Protein AF-0000000083545719 (afdb_homodimer)

Sequence (804 aa):
MKNEINNELREILNIFEEAYIQRDVSKVDSFMDALFDKDEKVIVLGTSCGELCLGHAEVKDIFLSDWEYWGDLRIKADEATIIPLGNTTLIHTTGTIKYSFYSNEDTYTRYLGYIKEYFDGVSSDSKKPDKVKLTEINWKLCHLLNKWDGEERHYLWDLRISFVLIKKENRWIIRQMQFSLPVVGYMPDARIDNISGDIESFNAEGDKMKEYSINNTLVYKDEILKLLKDFNNEYLEAHNEIGTIASKYFTDNPLIINTDKTVYSNQEEIKSFIENHRACYDEMKLDYEDCLINSNEDVVWIVTHGTMKKTISENRAFDNTVDIIKNIFTSDLEDKDKLFNIRRRIAGTLKENARGEEYVWPFRLEAVLIREKQNWVFKYLQFSLPFSWFLEGKTEAASIVEMKNEINNELREILNIFEEAYIQRDVSKVDSFMDALFDKDEKVIVLGTSCGELCLGHAEVKDIFLSDWEYWGDLRIKADEATIIPLGNTTLIHTTGTIKYSFYSNEDTYTRYLGYIKEYFDGVSSDSKKPDKVKLTEINWKLCHLLNKWDGEERHYLWDLRISFVLIKKENRWIIRQMQFSLPVVGYMPDARIDNISGDIESFNAEGDKMKEYSINNTLVYKDEILKLLKDFNNEYLEAHNEIGTIASKYFTDNPLIINTDKTVYSNQEEIKSFIENHRACYDEMKLDYEDCLINSNEDVVWIVTHGTMKKTISENRAFDNTVDIIKNIFTSDLEDKDKLFNIRRRIAGTLKENARGEEYVWPFRLEAVLIREKQNWVFKYLQFSLPFSWFLEGKTEAASIVE

InterPro domains:
  IPR032710 NTF2-like domain superfamily [SSF54427] (5-105)

Nearest PDB structures (foldseek):
  3cnx-assembly2_C-2  TM=7.399E-01  e=4.390E-05  Streptomyces avermitilis
  3cnx-assembly1_B  TM=7.359E-01  e=3.136E-05  Streptomyces avermitilis
  3cnx-assembly1_A  TM=7.655E-01  e=7.688E-05  Streptomyces avermitilis
  3jun-assembly1_A  TM=5.728E-01  e=9.619E-05  Burkholderia lata
  3kkg-assembly1_A-2  TM=6.486E-01  e=1.875E-03  Jannaschia sp. CCS1

Organism: NCBI:txid360422

Solvent-accessible surface area (backbone atoms only — not comparable to full-atom values): 41841 Å² total; per-residue (Å²): 105,71,62,57,52,49,51,54,52,48,49,51,46,48,53,52,43,51,47,49,64,64,35,53,71,90,45,48,64,60,51,45,59,65,42,38,53,86,88,44,77,29,38,35,33,46,36,34,79,64,35,72,24,64,31,60,67,46,40,52,48,54,51,48,46,40,46,71,69,51,56,53,46,47,66,38,66,90,71,42,46,75,46,81,57,83,61,29,34,40,37,41,33,43,34,33,33,37,45,78,46,66,69,48,70,68,50,31,46,50,51,51,53,57,57,47,37,44,71,61,75,73,44,71,55,28,70,35,57,57,60,40,46,46,28,46,49,45,36,56,44,56,42,64,41,40,60,59,84,73,52,60,48,42,35,36,29,50,32,37,40,38,37,34,31,38,56,55,91,92,41,70,30,51,38,32,36,36,44,38,45,48,52,31,93,49,77,72,70,49,45,50,51,96,65,49,71,43,42,57,38,52,48,51,47,46,52,52,23,36,54,48,36,74,74,48,87,54,94,57,45,69,62,51,36,50,50,43,45,49,45,48,67,44,69,68,38,81,86,52,56,55,67,57,53,42,61,62,43,34,46,70,68,21,49,33,36,44,42,35,87,54,74,30,50,34,61,71,45,41,40,50,50,49,52,50,49,46,71,66,34,77,43,63,47,60,41,42,86,36,30,43,71,48,70,59,89,73,34,35,40,39,42,38,40,33,37,38,28,36,79,46,52,66,68,55,52,38,51,53,48,50,54,52,44,58,51,50,71,71,46,92,64,54,50,62,56,40,52,50,51,46,43,48,52,47,29,47,51,50,31,52,50,54,70,45,41,67,44,30,31,54,35,37,37,40,37,33,32,34,67,54,98,89,35,73,23,32,45,29,40,34,43,36,44,38,50,65,82,88,54,60,75,67,34,69,42,42,42,78,60,132,106,73,64,55,50,49,51,55,52,49,48,51,48,48,54,54,42,51,48,51,65,64,36,54,71,88,46,49,64,62,51,45,62,67,42,37,54,85,88,46,76,29,38,36,34,46,34,32,78,60,35,72,23,63,31,60,68,44,40,52,48,54,51,48,47,40,48,72,68,52,58,54,47,45,66,38,68,91,70,41,48,74,46,80,56,83,61,30,34,41,37,41,33,43,32,34,32,37,46,78,46,66,68,50,70,68,51,32,46,51,51,51,53,56,56,48,39,44,70,63,76,72,44,72,54,27,71,35,57,56,59,41,46,46,28,45,50,44,36,55,45,58,43,63,39,39,63,56,88,67,52,64,49,41,33,37,29,50,33,36,38,39,37,35,30,37,56,56,92,92,40,69,29,50,39,33,36,37,42,37,46,48,54,33,94,50,76,74,70,49,45,51,52,98,65,49,70,45,40,56,37,52,49,51,48,47,52,51,23,35,55,48,37,73,73,48,87,55,94,56,44,70,62,50,37,49,50,42,46,48,45,46,66,44,68,66,37,81,87,53,55,55,68,56,53,42,62,60,44,34,46,69,69,22,50,34,36,45,42,35,88,54,73,32,51,36,59,70,46,42,40,52,51,48,50,49,49,47,71,66,35,78,42,64,46,60,43,41,88,38,30,42,71,49,69,59,88,75,34,36,38,38,42,38,40,31,37,37,27,34,79,46,52,66,68,55,52,39,51,51,49,52,53,52,44,58,51,49,72,72,46,92,65,55,51,61,55,40,52,49,51,47,44,49,53,46,29,47,51,51,30,51,50,54,71,48,41,67,44,30,32,55,34,37,37,40,38,31,32,34,68,54,98,90,34,74,21,33,44,28,38,33,43,38,43,38,50,64,83,88,55,61,72,64,34,71,43,43,43,76,58,131

Foldseek 3Di:
DVVVVLVQVLVLVVLVQVCLQVLDLVCLVVSCVAAADQPAWAWEAEQFQQLTAIHSVSVSVVSNVCSVDFFRKHWDSVPWDWDDDDQKIKIKTKIKGKDKDFDDDVVVVVLVVVLVLCCVVPDLNVPAPPLLSVLVNLLQVLQHPADDDDGMWMKIFMKMKMFMWGDDDHHIHTRYMYIFGAFAPADFPDFDDPRDCSVVSQVVVLVVLQVLPVVDDDPCLVQQLVLVVCCQVALLDPVDDLLCSLVQAADQFAWEAESHGDTDGGSVSSSVVSVVLNVVFDHKDWPSPRWDWDDDVQKIKIKTKIKTKDFADLVRLVVVLVVVLVVLVVDPDDPSVSVSSNSSSVSRSSNVPSRPRMTIFMWMKIFMWGDDPNHTHTRYIYIHGRDDDDTRPNHPSMDIDD/DVVVVLVQVLVLVVLVQVCLQVLDLVCLVVSCVQAADQPAWAWEAEQFQQLTAIHSVSVSVVSNVCSVDFFRKHWDSVPWDWDDDDQKIKIKTKIKGKDKDFQDDVVVVVLVVVLVLCCVVPDLNVPADPLLSVLVNLLQVLQHPADDDDGMWMKIFMKMKMFMWGDDPHHIHTRYMYIFGAFAPADFPDFDDPRDCSVVSQVVVLVVLQVLVVVDDDPCLVQQLVLVVCCQVALLDPVDDLLCSLPQAADQFAWEAESHGDTDGGSVSSSVVSVVLNVVFDHKDWPSPRWDWDDDVQKIKIKTKIKTKDFADLVRLVVVLVVVLVVLVVDPDDPSVSVSSNSSSVSRSSNVPSRPRMTIFMWMKIFMWGDDPNHTHTRYIYIHGRDDDDTRPNHPSMDIDD

Radius of gyration: 34.75 Å; Cα contacts (8 Å, |Δi|>4): 1453; chains: 2; bounding box: 46×111×74 Å

Secondary structure (DSSP, 8-state):
-HHHHHHHHHHHHHHHHHHHHH--GGGHHHHHHHH--TTS--EEE-SSTT-EEEHHHHHHHHHHHHHHHS-EEEE-GGG-EEEEETTEEEEEEEEEEEEEEE-SHHHHHHHHHHHHHTTSSSSGGGGS-HHHHHHHHHHHHHHHS---SSSEEEEEEEEEEEEEEEEETTEEEEEEEEEE----SS--S---SSSSTHHHHHHHHHHHHHHHHHH---TTHHHHHHHHHHHHHHTT-TTS-HHHHHHHHEEEEEEEE-SSS-EE-SHHHHHHHHHHHHHH-SEEEE--SS-EEEEETTEEEEEEEEEEEEE--HHHHHHHHHHHHHHHHTSSS-HHHHHHHHHHHHHHHHHHHTT-SEEEEEEEEEEEEEEETTEEEEEEEEEE-------TT-STTEEE--/-HHHHHHHHHHHHHHHHHHHHH--GGGHHHHHHHH--TTS--EEE-SSTT-EEEHHHHHHHHHHHHHHHS-EEEE-GGG-EEEEETTEEEEEEEEEEEEEEE-SHHHHHHHHHHHHHTTSSSSGGGGS-HHHHHHHHHHHHHHHS---SSSEEEEEEEEEEEEEEEEETTEEEEEEEEEE----SS--S---SSSSTHHHHHHHHHHHHHHHHHH---TTHHHHHHHHHHHHHHTT-TTS-HHHHHHHHEEEEEEEE-SSS-EE-SHHHHHHHHHHHHHH-SEEEE--TT-EEEEETTEEEEEEEEEEEEE--HHHHHHHHHHHHHHHHTSSS-HHHHHHHHHHHHHHHHHHHTT-SEEEEEEEEEEEEEEETTEEEEEEEEEE-------TT-STTEEEE-

pLDDT: mean 93.53, std 5.83, range [54.25, 98.62]

Structure (mmCIF, N/CA/C/O backbone):
data_AF-0000000083545719-model_v1
#
loop_
_entity.id
_entity.type
_entity.pdbx_description
1 polymer 'SnoaL-like domain-containing protein'
#
loop_
_atom_site.group_PDB
_atom_site.id
_atom_site.type_symbol
_atom_site.label_atom_id
_atom_site.label_alt_id
_atom_site.label_comp_id
_atom_site.label_asym_id
_atom_site.label_entity_id
_atom_site.label_seq_id
_atom_site.pdbx_PDB_ins_code
_atom_site.Cartn_x
_atom_site.Cartn_y
_atom_site.Cartn_z
_atom_site.occupancy
_atom_site.B_iso_or_equiv
_atom_site.auth_seq_id
_atom_site.auth_comp_id
_atom_site.auth_asym_id
_atom_site.auth_atom_id
_atom_site.pdbx_PDB_model_num
ATOM 1 N N . MET A 1 1 ? 15.336 -44.594 -36.5 1 56.75 1 MET A N 1
ATOM 2 C CA . MET A 1 1 ? 14.102 -44.75 -35.75 1 56.75 1 MET A CA 1
ATOM 3 C C . MET A 1 1 ? 13.945 -43.656 -34.688 1 56.75 1 MET A C 1
ATOM 5 O O . MET A 1 1 ? 12.898 -43 -34.625 1 56.75 1 MET A O 1
ATOM 9 N N . LYS A 1 2 ? 14.969 -43.406 -34 1 63.62 2 LYS A N 1
ATOM 10 C CA . LYS A 1 2 ? 14.977 -42.312 -33.031 1 63.62 2 LYS A CA 1
ATOM 11 C C . LYS A 1 2 ? 14.789 -40.969 -33.719 1 63.62 2 LYS A C 1
ATOM 13 O O . LYS A 1 2 ? 14.055 -40.094 -33.188 1 63.62 2 LYS A O 1
ATOM 18 N N . ASN A 1 3 ? 15.344 -40.938 -34.75 1 74 3 ASN A N 1
ATOM 19 C CA . ASN A 1 3 ? 15.305 -39.688 -35.469 1 74 3 ASN A CA 1
ATOM 20 C C . ASN A 1 3 ? 13.93 -39.438 -36.094 1 74 3 ASN A C 1
ATOM 22 O O . ASN A 1 3 ? 13.445 -38.312 -36.094 1 74 3 ASN A O 1
ATOM 26 N N . GLU A 1 4 ? 13.414 -40.438 -36.562 1 75.31 4 GLU A N 1
ATOM 27 C CA . GLU A 1 4 ? 12.086 -40.312 -37.156 1 75.31 4 GLU A CA 1
ATOM 28 C C . GLU A 1 4 ? 11.039 -39.969 -36.094 1 75.31 4 GLU A C 1
ATOM 30 O O . GLU A 1 4 ? 10.195 -39.094 -36.344 1 75.31 4 GLU A O 1
ATOM 35 N N . ILE A 1 5 ? 11.133 -40.531 -35 1 80.94 5 ILE A N 1
ATOM 36 C CA . ILE A 1 5 ? 10.211 -40.25 -33.906 1 80.94 5 ILE A CA 1
ATOM 37 C C . ILE A 1 5 ? 10.375 -38.781 -33.438 1 80.94 5 ILE A C 1
ATOM 39 O O . ILE A 1 5 ? 9.383 -38.094 -33.25 1 80.94 5 ILE A O 1
ATOM 43 N N . ASN A 1 6 ? 11.586 -38.438 -33.438 1 86.56 6 ASN A N 1
ATOM 44 C CA . ASN A 1 6 ? 11.867 -37.062 -33.031 1 86.56 6 ASN A CA 1
ATOM 45 C C . ASN A 1 6 ? 11.258 -36.062 -34.031 1 86.56 6 ASN A C 1
ATOM 47 O O . ASN A 1 6 ? 10.734 -35.031 -33.625 1 86.56 6 ASN A O 1
ATOM 51 N N . ASN A 1 7 ? 11.375 -36.469 -35.188 1 86.69 7 ASN A N 1
ATOM 52 C CA . ASN A 1 7 ? 10.805 -35.562 -36.219 1 86.69 7 ASN A CA 1
ATOM 53 C C . ASN A 1 7 ? 9.281 -35.5 -36.094 1 86.69 7 ASN A C 1
ATOM 55 O O . ASN A 1 7 ? 8.695 -34.438 -36.25 1 86.69 7 ASN A O 1
ATOM 59 N N . GLU A 1 8 ? 8.688 -36.594 -35.875 1 90.88 8 GLU A N 1
ATOM 60 C CA . GLU A 1 8 ? 7.234 -36.656 -35.719 1 90.88 8 GLU A CA 1
ATOM 61 C C . GLU A 1 8 ? 6.789 -35.844 -34.531 1 90.88 8 GLU A C 1
ATOM 63 O O . GLU A 1 8 ? 5.793 -35.094 -34.594 1 90.88 8 GLU A O 1
ATOM 68 N N . LEU A 1 9 ? 7.52 -35.969 -33.5 1 93.31 9 LEU A N 1
ATOM 69 C CA . LEU A 1 9 ? 7.172 -35.25 -32.281 1 93.31 9 LEU A CA 1
ATOM 70 C C . LEU A 1 9 ? 7.398 -33.75 -32.438 1 93.31 9 LEU A C 1
ATOM 72 O O . LEU A 1 9 ? 6.621 -32.938 -31.922 1 93.31 9 LEU A O 1
ATOM 76 N N . ARG A 1 10 ? 8.344 -33.375 -33.125 1 91.69 10 ARG A N 1
ATOM 77 C CA . ARG A 1 10 ? 8.594 -31.984 -33.406 1 91.69 10 ARG A CA 1
ATOM 78 C C . ARG A 1 10 ? 7.48 -31.391 -34.281 1 91.69 10 ARG A C 1
ATOM 80 O O . ARG A 1 10 ? 7.133 -30.219 -34.125 1 91.69 10 ARG A O 1
ATOM 87 N N . GLU A 1 11 ? 7.047 -32.188 -35.156 1 92.5 11 GLU A N 1
ATOM 88 C CA . GLU A 1 11 ? 5.93 -31.75 -35.969 1 92.5 11 GLU A CA 1
ATOM 89 C C . GLU A 1 11 ? 4.699 -31.438 -35.125 1 92.5 11 GLU A C 1
ATOM 91 O O . GLU A 1 11 ? 3.979 -30.484 -35.406 1 92.5 11 GLU A O 1
ATOM 96 N N . ILE A 1 12 ? 4.488 -32.188 -34.156 1 95.5 12 ILE A N 1
ATOM 97 C CA . ILE A 1 12 ? 3.383 -31.969 -33.25 1 95.5 12 ILE A CA 1
ATOM 98 C C . ILE A 1 12 ? 3.564 -30.625 -32.531 1 95.5 12 ILE A C 1
ATOM 100 O O . ILE A 1 12 ? 2.625 -29.828 -32.438 1 95.5 12 ILE A O 1
ATOM 104 N N . LEU A 1 13 ? 4.75 -30.312 -32.062 1 96.38 13 LEU A N 1
ATOM 105 C CA . LEU A 1 13 ? 5.047 -29.047 -31.406 1 96.38 13 LEU A CA 1
ATOM 106 C C . LEU A 1 13 ? 4.875 -27.875 -32.344 1 96.38 13 LEU A C 1
ATOM 108 O O . LEU A 1 13 ? 4.402 -26.812 -31.969 1 96.38 13 LEU A O 1
ATOM 112 N N . ASN A 1 14 ? 5.223 -28.141 -33.562 1 94.81 14 ASN A N 1
ATOM 113 C CA . ASN A 1 14 ? 5.07 -27.094 -34.594 1 94.81 14 ASN A CA 1
ATOM 114 C C . ASN A 1 14 ? 3.598 -26.781 -34.844 1 94.81 14 ASN A C 1
ATOM 116 O O . ASN A 1 14 ? 3.225 -25.609 -34.938 1 94.81 14 ASN A O 1
ATOM 120 N N . ILE A 1 15 ? 2.811 -27.828 -34.969 1 96.25 15 ILE A N 1
ATOM 121 C CA . ILE A 1 15 ? 1.378 -27.625 -35.156 1 96.25 15 ILE A CA 1
ATOM 122 C C . ILE A 1 15 ? 0.799 -26.859 -33.969 1 96.25 15 ILE A C 1
ATOM 124 O O . ILE A 1 15 ? 0.036 -25.906 -34.156 1 96.25 15 ILE A O 1
ATOM 128 N N . PHE A 1 16 ? 1.175 -27.266 -32.844 1 97.44 16 PHE A N 1
ATOM 129 C CA . PHE A 1 16 ? 0.712 -26.609 -31.625 1 97.44 16 PHE A CA 1
ATOM 130 C C . PHE A 1 16 ? 1.109 -25.141 -31.609 1 97.44 16 PHE A C 1
ATOM 132 O O . PHE A 1 16 ? 0.266 -24.266 -31.391 1 97.44 16 PHE A O 1
ATOM 139 N N . GLU A 1 17 ? 2.352 -24.859 -31.812 1 95.75 17 GLU A N 1
ATOM 140 C CA . GLU A 1 17 ? 2.877 -23.5 -31.781 1 95.75 17 GLU A CA 1
ATOM 141 C C . GLU A 1 17 ? 2.199 -22.625 -32.844 1 95.75 17 GLU A C 1
ATOM 143 O O . GLU A 1 17 ? 1.792 -21.484 -32.531 1 95.75 17 GLU A O 1
ATOM 148 N N . GLU A 1 18 ? 2.125 -23.141 -34 1 95.75 18 GLU A N 1
ATOM 149 C CA . GLU A 1 18 ? 1.527 -22.375 -35.094 1 95.75 18 GLU A CA 1
ATOM 150 C C . GLU A 1 18 ? 0.078 -22.016 -34.781 1 95.75 18 GLU A C 1
ATOM 152 O O . GLU A 1 18 ? -0.387 -20.938 -35.156 1 95.75 18 GLU A O 1
ATOM 157 N N . ALA A 1 19 ? -0.623 -22.938 -34.188 1 96.94 19 ALA A N 1
ATOM 158 C CA . ALA A 1 19 ? -2.012 -22.672 -33.812 1 96.94 19 ALA A CA 1
ATOM 159 C C . ALA A 1 19 ? -2.109 -21.5 -32.844 1 96.94 19 ALA A C 1
ATOM 161 O O . ALA A 1 19 ? -3.004 -20.656 -32.938 1 96.94 19 ALA A O 1
ATOM 162 N N . TYR A 1 20 ? -1.2 -21.391 -31.891 1 95.94 20 TYR A N 1
ATOM 163 C CA . TYR A 1 20 ? -1.21 -20.328 -30.906 1 95.94 20 TYR A CA 1
ATOM 164 C C . TYR A 1 20 ? -0.717 -19.016 -31.516 1 95.94 20 TYR A C 1
ATOM 166 O O . TYR A 1 20 ? -1.06 -17.938 -31.031 1 95.94 20 TYR A O 1
ATOM 174 N N . ILE A 1 21 ? 0.098 -19.125 -32.531 1 95.12 21 ILE A N 1
ATOM 175 C CA . ILE A 1 21 ? 0.539 -17.922 -33.25 1 95.12 21 ILE A CA 1
ATOM 176 C C . ILE A 1 21 ? -0.623 -17.344 -34.062 1 95.12 21 ILE A C 1
ATOM 178 O O . ILE A 1 21 ? -0.876 -16.141 -34 1 95.12 21 ILE A O 1
ATOM 182 N N . GLN A 1 22 ? -1.307 -18.234 -34.688 1 95.81 22 GLN A N 1
ATOM 183 C CA . GLN A 1 22 ? -2.387 -17.797 -35.562 1 95.81 22 GLN A CA 1
ATOM 184 C C . GLN A 1 22 ? -3.617 -17.375 -34.75 1 95.81 22 GLN A C 1
ATOM 186 O O . GLN A 1 22 ? -4.297 -16.422 -35.125 1 95.81 22 GLN A O 1
ATOM 191 N N . ARG A 1 23 ? -3.969 -18.188 -33.719 1 94.94 23 ARG A N 1
ATOM 192 C CA . ARG A 1 23 ? -5.113 -17.953 -32.844 1 94.94 23 ARG A CA 1
ATOM 193 C C . ARG A 1 23 ? -6.402 -17.828 -33.656 1 94.94 23 ARG A C 1
ATOM 195 O O . ARG A 1 23 ? -7.203 -16.922 -33.438 1 94.94 23 ARG A O 1
ATOM 202 N N . ASP A 1 24 ? -6.547 -18.656 -34.688 1 96.69 24 ASP A N 1
ATOM 203 C CA . ASP A 1 24 ? -7.734 -18.688 -35.531 1 96.69 24 ASP A CA 1
ATOM 204 C C . ASP A 1 24 ? -8.781 -19.641 -34.969 1 96.69 24 ASP A C 1
ATOM 206 O O . ASP A 1 24 ? -8.703 -20.859 -35.156 1 96.69 24 ASP A O 1
ATOM 210 N N . VAL A 1 25 ? -9.797 -19.109 -34.312 1 96.75 25 VAL A N 1
ATOM 211 C CA . VAL A 1 25 ? -10.789 -19.891 -33.594 1 96.75 25 VAL A CA 1
ATOM 212 C C . VAL A 1 25 ? -11.562 -20.781 -34.594 1 96.75 25 VAL A C 1
ATOM 214 O O . VAL A 1 25 ? -12.094 -21.828 -34.219 1 96.75 25 VAL A O 1
ATOM 217 N N . SER A 1 26 ? -11.609 -20.438 -35.812 1 97.56 26 SER A N 1
ATOM 218 C CA . SER A 1 26 ? -12.32 -21.219 -36.844 1 97.56 26 SER A CA 1
ATOM 219 C C . SER A 1 26 ? -11.586 -22.516 -37.125 1 97.56 26 SER A C 1
ATOM 221 O O . SER A 1 26 ? -12.156 -23.438 -37.719 1 97.56 26 SER A O 1
ATOM 223 N N . LYS A 1 27 ? -10.375 -22.656 -36.75 1 97.81 27 LYS A N 1
ATOM 224 C CA . LYS A 1 27 ? -9.555 -23.812 -37.062 1 97.81 27 LYS A CA 1
ATOM 225 C C . LYS A 1 27 ? -9.406 -24.734 -35.844 1 97.81 27 LYS A C 1
ATOM 227 O O . LYS A 1 27 ? -8.586 -25.656 -35.875 1 97.81 27 LYS A O 1
ATOM 232 N N . VAL A 1 28 ? -10.188 -24.484 -34.812 1 97.69 28 VAL A N 1
ATOM 233 C CA . VAL A 1 28 ? -10 -25.219 -33.562 1 97.69 28 VAL A CA 1
ATOM 234 C C . VAL A 1 28 ? -10.312 -26.703 -33.781 1 97.69 28 VAL A C 1
ATOM 236 O O . VAL A 1 28 ? -9.664 -27.578 -33.219 1 97.69 28 VAL A O 1
ATOM 239 N N . ASP A 1 29 ? -11.281 -27.016 -34.625 1 97.5 29 ASP A N 1
ATOM 240 C CA . ASP A 1 29 ? -11.633 -28.406 -34.875 1 97.5 29 ASP A CA 1
ATOM 241 C C . ASP A 1 29 ? -10.5 -29.141 -35.594 1 97.5 29 ASP A C 1
ATOM 243 O O . ASP A 1 29 ? -10.18 -30.281 -35.281 1 97.5 29 ASP A O 1
ATOM 247 N N . SER A 1 30 ? -9.953 -28.484 -36.594 1 97.62 30 SER A N 1
ATOM 248 C CA . SER A 1 30 ? -8.828 -29.078 -37.312 1 97.62 30 SER A CA 1
ATOM 249 C C . SER A 1 30 ? -7.637 -29.297 -36.406 1 97.62 30 SER A C 1
ATOM 251 O O . SER A 1 30 ? -6.93 -30.297 -36.5 1 97.62 30 SER A O 1
ATOM 253 N N . PHE A 1 31 ? -7.371 -28.375 -35.594 1 97.81 31 PHE A N 1
ATOM 254 C CA . PHE A 1 31 ? -6.32 -28.453 -34.562 1 97.81 31 PHE A CA 1
ATOM 255 C C . PHE A 1 31 ? -6.547 -29.641 -33.656 1 97.81 31 PHE A C 1
ATOM 257 O O . PHE A 1 31 ? -5.633 -30.438 -33.406 1 97.81 31 PHE A O 1
ATOM 264 N N . MET A 1 32 ? -7.766 -29.734 -33.156 1 97.88 32 MET A N 1
ATOM 265 C CA . MET A 1 32 ? -8.125 -30.844 -32.25 1 97.88 32 MET A CA 1
ATOM 266 C C . MET A 1 32 ? -7.941 -32.188 -32.969 1 97.88 32 MET A C 1
ATOM 268 O O . MET A 1 32 ? -7.398 -33.125 -32.375 1 97.88 32 MET A O 1
ATOM 272 N N . ASP A 1 33 ? -8.32 -32.25 -34.219 1 96.69 33 ASP A N 1
ATOM 273 C CA . ASP A 1 33 ? -8.211 -33.469 -34.969 1 96.69 33 ASP A CA 1
ATOM 274 C C . ASP A 1 33 ? -6.754 -33.875 -35.219 1 96.69 33 ASP A C 1
ATOM 276 O O . ASP A 1 33 ? -6.422 -35.062 -35.25 1 96.69 33 ASP A O 1
ATOM 280 N N . ALA A 1 34 ? -5.988 -32.875 -35.344 1 96.69 34 ALA A N 1
ATOM 281 C CA . ALA A 1 34 ? -4.586 -33.125 -35.656 1 96.69 34 ALA A CA 1
ATOM 282 C C . ALA A 1 34 ? -3.826 -33.656 -34.469 1 96.69 34 ALA A C 1
ATOM 284 O O . ALA A 1 34 ? -2.914 -34.469 -34.594 1 96.69 34 ALA A O 1
ATOM 285 N N . LEU A 1 35 ? -4.184 -33.188 -33.281 1 97.88 35 LEU A N 1
ATOM 286 C CA . LEU A 1 35 ? -3.309 -33.438 -32.125 1 97.88 35 LEU A CA 1
ATOM 287 C C . LEU A 1 35 ? -3.969 -34.406 -31.141 1 97.88 35 LEU A C 1
ATOM 289 O O . LEU A 1 35 ? -3.295 -34.969 -30.281 1 97.88 35 LEU A O 1
ATOM 293 N N . PHE A 1 36 ? -5.242 -34.5 -31.188 1 97.62 36 PHE A N 1
ATOM 294 C CA . PHE A 1 36 ? -5.984 -35.281 -30.203 1 97.62 36 PHE A CA 1
ATOM 295 C C . PHE A 1 36 ? -6.855 -36.312 -30.891 1 97.62 36 PHE A C 1
ATOM 297 O O . PHE A 1 36 ? -7.102 -36.25 -32.094 1 97.62 36 PHE A O 1
ATOM 304 N N . ASP A 1 37 ? -7.23 -37.344 -30.141 1 95.69 37 ASP A N 1
ATOM 305 C CA . ASP A 1 37 ? -8.156 -38.375 -30.562 1 95.69 37 ASP A CA 1
ATOM 306 C C . ASP A 1 37 ? -9.469 -38.312 -29.781 1 95.69 37 ASP A C 1
ATOM 308 O O . ASP A 1 37 ? -9.469 -38.344 -28.547 1 95.69 37 ASP A O 1
ATOM 312 N N . LYS A 1 38 ? -10.555 -38.25 -30.406 1 93.38 38 LYS A N 1
ATOM 313 C CA . LYS A 1 38 ? -11.867 -38.031 -29.812 1 93.38 38 LYS A CA 1
ATOM 314 C C . LYS A 1 38 ? -12.266 -39.219 -28.922 1 93.38 38 LYS A C 1
ATOM 316 O O . LYS A 1 38 ? -13.086 -39.062 -28.016 1 93.38 38 LYS A O 1
ATOM 321 N N . ASP A 1 39 ? -11.68 -40.312 -29.219 1 90.69 39 ASP A N 1
ATOM 322 C CA . ASP A 1 39 ? -12.047 -41.531 -28.5 1 90.69 39 ASP A CA 1
ATOM 323 C C . ASP A 1 39 ? -11.164 -41.75 -27.266 1 90.69 39 ASP A C 1
ATOM 325 O O . ASP A 1 39 ? -11.367 -42.688 -26.5 1 90.69 39 ASP A O 1
ATOM 329 N N . GLU A 1 40 ? -10.195 -40.875 -27.125 1 90.12 40 GLU A N 1
ATOM 330 C CA . GLU A 1 40 ? -9.281 -41 -26 1 90.12 40 GLU A CA 1
ATOM 331 C C . GLU A 1 40 ? -9.602 -39.969 -24.906 1 90.12 40 GLU A C 1
ATOM 333 O O . GLU A 1 40 ? -10.117 -38.906 -25.188 1 90.12 40 GLU A O 1
ATOM 338 N N . LYS A 1 41 ? -9.297 -40.406 -23.719 1 90.06 41 LYS A N 1
ATOM 339 C CA . LYS A 1 41 ? -9.438 -39.5 -22.578 1 90.06 41 LYS A CA 1
ATOM 340 C C . LYS A 1 41 ? -8.266 -38.5 -22.516 1 90.06 41 LYS A C 1
ATOM 342 O O . LYS A 1 41 ? -7.133 -38.906 -22.266 1 90.06 41 LYS A O 1
ATOM 347 N N . VAL A 1 42 ? -8.57 -37.312 -22.812 1 95.75 42 VAL A N 1
ATOM 348 C CA . VAL A 1 42 ? -7.523 -36.281 -22.797 1 95.75 42 VAL A CA 1
ATOM 349 C C . VAL A 1 42 ? -7.676 -35.406 -21.578 1 95.75 42 VAL A C 1
ATOM 351 O O . VAL A 1 42 ? -8.797 -35.094 -21.156 1 95.75 42 VAL A O 1
ATOM 354 N N . ILE A 1 43 ? -6.57 -35.031 -20.969 1 97.06 43 ILE A N 1
ATOM 355 C CA . ILE A 1 43 ? -6.508 -34.188 -19.797 1 97.06 43 ILE A CA 1
ATOM 356 C C . ILE A 1 43 ? -5.641 -32.969 -20.094 1 97.06 43 ILE A C 1
ATOM 358 O O . ILE A 1 43 ? -4.5 -33.094 -20.547 1 97.06 43 ILE A O 1
ATOM 362 N N . VAL A 1 44 ? -6.223 -31.766 -19.875 1 97.88 44 VAL A N 1
ATOM 363 C CA . VAL A 1 44 ? -5.426 -30.547 -19.969 1 97.88 44 VAL A CA 1
ATOM 364 C C . VAL A 1 44 ? -5.57 -29.719 -18.688 1 97.88 44 VAL A C 1
ATOM 366 O O . VAL A 1 44 ? -6.684 -29.469 -18.234 1 97.88 44 VAL A O 1
ATOM 369 N N . LEU A 1 45 ? -4.469 -29.375 -18.125 1 97.19 45 LEU A N 1
ATOM 370 C CA . LEU A 1 45 ? -4.426 -28.484 -16.969 1 97.19 45 LEU A CA 1
ATOM 371 C C . LEU A 1 45 ? -4.008 -27.078 -17.391 1 97.19 45 LEU A C 1
ATOM 373 O O . LEU A 1 45 ? -2.91 -26.891 -17.906 1 97.19 45 LEU A O 1
ATOM 377 N N . GLY A 1 46 ? -4.891 -26.078 -17.141 1 95.94 46 GLY A N 1
ATOM 378 C CA . GLY A 1 46 ? -4.535 -24.688 -17.359 1 95.94 46 GLY A CA 1
ATOM 379 C C . GLY A 1 46 ? -3.742 -24.094 -16.203 1 95.94 46 GLY A C 1
ATOM 380 O O . GLY A 1 46 ? -3.23 -24.828 -15.359 1 95.94 46 GLY A O 1
ATOM 381 N N . THR A 1 47 ? -3.578 -22.781 -16.219 1 94.56 47 THR A N 1
ATOM 382 C CA . THR A 1 47 ? -2.699 -22.141 -15.258 1 94.56 47 THR A CA 1
ATOM 383 C C . THR A 1 47 ? -3.469 -21.766 -13.992 1 94.56 47 THR A C 1
ATOM 385 O O . THR A 1 47 ? -2.891 -21.688 -12.906 1 94.56 47 THR A O 1
ATOM 388 N N . SER A 1 48 ? -4.738 -21.547 -14.086 1 91.94 48 SER A N 1
ATOM 389 C CA . SER A 1 48 ? -5.492 -21 -12.961 1 91.94 48 SER A CA 1
ATOM 390 C C . SER A 1 48 ? -6.227 -22.094 -12.195 1 91.94 48 SER A C 1
ATOM 392 O O . SER A 1 48 ? -6.328 -23.234 -12.664 1 91.94 48 SER A O 1
ATOM 394 N N . CYS A 1 49 ? -6.711 -21.656 -11.102 1 87.62 49 CYS A N 1
ATOM 395 C CA . CYS A 1 49 ? -7.531 -22.578 -10.312 1 87.62 49 CYS A CA 1
ATOM 396 C C . CYS A 1 49 ? -8.789 -22.969 -11.078 1 87.62 49 CYS A C 1
ATOM 398 O O . CYS A 1 49 ? -9.422 -22.125 -11.719 1 87.62 49 CYS A O 1
ATOM 400 N N . GLY A 1 50 ? -9.055 -24.203 -11.133 1 87.12 50 GLY A N 1
ATOM 401 C CA . GLY A 1 50 ? -10.297 -24.672 -11.75 1 87.12 50 GLY A CA 1
ATOM 402 C C . GLY A 1 50 ? -10.133 -25.031 -13.211 1 87.12 50 GLY A C 1
ATOM 403 O O . GLY A 1 50 ? -11.094 -25.438 -13.867 1 87.12 50 GLY A O 1
ATOM 404 N N . GLU A 1 51 ? -8.961 -24.859 -13.688 1 93.19 51 GLU A N 1
ATOM 405 C CA . GLU A 1 51 ? -8.758 -25.156 -15.109 1 93.19 51 GLU A CA 1
ATOM 406 C C . GLU A 1 51 ? -8.289 -26.594 -15.312 1 93.19 51 GLU A C 1
ATOM 408 O O . GLU A 1 51 ? -7.305 -26.828 -16.016 1 93.19 51 GLU A O 1
ATOM 413 N N . LEU A 1 52 ? -8.961 -27.438 -14.695 1 96.25 52 LEU A N 1
ATOM 414 C CA . LEU A 1 52 ? -8.844 -28.859 -14.984 1 96.25 52 LEU A CA 1
ATOM 415 C C . LEU A 1 52 ? -9.852 -29.281 -16.047 1 96.25 52 LEU A C 1
ATOM 417 O O . LEU A 1 52 ? -11.047 -29.391 -15.758 1 96.25 52 LEU A O 1
ATOM 421 N N . CYS A 1 53 ? -9.344 -29.547 -17.234 1 97 53 CYS A N 1
ATOM 422 C CA . CYS A 1 53 ? -10.203 -29.875 -18.375 1 97 53 CYS A CA 1
ATOM 423 C C . CYS A 1 53 ? -10.117 -31.359 -18.703 1 97 53 CYS A C 1
ATOM 425 O O . CYS A 1 53 ? -9.039 -31.875 -19 1 97 53 CYS A O 1
ATOM 427 N N . LEU A 1 54 ? -11.258 -31.984 -18.719 1 96.06 54 LEU A N 1
ATOM 428 C CA . LEU A 1 54 ? -11.344 -33.438 -18.969 1 96.06 54 LEU A CA 1
ATOM 429 C C . LEU A 1 54 ? -12.18 -33.719 -20.219 1 96.06 54 LEU A C 1
ATOM 431 O O . LEU A 1 54 ? -13.312 -33.219 -20.328 1 96.06 54 LEU A O 1
ATOM 435 N N . GLY A 1 55 ? -11.609 -34.438 -21.109 1 94.88 55 GLY A N 1
ATOM 436 C CA . GLY A 1 55 ? -12.336 -34.844 -22.297 1 94.88 55 GLY A CA 1
ATOM 437 C C . GLY A 1 55 ? -12.195 -33.844 -23.438 1 94.88 55 GLY A C 1
ATOM 438 O O . GLY A 1 55 ? -11.75 -32.719 -23.25 1 94.88 55 GLY A O 1
ATOM 439 N N . HIS A 1 56 ? -12.602 -34.344 -24.547 1 96.12 56 HIS A N 1
ATOM 440 C CA . HIS A 1 56 ? -12.398 -33.625 -25.812 1 96.12 56 HIS A CA 1
ATOM 441 C C . HIS A 1 56 ? -13.094 -32.281 -25.797 1 96.12 56 HIS A C 1
ATOM 443 O O . HIS A 1 56 ? -12.523 -31.281 -26.219 1 96.12 56 HIS A O 1
ATOM 449 N N . ALA A 1 57 ? -14.289 -32.188 -25.281 1 95.88 57 ALA A N 1
ATOM 450 C CA . ALA A 1 57 ? -15.094 -30.969 -25.328 1 95.88 57 ALA A CA 1
ATOM 451 C C . ALA A 1 57 ? -14.492 -29.891 -24.438 1 95.88 57 ALA A C 1
ATOM 453 O O . ALA A 1 57 ? -14.289 -28.75 -24.891 1 95.88 57 ALA A O 1
ATOM 454 N N . GLU A 1 58 ? -14.188 -30.203 -23.156 1 96.5 58 GLU A N 1
ATOM 455 C CA . GLU A 1 58 ? -13.602 -29.234 -22.234 1 96.5 58 GLU A CA 1
ATOM 456 C C . GLU A 1 58 ? -12.227 -28.781 -22.719 1 96.5 58 GLU A C 1
ATOM 458 O O . GLU A 1 58 ? -11.859 -27.609 -22.562 1 96.5 58 GLU A O 1
ATOM 463 N N . VAL A 1 59 ? -11.516 -29.672 -23.312 1 97.81 59 VAL A N 1
ATOM 464 C CA . VAL A 1 59 ? -10.18 -29.359 -23.812 1 97.81 59 VAL A CA 1
ATOM 465 C C . VAL A 1 59 ? -10.281 -28.406 -25 1 97.81 59 VAL A C 1
ATOM 467 O O . VAL A 1 59 ? -9.516 -27.438 -25.109 1 97.81 59 VAL A O 1
ATOM 470 N N . LYS A 1 60 ? -11.188 -28.703 -25.859 1 97.5 60 LYS A N 1
ATOM 471 C CA . LYS A 1 60 ? -11.422 -27.797 -26.984 1 97.5 60 LYS A CA 1
ATOM 472 C C . LYS A 1 60 ? -11.773 -26.391 -26.484 1 97.5 60 LYS A C 1
ATOM 474 O O . LYS A 1 60 ? -11.289 -25.391 -27.016 1 97.5 60 LYS A O 1
ATOM 479 N N . ASP A 1 61 ? -12.531 -26.312 -25.469 1 97 61 ASP A N 1
ATOM 480 C CA . ASP A 1 61 ? -13.016 -25.047 -24.938 1 97 61 ASP A CA 1
ATOM 481 C C . ASP A 1 61 ? -11.867 -24.203 -24.391 1 97 61 ASP A C 1
ATOM 483 O O . ASP A 1 61 ? -11.867 -22.984 -24.531 1 97 61 ASP A O 1
ATOM 487 N N . ILE A 1 62 ? -10.914 -24.781 -23.703 1 96.44 62 ILE A N 1
ATOM 488 C CA . ILE A 1 62 ? -9.82 -24 -23.125 1 96.44 62 ILE A CA 1
ATOM 489 C C . ILE A 1 62 ? -8.961 -23.422 -24.234 1 96.44 62 ILE A C 1
ATOM 491 O O . ILE A 1 62 ? -8.453 -22.297 -24.125 1 96.44 62 ILE A O 1
ATOM 495 N N . PHE A 1 63 ? -8.75 -24.125 -25.375 1 97.44 63 PHE A N 1
ATOM 496 C CA . PHE A 1 63 ? -8 -23.578 -26.5 1 97.44 63 PHE A CA 1
ATOM 497 C C . PHE A 1 63 ? -8.742 -22.422 -27.141 1 97.44 63 PHE A C 1
ATOM 499 O O . PHE A 1 63 ? -8.141 -21.406 -27.469 1 97.44 63 PHE A O 1
ATOM 506 N N . LEU A 1 64 ? -10.047 -22.625 -27.266 1 97 64 LEU A N 1
ATOM 507 C CA . LEU A 1 64 ? -10.859 -21.547 -27.797 1 97 64 LEU A CA 1
ATOM 508 C C . LEU A 1 64 ? -10.727 -20.281 -26.953 1 97 64 LEU A C 1
ATOM 510 O O . LEU A 1 64 ? -10.516 -19.188 -27.484 1 97 64 LEU A O 1
ATOM 514 N N . SER A 1 65 ? -10.828 -20.469 -25.75 1 95.06 65 SER A N 1
ATOM 515 C CA . SER A 1 65 ? -10.719 -19.359 -24.812 1 95.06 65 SER A CA 1
ATOM 516 C C . SER A 1 65 ? -9.336 -18.719 -24.875 1 95.06 65 SER A C 1
ATOM 518 O O . SER A 1 65 ? -9.227 -17.484 -24.906 1 95.06 65 SER A O 1
ATOM 520 N N . ASP A 1 66 ? -8.297 -19.5 -24.875 1 94.69 66 ASP A N 1
ATOM 521 C CA . ASP A 1 66 ? -6.926 -18.984 -24.938 1 94.69 66 ASP A CA 1
ATOM 522 C C . ASP A 1 66 ? -6.711 -18.156 -26.203 1 94.69 66 ASP A C 1
ATOM 524 O O . ASP A 1 66 ? -6.113 -17.078 -26.156 1 94.69 66 ASP A O 1
ATOM 528 N N . TRP A 1 67 ? -7.211 -18.688 -27.312 1 95.38 67 TRP A N 1
ATOM 529 C CA . TRP A 1 67 ? -6.992 -18.031 -28.594 1 95.38 67 TRP A CA 1
ATOM 530 C C . TRP A 1 67 ? -7.75 -16.703 -28.672 1 95.38 67 TRP A C 1
ATOM 532 O O . TRP A 1 67 ? -7.316 -15.773 -29.344 1 95.38 67 TRP A O 1
ATOM 542 N N . GLU A 1 68 ? -8.766 -16.672 -27.938 1 92.62 68 GLU A N 1
ATOM 543 C CA . GLU A 1 68 ? -9.586 -15.469 -27.969 1 92.62 68 GLU A CA 1
ATOM 544 C C . GLU A 1 68 ? -9.07 -14.422 -26.984 1 92.62 68 GLU A C 1
ATOM 546 O O . GLU A 1 68 ? -9.055 -13.227 -27.297 1 92.62 68 GLU A O 1
ATOM 551 N N . TYR A 1 69 ? -8.602 -14.867 -25.812 1 86.81 69 TYR A N 1
ATOM 552 C CA . TYR A 1 69 ? -8.492 -13.883 -24.75 1 86.81 69 TYR A CA 1
ATOM 553 C C . TYR A 1 69 ? -7.086 -13.883 -24.156 1 86.81 69 TYR A C 1
ATOM 555 O O . TYR A 1 69 ? -6.699 -12.938 -23.469 1 86.81 69 TYR A O 1
ATOM 563 N N . TRP A 1 70 ? -6.363 -14.891 -24.406 1 88.69 70 TRP A N 1
ATOM 564 C CA . TRP A 1 70 ? -5.098 -14.977 -23.688 1 88.69 70 TRP A CA 1
ATOM 565 C C . TRP A 1 70 ? -3.998 -14.219 -24.422 1 88.69 70 TRP A C 1
ATOM 567 O O . TRP A 1 70 ? -4.254 -13.578 -25.453 1 88.69 70 TRP A O 1
ATOM 577 N N . GLY A 1 71 ? -2.777 -14.148 -24.078 1 85.44 71 GLY A N 1
ATOM 578 C CA . GLY A 1 71 ? -1.667 -13.398 -24.641 1 85.44 71 GLY A CA 1
ATOM 579 C C . GLY A 1 71 ? -0.993 -14.109 -25.797 1 85.44 71 GLY A C 1
ATOM 580 O O . GLY A 1 71 ? -1.476 -15.141 -26.266 1 85.44 71 GLY A O 1
ATOM 581 N N . ASP A 1 72 ? 0.015 -13.469 -26.266 1 91.75 72 ASP A N 1
ATOM 582 C CA . ASP A 1 72 ? 0.808 -14.031 -27.359 1 91.75 72 ASP A CA 1
ATOM 583 C C . ASP A 1 72 ? 1.767 -15.102 -26.844 1 91.75 72 ASP A C 1
ATOM 585 O O . ASP A 1 72 ? 2.834 -14.789 -26.312 1 91.75 72 ASP A O 1
ATOM 589 N N . LEU A 1 73 ? 1.405 -16.375 -27.109 1 95.38 73 LEU A N 1
ATOM 590 C CA . LEU A 1 73 ? 2.18 -17.5 -26.625 1 95.38 73 LEU A CA 1
ATOM 591 C C . LEU A 1 73 ? 3.191 -17.969 -27.656 1 95.38 73 LEU A C 1
ATOM 593 O O . LEU A 1 73 ? 2.854 -18.125 -28.828 1 95.38 73 LEU A O 1
ATOM 597 N N . ARG A 1 74 ? 4.418 -18.141 -27.25 1 95.38 74 ARG A N 1
ATOM 598 C CA . ARG A 1 74 ? 5.492 -18.719 -28.047 1 95.38 74 ARG A CA 1
ATOM 599 C C . ARG A 1 74 ? 6.207 -19.828 -27.281 1 95.38 74 ARG A C 1
ATOM 601 O O . ARG A 1 74 ? 6.586 -19.641 -26.125 1 95.38 74 ARG A O 1
ATOM 608 N N . ILE A 1 75 ? 6.387 -20.953 -27.922 1 96.12 75 ILE A N 1
ATOM 609 C CA . ILE A 1 75 ? 7.098 -22.031 -27.234 1 96.12 75 ILE A CA 1
ATOM 610 C C . ILE A 1 75 ? 8.492 -22.188 -27.828 1 96.12 75 ILE A C 1
ATOM 612 O O . ILE A 1 75 ? 8.742 -21.781 -28.969 1 96.12 75 ILE A O 1
ATOM 616 N N . LYS A 1 76 ? 9.367 -22.703 -27.062 1 94.25 76 LYS A N 1
ATOM 617 C CA . LYS A 1 76 ? 10.695 -23.078 -27.531 1 94.25 76 LYS A CA 1
ATOM 618 C C . LYS A 1 76 ? 10.734 -24.547 -27.953 1 94.25 76 LYS A C 1
ATOM 620 O O . LYS A 1 76 ? 11.375 -25.359 -27.297 1 94.25 76 LYS A O 1
ATOM 625 N N . ALA A 1 77 ? 10.25 -24.797 -29.094 1 92.69 77 ALA A N 1
ATOM 626 C CA . ALA A 1 77 ? 10.102 -26.156 -29.594 1 92.69 77 ALA A CA 1
ATOM 627 C C . ALA A 1 77 ? 11.461 -26.812 -29.797 1 92.69 77 ALA A C 1
ATOM 629 O O . ALA A 1 77 ? 11.641 -28 -29.516 1 92.69 77 ALA A O 1
ATOM 630 N N . ASP A 1 78 ? 12.391 -26.047 -30.219 1 90.75 78 ASP A N 1
ATOM 631 C CA . ASP A 1 78 ? 13.711 -26.562 -30.547 1 90.75 78 ASP A CA 1
ATOM 632 C C . ASP A 1 78 ? 14.469 -26.969 -29.281 1 90.75 78 ASP A C 1
ATOM 634 O O . ASP A 1 78 ? 15.406 -27.766 -29.344 1 90.75 78 ASP A O 1
ATOM 638 N N . GLU A 1 79 ? 14.016 -26.438 -28.203 1 93.44 79 GLU A N 1
ATOM 639 C CA . GLU A 1 79 ? 14.703 -26.703 -26.953 1 93.44 79 GLU A CA 1
ATOM 640 C C . GLU A 1 79 ? 13.922 -27.703 -26.094 1 93.44 79 GLU A C 1
ATOM 642 O O . GLU A 1 79 ? 14.242 -27.906 -24.922 1 93.44 79 GLU A O 1
ATOM 647 N N . ALA A 1 80 ? 12.992 -28.297 -26.703 1 95.94 80 ALA A N 1
ATOM 648 C CA . ALA A 1 80 ? 12.125 -29.203 -25.938 1 95.94 80 ALA A CA 1
ATOM 649 C C . ALA A 1 80 ? 12.891 -30.438 -25.484 1 95.94 80 ALA A C 1
ATOM 651 O O . ALA A 1 80 ? 13.719 -30.984 -26.234 1 95.94 80 ALA A O 1
ATOM 652 N N . THR A 1 81 ? 12.664 -30.797 -24.266 1 96.06 81 THR A N 1
ATOM 653 C CA . THR A 1 81 ? 13.125 -32.094 -23.766 1 96.06 81 THR A CA 1
ATOM 654 C C . THR A 1 81 ? 12.141 -33.188 -24.125 1 96.06 81 THR A C 1
ATOM 656 O O . THR A 1 81 ? 10.961 -33.125 -23.75 1 96.06 81 THR A O 1
ATOM 659 N N . ILE A 1 82 ? 12.633 -34.188 -24.844 1 96.06 82 ILE A N 1
ATOM 660 C CA . ILE A 1 82 ? 11.812 -35.312 -25.266 1 96.06 82 ILE A CA 1
ATOM 661 C C . ILE A 1 82 ? 12.297 -36.594 -24.594 1 96.06 82 ILE A C 1
ATOM 663 O O . ILE A 1 82 ? 13.469 -36.938 -24.703 1 96.06 82 ILE A O 1
ATOM 667 N N . ILE A 1 83 ? 11.398 -37.25 -23.891 1 95.88 83 ILE A N 1
ATOM 668 C CA . ILE A 1 83 ? 11.711 -38.5 -23.203 1 95.88 83 ILE A CA 1
ATOM 669 C C . ILE A 1 83 ? 10.867 -39.625 -23.781 1 95.88 83 ILE A C 1
ATOM 671 O O . ILE A 1 83 ? 9.711 -39.812 -23.406 1 95.88 83 ILE A O 1
ATOM 675 N N . PRO A 1 84 ? 11.469 -40.406 -24.625 1 95.12 84 PRO A N 1
ATOM 676 C CA . PRO A 1 84 ? 10.742 -41.562 -25.188 1 95.12 84 PRO A CA 1
ATOM 677 C C . PRO A 1 84 ? 10.578 -42.688 -24.188 1 95.12 84 PRO A C 1
ATOM 679 O O . PRO A 1 84 ? 11.539 -43.062 -23.5 1 95.12 84 PRO A O 1
ATOM 682 N N . LEU A 1 85 ? 9.422 -43.219 -24.094 1 95.31 85 LEU A N 1
ATOM 683 C CA . LEU A 1 85 ? 9.078 -44.312 -23.203 1 95.31 85 LEU A CA 1
ATOM 684 C C . LEU A 1 85 ? 8.281 -45.375 -23.938 1 95.31 85 LEU A C 1
ATOM 686 O O . LEU A 1 85 ? 7.16 -45.719 -23.547 1 95.31 85 LEU A O 1
ATOM 690 N N . GLY A 1 86 ? 8.859 -45.938 -25.016 1 93.12 86 GLY A N 1
ATOM 691 C CA . GLY A 1 86 ? 8.148 -46.875 -25.859 1 93.12 86 GLY A CA 1
ATOM 692 C C . GLY A 1 86 ? 7.105 -46.25 -26.75 1 93.12 86 GLY A C 1
ATOM 693 O O . GLY A 1 86 ? 7.43 -45.344 -27.547 1 93.12 86 GLY A O 1
ATOM 694 N N . ASN A 1 87 ? 5.902 -46.688 -26.578 1 95.56 87 ASN A N 1
ATOM 695 C CA . ASN A 1 87 ? 4.801 -46.094 -27.328 1 95.56 87 ASN A CA 1
ATOM 696 C C . ASN A 1 87 ? 4.172 -44.938 -26.609 1 95.56 87 ASN A C 1
ATOM 698 O O . ASN A 1 87 ? 3.049 -44.531 -26.906 1 95.56 87 ASN A O 1
ATOM 702 N N . THR A 1 88 ? 4.863 -44.469 -25.594 1 97 88 THR A N 1
ATOM 703 C CA . THR A 1 88 ? 4.551 -43.25 -24.859 1 97 88 THR A CA 1
ATOM 704 C C . THR A 1 88 ? 5.734 -42.281 -24.891 1 97 88 THR A C 1
ATOM 706 O O . THR A 1 88 ? 6.891 -42.719 -24.938 1 97 88 THR A O 1
ATOM 709 N N . THR A 1 89 ? 5.441 -41 -24.922 1 97.5 89 THR A N 1
ATOM 710 C CA . THR A 1 89 ? 6.516 -40 -24.859 1 97.5 89 THR A CA 1
ATOM 711 C C . THR A 1 89 ? 6.113 -38.844 -23.984 1 97.5 89 THR A C 1
ATOM 713 O O . THR A 1 89 ? 4.957 -38.406 -24 1 97.5 89 THR A O 1
ATOM 716 N N . LEU A 1 90 ? 7.066 -38.375 -23.234 1 97.81 90 LEU A N 1
ATOM 717 C CA . LEU A 1 90 ? 6.938 -37.125 -22.484 1 97.81 90 LEU A CA 1
ATOM 718 C C . LEU A 1 90 ? 7.711 -36 -23.156 1 97.81 90 LEU A C 1
ATOM 720 O O . LEU A 1 90 ? 8.867 -36.188 -23.547 1 97.81 90 LEU A O 1
ATOM 724 N N . ILE A 1 91 ? 7.043 -34.844 -23.375 1 98 91 ILE A N 1
ATOM 725 C CA . ILE A 1 91 ? 7.715 -33.656 -23.859 1 98 91 ILE A CA 1
ATOM 726 C C . ILE A 1 91 ? 7.562 -32.531 -22.844 1 98 91 ILE A C 1
ATOM 728 O O . ILE A 1 91 ? 6.473 -32.312 -22.312 1 98 91 ILE A O 1
ATOM 732 N N . HIS A 1 92 ? 8.617 -31.891 -22.469 1 97.81 92 HIS A N 1
ATOM 733 C CA . HIS A 1 92 ? 8.609 -30.656 -21.672 1 97.81 92 HIS A CA 1
ATOM 734 C C . HIS A 1 92 ? 9.305 -29.516 -22.422 1 97.81 92 HIS A C 1
ATOM 736 O O . HIS A 1 92 ? 10.391 -29.703 -22.969 1 97.81 92 HIS A O 1
ATOM 742 N N . THR A 1 93 ? 8.633 -28.406 -22.484 1 97.31 93 THR A N 1
ATOM 743 C CA . THR A 1 93 ? 9.25 -27.25 -23.125 1 97.31 93 THR A CA 1
ATOM 744 C C . THR A 1 93 ? 8.875 -25.969 -22.391 1 97.31 93 THR A C 1
ATOM 746 O O . THR A 1 93 ? 7.992 -25.969 -21.531 1 97.31 93 THR A O 1
ATOM 749 N N . THR A 1 94 ? 9.625 -24.969 -22.641 1 97.19 94 THR A N 1
ATOM 750 C CA . THR A 1 94 ? 9.352 -23.641 -22.094 1 97.19 94 THR A CA 1
ATOM 751 C C . THR A 1 94 ? 8.914 -22.672 -23.188 1 97.19 94 THR A C 1
ATOM 753 O O . THR A 1 94 ? 8.938 -23.016 -24.375 1 97.19 94 THR A O 1
ATOM 756 N N . GLY A 1 95 ? 8.422 -21.594 -22.797 1 96.44 95 GLY A N 1
ATOM 757 C CA . GLY A 1 95 ? 8 -20.531 -23.688 1 96.44 95 GLY A CA 1
ATOM 758 C C . GLY A 1 95 ? 7.703 -19.234 -22.969 1 96.44 95 GLY A C 1
ATOM 759 O O . GLY A 1 95 ? 8.219 -18.984 -21.875 1 96.44 95 GLY A O 1
ATOM 760 N N . THR A 1 96 ? 7.023 -18.344 -23.672 1 95.75 96 THR A N 1
ATOM 761 C CA . THR A 1 96 ? 6.645 -17.062 -23.109 1 95.75 96 THR A CA 1
ATOM 762 C C . THR A 1 96 ? 5.215 -16.688 -23.516 1 95.75 96 THR A C 1
ATOM 764 O O . THR A 1 96 ? 4.699 -17.188 -24.516 1 95.75 96 THR A O 1
ATOM 767 N N . ILE A 1 97 ? 4.641 -15.945 -22.703 1 94.88 97 ILE A N 1
ATOM 768 C CA . ILE A 1 97 ? 3.379 -15.273 -23 1 94.88 97 ILE A CA 1
ATOM 769 C C . ILE A 1 97 ? 3.57 -13.758 -22.938 1 94.88 97 ILE A C 1
ATOM 771 O O . ILE A 1 97 ? 4.027 -13.234 -21.922 1 94.88 97 ILE A O 1
ATOM 775 N N . LYS A 1 98 ? 3.244 -13.133 -23.984 1 94.06 98 LYS A N 1
ATOM 776 C CA . LYS A 1 98 ? 3.316 -11.68 -24 1 94.06 98 LYS A CA 1
ATOM 777 C C . LYS A 1 98 ? 1.972 -11.055 -23.625 1 94.06 98 LYS A C 1
ATOM 779 O O . LYS A 1 98 ? 0.948 -11.375 -24.234 1 94.06 98 LYS A O 1
ATOM 784 N N . TYR A 1 99 ? 1.96 -10.242 -22.641 1 91.56 99 TYR A N 1
ATOM 785 C CA . TYR A 1 99 ? 0.784 -9.492 -22.219 1 91.56 99 TYR A CA 1
ATOM 786 C C . TYR A 1 99 ? 1.057 -7.988 -22.25 1 91.56 99 TYR A C 1
ATOM 788 O O . TYR A 1 99 ? 2.152 -7.543 -21.906 1 91.56 99 TYR A O 1
ATOM 796 N N . SER A 1 100 ? 0.016 -7.289 -22.656 1 90.25 100 SER A N 1
ATOM 797 C CA . SER A 1 100 ? 0.126 -5.836 -22.734 1 90.25 100 SER A CA 1
ATOM 798 C C . SER A 1 100 ? -0.729 -5.16 -21.672 1 90.25 100 SER A C 1
ATOM 800 O O . SER A 1 100 ? -1.859 -5.578 -21.406 1 90.25 100 SER A O 1
ATOM 802 N N . PHE A 1 101 ? -0.182 -4.168 -21.094 1 90.25 101 PHE A N 1
ATOM 803 C CA . PHE A 1 101 ? -0.874 -3.357 -20.094 1 90.25 101 PHE A CA 1
ATOM 804 C C . PHE A 1 101 ? -1 -1.914 -20.562 1 90.25 101 PHE A C 1
ATOM 806 O O . PHE A 1 101 ? -0.105 -1.393 -21.234 1 90.25 101 PHE A O 1
ATOM 813 N N . TYR A 1 102 ? -2.115 -1.327 -20.203 1 87.88 102 TYR A N 1
ATOM 814 C CA . TYR A 1 102 ? -2.43 0.006 -20.703 1 87.88 102 TYR A CA 1
ATOM 815 C C . TYR A 1 102 ? -2.736 0.961 -19.547 1 87.88 102 TYR A C 1
ATOM 817 O O . TYR A 1 102 ? -3.35 0.568 -18.562 1 87.88 102 TYR A O 1
ATOM 825 N N . SER A 1 103 ? -2.303 2.199 -19.719 1 86.31 103 SER A N 1
ATOM 826 C CA . SER A 1 103 ? -2.666 3.297 -18.828 1 86.31 103 SER A CA 1
ATOM 827 C C . SER A 1 103 ? -3.58 4.297 -19.531 1 86.31 103 SER A C 1
ATOM 829 O O . SER A 1 103 ? -3.115 5.32 -20.031 1 86.31 103 SER A O 1
ATOM 831 N N . ASN A 1 104 ? -4.809 4.02 -19.562 1 88.06 104 ASN A N 1
ATOM 832 C CA . ASN A 1 104 ? -5.805 4.871 -20.203 1 88.06 104 ASN A CA 1
ATOM 833 C C . ASN A 1 104 ? -7.125 4.852 -19.438 1 88.06 104 ASN A C 1
ATOM 835 O O . ASN A 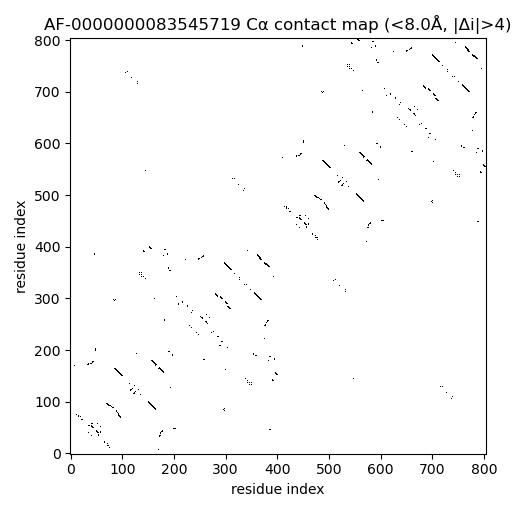1 104 ? -7.273 4.117 -18.469 1 88.06 104 ASN A O 1
ATOM 839 N N . GLU A 1 105 ? -8.086 5.582 -19.875 1 89 105 GLU A N 1
ATOM 840 C CA . GLU A 1 105 ? -9.344 5.793 -19.156 1 89 105 GLU A CA 1
ATOM 841 C C . GLU A 1 105 ? -10.141 4.496 -19.062 1 89 105 GLU A C 1
ATOM 843 O O . GLU A 1 105 ? -10.734 4.207 -18.016 1 89 105 GLU A O 1
ATOM 848 N N . ASP A 1 106 ? -10.148 3.729 -20.078 1 92.75 106 ASP A N 1
ATOM 849 C CA . ASP A 1 106 ? -10.891 2.469 -20.062 1 92.75 106 ASP A CA 1
ATOM 850 C C . ASP A 1 106 ? -10.352 1.521 -19 1 92.75 106 ASP A C 1
ATOM 852 O O . ASP A 1 106 ? -11.125 0.863 -18.297 1 92.75 106 ASP A O 1
ATOM 856 N N . THR A 1 107 ? -9.062 1.469 -18.969 1 92.25 107 THR A N 1
ATOM 857 C CA . THR A 1 107 ? -8.422 0.622 -17.969 1 92.25 107 THR A CA 1
ATOM 858 C C . THR A 1 107 ? -8.789 1.075 -16.562 1 92.25 107 THR A C 1
ATOM 860 O O . THR A 1 107 ? -9.156 0.255 -15.711 1 92.25 107 THR A O 1
ATOM 863 N N . TYR A 1 108 ? -8.734 2.385 -16.297 1 92.38 108 TYR A N 1
ATOM 864 C CA . TYR A 1 108 ? -9.039 2.908 -14.969 1 92.38 108 TYR A CA 1
ATOM 865 C C . TYR A 1 108 ? -10.492 2.658 -14.602 1 92.38 108 TYR A C 1
ATOM 867 O O . TYR A 1 108 ? -10.805 2.283 -13.469 1 92.38 108 TYR A O 1
ATOM 875 N N . THR A 1 109 ? -11.383 2.807 -15.562 1 95.12 109 THR A N 1
ATOM 876 C CA . THR A 1 109 ? -12.797 2.543 -15.344 1 95.12 109 THR A CA 1
ATOM 877 C C . THR A 1 109 ? -13.023 1.079 -14.977 1 95.12 109 THR A C 1
ATOM 879 O O . THR A 1 109 ? -13.781 0.773 -14.055 1 95.12 109 THR A O 1
ATOM 882 N N . ARG A 1 110 ? -12.391 0.214 -15.672 1 94.62 110 ARG A N 1
ATOM 883 C CA . ARG A 1 110 ? -12.523 -1.216 -15.406 1 94.62 110 ARG A CA 1
ATOM 884 C C . ARG A 1 110 ? -12.039 -1.562 -14.008 1 94.62 110 ARG A C 1
ATOM 886 O O . ARG A 1 110 ? -12.719 -2.275 -13.266 1 94.62 110 ARG A O 1
ATOM 893 N N . TYR A 1 111 ? -10.906 -1.071 -13.641 1 94.12 111 TYR A N 1
ATOM 894 C CA . TYR A 1 111 ? -10.359 -1.374 -12.32 1 94.12 111 TYR A CA 1
ATOM 895 C C . TYR A 1 111 ? -11.227 -0.779 -11.219 1 94.12 111 TYR A C 1
ATOM 897 O O . TYR A 1 111 ? -11.391 -1.384 -10.156 1 94.12 111 TYR A O 1
ATOM 905 N N . LEU A 1 112 ? -11.695 0.41 -11.469 1 95.56 112 LEU A N 1
ATOM 906 C CA . LEU A 1 112 ? -12.617 0.984 -10.492 1 95.56 112 LEU A CA 1
ATOM 907 C C . LEU A 1 112 ? -13.836 0.094 -10.312 1 95.56 112 LEU A C 1
ATOM 909 O O . LEU A 1 112 ? -14.32 -0.089 -9.195 1 95.56 112 LEU A O 1
ATOM 913 N N . GLY A 1 113 ? -14.32 -0.444 -11.438 1 94.56 113 GLY A N 1
ATOM 914 C CA . GLY A 1 113 ? -15.406 -1.404 -11.375 1 94.56 113 GLY A CA 1
ATOM 915 C C . GLY A 1 113 ? -15.086 -2.619 -10.523 1 94.56 113 GLY A C 1
ATOM 916 O O . GLY A 1 113 ? -15.898 -3.045 -9.703 1 94.56 113 GLY A O 1
ATOM 917 N N . TYR A 1 114 ? -13.883 -3.137 -10.656 1 93.88 114 TYR A N 1
ATOM 918 C CA . TYR A 1 114 ? -13.445 -4.277 -9.859 1 93.88 114 TYR A CA 1
ATOM 919 C C . TYR A 1 114 ? -13.42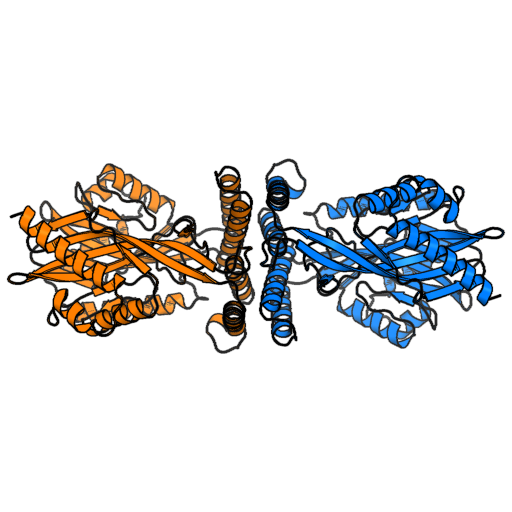2 -3.924 -8.375 1 93.88 114 TYR A C 1
ATOM 921 O O . TYR A 1 114 ? -13.82 -4.73 -7.535 1 93.88 114 TYR A O 1
ATOM 929 N N . ILE A 1 115 ? -12.938 -2.762 -8.07 1 95.69 115 ILE A N 1
ATOM 930 C CA . ILE A 1 115 ? -12.836 -2.342 -6.676 1 95.69 115 ILE A CA 1
ATOM 931 C C . ILE A 1 115 ? -14.234 -2.18 -6.078 1 95.69 115 ILE A C 1
ATOM 933 O O . ILE A 1 115 ? -14.461 -2.537 -4.922 1 95.69 115 ILE A O 1
ATOM 937 N N . LYS A 1 116 ? -15.148 -1.711 -6.855 1 95.06 116 LYS A N 1
ATOM 938 C CA . LYS A 1 116 ? -16.516 -1.548 -6.387 1 95.06 116 LYS A CA 1
ATOM 939 C C . LYS A 1 116 ? -17.125 -2.885 -5.953 1 95.06 116 LYS A C 1
ATOM 941 O O . LYS A 1 116 ? -17.953 -2.934 -5.047 1 95.06 116 LYS A O 1
ATOM 946 N N . GLU A 1 117 ? -16.672 -3.916 -6.551 1 94.62 117 GLU A N 1
ATOM 947 C CA . GLU A 1 117 ? -17.188 -5.246 -6.246 1 94.62 117 GLU A CA 1
ATOM 948 C C . GLU A 1 117 ? -16.859 -5.656 -4.816 1 94.62 117 GLU A C 1
ATOM 950 O O . GLU A 1 117 ? -17.609 -6.414 -4.191 1 94.62 117 GLU A O 1
ATOM 955 N N . TYR A 1 118 ? -15.797 -5.152 -4.309 1 95.44 118 TYR A N 1
ATOM 956 C CA . TYR A 1 118 ? -15.422 -5.461 -2.934 1 95.44 118 TYR A CA 1
ATOM 957 C C . TYR A 1 118 ? -16.438 -4.902 -1.948 1 95.44 118 TYR A C 1
ATOM 959 O O . TYR A 1 118 ? -16.453 -5.277 -0.773 1 95.44 118 TYR A O 1
ATOM 967 N N . PHE A 1 119 ? -17.297 -4.012 -2.412 1 95.19 119 PHE A N 1
ATOM 968 C CA . PHE A 1 119 ? -18.156 -3.299 -1.475 1 95.19 119 PHE A CA 1
ATOM 969 C C . PHE A 1 119 ? -19.609 -3.383 -1.909 1 95.19 119 PHE A C 1
ATOM 971 O O . PHE A 1 119 ? -20.453 -2.631 -1.417 1 95.19 119 PHE A O 1
ATOM 978 N N . ASP A 1 120 ? -19.984 -4.23 -2.824 1 92.25 120 ASP A N 1
ATOM 979 C CA . ASP A 1 120 ? -21.328 -4.254 -3.41 1 92.25 120 ASP A CA 1
ATOM 980 C C . ASP A 1 120 ? -22.281 -5.117 -2.582 1 92.25 120 ASP A C 1
ATOM 982 O O . ASP A 1 120 ? -23.484 -5.113 -2.811 1 92.25 120 ASP A O 1
ATOM 986 N N . GLY A 1 121 ? -21.844 -5.883 -1.689 1 90.44 121 GLY A N 1
ATOM 987 C CA . GLY A 1 121 ? -22.672 -6.695 -0.809 1 90.44 121 GLY A CA 1
ATOM 988 C C . GLY A 1 121 ? -23.094 -8.008 -1.437 1 90.44 121 GLY A C 1
ATOM 989 O O . GLY A 1 121 ? -23.719 -8.836 -0.779 1 90.44 121 GLY A O 1
ATOM 990 N N . VAL A 1 122 ? -22.656 -8.297 -2.746 1 90.56 122 VAL A N 1
ATOM 991 C CA . VAL A 1 122 ? -23.156 -9.469 -3.463 1 90.56 122 VAL A CA 1
ATOM 992 C C . VAL A 1 122 ? -21.969 -10.367 -3.846 1 90.56 122 VAL A C 1
ATOM 994 O O . VAL A 1 122 ? -22.047 -11.586 -3.701 1 90.56 122 VAL A O 1
ATOM 997 N N . SER A 1 123 ? -20.938 -9.781 -4.234 1 88.44 123 SER A N 1
ATOM 998 C CA . SER A 1 123 ? -19.781 -10.539 -4.691 1 88.44 123 SER A CA 1
ATOM 999 C C . SER A 1 123 ? -19.078 -11.25 -3.529 1 88.44 123 SER A C 1
ATOM 1001 O O . SER A 1 123 ? -19.172 -10.805 -2.383 1 88.44 123 SER A O 1
ATOM 1003 N N . SER A 1 124 ? -18.375 -12.281 -3.844 1 86.75 124 SER A N 1
ATOM 1004 C CA . SER A 1 124 ? -17.625 -13.023 -2.83 1 86.75 124 SER A CA 1
ATOM 1005 C C . SER A 1 124 ? -16.578 -12.148 -2.15 1 86.75 124 SER A C 1
ATOM 1007 O O . SER A 1 124 ? -16.359 -12.266 -0.944 1 86.75 124 SER A O 1
ATOM 1009 N N . ASP A 1 125 ? -16.062 -11.266 -2.861 1 90.38 125 ASP A N 1
ATOM 1010 C CA . ASP A 1 125 ? -15.031 -10.367 -2.324 1 90.38 125 ASP A CA 1
ATOM 1011 C C . ASP A 1 125 ? -15.625 -9.43 -1.273 1 90.38 125 ASP A C 1
ATOM 1013 O O . ASP A 1 125 ? -14.93 -9.016 -0.348 1 90.38 125 ASP A O 1
ATOM 1017 N N . SER A 1 126 ? -16.938 -9.086 -1.407 1 92.69 126 SER A N 1
ATOM 1018 C CA . SER A 1 126 ? -17.578 -8.133 -0.501 1 92.69 126 SER A CA 1
ATOM 1019 C C . SER A 1 126 ? -17.812 -8.75 0.871 1 92.69 126 SER A C 1
ATOM 1021 O O . SER A 1 126 ? -18.094 -8.039 1.838 1 92.69 126 SER A O 1
ATOM 1023 N N . LYS A 1 127 ? -17.672 -10.062 0.951 1 91.25 127 LYS A N 1
ATOM 1024 C CA . LYS A 1 127 ? -17.906 -10.773 2.207 1 91.25 127 LYS A CA 1
ATOM 1025 C C . LYS A 1 127 ? -16.609 -10.875 3.027 1 91.25 127 LYS A C 1
ATOM 1027 O O . LYS A 1 127 ? -16.656 -11.273 4.191 1 91.25 127 LYS A O 1
ATOM 1032 N N . LYS A 1 128 ? -15.531 -10.555 2.471 1 94.06 128 LYS A N 1
ATOM 1033 C CA . LYS A 1 128 ? -14.25 -10.602 3.172 1 94.06 128 LYS A CA 1
ATOM 1034 C C . LYS A 1 128 ? -14.188 -9.531 4.258 1 94.06 128 LYS A C 1
ATOM 1036 O O . LYS A 1 128 ? -14.867 -8.508 4.172 1 94.06 128 LYS A O 1
ATOM 1041 N N . PRO A 1 129 ? -13.367 -9.789 5.324 1 94.56 129 PRO A N 1
ATOM 1042 C CA . PRO A 1 129 ? -13.125 -8.719 6.293 1 94.56 129 PRO A CA 1
ATOM 1043 C C . PRO A 1 129 ? -12.508 -7.473 5.656 1 94.56 129 PRO A C 1
ATOM 1045 O O . PRO A 1 129 ? -11.75 -7.578 4.691 1 94.56 129 PRO A O 1
ATOM 1048 N N . ASP A 1 130 ? -12.789 -6.32 6.176 1 96.44 130 ASP A N 1
ATOM 1049 C CA . ASP A 1 130 ? -12.375 -5.055 5.582 1 96.44 130 ASP A CA 1
ATOM 1050 C C . ASP A 1 130 ? -10.852 -4.98 5.441 1 96.44 130 ASP A C 1
ATOM 1052 O O . ASP A 1 130 ? -10.344 -4.477 4.441 1 96.44 130 ASP A O 1
ATOM 1056 N N . LYS A 1 131 ? -10.141 -5.465 6.449 1 96.31 131 LYS A N 1
ATOM 1057 C CA . LYS A 1 131 ? -8.688 -5.473 6.375 1 96.31 131 LYS A CA 1
ATOM 1058 C C . LYS A 1 131 ? -8.203 -6.242 5.148 1 96.31 131 LYS A C 1
ATOM 1060 O O . LYS A 1 131 ? -7.281 -5.805 4.457 1 96.31 131 LYS A O 1
ATOM 1065 N N . VAL A 1 132 ? -8.82 -7.348 4.824 1 96.44 132 VAL A N 1
ATOM 1066 C CA . VAL A 1 132 ? -8.453 -8.18 3.686 1 96.44 132 VAL A CA 1
ATOM 1067 C C . VAL A 1 132 ? -8.812 -7.457 2.385 1 96.44 132 VAL A C 1
ATOM 1069 O O . VAL A 1 132 ? -7.988 -7.379 1.469 1 96.44 132 VAL A O 1
ATOM 1072 N N . LYS A 1 133 ? -10.031 -6.902 2.328 1 97 133 LYS A N 1
ATOM 1073 C CA . LYS A 1 133 ? -10.445 -6.152 1.146 1 97 133 LYS A CA 1
ATOM 1074 C C . LYS A 1 133 ? -9.445 -5.055 0.808 1 97 133 LYS A C 1
ATOM 1076 O O . LYS A 1 133 ? -8.961 -4.977 -0.323 1 97 133 LYS A O 1
ATOM 1081 N N . LEU A 1 134 ? -9.094 -4.301 1.816 1 98.06 134 LEU A N 1
ATOM 1082 C CA . LEU A 1 134 ? -8.305 -3.092 1.604 1 98.06 134 LEU A CA 1
ATOM 1083 C C . LEU A 1 134 ? -6.867 -3.443 1.236 1 98.06 134 LEU A C 1
ATOM 1085 O O . LEU A 1 134 ? -6.262 -2.783 0.39 1 98.06 134 LEU A O 1
ATOM 1089 N N . THR A 1 135 ? -6.293 -4.434 1.846 1 97.75 135 THR A N 1
ATOM 1090 C CA . THR A 1 135 ? -4.926 -4.82 1.525 1 97.75 135 THR A CA 1
ATOM 1091 C C . THR A 1 135 ? -4.852 -5.449 0.138 1 97.75 135 THR A C 1
ATOM 1093 O O . THR A 1 135 ? -3.857 -5.285 -0.572 1 97.75 135 THR A O 1
ATOM 1096 N N . GLU A 1 136 ? -5.898 -6.152 -0.321 1 96.25 136 GLU A N 1
ATOM 1097 C CA . GLU A 1 136 ? -5.945 -6.676 -1.682 1 96.25 136 GLU A CA 1
ATOM 1098 C C . GLU A 1 136 ? -6.023 -5.551 -2.707 1 96.25 136 GLU A C 1
ATOM 1100 O O . GLU A 1 136 ? -5.332 -5.582 -3.729 1 96.25 136 GLU A O 1
ATOM 1105 N N . ILE A 1 137 ? -6.879 -4.602 -2.4 1 97.38 137 ILE A N 1
ATOM 1106 C CA . ILE A 1 137 ? -7.008 -3.451 -3.285 1 97.38 137 ILE A CA 1
ATOM 1107 C C . ILE A 1 137 ? -5.672 -2.721 -3.385 1 97.38 137 ILE A C 1
ATOM 1109 O O . ILE A 1 137 ? -5.23 -2.365 -4.48 1 97.38 137 ILE A O 1
ATOM 1113 N N . ASN A 1 138 ? -5.031 -2.49 -2.207 1 97.25 138 ASN A N 1
ATOM 1114 C CA . ASN A 1 138 ? -3.717 -1.86 -2.176 1 97.25 138 ASN A CA 1
ATOM 1115 C C . ASN A 1 138 ? -2.719 -2.602 -3.062 1 97.25 138 ASN A C 1
ATOM 1117 O O . ASN A 1 138 ? -1.972 -1.978 -3.818 1 97.25 138 ASN A O 1
ATOM 1121 N N . TRP A 1 139 ? -2.711 -3.865 -3.014 1 95.94 139 TRP A N 1
ATOM 1122 C CA . TRP A 1 139 ? -1.811 -4.699 -3.803 1 95.94 139 TRP A CA 1
ATOM 1123 C C . TRP A 1 139 ? -2.127 -4.586 -5.289 1 95.94 139 TRP A C 1
ATOM 1125 O O . TRP A 1 139 ? -1.225 -4.402 -6.109 1 95.94 139 TRP A O 1
ATOM 1135 N N . LYS A 1 140 ? -3.367 -4.645 -5.68 1 94.62 140 LYS A N 1
ATOM 1136 C CA . LYS A 1 140 ? -3.762 -4.535 -7.082 1 94.62 140 LYS A CA 1
ATOM 1137 C C . LYS A 1 140 ? -3.357 -3.186 -7.664 1 94.62 140 LYS A C 1
ATOM 1139 O O . LYS A 1 140 ? -2.809 -3.117 -8.766 1 94.62 140 LYS A O 1
ATOM 1144 N N . LEU A 1 141 ? -3.555 -2.186 -6.906 1 94.06 141 LEU A N 1
ATOM 1145 C CA . LEU A 1 141 ? -3.355 -0.832 -7.414 1 94.06 141 LEU A CA 1
ATOM 1146 C C . LEU A 1 141 ? -1.869 -0.505 -7.52 1 94.06 141 LEU A C 1
ATOM 1148 O O . LEU A 1 141 ? -1.479 0.391 -8.273 1 94.06 141 LEU A O 1
ATOM 1152 N N . CYS A 1 142 ? -1.015 -1.199 -6.746 1 92.88 142 CYS A N 1
ATOM 1153 C CA . CYS A 1 142 ? 0.417 -0.949 -6.867 1 92.88 142 CYS A CA 1
ATOM 1154 C C . CYS A 1 142 ? 0.924 -1.333 -8.25 1 92.88 142 CYS A C 1
ATOM 1156 O O . CYS A 1 142 ? 1.918 -0.783 -8.727 1 92.88 142 CYS A O 1
A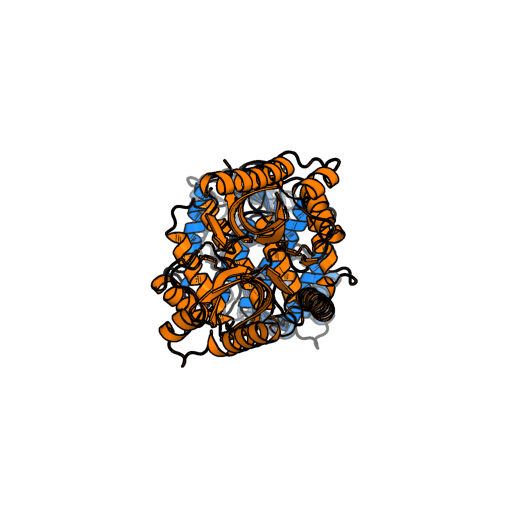TOM 1158 N N . HIS A 1 143 ? 0.196 -2.238 -8.93 1 91.19 143 HIS A N 1
ATOM 1159 C CA . HIS A 1 143 ? 0.595 -2.701 -10.25 1 91.19 143 HIS A CA 1
ATOM 1160 C C . HIS A 1 143 ? -0.003 -1.823 -11.344 1 91.19 143 HIS A C 1
ATOM 1162 O O . HIS A 1 143 ? 0.5 -1.798 -12.469 1 91.19 143 HIS A O 1
ATOM 1168 N N . LEU A 1 144 ? -1.063 -1.145 -11.055 1 87.31 144 LEU A N 1
ATOM 1169 C CA . LEU A 1 144 ? -1.769 -0.328 -12.039 1 87.31 144 LEU A CA 1
ATOM 1170 C C . LEU A 1 144 ? -1.219 1.094 -12.062 1 87.31 144 LEU A C 1
ATOM 1172 O O . LEU A 1 144 ? -0.93 1.639 -13.125 1 87.31 144 LEU A O 1
ATOM 1176 N N . LEU A 1 145 ? -1.169 1.703 -10.891 1 79.5 145 LEU A N 1
ATOM 1177 C CA . LEU A 1 145 ? -0.815 3.115 -10.789 1 79.5 145 LEU A CA 1
ATOM 1178 C C . LEU A 1 145 ? 0.693 3.289 -10.648 1 79.5 145 LEU A C 1
ATOM 1180 O O . LEU A 1 145 ? 1.155 4.074 -9.82 1 79.5 145 LEU A O 1
ATOM 1184 N N . ASN A 1 146 ? 1.377 2.553 -11.359 1 79 146 ASN A N 1
ATOM 1185 C CA . ASN A 1 146 ? 2.826 2.723 -11.375 1 79 146 ASN A CA 1
ATOM 1186 C C . ASN A 1 146 ? 3.275 3.561 -12.57 1 79 146 ASN A C 1
ATOM 1188 O O . ASN A 1 146 ? 2.666 3.502 -13.641 1 79 146 ASN A O 1
ATOM 1192 N N . LYS A 1 147 ? 4.25 4.367 -12.359 1 69.75 147 LYS A N 1
ATOM 1193 C CA . LYS A 1 147 ? 4.758 5.277 -13.383 1 69.75 147 LYS A CA 1
ATOM 1194 C C . LYS A 1 147 ? 5.5 4.512 -14.477 1 69.75 147 LYS A C 1
ATOM 1196 O O . LYS A 1 147 ? 6.375 3.695 -14.188 1 69.75 147 LYS A O 1
ATOM 1201 N N . TRP A 1 148 ? 4.91 4.633 -15.727 1 71.44 148 TRP A N 1
ATOM 1202 C CA . TRP A 1 148 ? 5.68 4.125 -16.859 1 71.44 148 TRP A CA 1
ATOM 1203 C C . TRP A 1 148 ? 5.699 5.133 -18 1 71.44 148 TRP A C 1
ATOM 1205 O O . TRP A 1 148 ? 4.852 6.023 -18.062 1 71.44 148 TRP A O 1
ATOM 1215 N N . ASP A 1 149 ? 6.844 4.945 -18.688 1 67.25 149 ASP A N 1
ATOM 1216 C CA . ASP A 1 149 ? 6.922 5.793 -19.875 1 67.25 149 ASP A CA 1
ATOM 1217 C C . ASP A 1 149 ? 5.93 5.336 -20.953 1 67.25 149 ASP A C 1
ATOM 1219 O O . ASP A 1 149 ? 5.902 4.16 -21.312 1 67.25 149 ASP A O 1
ATOM 1223 N N . GLY A 1 150 ? 5.066 6.184 -21.328 1 73.25 150 GLY A N 1
ATOM 1224 C CA . GLY A 1 150 ? 4.137 5.879 -22.406 1 73.25 150 GLY A CA 1
ATOM 1225 C C . GLY A 1 150 ? 2.809 5.34 -21.906 1 73.25 150 GLY A C 1
ATOM 1226 O O . GLY A 1 150 ? 2.539 5.34 -20.703 1 73.25 150 GLY A O 1
ATOM 1227 N N . GLU A 1 151 ? 1.971 4.957 -22.844 1 77.56 151 GLU A N 1
ATOM 1228 C CA . GLU A 1 151 ? 0.618 4.531 -22.516 1 77.56 151 GLU A CA 1
ATOM 1229 C C . GLU A 1 151 ? 0.511 3.008 -22.484 1 77.56 151 GLU A C 1
ATOM 1231 O O . GLU A 1 151 ? -0.491 2.457 -22.031 1 77.56 151 GLU A O 1
ATOM 1236 N N . GLU A 1 152 ? 1.544 2.367 -23.047 1 86.06 152 GLU A N 1
ATOM 1237 C CA . GLU A 1 152 ? 1.482 0.912 -23.125 1 86.06 152 GLU A CA 1
ATOM 1238 C C . GLU A 1 152 ? 2.807 0.281 -22.703 1 86.06 152 GLU A C 1
ATOM 1240 O O . GLU A 1 152 ? 3.875 0.847 -22.938 1 86.06 152 GLU A O 1
ATOM 1245 N N . ARG A 1 153 ? 2.705 -0.871 -21.984 1 87.25 153 ARG A N 1
ATOM 1246 C CA . ARG A 1 153 ? 3.867 -1.674 -21.625 1 87.25 153 ARG A CA 1
ATOM 1247 C C . ARG A 1 153 ? 3.625 -3.152 -21.906 1 87.25 153 ARG A C 1
ATOM 1249 O O . ARG A 1 153 ? 2.525 -3.662 -21.672 1 87.25 153 ARG A O 1
ATOM 1256 N N . HIS A 1 154 ? 4.66 -3.758 -22.422 1 90.62 154 HIS A N 1
ATOM 1257 C CA . HIS A 1 154 ? 4.582 -5.176 -22.75 1 90.62 154 HIS A CA 1
ATOM 1258 C C . HIS A 1 154 ? 5.465 -6.004 -21.812 1 90.62 154 HIS A C 1
ATOM 1260 O O . HIS A 1 154 ? 6.617 -5.645 -21.562 1 90.62 154 HIS A O 1
ATOM 1266 N N . TYR A 1 155 ? 4.84 -7.031 -21.328 1 91.38 155 TYR A N 1
ATOM 1267 C CA . TYR A 1 155 ? 5.578 -7.969 -20.484 1 91.38 155 TYR A CA 1
ATOM 1268 C C . TYR A 1 155 ? 5.598 -9.359 -21.109 1 91.38 155 TYR A C 1
ATOM 1270 O O . TYR A 1 155 ? 4.617 -9.789 -21.719 1 91.38 155 TYR A O 1
ATOM 1278 N N . LEU A 1 156 ? 6.73 -10.016 -20.938 1 94.19 156 LEU A N 1
ATOM 1279 C CA . LEU A 1 156 ? 6.863 -11.43 -21.25 1 94.19 156 LEU A CA 1
ATOM 1280 C C . LEU A 1 156 ? 6.875 -12.273 -19.984 1 94.19 156 LEU A C 1
ATOM 1282 O O . LEU A 1 156 ? 7.691 -12.047 -19.078 1 94.19 156 LEU A O 1
ATOM 1286 N N . TRP A 1 157 ? 6 -13.195 -19.938 1 94.12 157 TRP A N 1
ATOM 1287 C CA . TRP A 1 157 ? 5.957 -14.133 -18.828 1 94.12 157 TRP A CA 1
ATOM 1288 C C . TRP A 1 157 ? 6.543 -15.484 -19.234 1 94.12 157 TRP A C 1
ATOM 1290 O O . TRP A 1 157 ? 6.223 -16.016 -20.297 1 94.12 157 TRP A O 1
ATOM 1300 N N . ASP A 1 158 ? 7.344 -15.969 -18.391 1 95.44 158 ASP A N 1
ATOM 1301 C CA . ASP A 1 158 ? 7.832 -17.328 -18.594 1 95.44 158 ASP A CA 1
ATOM 1302 C C . ASP A 1 158 ? 6.688 -18.344 -18.562 1 95.44 158 ASP A C 1
ATOM 1304 O O . ASP A 1 158 ? 5.777 -18.219 -17.734 1 95.44 158 ASP A O 1
ATOM 1308 N N . LEU A 1 159 ? 6.766 -19.266 -19.453 1 96.44 159 LEU A N 1
ATOM 1309 C CA . LEU A 1 159 ? 5.762 -20.312 -19.562 1 96.44 159 LEU A CA 1
ATOM 1310 C C . LEU A 1 159 ? 6.426 -21.688 -19.625 1 96.44 159 LEU A C 1
ATOM 1312 O O . LEU A 1 159 ? 7.527 -21.828 -20.156 1 96.44 159 LEU A O 1
ATOM 1316 N N . ARG A 1 160 ? 5.781 -22.672 -19.047 1 97.31 160 ARG A N 1
ATOM 1317 C CA . ARG A 1 160 ? 6.148 -24.078 -19.156 1 97.31 160 ARG A CA 1
ATOM 1318 C C . ARG A 1 160 ? 4.984 -24.906 -19.688 1 97.31 160 ARG A C 1
ATOM 1320 O O . ARG A 1 160 ? 3.83 -24.672 -19.328 1 97.31 160 ARG A O 1
ATOM 1327 N N . ILE A 1 161 ? 5.328 -25.875 -20.516 1 97.94 161 ILE A N 1
ATOM 1328 C CA . ILE A 1 161 ? 4.305 -26.781 -21.016 1 97.94 161 ILE A CA 1
ATOM 1329 C C . ILE A 1 161 ? 4.836 -28.203 -21.016 1 97.94 161 ILE A C 1
ATOM 1331 O O . ILE A 1 161 ? 5.984 -28.453 -21.391 1 97.94 161 ILE A O 1
ATOM 1335 N N . SER A 1 162 ? 4.016 -29.094 -20.578 1 98.38 162 SER A N 1
ATOM 1336 C CA . SER A 1 162 ? 4.309 -30.531 -20.672 1 98.38 162 SER A CA 1
ATOM 1337 C C . SER A 1 162 ? 3.258 -31.25 -21.516 1 98.38 162 SER A C 1
ATOM 1339 O O . SER A 1 162 ? 2.088 -30.859 -21.516 1 98.38 162 SER A O 1
ATOM 1341 N N . PHE A 1 163 ? 3.725 -32.344 -22.234 1 98.44 163 PHE A N 1
ATOM 1342 C CA . PHE A 1 163 ? 2.871 -33.188 -23.047 1 98.44 163 PHE A CA 1
ATOM 1343 C C . PHE A 1 163 ? 3.152 -34.656 -22.75 1 98.44 163 PHE A C 1
ATOM 1345 O O . PHE A 1 163 ? 4.312 -35.062 -22.625 1 98.44 163 PHE A O 1
ATOM 1352 N N . VAL A 1 164 ? 2.129 -35.406 -22.562 1 98.5 164 VAL A N 1
ATOM 1353 C CA . VAL A 1 164 ? 2.215 -36.844 -22.656 1 98.5 164 VAL A CA 1
ATOM 1354 C C . VAL A 1 164 ? 1.508 -37.344 -23.922 1 98.5 164 VAL A C 1
ATOM 1356 O O . VAL A 1 164 ? 0.325 -37.031 -24.125 1 98.5 164 VAL A O 1
ATOM 1359 N N . LEU A 1 165 ? 2.246 -38 -24.766 1 98.25 165 LEU A N 1
ATOM 1360 C CA . LEU A 1 165 ? 1.708 -38.5 -26.016 1 98.25 165 LEU A CA 1
ATOM 1361 C C . LEU A 1 165 ? 1.766 -40.031 -26.047 1 98.25 165 LEU A C 1
ATOM 1363 O O . LEU A 1 165 ? 2.648 -40.625 -25.438 1 98.25 165 LEU A O 1
ATOM 1367 N N . ILE A 1 166 ? 0.851 -40.625 -26.781 1 97.25 166 ILE A N 1
ATOM 1368 C CA . ILE A 1 166 ? 0.909 -42.062 -27.062 1 97.25 166 ILE A CA 1
ATOM 1369 C C . ILE A 1 166 ? 0.858 -42.281 -28.578 1 97.25 166 ILE A C 1
ATOM 1371 O O . ILE A 1 166 ? 0.305 -41.469 -29.312 1 97.25 166 ILE A O 1
ATOM 1375 N N . LYS A 1 167 ? 1.468 -43.375 -28.922 1 95.19 167 LYS A N 1
ATOM 1376 C CA . LYS A 1 167 ? 1.396 -43.781 -30.328 1 95.19 167 LYS A CA 1
ATOM 1377 C C . LYS A 1 167 ? 0.144 -44.625 -30.578 1 95.19 167 LYS A C 1
ATOM 1379 O O . LYS A 1 167 ? -0.04 -45.688 -29.984 1 95.19 167 LYS A O 1
ATOM 1384 N N . LYS A 1 168 ? -0.688 -44.156 -31.25 1 92.12 168 LYS A N 1
ATOM 1385 C CA . LYS A 1 168 ? -1.891 -44.875 -31.672 1 92.12 168 LYS A CA 1
ATOM 1386 C C . LYS A 1 168 ? -1.868 -45.125 -33.188 1 92.12 168 LYS A C 1
ATOM 1388 O O . LYS A 1 168 ? -1.947 -44.188 -33.969 1 92.12 168 LYS A O 1
ATOM 1393 N N . GLU A 1 169 ? -1.745 -46.5 -33.469 1 88.31 169 GLU A N 1
ATOM 1394 C CA . GLU A 1 169 ? -1.542 -46.906 -34.844 1 88.31 169 GLU A CA 1
ATOM 1395 C C . GLU A 1 169 ? -0.31 -46.219 -35.438 1 88.31 169 GLU A C 1
ATOM 1397 O O . GLU A 1 169 ? 0.798 -46.375 -34.938 1 88.31 169 GLU A O 1
ATOM 1402 N N . ASN A 1 170 ? -0.504 -45.25 -36.375 1 85.94 170 ASN A N 1
ATOM 1403 C CA . ASN A 1 170 ? 0.682 -44.688 -37 1 85.94 170 ASN A CA 1
ATOM 1404 C C . ASN A 1 170 ? 0.807 -43.188 -36.75 1 85.94 170 ASN A C 1
ATOM 1406 O O . ASN A 1 170 ? 1.458 -42.469 -37.5 1 85.94 170 ASN A O 1
ATOM 1410 N N . ARG A 1 171 ? 0.217 -42.875 -35.594 1 92.19 171 ARG A N 1
ATOM 1411 C CA . ARG A 1 171 ? 0.369 -41.438 -35.312 1 92.19 171 ARG A CA 1
ATOM 1412 C C . ARG A 1 171 ? 0.489 -41.188 -33.812 1 92.19 171 ARG A C 1
ATOM 1414 O O . ARG A 1 171 ? -0.053 -41.938 -33 1 92.19 171 ARG A O 1
ATOM 1421 N N . TRP A 1 172 ? 1.143 -40.156 -33.469 1 96.38 172 TRP A N 1
ATOM 1422 C CA . TRP A 1 172 ? 1.242 -39.688 -32.094 1 96.38 172 TRP A CA 1
ATOM 1423 C C . TRP A 1 172 ? 0.089 -38.75 -31.75 1 96.38 172 TRP A C 1
ATOM 1425 O O . TRP A 1 172 ? -0.243 -37.844 -32.531 1 96.38 172 TRP A O 1
ATOM 1435 N N . ILE A 1 173 ? -0.554 -38.969 -30.594 1 97 173 ILE A N 1
ATOM 1436 C CA . ILE A 1 173 ? -1.627 -38.094 -30.141 1 97 173 ILE A CA 1
ATOM 1437 C C . ILE A 1 173 ? -1.344 -37.625 -28.703 1 97 173 ILE A C 1
ATOM 1439 O O . ILE A 1 173 ? -0.727 -38.375 -27.922 1 97 173 ILE A O 1
ATOM 1443 N N . ILE A 1 174 ? -1.828 -36.5 -28.359 1 98.19 174 ILE A N 1
ATOM 1444 C CA . ILE A 1 174 ? -1.663 -35.938 -27.016 1 98.19 174 ILE A CA 1
ATOM 1445 C C . ILE A 1 174 ? -2.734 -36.531 -26.094 1 98.19 174 ILE A C 1
ATOM 1447 O O . ILE A 1 174 ? -3.922 -36.5 -26.406 1 98.19 174 ILE A O 1
ATOM 1451 N N . ARG A 1 175 ? -2.316 -37 -24.922 1 97.94 175 ARG A N 1
ATOM 1452 C CA . ARG A 1 175 ? -3.236 -37.562 -23.938 1 97.94 175 ARG A CA 1
ATOM 1453 C C . ARG A 1 175 ? -3.328 -36.688 -22.703 1 97.94 175 ARG A C 1
ATOM 1455 O O . ARG A 1 175 ? -4.316 -36.719 -21.969 1 97.94 175 ARG A O 1
ATOM 1462 N N . GLN A 1 176 ? -2.301 -35.906 -22.516 1 98.06 176 GLN A N 1
ATOM 1463 C CA . GLN A 1 176 ? -2.244 -35.031 -21.344 1 98.06 176 GLN A CA 1
ATOM 1464 C C . GLN A 1 176 ? -1.341 -33.812 -21.594 1 98.06 176 GLN A C 1
ATOM 1466 O O . GLN A 1 176 ? -0.292 -33.938 -22.234 1 98.06 176 GLN A O 1
ATOM 1471 N N . MET A 1 177 ? -1.761 -32.688 -21.109 1 98.19 177 MET A N 1
ATOM 1472 C CA . MET A 1 177 ? -0.972 -31.453 -21.203 1 98.19 177 MET A CA 1
ATOM 1473 C C . MET A 1 177 ? -1.151 -30.594 -19.953 1 98.19 177 MET A C 1
ATOM 1475 O O . MET A 1 177 ? -2.211 -30.625 -19.312 1 98.19 177 MET A O 1
ATOM 1479 N N . GLN A 1 178 ? -0.135 -29.828 -19.656 1 98.12 178 GLN A N 1
ATOM 1480 C CA . GLN A 1 178 ? -0.247 -28.828 -18.609 1 98.12 178 GLN A CA 1
ATOM 1481 C C . GLN A 1 178 ? 0.453 -27.531 -19 1 98.12 178 GLN A C 1
ATOM 1483 O O . GLN A 1 178 ? 1.596 -27.562 -19.453 1 98.12 178 GLN A O 1
ATOM 1488 N N . PHE A 1 179 ? -0.316 -26.422 -18.844 1 97.69 179 PHE A N 1
ATOM 1489 C CA . PHE A 1 179 ? 0.291 -25.094 -18.812 1 97.69 179 PHE A CA 1
ATOM 1490 C C . PHE A 1 179 ? 0.635 -24.688 -17.391 1 97.69 179 PHE A C 1
ATOM 1492 O O . PHE A 1 179 ? -0.168 -24.875 -16.469 1 97.69 179 PHE A O 1
ATOM 1499 N N . SER A 1 180 ? 1.789 -24.125 -17.188 1 96.88 180 SER A N 1
ATOM 1500 C CA . SER A 1 180 ? 2.123 -23.578 -15.867 1 96.88 180 SER A CA 1
ATOM 1501 C C . SER A 1 180 ? 3.049 -22.375 -15.984 1 96.88 180 SER A C 1
ATOM 1503 O O . SER A 1 180 ? 3.809 -22.266 -16.953 1 96.88 180 SER A O 1
ATOM 1505 N N . LEU A 1 181 ? 2.91 -21.484 -15.125 1 96.12 181 LEU A N 1
ATOM 1506 C CA . LEU A 1 181 ? 3.824 -20.344 -14.961 1 96.12 181 LEU A CA 1
ATOM 1507 C C . LEU A 1 181 ? 4.664 -20.5 -13.703 1 96.12 181 LEU A C 1
ATOM 1509 O O . LEU A 1 181 ? 4.129 -20.781 -12.625 1 96.12 181 LEU A O 1
ATOM 1513 N N . PRO A 1 182 ? 5.977 -20.375 -13.875 1 95.5 182 PRO A N 1
ATOM 1514 C CA . PRO A 1 182 ? 6.781 -20.406 -12.656 1 95.5 182 PRO A CA 1
ATOM 1515 C C . PRO A 1 182 ? 6.492 -19.25 -11.719 1 95.5 182 PRO A C 1
ATOM 1517 O O . PRO A 1 182 ? 6.254 -18.125 -12.18 1 95.5 182 PRO A O 1
ATOM 1520 N N . VAL A 1 183 ? 6.441 -19.531 -10.484 1 92.44 183 VAL A N 1
ATOM 1521 C CA . VAL A 1 183 ? 6.254 -18.5 -9.469 1 92.44 183 VAL A CA 1
ATOM 1522 C C . VAL A 1 183 ? 7.59 -18.156 -8.82 1 92.44 183 VAL A C 1
ATOM 1524 O O . VAL A 1 183 ? 8.117 -18.938 -8.023 1 92.44 183 VAL A O 1
ATOM 1527 N N . VAL A 1 184 ? 8.094 -16.984 -9.156 1 90.62 184 VAL A N 1
ATOM 1528 C CA . VAL A 1 184 ? 9.414 -16.562 -8.695 1 90.62 184 VAL A CA 1
ATOM 1529 C C . VAL A 1 184 ? 9.297 -15.25 -7.93 1 90.62 184 VAL A C 1
ATOM 1531 O O . VAL A 1 184 ? 8.734 -14.281 -8.438 1 90.62 184 VAL A O 1
ATOM 1534 N N . GLY A 1 185 ? 9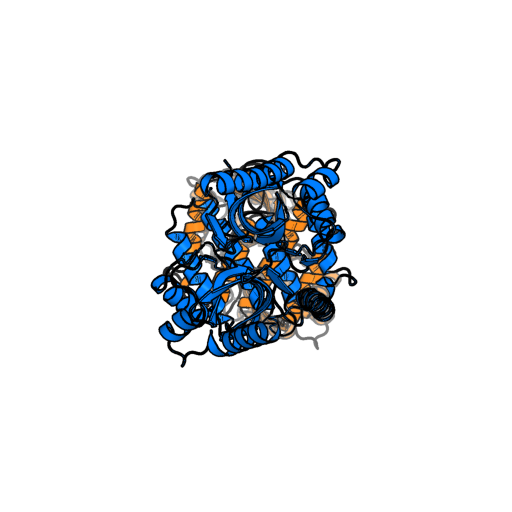.781 -15.25 -6.703 1 86.12 185 GLY A N 1
ATOM 1535 C CA . GLY A 1 185 ? 9.836 -14.016 -5.938 1 86.12 185 GLY A CA 1
ATOM 1536 C C . GLY A 1 185 ? 8.469 -13.516 -5.512 1 86.12 185 GLY A C 1
ATOM 1537 O O . GLY A 1 185 ? 8.273 -12.32 -5.301 1 86.12 185 GLY A O 1
ATOM 1538 N N . TYR A 1 186 ? 7.566 -14.32 -5.438 1 87.81 186 TYR A N 1
ATOM 1539 C CA . TYR A 1 186 ? 6.184 -13.961 -5.156 1 87.81 186 TYR A CA 1
ATOM 1540 C C . TYR A 1 186 ? 5.457 -15.086 -4.43 1 87.81 186 TYR A C 1
ATOM 1542 O O . TYR A 1 186 ? 5.836 -16.25 -4.551 1 87.81 186 TYR A O 1
ATOM 1550 N N . MET A 1 187 ? 4.531 -14.672 -3.703 1 90.62 187 MET A N 1
ATOM 1551 C CA . MET A 1 187 ? 3.697 -15.672 -3.055 1 90.62 187 MET A CA 1
ATOM 1552 C C . MET A 1 187 ? 2.65 -16.219 -4.02 1 90.62 187 MET A C 1
ATOM 1554 O O . MET A 1 187 ? 2.199 -15.508 -4.918 1 90.62 187 MET A O 1
ATOM 1558 N N . PRO A 1 188 ? 2.311 -17.422 -3.76 1 92.62 188 PRO A N 1
ATOM 1559 C CA . PRO A 1 188 ? 1.282 -18.016 -4.625 1 92.62 188 PRO A CA 1
ATOM 1560 C C . PRO A 1 188 ? -0.015 -17.203 -4.625 1 92.62 188 PRO A C 1
ATOM 1562 O O . PRO A 1 188 ? -0.391 -16.641 -3.598 1 92.62 188 PRO A O 1
ATOM 1565 N N . ASP A 1 189 ? -0.708 -17.219 -5.684 1 91.12 189 ASP A N 1
ATOM 1566 C CA . ASP A 1 189 ? -1.942 -16.453 -5.852 1 91.12 189 ASP A CA 1
ATOM 1567 C C . ASP A 1 189 ? -3.053 -17.016 -4.957 1 91.12 189 ASP A C 1
ATOM 1569 O O . ASP A 1 189 ? -3.777 -16.25 -4.316 1 91.12 189 ASP A O 1
ATOM 1573 N N . ALA A 1 190 ? -3.121 -18.344 -5.035 1 93.25 190 ALA A N 1
ATOM 1574 C CA . ALA A 1 190 ? -4.215 -19 -4.328 1 93.25 190 ALA A CA 1
ATOM 1575 C C . ALA A 1 190 ? -3.803 -19.391 -2.91 1 93.25 190 ALA A C 1
ATOM 1577 O O . ALA A 1 190 ? -2.664 -19.797 -2.678 1 93.25 190 ALA A O 1
ATOM 1578 N N . ARG A 1 191 ? -4.691 -19.25 -2.027 1 94.19 191 ARG A N 1
ATOM 1579 C CA . ARG A 1 191 ? -4.531 -19.609 -0.625 1 94.19 191 ARG A CA 1
ATOM 1580 C C . ARG A 1 191 ? -5.824 -20.188 -0.055 1 94.19 191 ARG A C 1
ATOM 1582 O O . ARG A 1 191 ? -6.895 -19.594 -0.217 1 94.19 191 ARG A O 1
ATOM 1589 N N . ILE A 1 192 ? -5.672 -21.328 0.526 1 94.69 192 ILE A N 1
ATOM 1590 C CA . ILE A 1 192 ? -6.824 -22 1.11 1 94.69 192 ILE A CA 1
ATOM 1591 C C . ILE A 1 192 ? -7.066 -21.484 2.523 1 94.69 192 ILE A C 1
ATOM 1593 O O . ILE A 1 192 ? -6.27 -21.734 3.43 1 94.69 192 ILE A O 1
ATOM 1597 N N . ASP A 1 193 ? -8.148 -20.812 2.676 1 91.56 193 ASP A N 1
ATOM 1598 C CA . ASP A 1 193 ? -8.586 -20.281 3.963 1 91.56 193 ASP A CA 1
ATOM 1599 C C . ASP A 1 193 ? -10.102 -20.094 3.994 1 91.56 193 ASP A C 1
ATOM 1601 O O . ASP A 1 193 ? -10.805 -20.578 3.109 1 91.56 193 ASP A O 1
ATOM 1605 N N . ASN A 1 194 ? -10.609 -19.609 5.051 1 85.69 194 ASN A N 1
ATOM 1606 C CA . ASN A 1 194 ? -12.047 -19.422 5.199 1 85.69 194 ASN A CA 1
ATOM 1607 C C . ASN A 1 194 ? -12.508 -18.078 4.645 1 85.69 194 ASN A C 1
ATOM 1609 O O . ASN A 1 194 ? -13.68 -17.719 4.758 1 85.69 194 ASN A O 1
ATOM 1613 N N . ILE A 1 195 ? -11.664 -17.328 4.051 1 82.56 195 ILE A N 1
ATOM 1614 C CA . ILE A 1 195 ? -11.93 -15.961 3.621 1 82.56 195 ILE A CA 1
ATOM 1615 C C . ILE A 1 195 ? -12.094 -15.922 2.104 1 82.56 195 ILE A C 1
ATOM 1617 O O . ILE A 1 195 ? -12.992 -15.258 1.585 1 82.56 195 ILE A O 1
ATOM 1621 N N . SER A 1 196 ? -11.203 -16.719 1.429 1 75.5 196 SER A N 1
ATOM 1622 C CA . SER A 1 196 ? -11.125 -16.656 -0.027 1 75.5 196 SER A CA 1
ATOM 1623 C C . SER A 1 196 ? -12 -17.719 -0.678 1 75.5 196 SER A C 1
ATOM 1625 O O . SER A 1 196 ? -12.406 -18.688 -0.024 1 75.5 196 SER A O 1
ATOM 1627 N N . GLY A 1 197 ? -12.367 -17.453 -1.926 1 79.5 197 GLY A N 1
ATOM 1628 C CA . GLY A 1 197 ? -13.125 -18.422 -2.707 1 79.5 197 GLY A CA 1
ATOM 1629 C C . GLY A 1 197 ? -12.258 -19.516 -3.309 1 79.5 197 GLY A C 1
ATOM 1630 O O . GLY A 1 197 ? -12.766 -20.406 -3.992 1 79.5 197 GLY A O 1
ATOM 1631 N N . ASP A 1 198 ? -10.969 -19.578 -2.98 1 85.62 198 ASP A N 1
ATOM 1632 C CA . ASP A 1 198 ? -10.047 -20.531 -3.578 1 85.62 198 ASP A CA 1
ATOM 1633 C C . ASP A 1 198 ? -10.383 -21.953 -3.139 1 85.62 198 ASP A C 1
ATOM 1635 O O . ASP A 1 198 ? -10.195 -22.906 -3.898 1 85.62 198 ASP A O 1
ATOM 1639 N N . ILE A 1 199 ? -10.93 -22.062 -1.989 1 89.75 199 ILE A N 1
ATOM 1640 C CA . ILE A 1 199 ? -11.266 -23.375 -1.451 1 89.75 199 ILE A CA 1
ATOM 1641 C C . ILE A 1 199 ? -12.375 -24.016 -2.289 1 89.75 199 ILE A C 1
ATOM 1643 O O . ILE A 1 199 ? -12.406 -25.234 -2.475 1 89.75 199 ILE A O 1
ATOM 1647 N N . GLU A 1 200 ? -13.234 -23.203 -2.744 1 89.19 200 GLU A N 1
ATOM 1648 C CA . GLU A 1 200 ? -14.32 -23.719 -3.562 1 89.19 200 GLU A CA 1
ATOM 1649 C C . GLU A 1 200 ? -13.797 -24.297 -4.875 1 89.19 200 GLU A C 1
ATOM 1651 O O . GLU A 1 200 ? -14.195 -25.391 -5.273 1 89.19 200 GLU A O 1
ATOM 1656 N N . SER A 1 201 ? -12.938 -23.578 -5.496 1 89.31 201 SER A N 1
ATOM 1657 C CA . SER A 1 201 ? -12.344 -24.062 -6.738 1 89.31 201 SER A CA 1
ATOM 1658 C C . SER A 1 201 ? -11.508 -25.312 -6.5 1 89.31 201 SER A C 1
ATOM 1660 O O . SER A 1 201 ? -11.531 -26.25 -7.305 1 89.31 201 SER A O 1
ATOM 1662 N N . PHE A 1 202 ? -10.82 -25.297 -5.457 1 92.62 202 PHE A N 1
ATOM 1663 C CA . PHE A 1 202 ? -9.984 -26.422 -5.09 1 92.62 202 PHE A CA 1
ATOM 1664 C C . PHE A 1 202 ? -10.828 -27.672 -4.867 1 92.62 202 PHE A C 1
ATOM 1666 O O . PHE A 1 202 ? -10.516 -28.75 -5.387 1 92.62 202 PHE A O 1
ATOM 1673 N N . ASN A 1 203 ? -11.914 -27.469 -4.172 1 93.12 203 ASN A N 1
ATOM 1674 C CA . ASN A 1 203 ? -12.812 -28.594 -3.906 1 93.12 203 ASN A CA 1
ATOM 1675 C C . ASN A 1 203 ? -13.5 -29.062 -5.18 1 93.12 203 ASN A C 1
ATOM 1677 O O . ASN A 1 203 ? -13.703 -30.266 -5.367 1 93.12 203 ASN A O 1
ATOM 1681 N N . ALA A 1 204 ? -13.844 -28.156 -5.938 1 93.75 204 ALA A N 1
ATOM 1682 C CA . ALA A 1 204 ? -14.5 -28.516 -7.195 1 93.75 204 ALA A CA 1
ATOM 1683 C C . ALA A 1 204 ? -13.586 -29.375 -8.062 1 93.75 204 ALA A C 1
ATOM 1685 O O . ALA A 1 204 ? -14.039 -30.312 -8.711 1 93.75 204 ALA A O 1
ATOM 1686 N N . GLU A 1 205 ? -12.352 -29.047 -8.141 1 94.12 205 GLU A N 1
ATOM 1687 C CA . GLU A 1 205 ? -11.383 -29.859 -8.867 1 94.12 205 GLU A CA 1
ATOM 1688 C C . GLU A 1 205 ? -11.273 -31.25 -8.266 1 94.12 205 GLU A C 1
ATOM 1690 O O . GLU A 1 205 ? -11.195 -32.25 -8.984 1 94.12 205 GLU A O 1
ATOM 1695 N N . GLY A 1 206 ? -11.266 -31.266 -6.965 1 94.38 206 GLY A N 1
ATOM 1696 C CA . GLY A 1 206 ? -11.258 -32.562 -6.289 1 94.38 206 GLY A CA 1
ATOM 1697 C C . GLY A 1 206 ? -12.43 -33.438 -6.664 1 94.38 206 GLY A C 1
ATOM 1698 O O . GLY A 1 206 ? -12.266 -34.625 -6.906 1 94.38 206 GLY A O 1
ATOM 1699 N N . ASP A 1 207 ? -13.562 -32.844 -6.723 1 95.19 207 ASP A N 1
ATOM 1700 C CA . ASP A 1 207 ? -14.773 -33.594 -7.098 1 95.19 207 ASP A CA 1
ATOM 1701 C C . ASP A 1 207 ? -14.672 -34.125 -8.523 1 95.19 207 ASP A C 1
ATOM 1703 O O . ASP A 1 207 ? -15.078 -35.25 -8.797 1 95.19 207 ASP A O 1
ATOM 1707 N N . LYS A 1 208 ? -14.172 -33.312 -9.336 1 94.75 208 LYS A N 1
ATOM 1708 C CA . LYS A 1 208 ? -13.992 -33.75 -10.727 1 94.75 208 LYS A CA 1
ATOM 1709 C C . LYS A 1 208 ? -13.047 -34.938 -10.812 1 94.75 208 LYS A C 1
ATOM 1711 O O . LYS A 1 208 ? -13.289 -35.875 -11.578 1 94.75 208 LYS A O 1
ATOM 1716 N N . MET A 1 209 ? -12.008 -34.906 -10.102 1 94.38 209 MET A N 1
ATOM 1717 C CA . MET A 1 209 ? -11.023 -36 -10.102 1 94.38 209 MET A CA 1
ATOM 1718 C C . MET A 1 209 ? -11.633 -37.25 -9.539 1 94.38 209 MET A C 1
ATOM 1720 O O . MET A 1 209 ? -11.391 -38.344 -10.062 1 94.38 209 MET A O 1
ATOM 1724 N N . LYS A 1 210 ? -12.383 -37.062 -8.539 1 93.75 210 LYS A N 1
ATOM 1725 C CA . LYS A 1 210 ? -13.07 -38.219 -7.941 1 93.75 210 LYS A CA 1
ATOM 1726 C C . LYS A 1 210 ? -13.992 -38.875 -8.953 1 93.75 210 LYS A C 1
ATOM 1728 O O . LYS A 1 210 ? -13.984 -40.094 -9.094 1 93.75 210 LYS A O 1
ATOM 1733 N N . GLU A 1 211 ? -14.75 -38.094 -9.57 1 93.75 211 GLU A N 1
ATOM 1734 C CA . GLU A 1 211 ? -15.664 -38.625 -10.586 1 93.75 211 GLU A CA 1
ATOM 1735 C C . GLU A 1 211 ? -14.898 -39.375 -11.688 1 93.75 211 GLU A C 1
ATOM 1737 O O . GLU A 1 211 ? -15.312 -40.438 -12.133 1 93.75 211 GLU A O 1
ATOM 1742 N N . TYR A 1 212 ? -13.852 -38.75 -12.125 1 90.88 212 TYR A N 1
ATOM 1743 C CA . TYR A 1 212 ? -13.008 -39.375 -13.141 1 90.88 212 TYR A CA 1
ATOM 1744 C C . TYR A 1 212 ? -12.469 -40.688 -12.656 1 90.88 212 TYR A C 1
ATOM 1746 O O . TYR A 1 212 ? -12.477 -41.688 -13.398 1 90.88 212 TYR A O 1
ATOM 1754 N N . SER A 1 213 ? -11.953 -40.719 -11.492 1 87.69 213 SER A N 1
ATOM 1755 C CA . SER A 1 213 ? -11.352 -41.906 -10.914 1 87.69 213 SER A CA 1
ATOM 1756 C C . SER A 1 213 ? -12.359 -43.062 -10.828 1 87.69 213 SER A C 1
ATOM 1758 O O . SER A 1 213 ? -12.016 -44.219 -11.07 1 87.69 213 SER A O 1
ATOM 1760 N N . ILE A 1 214 ? -13.555 -42.781 -10.523 1 87.44 214 ILE A N 1
ATOM 1761 C CA . ILE A 1 214 ? -14.609 -43.781 -10.398 1 87.44 214 ILE A CA 1
ATOM 1762 C C . ILE A 1 214 ? -14.922 -44.344 -11.773 1 87.44 214 ILE A C 1
ATOM 1764 O O . ILE A 1 214 ? -15.125 -45.562 -11.898 1 87.44 214 ILE A O 1
ATOM 1768 N N . ASN A 1 215 ? -14.82 -43.531 -12.703 1 86.06 215 ASN A N 1
ATOM 1769 C CA . ASN A 1 215 ? -15.289 -43.938 -14.023 1 86.06 215 ASN A CA 1
ATOM 1770 C C . ASN A 1 215 ? -14.164 -44.531 -14.875 1 86.06 215 ASN A C 1
ATOM 1772 O O . ASN A 1 215 ? -14.398 -45 -15.984 1 86.06 215 ASN A O 1
ATOM 1776 N N . ASN A 1 216 ? -12.992 -44.312 -14.367 1 82.69 216 ASN A N 1
ATOM 1777 C CA . ASN A 1 216 ? -11.852 -44.812 -15.133 1 82.69 216 ASN A CA 1
ATOM 1778 C C . ASN A 1 216 ? -11.078 -45.875 -14.383 1 82.69 216 ASN A C 1
ATOM 1780 O O . ASN A 1 216 ? -10.617 -45.656 -13.266 1 82.69 216 ASN A O 1
ATOM 1784 N N . THR A 1 217 ? -11.156 -47.094 -14.898 1 74.19 217 THR A N 1
ATOM 1785 C CA . THR A 1 217 ? -10.531 -48.25 -14.266 1 74.19 217 THR A CA 1
ATOM 1786 C C . THR A 1 217 ? -9.156 -48.531 -14.867 1 74.19 217 THR A C 1
ATOM 1788 O O . THR A 1 217 ? -9.031 -48.719 -16.078 1 74.19 217 THR A O 1
ATOM 1791 N N . LEU A 1 218 ? -8.164 -48.344 -14.062 1 80.56 218 LEU A N 1
ATOM 1792 C CA . LEU A 1 218 ? -6.82 -48.688 -14.516 1 80.56 218 LEU A CA 1
ATOM 1793 C C . LEU A 1 218 ? -6.285 -49.906 -13.781 1 80.56 218 LEU A C 1
ATOM 1795 O O . LEU A 1 218 ? -6.566 -50.094 -12.594 1 80.56 218 LEU A O 1
ATOM 1799 N N . VAL A 1 219 ? -5.504 -50.688 -14.5 1 83.06 219 VAL A N 1
ATOM 1800 C CA . VAL A 1 219 ? -4.957 -51.938 -14.016 1 83.06 219 VAL A CA 1
ATOM 1801 C C . VAL A 1 219 ? -4.004 -51.688 -12.852 1 83.06 219 VAL A C 1
ATOM 1803 O O . VAL A 1 219 ? -3.969 -52.438 -11.891 1 83.06 219 VAL A O 1
ATOM 1806 N N . TYR A 1 220 ? -3.295 -50.594 -12.883 1 89.94 220 TYR A N 1
ATOM 1807 C CA . TYR A 1 220 ? -2.258 -50.344 -11.883 1 89.94 220 TYR A CA 1
ATOM 1808 C C . TYR A 1 220 ? -2.758 -49.375 -10.805 1 89.94 220 TYR A C 1
ATOM 1810 O O . TYR A 1 220 ? -1.967 -48.875 -10.016 1 89.94 220 TYR A O 1
ATOM 1818 N N . LYS A 1 221 ? -3.955 -49.219 -10.719 1 91.5 221 LYS A N 1
ATOM 1819 C CA . LYS A 1 221 ? -4.523 -48.188 -9.875 1 91.5 221 LYS A CA 1
ATOM 1820 C C . LYS A 1 221 ? -4.109 -48.375 -8.414 1 91.5 221 LYS A C 1
ATOM 1822 O O . LYS A 1 221 ? -3.605 -47.438 -7.781 1 91.5 221 LYS A O 1
ATOM 1827 N N . ASP A 1 222 ? -4.297 -49.562 -7.906 1 92.38 222 ASP A N 1
ATOM 1828 C CA . ASP A 1 222 ? -4.016 -49.812 -6.5 1 92.38 222 ASP A CA 1
ATOM 1829 C C . ASP A 1 222 ? -2.537 -49.594 -6.188 1 92.38 222 ASP A C 1
ATOM 1831 O O . ASP A 1 222 ? -2.191 -49.031 -5.137 1 92.38 222 ASP A O 1
ATOM 1835 N N . GLU A 1 223 ? -1.664 -50.031 -7.035 1 94.88 223 GLU A N 1
ATOM 1836 C CA . GLU A 1 223 ? -0.226 -49.875 -6.848 1 94.88 223 GLU A CA 1
ATOM 1837 C C . GLU A 1 223 ? 0.167 -48.406 -6.848 1 94.88 223 GLU A C 1
ATOM 1839 O O . GLU A 1 223 ? 0.979 -47.969 -6.023 1 94.88 223 GLU A O 1
ATOM 1844 N N . ILE A 1 224 ? -0.422 -47.688 -7.746 1 95.81 224 ILE A N 1
ATOM 1845 C CA . ILE A 1 224 ? -0.079 -46.281 -7.895 1 95.81 224 ILE A CA 1
ATOM 1846 C C . ILE A 1 224 ? -0.613 -45.5 -6.703 1 95.81 224 ILE A C 1
ATOM 1848 O O . ILE A 1 224 ? 0.079 -44.625 -6.164 1 95.81 224 ILE A O 1
ATOM 1852 N N . LEU A 1 225 ? -1.817 -45.781 -6.266 1 95.31 225 LEU A N 1
ATOM 1853 C CA . LEU A 1 225 ? -2.393 -45.125 -5.109 1 95.31 225 LEU A CA 1
ATOM 1854 C C . LEU A 1 225 ? -1.554 -45.375 -3.861 1 95.31 225 LEU A C 1
ATOM 1856 O O . LEU A 1 225 ? -1.351 -44.469 -3.051 1 95.31 225 LEU A O 1
ATOM 1860 N N . LYS A 1 226 ? -1.115 -46.562 -3.732 1 96.5 226 LYS A N 1
ATOM 1861 C CA . LYS A 1 226 ? -0.249 -46.906 -2.602 1 96.5 226 LYS A CA 1
ATOM 1862 C C . LYS A 1 226 ? 1.055 -46.094 -2.666 1 96.5 226 LYS A C 1
ATOM 1864 O O . LYS A 1 226 ? 1.518 -45.562 -1.652 1 96.5 226 LYS A O 1
ATOM 1869 N N . LEU A 1 227 ? 1.645 -46.031 -3.811 1 97.44 227 LEU A N 1
ATOM 1870 C CA . LEU A 1 227 ? 2.867 -45.25 -4.004 1 97.44 227 LEU A CA 1
ATOM 1871 C C . LEU A 1 227 ? 2.66 -43.812 -3.602 1 97.44 227 LEU A C 1
ATOM 1873 O O . LEU A 1 227 ? 3.488 -43.219 -2.893 1 97.44 227 LEU A O 1
ATOM 1877 N N . LEU A 1 228 ? 1.566 -43.188 -4.059 1 97.56 228 LEU A N 1
ATOM 1878 C CA . LEU A 1 228 ? 1.282 -41.781 -3.787 1 97.56 228 LEU A CA 1
ATOM 1879 C C . LEU A 1 228 ? 1.015 -41.562 -2.303 1 97.56 228 LEU A C 1
ATOM 1881 O O . LEU A 1 228 ? 1.424 -40.531 -1.739 1 97.56 228 LEU A O 1
ATOM 1885 N N . LYS A 1 229 ? 0.313 -42.469 -1.721 1 97.88 229 LYS A N 1
ATOM 1886 C CA . LYS A 1 229 ? 0.079 -42.406 -0.281 1 97.88 229 LYS A CA 1
ATOM 1887 C C . LYS A 1 229 ? 1.395 -42.438 0.492 1 97.88 229 LYS A C 1
ATOM 1889 O O . LYS A 1 229 ? 1.604 -41.625 1.398 1 97.88 229 LYS A O 1
ATOM 1894 N N . ASP A 1 230 ? 2.223 -43.375 0.151 1 97.88 230 ASP A N 1
ATOM 1895 C CA . ASP A 1 230 ? 3.525 -43.469 0.8 1 97.88 230 ASP A CA 1
ATOM 1896 C C . ASP A 1 230 ? 4.355 -42.219 0.567 1 97.88 230 ASP A C 1
ATOM 1898 O O . ASP A 1 230 ? 4.988 -41.719 1.492 1 97.88 230 ASP A O 1
ATOM 1902 N N . PHE A 1 231 ? 4.367 -41.75 -0.618 1 98.06 231 PHE A N 1
ATOM 1903 C CA . PHE A 1 231 ? 5.086 -40.531 -0.953 1 98.06 231 PHE A CA 1
ATOM 1904 C C . PHE A 1 231 ? 4.586 -39.344 -0.112 1 98.06 231 PHE A C 1
ATOM 1906 O O . PHE A 1 231 ? 5.387 -38.594 0.454 1 98.06 231 PHE A O 1
ATOM 1913 N N . ASN A 1 232 ? 3.293 -39.219 -0.053 1 98 232 ASN A N 1
ATOM 1914 C CA . ASN A 1 232 ? 2.672 -38.188 0.763 1 98 232 ASN A CA 1
ATOM 1915 C C . ASN A 1 232 ? 3.143 -38.25 2.213 1 98 232 ASN A C 1
ATOM 1917 O O . ASN A 1 232 ? 3.41 -37.219 2.834 1 98 232 ASN A O 1
ATOM 1921 N N . ASN A 1 233 ? 3.215 -39.406 2.707 1 97.38 233 ASN A N 1
ATOM 1922 C CA . ASN A 1 233 ? 3.504 -39.625 4.121 1 97.38 233 ASN A CA 1
ATOM 1923 C C . ASN A 1 233 ? 4.992 -39.469 4.418 1 97.38 233 ASN A C 1
ATOM 1925 O O . ASN A 1 233 ? 5.379 -39.125 5.535 1 97.38 233 ASN A O 1
ATOM 1929 N N . GLU A 1 234 ? 5.828 -39.688 3.387 1 97.56 234 GLU A N 1
ATOM 1930 C CA . GLU A 1 234 ? 7.258 -39.844 3.664 1 97.56 234 GLU A CA 1
ATOM 1931 C C . GLU A 1 234 ? 8.039 -38.625 3.166 1 97.56 234 GLU A C 1
ATOM 1933 O O . GLU A 1 234 ? 9.102 -38.312 3.697 1 97.56 234 GLU A O 1
ATOM 1938 N N . TYR A 1 235 ? 7.609 -37.938 2.238 1 97.19 235 TYR A N 1
ATOM 1939 C CA . TYR A 1 235 ? 8.352 -36.969 1.441 1 97.19 235 TYR A CA 1
ATOM 1940 C C . TYR A 1 235 ? 8.859 -35.844 2.309 1 97.19 235 TYR A C 1
ATOM 1942 O O . TYR A 1 235 ? 10.047 -35.5 2.273 1 97.19 235 TYR A O 1
ATOM 1950 N N . LEU A 1 236 ? 7.977 -35.25 3.164 1 96.31 236 LEU A N 1
ATOM 1951 C CA . LEU A 1 236 ? 8.375 -34.125 3.969 1 96.31 236 LEU A CA 1
ATOM 1952 C C . LEU A 1 236 ? 8.82 -34.562 5.359 1 96.31 236 LEU A C 1
ATOM 1954 O O . LEU A 1 236 ? 9.258 -33.719 6.164 1 96.31 236 LEU A O 1
ATOM 1958 N N . GLU A 1 237 ? 8.797 -35.875 5.668 1 94.88 237 GLU A N 1
ATOM 1959 C CA . GLU A 1 237 ? 9.125 -36.344 7.008 1 94.88 237 GLU A CA 1
ATOM 1960 C C . GLU A 1 237 ? 10.625 -36.25 7.273 1 94.88 237 GLU A C 1
ATOM 1962 O O . GLU A 1 237 ? 11.414 -36.969 6.648 1 94.88 237 GLU A O 1
ATOM 1967 N N . ALA A 1 238 ? 10.984 -35.531 8.273 1 91 238 ALA A N 1
ATOM 1968 C CA . ALA A 1 238 ? 12.375 -35.188 8.555 1 91 238 ALA A CA 1
ATOM 1969 C C . ALA A 1 238 ? 13.172 -36.406 8.961 1 91 238 ALA A C 1
ATOM 1971 O O . ALA A 1 238 ? 14.383 -36.5 8.734 1 91 238 ALA A O 1
ATOM 1972 N N . HIS A 1 239 ? 12.555 -37.344 9.531 1 93.38 239 HIS A N 1
ATOM 1973 C CA . HIS A 1 239 ? 13.289 -38.5 10.047 1 93.38 239 HIS A CA 1
ATOM 1974 C C . HIS A 1 239 ? 13.656 -39.438 8.922 1 93.38 239 HIS A C 1
ATOM 1976 O O . HIS A 1 239 ? 14.484 -40.344 9.117 1 93.38 239 HIS A O 1
ATOM 1982 N N . ASN A 1 240 ? 13 -39.375 7.793 1 95.56 240 ASN A N 1
ATOM 1983 C CA . ASN A 1 240 ? 13.367 -40.188 6.641 1 95.56 240 ASN A CA 1
ATOM 1984 C C . ASN A 1 240 ? 14.594 -39.625 5.93 1 95.56 240 ASN A C 1
ATOM 1986 O O . ASN A 1 240 ? 14.617 -38.469 5.543 1 95.56 240 ASN A O 1
ATOM 1990 N N . GLU A 1 241 ? 15.516 -40.438 5.777 1 96.88 241 GLU A N 1
ATOM 1991 C CA . GLU A 1 241 ? 16.734 -40 5.105 1 96.88 241 GLU A CA 1
ATOM 1992 C C . GLU A 1 241 ? 16.453 -39.562 3.67 1 96.88 241 GLU A C 1
ATOM 1994 O O . GLU A 1 241 ? 15.836 -40.312 2.9 1 96.88 241 GLU A O 1
ATOM 1999 N N . ILE A 1 242 ? 16.984 -38.469 3.299 1 97.81 242 ILE A N 1
ATOM 2000 C CA . ILE A 1 242 ? 16.688 -37.844 2.008 1 97.81 242 ILE A CA 1
ATOM 2001 C C . ILE A 1 242 ? 17.172 -38.75 0.881 1 97.81 242 ILE A C 1
ATOM 2003 O O . ILE A 1 242 ? 16.484 -38.906 -0.131 1 97.81 242 ILE A O 1
ATOM 2007 N N . GLY A 1 243 ? 18.328 -39.344 1.026 1 97.06 243 GLY A N 1
ATOM 2008 C CA . GLY A 1 243 ? 18.844 -40.25 0.016 1 97.06 243 GLY A CA 1
ATOM 2009 C C . GLY A 1 243 ? 17.938 -41.438 -0.235 1 97.06 243 GLY A C 1
ATOM 2010 O O . GLY A 1 243 ? 17.766 -41.844 -1.379 1 97.06 243 GLY A O 1
ATOM 2011 N N . THR A 1 244 ? 17.375 -41.938 0.805 1 97.12 244 THR A N 1
ATOM 2012 C CA . THR A 1 244 ? 16.453 -43.062 0.707 1 97.12 244 THR A CA 1
ATOM 2013 C C . THR A 1 244 ? 15.188 -42.656 -0.046 1 97.12 244 THR A C 1
ATOM 2015 O O . THR A 1 244 ? 14.703 -43.406 -0.898 1 97.12 244 THR A O 1
ATOM 2018 N N . ILE A 1 245 ? 14.695 -41.469 0.295 1 97.75 245 ILE A N 1
ATOM 2019 C CA . ILE A 1 245 ? 13.5 -40.969 -0.377 1 97.75 245 ILE A CA 1
ATOM 2020 C C . ILE A 1 245 ? 13.789 -40.781 -1.86 1 97.75 245 ILE A C 1
ATOM 2022 O O . ILE A 1 245 ? 13 -41.156 -2.719 1 97.75 245 ILE A O 1
ATOM 2026 N N . ALA A 1 246 ? 14.922 -40.188 -2.17 1 97.88 246 ALA A N 1
ATOM 2027 C CA . ALA A 1 246 ? 15.305 -39.938 -3.555 1 97.88 246 ALA A CA 1
ATOM 2028 C C . ALA A 1 246 ? 15.398 -41.219 -4.355 1 97.88 246 ALA A C 1
ATOM 2030 O O . ALA A 1 246 ? 14.859 -41.312 -5.461 1 97.88 246 ALA A O 1
ATOM 2031 N N . SER A 1 247 ? 15.984 -42.25 -3.803 1 96.06 247 SER A N 1
ATOM 2032 C CA . SER A 1 247 ? 16.203 -43.5 -4.5 1 96.06 247 SER A CA 1
ATOM 2033 C C . SER A 1 247 ? 14.898 -44.312 -4.59 1 96.06 247 SER A C 1
ATOM 2035 O O . SER A 1 247 ? 14.68 -45.031 -5.559 1 96.06 247 SER A O 1
ATOM 2037 N N . LYS A 1 248 ? 14.109 -44.188 -3.621 1 96.81 248 LYS A N 1
ATOM 2038 C CA . LYS A 1 248 ? 12.875 -44.969 -3.539 1 96.81 248 LYS A CA 1
ATOM 2039 C C . LYS A 1 248 ? 11.852 -44.469 -4.57 1 96.81 248 LYS A C 1
ATOM 2041 O O . LYS A 1 248 ? 11.164 -45.281 -5.191 1 96.81 248 LYS A O 1
ATOM 2046 N N . TYR A 1 249 ? 11.805 -43.188 -4.762 1 98.12 249 TYR A N 1
ATOM 2047 C CA . TYR A 1 249 ? 10.656 -42.656 -5.492 1 98.12 249 TYR A CA 1
ATOM 2048 C C . TYR A 1 249 ? 11.07 -42.156 -6.867 1 98.12 249 TYR A C 1
ATOM 2050 O O . TYR A 1 249 ? 10.227 -41.938 -7.742 1 98.12 249 TYR A O 1
ATOM 2058 N N . PHE A 1 250 ? 12.336 -41.875 -7.117 1 98.25 250 PHE A N 1
ATOM 2059 C CA . PHE A 1 250 ? 12.75 -41.281 -8.375 1 98.25 250 PHE A CA 1
ATOM 2060 C C . PHE A 1 250 ? 13.742 -42.156 -9.109 1 98.25 250 PHE A C 1
ATOM 2062 O O . PHE A 1 250 ? 14.562 -42.844 -8.484 1 98.25 250 PHE A O 1
ATOM 2069 N N . THR A 1 251 ? 13.711 -42.125 -10.492 1 97.25 251 THR A N 1
ATOM 2070 C CA . THR A 1 251 ? 14.727 -42.75 -11.32 1 97.25 251 THR A CA 1
ATOM 2071 C C . THR A 1 251 ? 16.062 -42.062 -11.172 1 97.25 251 THR A C 1
ATOM 2073 O O . THR A 1 251 ? 16.156 -41 -10.555 1 97.25 251 THR A O 1
ATOM 2076 N N . ASP A 1 252 ? 17.078 -42.625 -11.727 1 94.75 252 ASP A N 1
ATOM 2077 C CA . ASP A 1 252 ? 18.422 -42.062 -11.641 1 94.75 252 ASP A CA 1
ATOM 2078 C C . ASP A 1 252 ? 18.516 -40.75 -12.414 1 94.75 252 ASP A C 1
ATOM 2080 O O . ASP A 1 252 ? 19.312 -39.875 -12.07 1 94.75 252 ASP A O 1
ATOM 2084 N N . ASN A 1 253 ? 17.797 -40.656 -13.531 1 95.38 253 ASN A N 1
ATOM 2085 C CA . ASN A 1 253 ? 17.797 -39.469 -14.359 1 95.38 253 ASN A CA 1
ATOM 2086 C C . ASN A 1 253 ? 16.391 -38.969 -14.641 1 95.38 253 ASN A C 1
ATOM 2088 O O . ASN A 1 253 ? 15.953 -38.906 -15.789 1 95.38 253 ASN A O 1
ATOM 2092 N N . PRO A 1 254 ? 15.711 -38.469 -13.578 1 97.5 254 PRO A N 1
ATOM 2093 C CA . PRO A 1 254 ? 14.352 -37.969 -13.781 1 97.5 254 PRO A CA 1
ATOM 2094 C C . PRO A 1 254 ? 14.336 -36.531 -14.328 1 97.5 254 PRO A C 1
ATOM 2096 O O . PRO A 1 254 ? 15.383 -35.906 -14.469 1 97.5 254 PRO A O 1
ATOM 2099 N N . LEU A 1 255 ? 13.211 -36.062 -14.742 1 98.31 255 LEU A N 1
ATOM 2100 C CA . LEU A 1 255 ? 12.93 -34.656 -15.008 1 98.31 255 LEU A CA 1
ATOM 2101 C C . LEU A 1 255 ? 11.961 -34.094 -13.984 1 98.31 255 LEU A C 1
ATOM 2103 O O . LEU A 1 255 ? 10.758 -34.375 -14.047 1 98.31 255 LEU A O 1
ATOM 2107 N N . ILE A 1 256 ? 12.484 -33.344 -13.031 1 98.44 256 ILE A N 1
ATOM 2108 C CA . ILE A 1 256 ? 11.672 -32.781 -11.961 1 98.44 256 ILE A CA 1
ATOM 2109 C C . ILE A 1 256 ? 11.602 -31.266 -12.109 1 98.44 256 ILE A C 1
ATOM 2111 O O . ILE A 1 256 ? 12.633 -30.594 -12.164 1 98.44 256 ILE A O 1
ATOM 2115 N N . ILE A 1 257 ? 10.391 -30.75 -12.188 1 97.94 257 ILE A N 1
ATOM 2116 C CA . ILE A 1 257 ? 10.156 -29.312 -12.359 1 97.94 257 ILE A CA 1
ATOM 2117 C C . ILE A 1 257 ? 9.547 -28.734 -11.086 1 97.94 257 ILE A C 1
ATOM 2119 O O . ILE A 1 257 ? 8.469 -29.156 -10.664 1 97.94 257 ILE A O 1
ATOM 2123 N N . ASN A 1 258 ? 10.195 -27.766 -10.5 1 97.19 258 ASN A N 1
ATOM 2124 C CA . ASN A 1 258 ? 9.727 -27.141 -9.273 1 97.19 258 ASN A CA 1
ATOM 2125 C C . ASN A 1 258 ? 8.727 -26.016 -9.57 1 97.19 258 ASN A C 1
ATOM 2127 O O . ASN A 1 258 ? 8.414 -25.75 -10.734 1 97.19 258 ASN A O 1
ATOM 2131 N N . THR A 1 259 ? 8.18 -25.422 -8.508 1 96.56 259 THR A N 1
ATOM 2132 C CA . THR A 1 259 ? 7.188 -24.375 -8.656 1 96.56 259 THR A CA 1
ATOM 2133 C C . THR A 1 259 ? 7.824 -23.109 -9.242 1 96.56 259 THR A C 1
ATOM 2135 O O . THR A 1 259 ? 7.145 -22.312 -9.883 1 96.56 259 THR A O 1
ATOM 2138 N N . ASP A 1 260 ? 9.109 -23.016 -8.969 1 94.19 260 ASP A N 1
ATOM 2139 C CA . ASP A 1 260 ? 9.836 -21.906 -9.578 1 94.19 260 ASP A CA 1
ATOM 2140 C C . ASP A 1 260 ? 10.438 -22.312 -10.922 1 94.19 260 ASP A C 1
ATOM 2142 O O . ASP A 1 260 ? 9.836 -23.094 -11.664 1 94.19 260 ASP A O 1
ATOM 2146 N N . LYS A 1 261 ? 11.625 -21.875 -11.297 1 93.44 261 LYS A N 1
ATOM 2147 C CA . LYS A 1 261 ? 12.203 -22.172 -12.602 1 93.44 261 LYS A CA 1
ATOM 2148 C C . LYS A 1 261 ? 13.188 -23.344 -12.5 1 93.44 261 LYS A C 1
ATOM 2150 O O . LYS A 1 261 ? 13.75 -23.781 -13.508 1 93.44 261 LYS A O 1
ATOM 2155 N N . THR A 1 262 ? 13.344 -23.859 -11.367 1 95.56 262 THR A N 1
ATOM 2156 C CA . THR A 1 262 ? 14.406 -24.828 -11.156 1 95.56 262 THR A CA 1
ATOM 2157 C C . THR A 1 262 ? 14 -26.203 -11.711 1 95.56 262 THR A C 1
ATOM 2159 O O . THR A 1 262 ? 12.859 -26.625 -11.539 1 95.56 262 THR A O 1
ATOM 2162 N N . VAL A 1 263 ? 14.961 -26.859 -12.352 1 97.12 263 VAL A N 1
ATOM 2163 C CA . VAL A 1 263 ? 14.812 -28.203 -12.898 1 97.12 263 VAL A CA 1
ATOM 2164 C C . VAL A 1 263 ? 15.852 -29.141 -12.281 1 97.12 263 VAL A C 1
ATOM 2166 O O . VAL A 1 263 ? 17.016 -28.75 -12.109 1 97.12 263 VAL A O 1
ATOM 2169 N N . TYR A 1 264 ? 15.461 -30.297 -11.891 1 97.81 264 TYR A N 1
ATOM 2170 C CA . TYR A 1 264 ? 16.344 -31.312 -11.312 1 97.81 264 TYR A CA 1
ATOM 2171 C C . TYR A 1 264 ? 16.391 -32.562 -12.188 1 97.81 264 TYR A C 1
ATOM 2173 O O . TYR A 1 264 ? 15.352 -33.031 -12.648 1 97.81 264 TYR A O 1
ATOM 2181 N N . SER A 1 265 ? 17.625 -33.156 -12.406 1 97.38 265 SER A N 1
ATOM 2182 C CA . SER A 1 265 ? 17.719 -34.219 -13.422 1 97.38 265 SER A CA 1
ATOM 2183 C C . SER A 1 265 ? 18.594 -35.375 -12.953 1 97.38 265 SER A C 1
ATOM 2185 O O . SER A 1 265 ? 18.875 -36.281 -13.711 1 97.38 265 SER A O 1
ATOM 2187 N N . ASN A 1 266 ? 19.125 -35.25 -11.711 1 97.25 266 ASN A N 1
ATOM 2188 C CA . ASN A 1 266 ? 19.906 -36.344 -11.172 1 97.25 266 ASN A CA 1
ATOM 2189 C C . ASN A 1 266 ? 19.703 -36.5 -9.672 1 97.25 266 ASN A C 1
ATOM 2191 O O . ASN A 1 266 ? 19.047 -35.688 -9.047 1 97.25 266 ASN A O 1
ATOM 2195 N N . GLN A 1 267 ? 20.312 -37.5 -9.133 1 96.5 267 GLN A N 1
ATOM 2196 C CA . GLN A 1 267 ? 20.047 -37.906 -7.754 1 96.5 267 GLN A CA 1
ATOM 2197 C C . GLN A 1 267 ? 20.5 -36.812 -6.785 1 96.5 267 GLN A C 1
ATOM 2199 O O . GLN A 1 267 ? 19.812 -36.531 -5.801 1 96.5 267 GLN A O 1
ATOM 2204 N N . GLU A 1 268 ? 21.594 -36.188 -7.02 1 97.69 268 GLU A N 1
ATOM 2205 C CA . GLU A 1 268 ? 22.094 -35.125 -6.141 1 97.69 268 GLU A CA 1
ATOM 2206 C C . GLU A 1 268 ? 21.172 -33.906 -6.164 1 97.69 268 GLU A C 1
ATOM 2208 O O . GLU A 1 268 ? 20.906 -33.312 -5.121 1 97.69 268 GLU A O 1
ATOM 2213 N N . GLU A 1 269 ? 20.703 -33.594 -7.293 1 98.12 269 GLU A N 1
ATOM 2214 C CA . GLU A 1 269 ? 19.797 -32.469 -7.441 1 98.12 269 GLU A CA 1
ATOM 2215 C C . GLU A 1 269 ? 18.453 -32.75 -6.781 1 98.12 269 GLU A C 1
ATOM 2217 O O . GLU A 1 269 ? 17.844 -31.844 -6.207 1 98.12 269 GLU A O 1
ATOM 2222 N N . ILE A 1 270 ? 18.047 -33.938 -6.84 1 97.81 270 ILE A N 1
ATOM 2223 C CA . ILE A 1 270 ? 16.797 -34.344 -6.211 1 97.81 270 ILE A CA 1
ATOM 2224 C C . ILE A 1 270 ? 16.906 -34.188 -4.695 1 97.81 270 ILE A C 1
ATOM 2226 O O . ILE A 1 270 ? 15.953 -33.75 -4.035 1 97.81 270 ILE A O 1
ATOM 2230 N N . LYS A 1 271 ? 18.047 -34.625 -4.215 1 98 271 LYS A N 1
ATOM 2231 C CA . LYS A 1 271 ? 18.266 -34.469 -2.779 1 98 271 LYS A CA 1
ATOM 2232 C C . LYS A 1 271 ? 18.141 -33 -2.373 1 98 271 LYS A C 1
ATOM 2234 O O . LYS A 1 271 ? 17.5 -32.688 -1.37 1 98 271 LYS A O 1
ATOM 2239 N N . SER A 1 272 ? 18.672 -32.125 -3.168 1 97.75 272 SER A N 1
ATOM 2240 C CA . SER A 1 272 ? 18.562 -30.703 -2.922 1 97.75 272 SER A CA 1
ATOM 2241 C C . SER A 1 272 ? 17.125 -30.219 -3.012 1 97.75 272 SER A C 1
ATOM 2243 O O . SER A 1 272 ? 16.703 -29.359 -2.236 1 97.75 272 SER A O 1
ATOM 2245 N N . PHE A 1 273 ? 16.438 -30.75 -3.957 1 97.56 273 PHE A N 1
ATOM 2246 C CA . PHE A 1 273 ? 15.023 -30.453 -4.156 1 97.56 273 PHE A CA 1
ATOM 2247 C C . PHE A 1 273 ? 14.219 -30.797 -2.908 1 97.56 273 PHE A C 1
ATOM 2249 O O . PHE A 1 273 ? 13.453 -29.969 -2.41 1 97.56 273 PHE A O 1
ATOM 2256 N N . ILE A 1 274 ? 14.43 -31.922 -2.354 1 97.88 274 ILE A N 1
ATOM 2257 C CA . ILE A 1 274 ? 13.719 -32.406 -1.171 1 97.88 274 ILE A CA 1
ATOM 2258 C C . ILE A 1 274 ? 14.102 -31.547 0.035 1 97.88 274 ILE A C 1
ATOM 2260 O O . ILE A 1 274 ? 13.234 -31.141 0.812 1 97.88 274 ILE A O 1
ATOM 2264 N N . GLU A 1 275 ? 15.344 -31.266 0.119 1 97.38 275 GLU A N 1
ATOM 2265 C CA . GLU A 1 275 ? 15.82 -30.422 1.212 1 97.38 275 GLU A CA 1
ATOM 2266 C C . GLU A 1 275 ? 15.148 -29.062 1.189 1 97.38 275 GLU A C 1
ATOM 2268 O O . GLU A 1 275 ? 14.734 -28.547 2.232 1 97.38 275 GLU A O 1
ATOM 2273 N N . ASN A 1 276 ? 15.086 -28.531 0.086 1 96.31 276 ASN A N 1
ATOM 2274 C CA . ASN A 1 276 ? 14.461 -27.219 -0.073 1 96.31 276 ASN A CA 1
ATOM 2275 C C . ASN A 1 276 ? 12.992 -27.25 0.327 1 96.31 276 ASN A C 1
ATOM 2277 O O . ASN A 1 276 ? 12.523 -26.359 1.042 1 96.31 276 ASN A O 1
ATOM 2281 N N . HIS A 1 277 ? 12.25 -28.219 -0.148 1 97.31 277 HIS A N 1
ATOM 2282 C CA . HIS A 1 277 ? 10.828 -28.312 0.177 1 97.31 277 HIS A CA 1
ATOM 2283 C C . HIS A 1 277 ? 10.617 -28.516 1.674 1 97.31 277 HIS A C 1
ATOM 2285 O O . HIS A 1 277 ? 9.695 -27.953 2.26 1 97.31 277 HIS A O 1
ATOM 2291 N N . ARG A 1 278 ? 11.484 -29.328 2.268 1 97.12 278 ARG A N 1
ATOM 2292 C CA . ARG A 1 278 ? 11.367 -29.578 3.699 1 97.12 278 ARG A CA 1
ATOM 2293 C C . ARG A 1 278 ? 11.672 -28.328 4.512 1 97.12 278 ARG A C 1
ATOM 2295 O O . ARG A 1 278 ? 11.172 -28.172 5.625 1 97.12 278 ARG A O 1
ATOM 2302 N N . ALA A 1 279 ? 12.469 -27.469 3.936 1 94.88 279 ALA A N 1
ATOM 2303 C CA . ALA A 1 279 ? 12.75 -26.188 4.574 1 94.88 279 ALA A CA 1
ATOM 2304 C C . ALA A 1 279 ? 11.586 -25.219 4.395 1 94.88 279 ALA A C 1
ATOM 2306 O O . ALA A 1 279 ? 11.305 -24.406 5.285 1 94.88 279 ALA A O 1
ATOM 2307 N N . CYS A 1 280 ? 10.867 -25.266 3.355 1 94.62 280 CYS A N 1
ATOM 2308 C CA . CYS A 1 280 ? 9.883 -24.281 2.961 1 94.62 280 CYS A CA 1
ATOM 2309 C C . CYS A 1 280 ? 8.508 -24.625 3.512 1 94.62 280 CYS A C 1
ATOM 2311 O O . CYS A 1 280 ? 7.691 -23.734 3.771 1 94.62 280 CYS A O 1
ATOM 2313 N N . TYR A 1 281 ? 8.25 -25.938 3.648 1 96.81 281 TYR A N 1
ATOM 2314 C CA . TYR A 1 281 ? 6.887 -26.344 3.971 1 96.81 281 TYR A CA 1
ATOM 2315 C C . TYR A 1 281 ? 6.852 -27.188 5.242 1 96.81 281 TYR A C 1
ATOM 2317 O O . TYR A 1 281 ? 7.723 -28.031 5.457 1 96.81 281 TYR A O 1
ATOM 2325 N N . ASP A 1 282 ? 5.82 -26.969 6.016 1 96.69 282 ASP A N 1
ATOM 2326 C CA . ASP A 1 282 ? 5.625 -27.734 7.246 1 96.69 282 ASP A CA 1
ATOM 2327 C C . ASP A 1 282 ? 4.844 -29.016 6.98 1 96.69 282 ASP A C 1
ATOM 2329 O O . ASP A 1 282 ? 5.023 -30.016 7.68 1 96.69 282 ASP A O 1
ATOM 2333 N N . GLU A 1 283 ? 3.977 -28.922 6.043 1 97.25 283 GLU A N 1
ATOM 2334 C CA . GLU A 1 283 ? 3.09 -30.047 5.738 1 97.25 283 GLU A CA 1
ATOM 2335 C C . GLU A 1 283 ? 2.74 -30.078 4.254 1 97.25 283 GLU A C 1
ATOM 2337 O O . GLU A 1 283 ? 2.611 -29.031 3.613 1 97.25 283 GLU A O 1
ATOM 2342 N N . MET A 1 284 ? 2.666 -31.281 3.777 1 97.56 284 MET A N 1
ATOM 2343 C CA . MET A 1 284 ? 2.1 -31.516 2.453 1 97.56 284 MET A CA 1
ATOM 2344 C C . MET A 1 284 ? 0.94 -32.5 2.531 1 97.56 284 MET A C 1
ATOM 2346 O O . MET A 1 284 ? 1.023 -33.5 3.238 1 97.56 284 MET A O 1
ATOM 2350 N N . LYS A 1 285 ? -0.102 -32.188 1.886 1 97.56 285 LYS A N 1
ATOM 2351 C CA . LYS A 1 285 ? -1.229 -33.125 1.741 1 97.56 285 LYS A CA 1
ATOM 2352 C C . LYS A 1 285 ? -1.574 -33.344 0.271 1 97.56 285 LYS A C 1
ATOM 2354 O O . LYS A 1 285 ? -2.15 -32.438 -0.374 1 97.56 285 LYS A O 1
ATOM 2359 N N . LEU A 1 286 ? -1.243 -34.438 -0.162 1 96.94 286 LEU A N 1
ATOM 2360 C CA . LEU A 1 286 ? -1.57 -34.875 -1.523 1 96.94 286 LEU A CA 1
ATOM 2361 C C . LEU A 1 286 ? -2.953 -35.5 -1.581 1 96.94 286 LEU A C 1
ATOM 2363 O O . LEU A 1 286 ? -3.312 -36.281 -0.706 1 96.94 286 LEU A O 1
ATOM 2367 N N . ASP A 1 287 ? -3.721 -35.125 -2.559 1 94.69 287 ASP A N 1
ATOM 2368 C CA . ASP A 1 287 ? -4.961 -35.844 -2.83 1 94.69 287 ASP A CA 1
ATOM 2369 C C . ASP A 1 287 ? -4.691 -37.125 -3.6 1 94.69 287 ASP A C 1
ATOM 2371 O O . ASP A 1 287 ? -5.016 -37.25 -4.785 1 94.69 287 ASP A O 1
ATOM 2375 N N . TYR A 1 288 ? -4.238 -38.125 -2.891 1 93.31 288 TYR A N 1
ATOM 2376 C CA . TYR A 1 288 ? -3.77 -39.344 -3.549 1 93.31 288 TYR A CA 1
ATOM 2377 C C . TYR A 1 288 ? -4.926 -40.281 -3.799 1 93.31 288 TYR A C 1
ATOM 2379 O O . TYR A 1 288 ? -4.793 -41.25 -4.574 1 93.31 288 TYR A O 1
ATOM 2387 N N . GLU A 1 289 ? -6.09 -40.094 -3.197 1 89 289 GLU A N 1
ATOM 2388 C CA . GLU A 1 289 ? -7.215 -41 -3.381 1 89 289 GLU A CA 1
ATOM 2389 C C . GLU A 1 289 ? -7.988 -40.688 -4.656 1 89 289 GLU A C 1
ATOM 2391 O O . GLU A 1 289 ? -8.562 -41.562 -5.289 1 89 289 GLU A O 1
ATOM 2396 N N . ASP A 1 290 ? -8.047 -39.438 -4.969 1 83.94 290 ASP A N 1
ATOM 2397 C CA . ASP A 1 290 ? -8.82 -38.969 -6.121 1 83.94 290 ASP A CA 1
ATOM 2398 C C . ASP A 1 290 ? -7.906 -38.406 -7.203 1 83.94 290 ASP A C 1
ATOM 2400 O O . ASP A 1 290 ? -8.062 -37.25 -7.605 1 83.94 290 ASP A O 1
ATOM 2404 N N . CYS A 1 291 ? -7.027 -39.25 -7.781 1 91.38 291 CYS A N 1
ATOM 2405 C CA . CYS A 1 291 ? -6.078 -38.844 -8.812 1 91.38 291 CYS A CA 1
ATOM 2406 C C . CYS A 1 291 ? -6.559 -39.25 -10.195 1 91.38 291 CYS A C 1
ATOM 2408 O O . CYS A 1 291 ? -7.348 -40.188 -10.32 1 91.38 291 CYS A O 1
ATOM 2410 N N . LEU A 1 292 ? -6.164 -38.469 -11.141 1 95 292 LEU A N 1
ATOM 2411 C CA . LEU A 1 292 ? -6.324 -38.906 -12.523 1 95 292 LEU A CA 1
ATOM 2412 C C . LEU A 1 292 ? -5.172 -39.812 -12.945 1 95 292 LEU A C 1
ATOM 2414 O O . LEU A 1 292 ? -4.043 -39.344 -13.117 1 95 292 LEU A O 1
ATOM 2418 N N . ILE A 1 293 ? -5.469 -41.094 -13.086 1 95.25 293 ILE A N 1
ATOM 2419 C CA . ILE A 1 293 ? -4.438 -42.062 -13.438 1 95.25 293 ILE A CA 1
ATOM 2420 C C . ILE A 1 293 ? -4.73 -42.656 -14.812 1 95.25 293 ILE A C 1
ATOM 2422 O O . ILE A 1 293 ? -5.844 -43.094 -15.078 1 95.25 293 ILE A O 1
ATOM 2426 N N . ASN A 1 294 ? -3.809 -42.594 -15.656 1 95.19 294 ASN A N 1
ATOM 2427 C CA . ASN A 1 294 ? -3.848 -43.219 -16.984 1 95.19 294 ASN A CA 1
ATOM 2428 C C . ASN A 1 294 ? -2.578 -44 -17.266 1 95.19 294 ASN A C 1
ATOM 2430 O O . ASN A 1 294 ? -1.583 -43.875 -16.562 1 95.19 294 ASN A O 1
ATOM 2434 N N . SER A 1 295 ? -2.67 -44.906 -18.25 1 94.94 295 SER A N 1
ATOM 2435 C CA . SER A 1 295 ? -1.497 -45.719 -18.562 1 94.94 295 SER A CA 1
ATOM 2436 C C . SER A 1 295 ? -1.486 -46.125 -20.031 1 94.94 295 SER A C 1
ATOM 2438 O O . SER A 1 295 ? -2.521 -46.094 -20.703 1 94.94 295 SER A O 1
ATOM 2440 N N . ASN A 1 296 ? -0.391 -46.344 -20.516 1 94.69 296 ASN A N 1
ATOM 2441 C CA . ASN A 1 296 ? -0.097 -47 -21.781 1 94.69 296 ASN A CA 1
ATOM 2442 C C . ASN A 1 296 ? 1.067 -47.969 -21.641 1 94.69 296 ASN A C 1
ATOM 2444 O O . ASN A 1 296 ? 2.215 -47.562 -21.469 1 94.69 296 ASN A O 1
ATOM 2448 N N . GLU A 1 297 ? 0.745 -49.25 -21.656 1 92 297 GLU A N 1
ATOM 2449 C CA . GLU A 1 297 ? 1.738 -50.312 -21.406 1 92 297 GLU A CA 1
ATOM 2450 C C . GLU A 1 297 ? 2.365 -50.125 -20.031 1 92 297 GLU A C 1
ATOM 2452 O O . GLU A 1 297 ? 1.656 -50.094 -19.016 1 92 297 GLU A O 1
ATOM 2457 N N . ASP A 1 298 ? 3.623 -49.938 -19.953 1 91.69 298 ASP A N 1
ATOM 2458 C CA . ASP A 1 298 ? 4.297 -49.906 -18.656 1 91.69 298 ASP A CA 1
ATOM 2459 C C . ASP A 1 298 ? 4.629 -48.469 -18.266 1 91.69 298 ASP A C 1
ATOM 2461 O O . ASP A 1 298 ? 5.621 -48.219 -17.578 1 91.69 298 ASP A O 1
ATOM 2465 N N . VAL A 1 299 ? 3.896 -47.562 -18.812 1 96.88 299 VAL A N 1
ATOM 2466 C CA . VAL A 1 299 ? 4.043 -46.156 -18.453 1 96.88 299 VAL A CA 1
ATOM 2467 C C . VAL A 1 299 ? 2.74 -45.625 -17.844 1 96.88 299 VAL A C 1
ATOM 2469 O O . VAL A 1 299 ? 1.658 -45.844 -18.391 1 96.88 299 VAL A O 1
ATOM 2472 N N . VAL A 1 300 ? 2.834 -45.031 -16.719 1 97.12 300 VAL A N 1
ATOM 2473 C CA . VAL A 1 300 ? 1.681 -44.438 -16.047 1 97.12 300 VAL A CA 1
ATOM 2474 C C . VAL A 1 300 ? 1.866 -42.906 -15.93 1 97.12 300 VAL A C 1
ATOM 2476 O O . VAL A 1 300 ? 2.967 -42.438 -15.641 1 97.12 300 VAL A O 1
ATOM 2479 N N . TRP A 1 301 ? 0.873 -42.156 -16.188 1 97.12 301 TRP A N 1
ATOM 2480 C CA . TRP A 1 301 ? 0.92 -40.719 -15.891 1 97.12 301 TRP A CA 1
ATOM 2481 C C . TRP A 1 301 ? -0.267 -40.281 -15.031 1 97.12 301 TRP A C 1
ATOM 2483 O O . TRP A 1 301 ? -1.351 -40.875 -15.133 1 97.12 301 TRP A O 1
ATOM 2493 N N . ILE A 1 302 ? -0.038 -39.312 -14.148 1 96.5 302 ILE A N 1
ATOM 2494 C CA . ILE A 1 302 ? -1.035 -38.938 -13.156 1 96.5 302 ILE A CA 1
ATOM 2495 C C . ILE A 1 302 ? -1.144 -37.406 -13.094 1 96.5 302 ILE A C 1
ATOM 2497 O O . ILE A 1 302 ? -0.176 -36.688 -13.375 1 96.5 302 ILE A O 1
ATOM 2501 N N . VAL A 1 303 ? -2.301 -36.938 -12.766 1 96.69 303 VAL A N 1
ATOM 2502 C CA . VAL A 1 303 ? -2.576 -35.562 -12.367 1 96.69 303 VAL A CA 1
ATOM 2503 C C . VAL A 1 303 ? -3.338 -35.562 -11.039 1 96.69 303 VAL A C 1
ATOM 2505 O O . VAL A 1 303 ? -4.324 -36.281 -10.883 1 96.69 303 VAL A O 1
ATOM 2508 N N . THR A 1 304 ? -2.885 -34.875 -10.164 1 96.5 304 THR A N 1
ATOM 2509 C CA . THR A 1 304 ? -3.604 -34.656 -8.914 1 96.5 304 THR A CA 1
ATOM 2510 C C . THR A 1 304 ? -3.26 -33.281 -8.336 1 96.5 304 THR A C 1
ATOM 2512 O O . THR A 1 304 ? -2.682 -32.438 -9.023 1 96.5 304 THR A O 1
ATOM 2515 N N . HIS A 1 305 ? -3.797 -33 -7.219 1 96.94 305 HIS A N 1
ATOM 2516 C CA . HIS A 1 305 ? -3.482 -31.75 -6.531 1 96.94 305 HIS A CA 1
ATOM 2517 C C . HIS A 1 305 ? -3.322 -31.969 -5.031 1 96.94 305 HIS A C 1
ATOM 2519 O O . HIS A 1 305 ? -3.35 -33.094 -4.562 1 96.94 305 HIS A O 1
ATOM 2525 N N . GLY A 1 306 ? -2.943 -30.984 -4.371 1 96.94 306 GLY A N 1
ATOM 2526 C CA . GLY A 1 306 ? -2.752 -31 -2.928 1 96.94 306 GLY A CA 1
ATOM 2527 C C . GLY A 1 306 ? -2.521 -29.625 -2.33 1 96.94 306 GLY A C 1
ATOM 2528 O O . GLY A 1 306 ? -2.826 -28.609 -2.961 1 96.94 306 GLY A O 1
ATOM 2529 N N . THR A 1 307 ? -2.119 -29.625 -1.076 1 97.38 307 THR A N 1
ATOM 2530 C CA . THR A 1 307 ? -1.811 -28.359 -0.399 1 97.38 307 THR A CA 1
ATOM 2531 C C . THR A 1 307 ? -0.454 -28.438 0.294 1 97.38 307 THR A C 1
ATOM 2533 O O . THR A 1 307 ? -0.029 -29.516 0.719 1 97.38 307 THR A O 1
ATOM 2536 N N . MET A 1 308 ? 0.208 -27.391 0.276 1 97.56 308 MET A N 1
ATOM 2537 C CA . MET A 1 308 ? 1.375 -27.156 1.124 1 97.56 308 MET A CA 1
ATOM 2538 C C . MET A 1 308 ? 1.069 -26.125 2.205 1 97.56 308 MET A C 1
ATOM 2540 O O . MET A 1 308 ? 0.382 -25.141 1.95 1 97.56 308 MET A O 1
ATOM 2544 N N . LYS A 1 309 ? 1.558 -26.391 3.359 1 97.69 309 LYS A N 1
ATOM 2545 C CA . LYS A 1 309 ? 1.269 -25.5 4.484 1 97.69 309 LYS A CA 1
ATOM 2546 C C . LYS A 1 309 ? 2.555 -24.953 5.098 1 97.69 309 LYS A C 1
ATOM 2548 O O . LYS A 1 309 ? 3.568 -25.656 5.148 1 97.69 309 LYS A O 1
ATOM 2553 N N . LYS A 1 310 ? 2.553 -23.766 5.492 1 97.12 310 LYS A N 1
ATOM 2554 C CA . LYS A 1 310 ? 3.605 -23.109 6.258 1 97.12 310 LYS A CA 1
ATOM 2555 C C . LYS A 1 310 ? 3.02 -22.094 7.246 1 97.12 310 LYS A C 1
ATOM 2557 O O . LYS A 1 310 ? 2.086 -21.359 6.914 1 97.12 310 LYS A O 1
ATOM 2562 N N . THR A 1 311 ? 3.447 -22.094 8.445 1 97.44 311 THR A N 1
ATOM 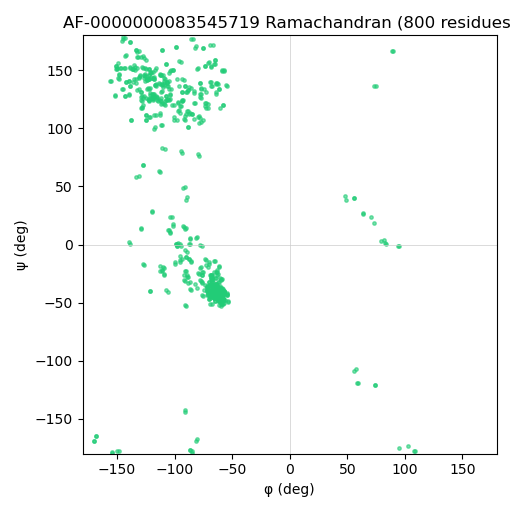2563 C CA . THR A 1 311 ? 3.055 -21.078 9.406 1 97.44 311 THR A CA 1
ATOM 2564 C C . THR A 1 311 ? 4.109 -19.969 9.492 1 97.44 311 THR A C 1
ATOM 2566 O O . THR A 1 311 ? 5.281 -20.25 9.758 1 97.44 311 THR A O 1
ATOM 2569 N N . ILE A 1 312 ? 3.76 -18.797 9.242 1 96.62 312 ILE A N 1
ATOM 2570 C CA . ILE A 1 312 ? 4.633 -17.641 9.305 1 96.62 312 ILE A CA 1
ATOM 2571 C C . ILE A 1 312 ? 3.99 -16.562 10.172 1 96.62 312 ILE A C 1
ATOM 2573 O O . ILE A 1 312 ? 2.924 -16.031 9.844 1 96.62 312 ILE A O 1
ATOM 2577 N N . SER A 1 313 ? 4.652 -16.219 11.273 1 97.31 313 SER A N 1
ATOM 2578 C CA . SER A 1 313 ? 4.129 -15.133 12.102 1 97.31 313 SER A CA 1
ATOM 2579 C C . SER A 1 313 ? 4.16 -13.797 11.367 1 97.31 313 SER A C 1
ATOM 2581 O O . SER A 1 313 ? 4.934 -13.625 10.422 1 97.31 313 SER A O 1
ATOM 2583 N N . GLU A 1 314 ? 3.355 -12.875 11.82 1 96.56 314 GLU A N 1
ATOM 2584 C CA . GLU A 1 314 ? 3.328 -11.547 11.211 1 96.56 314 GLU A CA 1
ATOM 2585 C C . GLU A 1 314 ? 4.703 -10.891 11.258 1 96.56 314 GLU A C 1
ATOM 2587 O O . GLU A 1 314 ? 5.188 -10.375 10.25 1 96.56 314 GLU A O 1
ATOM 2592 N N . ASN A 1 315 ? 5.352 -10.922 12.406 1 96.5 315 ASN A N 1
ATOM 2593 C CA . ASN A 1 315 ? 6.668 -10.312 12.57 1 96.5 315 ASN A CA 1
ATOM 2594 C C . ASN A 1 315 ? 7.703 -10.945 11.648 1 96.5 315 ASN A C 1
ATOM 2596 O O . ASN A 1 315 ? 8.516 -10.242 11.047 1 96.5 315 ASN A O 1
ATOM 2600 N N . ARG A 1 316 ? 7.621 -12.219 11.555 1 96.62 316 ARG A N 1
ATOM 2601 C CA . ARG A 1 316 ? 8.562 -12.914 10.688 1 96.62 316 ARG A CA 1
ATOM 2602 C C . ARG A 1 316 ? 8.336 -12.547 9.227 1 96.62 316 ARG A C 1
ATOM 2604 O O . ARG A 1 316 ? 9.297 -12.43 8.453 1 96.62 316 ARG A O 1
ATOM 2611 N N . ALA A 1 317 ? 7.105 -12.422 8.859 1 97.31 317 ALA A N 1
ATOM 2612 C CA . ALA A 1 317 ? 6.789 -12.031 7.492 1 97.31 317 ALA A CA 1
ATOM 2613 C C . ALA A 1 317 ? 7.379 -10.664 7.16 1 97.31 317 ALA A C 1
ATOM 2615 O O . ALA A 1 317 ? 7.961 -10.477 6.09 1 97.31 317 ALA A O 1
ATOM 2616 N N . PHE A 1 318 ? 7.27 -9.711 8.086 1 97.56 318 PHE A N 1
ATOM 2617 C CA . PHE A 1 318 ? 7.824 -8.383 7.867 1 97.56 318 PHE A CA 1
ATOM 2618 C C . PHE A 1 318 ? 9.352 -8.43 7.852 1 97.56 318 PHE A C 1
ATOM 2620 O O . PHE A 1 318 ? 9.984 -7.766 7.031 1 97.56 318 PHE A O 1
ATOM 2627 N N . ASP A 1 319 ? 9.938 -9.219 8.719 1 96.69 319 ASP A N 1
ATOM 2628 C CA . ASP A 1 319 ? 11.391 -9.391 8.734 1 96.69 319 ASP A CA 1
ATOM 2629 C C . ASP A 1 319 ? 11.891 -9.922 7.395 1 96.69 319 ASP A C 1
ATOM 2631 O O . ASP A 1 319 ? 12.891 -9.43 6.867 1 96.69 319 ASP A O 1
ATOM 2635 N N . ASN A 1 320 ? 11.211 -10.922 6.902 1 96.5 320 ASN A N 1
ATOM 2636 C CA . ASN A 1 320 ? 11.562 -11.484 5.605 1 96.5 320 ASN A CA 1
ATOM 2637 C C . ASN A 1 320 ? 11.492 -10.43 4.5 1 96.5 320 ASN A C 1
ATOM 2639 O O . ASN A 1 320 ? 12.344 -10.398 3.611 1 96.5 320 ASN A O 1
ATOM 2643 N N . THR A 1 321 ? 10.484 -9.625 4.566 1 97.5 321 THR A N 1
ATOM 2644 C CA . THR A 1 321 ? 10.32 -8.578 3.566 1 97.5 321 THR A CA 1
ATOM 2645 C C . THR A 1 321 ? 11.453 -7.562 3.65 1 97.5 321 THR A C 1
ATOM 2647 O O . THR A 1 321 ? 11.961 -7.098 2.625 1 97.5 321 THR A O 1
ATOM 2650 N N . VAL A 1 322 ? 11.867 -7.215 4.852 1 97.25 322 VAL A N 1
ATOM 2651 C CA . VAL A 1 322 ? 13 -6.312 5.047 1 97.25 322 VAL A CA 1
ATOM 2652 C C . VAL A 1 322 ? 14.25 -6.902 4.395 1 97.25 322 VAL A C 1
ATOM 2654 O O . VAL A 1 322 ? 14.984 -6.199 3.703 1 97.25 322 VAL A O 1
ATOM 2657 N N . ASP A 1 323 ? 14.445 -8.18 4.57 1 96.31 323 ASP A N 1
ATOM 2658 C CA . ASP A 1 323 ? 15.586 -8.844 3.959 1 96.31 323 ASP A CA 1
ATOM 2659 C C . ASP A 1 323 ? 15.516 -8.766 2.436 1 96.31 323 ASP A C 1
ATOM 2661 O O . ASP A 1 323 ? 16.531 -8.523 1.772 1 96.31 323 ASP A O 1
ATOM 2665 N N . ILE A 1 324 ? 14.383 -8.992 1.907 1 96.31 324 ILE A N 1
ATOM 2666 C CA . ILE A 1 324 ? 14.188 -8.922 0.463 1 96.31 324 ILE A CA 1
ATOM 2667 C C . ILE A 1 324 ? 14.508 -7.508 -0.027 1 96.31 324 ILE A C 1
ATOM 2669 O O . ILE A 1 324 ? 15.172 -7.336 -1.053 1 96.31 324 ILE A O 1
ATOM 2673 N N . ILE A 1 325 ? 14.047 -6.48 0.676 1 96.5 325 ILE A N 1
ATOM 2674 C CA . ILE A 1 325 ? 14.266 -5.086 0.302 1 96.5 325 ILE A CA 1
ATOM 2675 C C . ILE A 1 325 ? 15.766 -4.777 0.313 1 96.5 325 ILE A C 1
ATOM 2677 O O . ILE A 1 325 ? 16.281 -4.129 -0.6 1 96.5 325 ILE A O 1
ATOM 2681 N N . LYS A 1 326 ? 16.438 -5.25 1.318 1 95.69 326 LYS A N 1
ATOM 2682 C CA . LYS A 1 326 ? 17.891 -5.059 1.387 1 95.69 326 LYS A CA 1
ATOM 2683 C C . LYS A 1 326 ? 18.578 -5.645 0.161 1 95.69 326 LYS A C 1
ATOM 2685 O O . LYS A 1 326 ? 19.516 -5.047 -0.375 1 95.69 326 LYS A O 1
ATOM 2690 N N . ASN A 1 327 ? 18.078 -6.762 -0.288 1 95.31 327 ASN A N 1
ATOM 2691 C CA . ASN A 1 327 ? 18.625 -7.379 -1.491 1 95.31 327 ASN A CA 1
ATOM 2692 C C . ASN A 1 327 ? 18.312 -6.551 -2.734 1 95.31 327 ASN A C 1
ATOM 2694 O O . ASN A 1 327 ? 19.125 -6.508 -3.672 1 95.31 327 ASN A O 1
ATOM 2698 N N . ILE A 1 328 ? 17.203 -5.941 -2.789 1 95 328 ILE A N 1
ATOM 2699 C CA . ILE A 1 328 ? 16.828 -5.094 -3.918 1 95 328 ILE A CA 1
ATOM 2700 C C . ILE A 1 328 ? 17.812 -3.934 -4.043 1 95 328 ILE A C 1
ATOM 2702 O O . ILE A 1 328 ? 18.188 -3.549 -5.152 1 95 328 ILE A O 1
ATOM 2706 N N . PHE A 1 329 ? 18.312 -3.379 -2.889 1 94.12 329 PHE A N 1
ATOM 2707 C CA . PHE A 1 329 ? 19.25 -2.262 -2.9 1 94.12 329 PHE A CA 1
ATOM 2708 C C . PHE A 1 329 ? 20.516 -2.627 -3.66 1 94.12 329 PHE A C 1
ATOM 2710 O O . PHE A 1 329 ? 21.125 -1.771 -4.305 1 94.12 329 PHE A O 1
ATOM 2717 N N . THR A 1 330 ? 20.859 -3.869 -3.645 1 93.94 330 THR A N 1
ATOM 2718 C CA . THR A 1 330 ? 22.141 -4.293 -4.203 1 93.94 330 THR A CA 1
ATOM 2719 C C . THR A 1 330 ? 21.953 -4.832 -5.617 1 93.94 330 THR A C 1
ATOM 2721 O O . THR A 1 330 ? 22.922 -5.258 -6.25 1 93.94 330 THR A O 1
ATOM 2724 N N . SER A 1 331 ? 20.781 -4.852 -6.133 1 93.12 331 SER A N 1
ATOM 2725 C CA . SER A 1 331 ? 20.531 -5.352 -7.48 1 93.12 331 SER A CA 1
ATOM 2726 C C . SER A 1 331 ? 20.984 -4.348 -8.531 1 93.12 331 SER A C 1
ATOM 2728 O O . SER A 1 331 ? 21.266 -3.189 -8.219 1 93.12 331 SER A O 1
ATOM 2730 N N . ASP A 1 332 ? 21.031 -4.77 -9.828 1 92.94 332 ASP A N 1
ATOM 2731 C CA . ASP A 1 332 ? 21.453 -3.92 -10.93 1 92.94 332 ASP A CA 1
ATOM 2732 C C . ASP A 1 332 ? 20.266 -3.207 -11.57 1 92.94 332 ASP A C 1
ATOM 2734 O O . ASP A 1 332 ? 20.406 -2.613 -12.648 1 92.94 332 ASP A O 1
ATOM 2738 N N . LEU A 1 333 ? 19.188 -3.197 -10.938 1 91.06 333 LEU A N 1
ATOM 2739 C CA . LEU A 1 333 ? 18 -2.539 -11.461 1 91.06 333 LEU A CA 1
ATOM 2740 C C . LEU A 1 333 ? 18.141 -1.021 -11.375 1 91.06 333 LEU A C 1
ATOM 2742 O O . LEU A 1 333 ? 18.875 -0.504 -10.523 1 91.06 333 LEU A O 1
ATOM 2746 N N . GLU A 1 334 ? 17.453 -0.305 -12.25 1 91 334 GLU A N 1
ATOM 2747 C CA . GLU A 1 334 ? 17.328 1.146 -12.133 1 91 334 GLU A CA 1
ATOM 2748 C C . GLU A 1 334 ? 16.562 1.54 -10.875 1 91 334 GLU A C 1
ATOM 2750 O O . GLU A 1 334 ? 15.734 0.773 -10.383 1 91 334 GLU A O 1
ATOM 2755 N N . ASP A 1 335 ? 16.781 2.711 -10.383 1 92.69 335 ASP A N 1
ATOM 2756 C CA . ASP A 1 335 ? 16.219 3.152 -9.109 1 92.69 335 ASP A CA 1
ATOM 2757 C C . ASP A 1 335 ? 14.695 3.154 -9.148 1 92.69 335 ASP A C 1
ATOM 2759 O O . ASP A 1 335 ? 14.047 2.766 -8.18 1 92.69 335 ASP A O 1
ATOM 2763 N N . LYS A 1 336 ? 14.164 3.602 -10.25 1 90.62 336 LYS A N 1
ATOM 2764 C CA . LYS A 1 336 ? 12.711 3.57 -10.398 1 90.62 336 LYS A CA 1
ATOM 2765 C C . LYS A 1 336 ? 12.172 2.15 -10.242 1 90.62 336 LYS A C 1
ATOM 2767 O O . LYS A 1 336 ? 11.156 1.934 -9.578 1 90.62 336 LYS A O 1
ATOM 2772 N N . ASP A 1 337 ? 12.828 1.144 -10.789 1 90.44 337 ASP A N 1
ATOM 2773 C CA . ASP A 1 337 ? 12.414 -0.253 -10.727 1 90.44 337 ASP A CA 1
ATOM 2774 C C . ASP A 1 337 ? 12.617 -0.824 -9.32 1 90.44 337 ASP A C 1
ATOM 2776 O O . ASP A 1 337 ? 11.812 -1.636 -8.859 1 90.44 337 ASP A O 1
ATOM 2780 N N . LYS A 1 338 ? 13.703 -0.363 -8.711 1 93.5 338 LYS A N 1
ATOM 2781 C CA . LYS A 1 338 ? 13.898 -0.764 -7.316 1 93.5 338 LYS A CA 1
ATOM 2782 C C . LYS A 1 338 ? 12.742 -0.293 -6.441 1 93.5 338 LYS A C 1
ATOM 2784 O O . LYS A 1 338 ? 12.203 -1.066 -5.645 1 93.5 338 LYS A O 1
ATOM 2789 N N . LEU A 1 339 ? 12.328 0.966 -6.617 1 94.06 339 LEU A N 1
ATOM 2790 C CA . LEU A 1 339 ? 11.227 1.528 -5.84 1 94.06 339 LEU A CA 1
ATOM 2791 C C . LEU A 1 339 ? 9.93 0.772 -6.109 1 94.06 339 LEU A C 1
ATOM 2793 O O . LEU A 1 339 ? 9.18 0.472 -5.18 1 94.06 339 LEU A O 1
ATOM 2797 N N . PHE A 1 340 ? 9.68 0.435 -7.328 1 92.31 340 PHE A N 1
ATOM 2798 C CA . PHE A 1 340 ? 8.492 -0.339 -7.684 1 92.31 340 PHE A CA 1
ATOM 2799 C C . PHE A 1 340 ? 8.523 -1.708 -7.012 1 92.31 340 PHE A C 1
ATOM 2801 O O . PHE A 1 340 ? 7.523 -2.143 -6.434 1 92.31 340 PHE A O 1
ATOM 2808 N N . ASN A 1 341 ? 9.648 -2.355 -7.059 1 93.75 341 ASN A N 1
ATOM 2809 C CA . ASN A 1 341 ? 9.789 -3.68 -6.461 1 93.75 341 ASN A CA 1
ATOM 2810 C C . ASN A 1 341 ? 9.586 -3.637 -4.949 1 93.75 341 ASN A C 1
ATOM 2812 O O . ASN A 1 341 ? 8.945 -4.52 -4.379 1 93.75 341 ASN A O 1
ATOM 2816 N N . ILE A 1 342 ? 10.148 -2.629 -4.332 1 95.94 342 ILE A N 1
ATOM 2817 C CA . ILE A 1 342 ? 9.977 -2.457 -2.895 1 95.94 342 ILE A CA 1
ATOM 2818 C C . ILE A 1 342 ? 8.492 -2.307 -2.566 1 95.94 342 ILE A C 1
ATOM 2820 O O . ILE A 1 342 ? 7.973 -2.998 -1.688 1 95.94 342 ILE A O 1
ATOM 2824 N N . ARG A 1 343 ? 7.801 -1.467 -3.283 1 95.25 343 ARG A N 1
ATOM 2825 C CA . ARG A 1 343 ? 6.387 -1.213 -3.047 1 95.25 343 ARG A CA 1
ATOM 2826 C C . ARG A 1 343 ? 5.562 -2.486 -3.225 1 95.25 343 ARG A C 1
ATOM 2828 O O . ARG A 1 343 ? 4.715 -2.803 -2.391 1 95.25 343 ARG A O 1
ATOM 2835 N N . ARG A 1 344 ? 5.801 -3.184 -4.27 1 94.44 344 ARG A N 1
ATOM 2836 C CA . ARG A 1 344 ? 5.012 -4.379 -4.539 1 94.44 344 ARG A CA 1
ATOM 2837 C C . ARG A 1 344 ? 5.254 -5.445 -3.475 1 94.44 344 ARG A C 1
ATOM 2839 O O . ARG A 1 344 ? 4.328 -6.168 -3.092 1 94.44 344 ARG A O 1
ATOM 2846 N N . ARG A 1 345 ? 6.527 -5.559 -2.982 1 96.56 345 ARG A N 1
ATOM 2847 C CA . ARG A 1 345 ? 6.848 -6.527 -1.939 1 96.56 345 ARG A CA 1
ATOM 2848 C C . ARG A 1 345 ? 6.117 -6.199 -0.642 1 96.56 345 ARG A C 1
ATOM 2850 O O . ARG A 1 345 ? 5.551 -7.086 0 1 96.56 345 ARG A O 1
ATOM 2857 N N . ILE A 1 346 ? 6.109 -4.938 -0.334 1 97.88 346 ILE A N 1
ATOM 2858 C CA . ILE A 1 346 ? 5.422 -4.504 0.877 1 97.88 346 ILE A CA 1
ATOM 2859 C C . ILE A 1 346 ? 3.924 -4.777 0.747 1 97.88 346 ILE A C 1
ATOM 2861 O O . ILE A 1 346 ? 3.311 -5.348 1.649 1 97.88 346 ILE A O 1
ATOM 2865 N N . ALA A 1 347 ? 3.346 -4.375 -0.374 1 97.31 347 ALA A N 1
ATOM 2866 C CA . ALA A 1 347 ? 1.917 -4.574 -0.605 1 97.31 347 ALA A CA 1
ATOM 2867 C C . ALA A 1 347 ? 1.55 -6.051 -0.531 1 97.31 347 ALA A C 1
ATOM 2869 O O . ALA A 1 347 ? 0.516 -6.414 0.037 1 97.31 347 ALA A O 1
ATOM 2870 N N . GLY A 1 348 ? 2.406 -6.883 -1.102 1 96.56 348 GLY A N 1
ATOM 2871 C CA . GLY A 1 348 ? 2.17 -8.312 -1.038 1 96.56 348 GLY A CA 1
ATOM 2872 C C . GLY A 1 348 ? 2.18 -8.859 0.378 1 96.56 348 GLY A C 1
ATOM 2873 O O . GLY A 1 348 ? 1.327 -9.672 0.743 1 96.56 348 GLY A O 1
ATOM 2874 N N . THR A 1 349 ? 3.129 -8.453 1.159 1 97.81 349 THR A N 1
ATOM 2875 C CA . THR A 1 349 ? 3.229 -8.906 2.543 1 97.81 349 THR A CA 1
ATOM 2876 C C . THR A 1 349 ? 2.004 -8.469 3.342 1 97.81 349 THR A C 1
ATOM 2878 O O . THR A 1 349 ? 1.443 -9.25 4.109 1 97.81 349 THR A O 1
ATOM 2881 N N . LEU A 1 350 ? 1.588 -7.191 3.123 1 98.06 350 LEU A N 1
ATOM 2882 C CA . LEU A 1 350 ? 0.415 -6.684 3.824 1 98.06 350 LEU A CA 1
ATOM 2883 C C . LEU A 1 350 ? -0.83 -7.484 3.455 1 98.06 350 LEU A C 1
ATOM 2885 O O . LEU A 1 350 ? -1.636 -7.824 4.324 1 98.06 350 LEU A O 1
ATOM 2889 N N . LYS A 1 351 ? -0.985 -7.816 2.238 1 97.12 351 LYS A N 1
ATOM 2890 C CA . LYS A 1 351 ? -2.107 -8.609 1.748 1 97.12 351 LYS A CA 1
ATOM 2891 C C . LYS A 1 351 ? -2.133 -9.992 2.398 1 97.12 351 LYS A C 1
ATOM 2893 O O . LYS A 1 351 ? -3.17 -10.422 2.906 1 97.12 351 LYS A O 1
ATOM 2898 N N . GLU A 1 352 ? -1.021 -10.656 2.43 1 96.5 352 GLU A N 1
ATOM 2899 C CA . GLU A 1 352 ? -0.954 -12.016 2.959 1 96.5 352 GLU A CA 1
ATOM 2900 C C . GLU A 1 352 ? -1.134 -12.023 4.473 1 96.5 352 GLU A C 1
ATOM 2902 O O . GLU A 1 352 ? -1.81 -12.898 5.016 1 96.5 352 GLU A O 1
ATOM 2907 N N . ASN A 1 353 ? -0.574 -11.047 5.164 1 96.62 353 ASN A N 1
ATOM 2908 C CA . ASN A 1 353 ? -0.688 -10.977 6.613 1 96.62 353 ASN A CA 1
ATOM 2909 C C . ASN A 1 353 ? -2.127 -10.711 7.051 1 96.62 353 ASN A C 1
ATOM 2911 O O . ASN A 1 353 ? -2.549 -11.164 8.117 1 96.62 353 ASN A O 1
ATOM 2915 N N . ALA A 1 354 ? -2.832 -9.984 6.238 1 96.44 354 ALA A N 1
ATOM 2916 C CA . ALA A 1 354 ? -4.223 -9.688 6.562 1 96.44 354 ALA A CA 1
ATOM 2917 C C . ALA A 1 354 ? -5.059 -10.961 6.641 1 96.44 354 ALA A C 1
ATOM 2919 O O . ALA A 1 354 ? -6.137 -10.969 7.234 1 96.44 354 ALA A O 1
ATOM 2920 N N . ARG A 1 355 ? -4.547 -12.07 6.047 1 95 355 ARG A N 1
ATOM 2921 C CA . ARG A 1 355 ? -5.301 -13.312 5.969 1 95 355 ARG A CA 1
ATOM 2922 C C . ARG A 1 355 ? -4.883 -14.281 7.074 1 95 355 ARG A C 1
ATOM 2924 O O . ARG A 1 355 ? -5.387 -15.398 7.148 1 95 355 ARG A O 1
ATOM 2931 N N . GLY A 1 356 ? -3.922 -13.914 7.906 1 94.5 356 GLY A N 1
ATOM 2932 C CA . GLY A 1 356 ? -3.516 -14.734 9.039 1 94.5 356 GLY A CA 1
ATOM 2933 C C . GLY A 1 356 ? -2.156 -15.375 8.852 1 94.5 356 GLY A C 1
ATOM 2934 O O . GLY A 1 356 ? -1.509 -15.188 7.82 1 94.5 356 GLY A O 1
ATOM 2935 N N . GLU A 1 357 ? -1.786 -16.141 9.812 1 96.56 357 GLU A N 1
ATOM 2936 C CA . GLU A 1 357 ? -0.414 -16.641 9.883 1 96.56 357 GLU A CA 1
ATOM 2937 C C . GLU A 1 357 ? -0.293 -18.031 9.258 1 96.56 357 GLU A C 1
ATOM 2939 O O . GLU A 1 357 ? 0.815 -18.5 9 1 96.56 357 GLU A O 1
ATOM 2944 N N . GLU A 1 358 ? -1.41 -18.703 9.031 1 96.19 358 GLU A N 1
ATOM 2945 C CA . GLU A 1 358 ? -1.391 -20.016 8.406 1 96.19 358 GLU A CA 1
ATOM 2946 C C . GLU A 1 358 ? -1.487 -19.906 6.887 1 96.19 358 GLU A C 1
ATOM 2948 O O . GLU A 1 358 ? -2.508 -19.469 6.352 1 96.19 358 GLU A O 1
ATOM 2953 N N . TYR A 1 359 ? -0.433 -20.266 6.258 1 96.44 359 TYR A N 1
ATOM 2954 C CA . TYR A 1 359 ? -0.392 -20.281 4.801 1 96.44 359 TYR A CA 1
ATOM 2955 C C . TYR A 1 359 ? -0.658 -21.688 4.262 1 96.44 359 TYR A C 1
ATOM 2957 O O . TYR A 1 359 ? 0.112 -22.609 4.516 1 96.44 359 TYR A O 1
ATOM 2965 N N . VAL A 1 360 ? -1.723 -21.844 3.58 1 97.31 360 VAL A N 1
ATOM 2966 C CA . VAL A 1 360 ? -2.047 -23.094 2.914 1 97.31 360 VAL A CA 1
ATOM 2967 C C . VAL A 1 360 ? -2.211 -22.859 1.414 1 97.31 360 VAL A C 1
ATOM 2969 O O . VAL A 1 360 ? -3.189 -22.25 0.979 1 97.31 360 VAL A O 1
ATOM 2972 N N . TRP A 1 361 ? -1.276 -23.359 0.646 1 96.56 361 TRP A N 1
ATOM 2973 C CA . TRP A 1 361 ? -1.27 -23.125 -0.794 1 96.56 361 TRP A CA 1
ATOM 2974 C C . TRP A 1 361 ? -1.649 -24.391 -1.552 1 96.56 361 TRP A C 1
ATOM 2976 O O . TRP A 1 361 ? -1.041 -25.438 -1.356 1 96.56 361 TRP A O 1
ATOM 2986 N N . PRO A 1 362 ? -2.672 -24.297 -2.359 1 96.75 362 PRO A N 1
ATOM 2987 C CA . PRO A 1 362 ? -2.92 -25.422 -3.264 1 96.75 362 PRO A CA 1
ATOM 2988 C C . PRO A 1 362 ? -1.845 -25.562 -4.34 1 96.75 362 PRO A C 1
ATOM 2990 O O . PRO A 1 362 ? -1.319 -24.562 -4.828 1 96.75 362 PRO A O 1
ATOM 2993 N N . PHE A 1 363 ? -1.488 -26.75 -4.621 1 96.62 363 PHE A N 1
ATOM 2994 C CA . PHE A 1 363 ? -0.591 -27.016 -5.738 1 96.62 363 PHE A CA 1
ATOM 2995 C C . PHE A 1 363 ? -1.172 -28.094 -6.652 1 96.62 363 PHE A C 1
ATOM 2997 O O . PHE A 1 363 ? -2.127 -28.766 -6.281 1 96.62 363 PHE A O 1
ATOM 3004 N N . ARG A 1 364 ? -0.672 -28.156 -7.84 1 96.44 364 ARG A N 1
ATOM 3005 C CA . ARG A 1 364 ? -0.947 -29.219 -8.805 1 96.44 364 ARG A CA 1
ATOM 3006 C C . ARG A 1 364 ? 0.265 -30.125 -8.977 1 96.44 364 ARG A C 1
ATOM 3008 O O . ARG A 1 364 ? 1.407 -29.672 -8.922 1 96.44 364 ARG A O 1
ATOM 3015 N N . LEU A 1 365 ? -0.016 -31.328 -9.125 1 97.38 365 LEU A N 1
ATOM 3016 C CA . LEU A 1 365 ? 1.047 -32.312 -9.305 1 97.38 365 LEU A CA 1
ATOM 3017 C C . LEU A 1 365 ? 0.804 -33.156 -10.555 1 97.38 365 LEU A C 1
ATOM 3019 O O . LEU A 1 365 ? -0.238 -33.812 -10.672 1 97.38 365 LEU A O 1
ATOM 3023 N N . GLU A 1 366 ? 1.731 -33.094 -11.469 1 98 366 GLU A N 1
ATOM 3024 C CA . GLU A 1 366 ? 1.785 -33.938 -12.641 1 98 366 GLU A CA 1
ATOM 3025 C C . GLU A 1 366 ? 2.992 -34.875 -12.578 1 98 366 GLU A C 1
ATOM 3027 O O . GLU A 1 366 ? 4.086 -34.469 -12.188 1 98 366 GLU A O 1
ATOM 3032 N N . ALA A 1 367 ? 2.764 -36.156 -12.969 1 98.25 367 ALA A N 1
ATOM 3033 C CA . ALA A 1 367 ? 3.893 -37.062 -12.914 1 98.25 367 ALA A CA 1
ATOM 3034 C C . ALA A 1 367 ? 3.77 -38.156 -13.984 1 98.25 367 ALA A C 1
ATOM 3036 O O . ALA A 1 367 ? 2.666 -38.438 -14.453 1 98.25 367 ALA A O 1
ATOM 3037 N N . VAL A 1 368 ? 4.852 -38.656 -14.438 1 98.62 368 VAL A N 1
ATOM 3038 C CA . VAL A 1 368 ? 4.98 -39.875 -15.266 1 98.62 368 VAL A CA 1
ATOM 3039 C C . VAL A 1 368 ? 5.828 -40.906 -14.531 1 98.62 368 VAL A C 1
ATOM 3041 O O . VAL A 1 368 ? 6.918 -40.594 -14.047 1 98.62 368 VAL A O 1
ATOM 3044 N N . LEU A 1 369 ? 5.312 -42.031 -14.398 1 98.19 369 LEU A N 1
ATOM 3045 C CA . LEU A 1 369 ? 5.965 -43.125 -13.68 1 98.19 369 LEU A CA 1
ATOM 3046 C C . LEU A 1 369 ? 6.352 -44.25 -14.625 1 98.19 369 LEU A C 1
ATOM 3048 O O . LEU A 1 369 ? 5.629 -44.531 -15.578 1 98.19 369 LEU A O 1
ATOM 3052 N N . ILE A 1 370 ? 7.43 -44.906 -14.352 1 97.94 370 ILE A N 1
ATOM 3053 C CA . ILE A 1 370 ? 7.887 -46.094 -15.047 1 97.94 370 ILE A CA 1
ATOM 3054 C C . ILE A 1 370 ? 8.305 -47.156 -14.023 1 97.94 370 ILE A C 1
ATOM 3056 O O . ILE A 1 370 ? 8.398 -46.875 -12.828 1 97.94 370 ILE A O 1
ATOM 3060 N N . ARG A 1 371 ? 8.484 -48.312 -14.508 1 95.12 371 ARG A N 1
ATOM 3061 C CA . ARG A 1 371 ? 8.938 -49.375 -13.625 1 95.12 371 ARG A CA 1
ATOM 3062 C C . ARG A 1 371 ? 10.453 -49.5 -13.648 1 95.12 371 ARG A C 1
ATOM 3064 O O . ARG A 1 371 ? 11.062 -49.531 -14.719 1 95.12 371 ARG A O 1
ATOM 3071 N N . GLU A 1 372 ? 11.023 -49.406 -12.562 1 92.69 372 GLU A N 1
ATOM 3072 C CA . GLU A 1 372 ? 12.43 -49.75 -12.359 1 92.69 372 GLU A CA 1
ATOM 3073 C C . GLU A 1 372 ? 12.586 -50.812 -11.289 1 92.69 372 GLU A C 1
ATOM 3075 O O . GLU A 1 372 ? 12.172 -50.625 -10.141 1 92.69 372 GLU A O 1
ATOM 3080 N N . LYS A 1 373 ? 13.242 -51.938 -11.594 1 88.44 373 LYS A N 1
ATOM 3081 C CA . LYS A 1 373 ? 13.43 -53.062 -10.68 1 88.44 373 LYS A CA 1
ATOM 3082 C C . LYS A 1 373 ? 12.109 -53.469 -10.016 1 88.44 373 LYS A C 1
ATOM 3084 O O . LYS A 1 373 ? 12.039 -53.594 -8.789 1 88.44 373 LYS A O 1
ATOM 3089 N N . GLN A 1 374 ? 10.969 -53.469 -10.68 1 88 374 GLN A N 1
ATOM 3090 C CA . GLN A 1 374 ? 9.633 -53.938 -10.32 1 88 374 GLN A CA 1
ATOM 3091 C C . GLN A 1 374 ? 8.891 -52.906 -9.477 1 88 374 GLN A C 1
ATOM 3093 O O . GLN A 1 374 ? 7.777 -53.156 -9.016 1 88 374 GLN A O 1
ATOM 3098 N N . ASN A 1 375 ? 9.5 -51.812 -9.289 1 94.06 375 ASN A N 1
ATOM 3099 C CA . ASN A 1 375 ? 8.836 -50.75 -8.539 1 94.06 375 ASN A CA 1
ATOM 3100 C C . ASN A 1 375 ? 8.492 -49.562 -9.43 1 94.06 375 ASN A C 1
ATOM 3102 O O . ASN A 1 375 ? 9.234 -49.25 -10.359 1 94.06 375 ASN A O 1
ATOM 3106 N N . TRP A 1 376 ? 7.371 -48.938 -9.109 1 97.25 376 TRP A N 1
ATOM 3107 C CA . TRP A 1 376 ? 7.016 -47.688 -9.781 1 97.25 376 TRP A CA 1
ATOM 3108 C C . TRP A 1 376 ? 7.82 -46.531 -9.227 1 97.25 376 TRP A C 1
ATOM 3110 O O . TRP A 1 376 ? 7.926 -46.344 -8.008 1 97.25 376 TRP A O 1
ATOM 3120 N N . VAL A 1 377 ? 8.438 -45.75 -10.086 1 98 377 VAL A N 1
ATOM 3121 C CA . VAL A 1 377 ? 9.227 -44.562 -9.703 1 98 377 VAL A CA 1
ATOM 3122 C C . VAL A 1 377 ? 8.891 -43.406 -10.617 1 98 377 VAL A C 1
ATOM 3124 O O . VAL A 1 377 ? 8.461 -43.594 -11.758 1 98 377 VAL A O 1
ATOM 3127 N N . PHE A 1 378 ? 9.07 -42.219 -10.133 1 98.56 378 PHE A N 1
ATOM 3128 C CA . PHE A 1 378 ? 8.828 -41.031 -10.922 1 98.56 378 PHE A CA 1
ATOM 3129 C C . PHE A 1 378 ? 9.93 -40.844 -11.953 1 98.56 378 PHE A C 1
ATOM 3131 O O . PHE A 1 378 ? 11.094 -40.625 -11.594 1 98.56 378 PHE A O 1
ATOM 3138 N N . LYS A 1 379 ? 9.602 -40.844 -13.203 1 98.5 379 LYS A N 1
ATOM 3139 C CA . LYS A 1 379 ? 10.477 -40.438 -14.289 1 98.5 379 LYS A CA 1
ATOM 3140 C C . LYS A 1 379 ? 10.344 -38.938 -14.562 1 98.5 379 LYS A C 1
ATOM 3142 O O . LYS A 1 379 ? 11.305 -38.281 -14.977 1 98.5 379 LYS A O 1
ATOM 3147 N N . TYR A 1 380 ? 9.172 -38.438 -14.258 1 98.56 380 TYR A N 1
ATOM 3148 C CA . TYR A 1 380 ? 8.82 -37 -14.367 1 98.56 380 TYR A CA 1
ATOM 3149 C C . TYR A 1 380 ? 7.918 -36.594 -13.211 1 98.56 380 TYR A C 1
ATOM 3151 O O . TYR A 1 380 ? 7.02 -37.344 -12.812 1 98.56 380 TYR A O 1
ATOM 3159 N N . LEU A 1 381 ? 8.148 -35.438 -12.688 1 98.62 381 LEU A N 1
ATOM 3160 C CA . LEU A 1 381 ? 7.312 -34.875 -11.648 1 98.62 381 LEU A CA 1
ATOM 3161 C C . LEU A 1 381 ? 7.355 -33.344 -11.703 1 98.62 381 LEU A C 1
ATOM 3163 O O . LEU A 1 381 ? 8.43 -32.75 -11.75 1 98.62 381 LEU A O 1
ATOM 3167 N N . GLN A 1 382 ? 6.199 -32.719 -11.742 1 98.25 382 GLN A N 1
ATOM 3168 C CA . GLN A 1 382 ? 6.125 -31.281 -11.727 1 98.25 382 GLN A CA 1
ATOM 3169 C C . GLN A 1 382 ? 5.168 -30.781 -10.648 1 98.25 382 GLN A C 1
ATOM 3171 O O . GLN A 1 382 ? 4 -31.188 -10.617 1 98.25 382 GLN A O 1
ATOM 3176 N N . PHE A 1 383 ? 5.684 -29.938 -9.773 1 97.75 383 PHE A N 1
ATOM 3177 C CA . PHE A 1 383 ? 4.84 -29.094 -8.922 1 97.75 383 PHE A CA 1
ATOM 3178 C C . PHE A 1 383 ? 4.527 -27.781 -9.602 1 97.75 383 PHE A C 1
ATOM 3180 O O . PHE A 1 383 ? 5.422 -27.109 -10.141 1 97.75 383 PHE A O 1
ATOM 3187 N N . SER A 1 384 ? 3.305 -27.422 -9.609 1 97.25 384 SER A N 1
ATOM 3188 C CA . SER A 1 384 ? 2.932 -26.109 -10.109 1 97.25 384 SER A CA 1
ATOM 3189 C C . SER A 1 384 ? 1.896 -25.438 -9.211 1 97.25 384 SER A C 1
ATOM 3191 O O . SER A 1 384 ? 1.15 -26.125 -8.508 1 97.25 384 SER A O 1
ATOM 3193 N N . LEU A 1 385 ? 1.932 -24.141 -9.195 1 96.44 385 LEU A N 1
ATOM 3194 C CA . LEU A 1 385 ? 0.974 -23.344 -8.438 1 96.44 385 LEU A CA 1
ATOM 3195 C C . LEU A 1 385 ? -0.034 -22.672 -9.359 1 96.44 385 LEU A C 1
ATOM 3197 O O . LEU A 1 385 ? 0.325 -22.219 -10.453 1 96.44 385 LEU A O 1
ATOM 3201 N N . PRO A 1 386 ? -1.271 -22.672 -8.883 1 94.88 386 PRO A N 1
ATOM 3202 C CA . PRO A 1 386 ? -2.221 -21.891 -9.688 1 94.88 386 PRO A CA 1
ATOM 3203 C C . PRO A 1 386 ? -1.785 -20.453 -9.891 1 94.88 386 PRO A C 1
ATOM 3205 O O . PRO A 1 386 ? -1.243 -19.828 -8.977 1 94.88 386 PRO A O 1
ATOM 3208 N N . PHE A 1 387 ? -1.921 -19.969 -11.016 1 93.56 387 PHE A N 1
ATOM 3209 C CA . PHE A 1 387 ? -1.575 -18.594 -11.383 1 93.56 387 PHE A CA 1
ATOM 3210 C C . PHE A 1 387 ? -2.771 -17.875 -12 1 93.56 387 PHE A C 1
ATOM 3212 O O . PHE A 1 387 ? -3.209 -18.234 -13.102 1 93.56 387 PHE A O 1
ATOM 3219 N N . SER A 1 388 ? -3.176 -16.891 -11.117 1 86.69 388 SER A N 1
ATOM 3220 C CA . SER A 1 388 ? -4.359 -16.172 -11.578 1 86.69 388 SER A CA 1
ATOM 3221 C C . SER A 1 388 ? -4.02 -14.742 -11.984 1 86.69 388 SER A C 1
ATOM 3223 O O . SER A 1 388 ? -3.168 -14.102 -11.359 1 86.69 388 SER A O 1
ATOM 3225 N N . TRP A 1 389 ? -4.402 -14.195 -12.953 1 83.25 389 TRP A N 1
ATOM 3226 C CA . TRP A 1 389 ? -4.41 -12.789 -13.359 1 83.25 389 TRP A CA 1
ATOM 3227 C C . TRP A 1 389 ? -3.01 -12.336 -13.758 1 83.25 389 TRP A C 1
ATOM 3229 O O . TRP A 1 389 ? -2.027 -12.68 -13.094 1 83.25 389 TRP A O 1
ATOM 3239 N N . PHE A 1 390 ? -2.854 -11.703 -14.68 1 90.12 390 PHE A N 1
ATOM 3240 C CA . PHE A 1 390 ? -1.645 -10.984 -15.07 1 90.12 390 PHE A CA 1
ATOM 3241 C C . PHE A 1 390 ? -1.695 -9.539 -14.594 1 90.12 390 PHE A C 1
ATOM 3243 O O . PHE A 1 390 ? -2.658 -8.82 -14.875 1 90.12 390 PHE A O 1
ATOM 3250 N N . LEU A 1 391 ? -0.768 -9.18 -13.789 1 91.44 391 LEU A N 1
ATOM 3251 C CA . LEU A 1 391 ? -0.559 -7.793 -13.391 1 91.44 391 LEU A CA 1
ATOM 3252 C C . LEU A 1 391 ? 0.854 -7.336 -13.734 1 91.44 391 LEU A C 1
ATOM 3254 O O . LEU A 1 391 ? 1.78 -8.148 -13.781 1 91.44 391 LEU A O 1
ATOM 3258 N N . GLU A 1 392 ? 0.942 -6.133 -13.961 1 89 392 GLU A N 1
ATOM 3259 C CA . GLU A 1 392 ? 2.254 -5.602 -14.32 1 89 392 GLU A CA 1
ATOM 3260 C C . GLU A 1 392 ? 3.281 -5.883 -13.227 1 89 392 GLU A C 1
ATOM 3262 O O . GLU A 1 392 ? 3.096 -5.48 -12.078 1 89 392 GLU A O 1
ATOM 3267 N N . GLY A 1 393 ? 4.336 -6.617 -13.633 1 88.62 393 GLY A N 1
ATOM 3268 C CA . GLY A 1 393 ? 5.449 -6.867 -12.727 1 88.62 393 GLY A CA 1
ATOM 3269 C C . GLY A 1 393 ? 5.055 -7.684 -11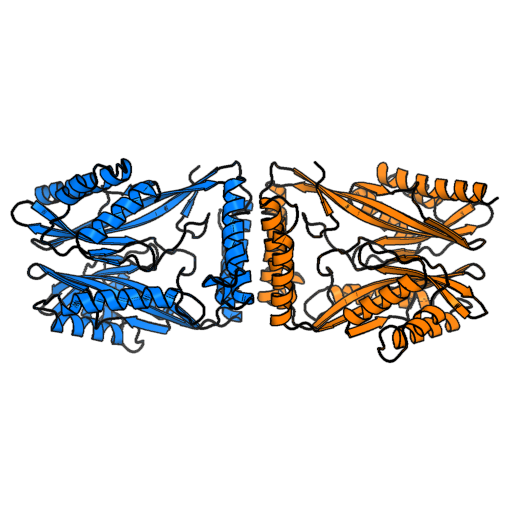.508 1 88.62 393 GLY A C 1
ATOM 3270 O O . GLY A 1 393 ? 5.688 -7.578 -10.453 1 88.62 393 GLY A O 1
ATOM 3271 N N . LYS A 1 394 ? 4.113 -8.453 -11.586 1 91.94 394 LYS A N 1
ATOM 3272 C CA . LYS A 1 394 ? 3.576 -9.211 -10.461 1 91.94 394 LYS A CA 1
ATOM 3273 C C . LYS A 1 394 ? 4.621 -10.164 -9.883 1 91.94 394 LYS A C 1
ATOM 3275 O O . LYS A 1 394 ? 4.699 -10.344 -8.672 1 91.94 394 LYS A O 1
ATOM 3280 N N . THR A 1 395 ? 5.395 -10.812 -10.75 1 91 395 THR A N 1
ATOM 3281 C CA . THR A 1 395 ? 6.441 -11.742 -10.328 1 91 395 THR A CA 1
ATOM 3282 C C . THR A 1 395 ? 7.754 -11.43 -11.039 1 91 395 THR A C 1
ATOM 3284 O O . THR A 1 395 ? 7.777 -10.68 -12.016 1 91 395 THR A O 1
ATOM 3287 N N . GLU A 1 396 ? 8.812 -12.031 -10.523 1 89.5 396 GLU A N 1
ATOM 3288 C CA . GLU A 1 396 ? 10.125 -11.891 -11.156 1 89.5 396 GLU A CA 1
ATOM 3289 C C . GLU A 1 396 ? 10.234 -12.789 -12.391 1 89.5 396 GLU A C 1
ATOM 3291 O O . GLU A 1 396 ? 11.242 -12.758 -13.094 1 89.5 396 GLU A O 1
ATOM 3296 N N . ALA A 1 397 ? 9.219 -13.5 -12.664 1 89.12 397 ALA A N 1
ATOM 3297 C CA . ALA A 1 397 ? 9.203 -14.328 -13.875 1 89.12 397 ALA A CA 1
ATOM 3298 C C . ALA A 1 397 ? 8.695 -13.531 -15.07 1 89.12 397 ALA A C 1
ATOM 3300 O O . ALA A 1 397 ? 8.594 -14.062 -16.188 1 89.12 397 ALA A O 1
ATOM 3301 N N . ALA A 1 398 ? 8.383 -12.312 -14.875 1 89.5 398 ALA A N 1
ATOM 3302 C CA . ALA A 1 398 ? 7.969 -11.406 -15.945 1 89.5 398 ALA A CA 1
ATOM 3303 C C . ALA A 1 398 ? 9.078 -10.414 -16.281 1 89.5 398 ALA A C 1
ATOM 3305 O O . ALA A 1 398 ? 9.781 -9.938 -15.391 1 89.5 398 ALA A O 1
ATOM 3306 N N . SER A 1 399 ? 9.289 -10.211 -17.562 1 88.06 399 SER A N 1
ATOM 3307 C CA . SER A 1 399 ? 10.273 -9.234 -17.984 1 88.06 399 SER A CA 1
ATOM 3308 C C . SER A 1 399 ? 9.664 -8.219 -18.953 1 88.06 399 SER A C 1
ATOM 3310 O O . SER A 1 399 ? 8.797 -8.57 -19.75 1 88.06 399 SER A O 1
ATOM 3312 N N . ILE A 1 400 ? 10.109 -7.043 -18.859 1 83.31 400 ILE A N 1
ATOM 3313 C CA . ILE A 1 400 ? 9.625 -5.996 -19.75 1 83.31 400 ILE A CA 1
ATOM 3314 C C . ILE A 1 400 ? 10.273 -6.152 -21.125 1 83.31 400 ILE A C 1
ATOM 3316 O O . ILE A 1 400 ? 11.469 -6.434 -21.234 1 83.31 400 ILE A O 1
ATOM 3320 N N . VAL A 1 401 ? 9.328 -6.02 -22.109 1 81.94 401 VAL A N 1
ATOM 3321 C CA . VAL A 1 401 ? 9.82 -6.016 -23.484 1 81.94 401 VAL A CA 1
ATOM 3322 C C . VAL A 1 401 ? 10.164 -4.59 -23.906 1 81.94 401 VAL A C 1
ATOM 3324 O O . VAL A 1 401 ? 9.352 -3.674 -23.734 1 81.94 401 VAL A O 1
ATOM 3327 N N . GLU A 1 402 ? 11.398 -4.168 -24.203 1 68.25 402 GLU A N 1
ATOM 3328 C CA . GLU A 1 402 ? 11.812 -2.85 -24.672 1 68.25 402 GLU A CA 1
ATOM 3329 C C . GLU A 1 402 ? 11.328 -2.607 -26.109 1 68.25 402 GLU A C 1
ATOM 3331 O O . GLU A 1 402 ? 11.227 -3.545 -26.891 1 68.25 402 GLU A O 1
ATOM 3336 N N . MET B 1 1 ? -9.672 57.75 10.023 1 54.25 1 MET B N 1
ATOM 3337 C CA . MET B 1 1 ? -8.797 57.062 10.961 1 54.25 1 MET B CA 1
ATOM 3338 C C . MET B 1 1 ? -8.82 55.562 10.727 1 54.25 1 MET B C 1
ATOM 3340 O O . MET B 1 1 ? -7.773 54.906 10.602 1 54.25 1 MET B O 1
ATOM 3344 N N . LYS B 1 2 ? -10.07 54.906 10.68 1 63.5 2 LYS B N 1
ATOM 3345 C CA . LYS B 1 2 ? -10.211 53.469 10.391 1 63.5 2 LYS B CA 1
ATOM 3346 C C . LYS B 1 2 ? -9.641 53.156 9.016 1 63.5 2 LYS B C 1
ATOM 3348 O O . LYS B 1 2 ? -8.93 52.156 8.859 1 63.5 2 LYS B O 1
ATOM 3353 N N . ASN B 1 3 ? -9.875 54 8.078 1 74.25 3 ASN B N 1
ATOM 3354 C CA . ASN B 1 3 ? -9.406 53.812 6.715 1 74.25 3 ASN B CA 1
ATOM 3355 C C . ASN B 1 3 ? -7.887 53.938 6.617 1 74.25 3 ASN B C 1
ATOM 3357 O O . ASN B 1 3 ? -7.246 53.156 5.887 1 74.25 3 ASN B O 1
ATOM 3361 N N . GLU B 1 4 ? -7.402 54.906 7.363 1 75.12 4 GLU B N 1
ATOM 3362 C CA . GLU B 1 4 ? -5.953 55.094 7.355 1 75.12 4 GLU B CA 1
ATOM 3363 C C . GLU B 1 4 ? -5.238 53.875 7.965 1 75.12 4 GLU B C 1
ATOM 3365 O O . GLU B 1 4 ? -4.238 53.406 7.418 1 75.12 4 GLU B O 1
ATOM 3370 N N . ILE B 1 5 ? -5.77 53.344 8.977 1 80.88 5 ILE B N 1
ATOM 3371 C CA . ILE B 1 5 ? -5.199 52.188 9.641 1 80.88 5 ILE B CA 1
ATOM 3372 C C . ILE B 1 5 ? -5.25 50.969 8.711 1 80.88 5 ILE B C 1
ATOM 3374 O O . ILE B 1 5 ? -4.27 50.25 8.57 1 80.88 5 ILE B O 1
ATOM 3378 N N . ASN B 1 6 ? -6.316 50.969 8.047 1 86.62 6 ASN B N 1
ATOM 3379 C CA . ASN B 1 6 ? -6.477 49.844 7.109 1 86.62 6 ASN B CA 1
ATOM 3380 C C . ASN B 1 6 ? -5.449 49.938 5.984 1 86.62 6 ASN B C 1
ATOM 3382 O O . ASN B 1 6 ? -4.922 48.906 5.555 1 86.62 6 ASN B O 1
ATOM 3386 N N . ASN B 1 7 ? -5.25 51.094 5.605 1 86.62 7 ASN B N 1
ATOM 3387 C CA . ASN B 1 7 ? -4.262 51.281 4.543 1 86.62 7 ASN B CA 1
ATOM 3388 C C . ASN B 1 7 ? -2.857 50.938 5.023 1 86.62 7 ASN B C 1
ATOM 3390 O O . ASN B 1 7 ? -2.084 50.312 4.289 1 86.62 7 ASN B O 1
ATOM 3394 N N . GLU B 1 8 ? -2.529 51.344 6.195 1 91 8 GLU B N 1
ATOM 3395 C CA . GLU B 1 8 ? -1.226 51 6.766 1 91 8 GLU B CA 1
ATOM 3396 C C . GLU B 1 8 ? -1.045 49.5 6.918 1 91 8 GLU B C 1
ATOM 3398 O O . GLU B 1 8 ? 0.027 48.969 6.625 1 91 8 GLU B O 1
ATOM 3403 N N . LEU B 1 9 ? -2.062 48.906 7.34 1 93.44 9 LEU B N 1
ATOM 3404 C CA . LEU B 1 9 ? -2.004 47.469 7.559 1 93.44 9 LEU B CA 1
ATOM 3405 C C . LEU B 1 9 ? -1.931 46.719 6.234 1 93.44 9 LEU B C 1
ATOM 3407 O O . LEU B 1 9 ? -1.238 45.688 6.129 1 93.44 9 LEU B O 1
ATOM 3411 N N . ARG B 1 10 ? -2.555 47.188 5.285 1 91.81 10 ARG B N 1
ATOM 3412 C CA . ARG B 1 10 ? -2.479 46.594 3.953 1 91.81 10 ARG B CA 1
ATOM 3413 C C . ARG B 1 10 ? -1.075 46.75 3.373 1 91.81 10 ARG B C 1
ATOM 3415 O O . ARG B 1 10 ? -0.61 45.844 2.645 1 91.81 10 ARG B O 1
ATOM 3422 N N . GLU B 1 11 ? -0.525 47.844 3.656 1 92.75 11 GLU B N 1
ATOM 3423 C CA . GLU B 1 11 ? 0.849 48.031 3.205 1 92.75 11 GLU B CA 1
ATOM 3424 C C . GLU B 1 11 ? 1.786 47 3.807 1 92.75 11 GLU B C 1
ATOM 3426 O O . GLU B 1 11 ? 2.703 46.531 3.137 1 92.75 11 GLU B O 1
ATOM 3431 N N . ILE B 1 12 ? 1.582 46.656 4.977 1 95.69 12 ILE B N 1
ATOM 3432 C CA . ILE B 1 12 ? 2.367 45.625 5.648 1 95.69 12 ILE B CA 1
ATOM 3433 C C . ILE B 1 12 ? 2.188 44.281 4.93 1 95.69 12 ILE B C 1
ATOM 3435 O O . ILE B 1 12 ? 3.166 43.594 4.652 1 95.69 12 ILE B O 1
ATOM 3439 N N . LEU B 1 13 ? 0.981 43.938 4.578 1 96.56 13 LEU B N 1
ATOM 3440 C CA . LEU B 1 13 ? 0.696 42.688 3.859 1 96.56 13 LEU B CA 1
ATOM 3441 C C . LEU B 1 13 ? 1.336 42.719 2.477 1 96.56 13 LEU B C 1
ATOM 3443 O O . LEU B 1 13 ? 1.821 41.688 2 1 96.56 13 LEU B O 1
ATOM 3447 N N . ASN B 1 14 ? 1.339 43.875 1.922 1 94.94 14 ASN B N 1
ATOM 3448 C CA . ASN B 1 14 ? 1.958 44 0.607 1 94.94 14 ASN B CA 1
ATOM 3449 C C . ASN B 1 14 ? 3.467 43.781 0.672 1 94.94 14 ASN B C 1
ATOM 3451 O O . ASN B 1 14 ? 4.035 43.094 -0.188 1 94.94 14 ASN B O 1
ATOM 3455 N N . ILE B 1 15 ? 4.102 44.375 1.654 1 96.31 15 ILE B N 1
ATOM 3456 C CA . ILE B 1 15 ? 5.535 44.188 1.844 1 96.31 15 ILE B CA 1
ATOM 3457 C C . ILE B 1 15 ? 5.832 42.719 2.064 1 96.31 15 ILE B C 1
ATOM 3459 O O . ILE B 1 15 ? 6.754 42.156 1.458 1 96.31 15 ILE B O 1
ATOM 3463 N N . PHE B 1 16 ? 5.051 42.125 2.861 1 97.5 16 PHE B N 1
ATOM 3464 C CA . PHE B 1 16 ? 5.211 40.719 3.162 1 97.5 16 PHE B CA 1
ATOM 3465 C C . PHE B 1 16 ? 5.062 39.875 1.9 1 97.5 16 PHE B C 1
ATOM 3467 O O . PHE B 1 16 ? 5.922 39.031 1.595 1 97.5 16 PHE B O 1
ATOM 3474 N N . GLU B 1 17 ? 4.004 40.062 1.179 1 95.88 17 GLU B N 1
ATOM 3475 C CA . GLU B 1 17 ? 3.715 39.281 -0.031 1 95.88 17 GLU B CA 1
ATOM 3476 C C . GLU B 1 17 ? 4.812 39.469 -1.076 1 95.88 17 GLU B C 1
ATOM 3478 O O . GLU B 1 17 ? 5.273 38.5 -1.675 1 95.88 17 GLU B O 1
ATOM 3483 N N . GLU B 1 18 ? 5.16 40.688 -1.284 1 95.81 18 GLU B N 1
ATOM 3484 C CA . GLU B 1 18 ? 6.18 41 -2.287 1 95.81 18 GLU B CA 1
ATOM 3485 C C . GLU B 1 18 ? 7.5 40.312 -1.956 1 95.81 18 GLU B C 1
ATOM 3487 O O . GLU B 1 18 ? 8.219 39.875 -2.855 1 95.81 18 GLU B O 1
ATOM 3492 N N . ALA B 1 19 ? 7.836 40.2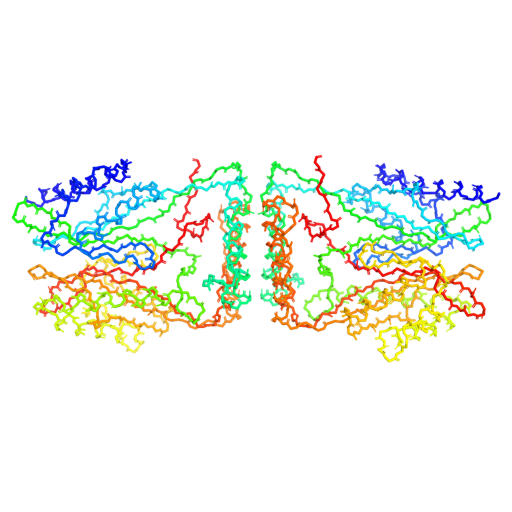81 -0.695 1 96.94 19 ALA B N 1
ATOM 3493 C CA . ALA B 1 19 ? 9.07 39.625 -0.278 1 96.94 19 ALA B CA 1
ATOM 3494 C C . ALA B 1 19 ? 9.039 38.125 -0.62 1 96.94 19 ALA B C 1
ATOM 3496 O O . ALA B 1 19 ? 10.039 37.562 -1.068 1 96.94 19 ALA B O 1
ATOM 3497 N N . TYR B 1 20 ? 7.91 37.469 -0.47 1 96.12 20 TYR B N 1
ATOM 3498 C CA . TYR B 1 20 ? 7.781 36.062 -0.764 1 96.12 20 TYR B CA 1
ATOM 3499 C C . TYR B 1 20 ? 7.707 35.812 -2.268 1 96.12 20 TYR B C 1
ATOM 3501 O O . TYR B 1 20 ? 8.047 34.719 -2.746 1 96.12 20 TYR B O 1
ATOM 3509 N N . ILE B 1 21 ? 7.242 36.812 -2.99 1 95.25 21 ILE B N 1
ATOM 3510 C CA . ILE B 1 21 ? 7.234 36.688 -4.445 1 95.25 21 ILE B CA 1
ATOM 3511 C C . ILE B 1 21 ? 8.664 36.781 -4.977 1 95.25 21 ILE B C 1
ATOM 3513 O O . ILE B 1 21 ? 9.07 35.969 -5.812 1 95.25 21 ILE B O 1
ATOM 3517 N N . GLN B 1 22 ? 9.383 37.719 -4.43 1 95.88 22 GLN B N 1
ATOM 3518 C CA . GLN B 1 22 ? 10.734 37.969 -4.914 1 95.88 22 GLN B CA 1
ATOM 3519 C C . GLN B 1 22 ? 11.703 36.875 -4.418 1 95.88 22 GLN B C 1
ATOM 3521 O O . GLN B 1 22 ? 12.602 36.469 -5.148 1 95.88 22 GLN B O 1
ATOM 3526 N N . ARG B 1 23 ? 11.57 36.531 -3.123 1 95.38 23 ARG B N 1
ATOM 3527 C CA . ARG B 1 23 ? 12.406 35.531 -2.475 1 95.38 23 ARG B CA 1
ATOM 3528 C C . ARG B 1 23 ? 13.883 35.875 -2.609 1 95.38 23 ARG B C 1
ATOM 3530 O O . ARG B 1 23 ? 14.703 35.031 -2.953 1 95.38 23 ARG B O 1
ATOM 3537 N N . ASP B 1 24 ? 14.219 37.156 -2.477 1 96.69 24 ASP B N 1
ATOM 3538 C CA . ASP B 1 24 ? 15.594 37.656 -2.547 1 96.69 24 ASP B CA 1
ATOM 3539 C C . ASP B 1 24 ? 16.25 37.625 -1.17 1 96.69 24 ASP B C 1
ATOM 3541 O O . ASP B 1 24 ? 16.078 38.562 -0.376 1 96.69 24 ASP B O 1
ATOM 3545 N N . VAL B 1 25 ? 17.078 36.625 -0.921 1 96.81 25 VAL B N 1
ATOM 3546 C CA . VAL B 1 25 ? 17.672 36.406 0.392 1 96.81 25 VAL B CA 1
ATOM 3547 C C . VAL B 1 25 ? 18.547 37.594 0.78 1 96.81 25 VAL B C 1
ATOM 3549 O O . VAL B 1 25 ? 18.766 37.844 1.966 1 96.81 25 VAL B O 1
ATOM 3552 N N . SER B 1 26 ? 19.047 38.312 -0.149 1 97.5 26 SER B N 1
ATOM 3553 C CA . SER B 1 26 ? 19.906 39.469 0.137 1 97.5 26 SER B CA 1
ATOM 3554 C C . SER B 1 26 ? 19.109 40.625 0.755 1 97.5 26 SER B C 1
ATOM 3556 O O . SER B 1 26 ? 19.688 41.531 1.317 1 97.5 26 SER B O 1
ATOM 3558 N N . LYS B 1 27 ? 17.828 40.594 0.688 1 97.81 27 LYS B N 1
ATOM 3559 C CA . LYS B 1 27 ? 16.984 41.656 1.168 1 97.81 27 LYS B CA 1
ATOM 3560 C C . LYS B 1 27 ? 16.328 41.312 2.498 1 97.81 27 LYS B C 1
ATOM 3562 O O . LYS B 1 27 ? 15.414 42 2.955 1 97.81 27 LYS B O 1
ATOM 3567 N N . VAL B 1 28 ? 16.766 40.219 3.123 1 97.69 28 VAL B N 1
ATOM 3568 C CA . VAL B 1 28 ? 16.094 39.719 4.316 1 97.69 28 VAL B CA 1
ATOM 3569 C C . VAL B 1 28 ? 16.219 40.75 5.445 1 97.69 28 VAL B C 1
ATOM 3571 O O . VAL B 1 28 ? 15.289 40.938 6.234 1 97.69 28 VAL B O 1
ATOM 3574 N N . ASP B 1 29 ? 17.344 41.469 5.535 1 97.56 29 ASP B N 1
ATOM 3575 C CA . ASP B 1 29 ? 17.516 42.438 6.594 1 97.56 29 ASP B CA 1
ATOM 3576 C C . ASP B 1 29 ? 16.578 43.625 6.41 1 97.56 29 ASP B C 1
ATOM 3578 O O . ASP B 1 29 ? 15.992 44.125 7.383 1 97.56 29 ASP B O 1
ATOM 3582 N N . SER B 1 30 ? 16.484 44.094 5.184 1 97.62 30 SER B N 1
ATOM 3583 C CA . SER B 1 30 ? 15.547 45.188 4.898 1 97.62 30 SER B CA 1
ATOM 3584 C C . SER B 1 30 ? 14.109 44.781 5.203 1 97.62 30 SER B C 1
ATOM 3586 O O . SER B 1 30 ? 13.32 45.594 5.695 1 97.62 30 SER B O 1
ATOM 3588 N N . PHE B 1 31 ? 13.766 43.625 4.855 1 97.81 31 PHE B N 1
ATOM 3589 C CA . PHE B 1 31 ? 12.453 43.031 5.145 1 97.81 31 PHE B CA 1
ATOM 3590 C C . PHE B 1 31 ? 12.195 43 6.648 1 97.81 31 PHE B C 1
ATOM 3592 O O . PHE B 1 31 ? 11.148 43.469 7.109 1 97.81 31 PHE B O 1
ATOM 3599 N N . MET B 1 32 ? 13.156 42.469 7.371 1 97.88 32 MET B N 1
ATOM 3600 C CA . MET B 1 32 ? 13.047 42.406 8.828 1 97.88 32 MET B CA 1
ATOM 3601 C C . MET B 1 32 ? 12.883 43.812 9.43 1 97.88 32 MET B C 1
ATOM 3603 O O . MET B 1 32 ? 12.047 44 10.312 1 97.88 32 MET B O 1
ATOM 3607 N N . ASP B 1 33 ? 13.609 44.75 8.922 1 96.69 33 ASP B N 1
ATOM 3608 C CA . ASP B 1 33 ? 13.562 46.125 9.43 1 96.69 33 ASP B CA 1
ATOM 3609 C C . ASP B 1 33 ? 12.203 46.75 9.156 1 96.69 33 ASP B C 1
ATOM 3611 O O . ASP B 1 33 ? 11.719 47.562 9.945 1 96.69 33 ASP B O 1
ATOM 3615 N N . ALA B 1 34 ? 11.68 46.406 8.078 1 96.75 34 ALA B N 1
ATOM 3616 C CA . ALA B 1 34 ? 10.422 47 7.652 1 96.75 34 ALA B CA 1
ATOM 3617 C C . ALA B 1 34 ? 9.258 46.5 8.5 1 96.75 34 ALA B C 1
ATOM 3619 O O . ALA B 1 34 ? 8.312 47.25 8.781 1 96.75 34 ALA B O 1
ATOM 3620 N N . LEU B 1 35 ? 9.305 45.219 8.898 1 97.94 35 LEU B N 1
ATOM 3621 C CA . LEU B 1 35 ? 8.094 44.625 9.453 1 97.94 35 LEU B CA 1
ATOM 3622 C C . LEU B 1 35 ? 8.266 44.312 10.938 1 97.94 35 LEU B C 1
ATOM 3624 O O . LEU B 1 35 ? 7.277 44.094 11.648 1 97.94 35 LEU B O 1
ATOM 3628 N N . PHE B 1 36 ? 9.453 44.25 11.383 1 97.62 36 PHE B N 1
ATOM 3629 C CA . PHE B 1 36 ? 9.727 43.844 12.75 1 97.62 36 PHE B CA 1
ATOM 3630 C C . PHE B 1 36 ? 10.586 44.875 13.469 1 97.62 36 PHE B C 1
ATOM 3632 O O . PHE B 1 36 ? 11.188 45.719 12.828 1 97.62 36 PHE B O 1
ATOM 3639 N N . ASP B 1 37 ? 10.562 44.812 14.797 1 95.62 37 ASP B N 1
ATOM 3640 C CA . ASP B 1 37 ? 11.406 45.656 15.664 1 95.62 37 ASP B CA 1
ATOM 3641 C C . ASP B 1 37 ? 12.398 44.781 16.438 1 95.62 37 ASP B C 1
ATOM 3643 O O . ASP B 1 37 ? 12.008 43.875 17.141 1 95.62 37 ASP B O 1
ATOM 3647 N N . LYS B 1 38 ? 13.625 45.062 16.375 1 93.25 38 LYS B N 1
ATOM 3648 C CA . LYS B 1 38 ? 14.703 44.281 16.953 1 93.25 38 LYS B CA 1
ATOM 3649 C C . LYS B 1 38 ? 14.609 44.219 18.469 1 93.25 38 LYS B C 1
ATOM 3651 O O . LYS B 1 38 ? 15.117 43.312 19.109 1 93.25 38 LYS B O 1
ATOM 3656 N N . ASP B 1 39 ? 13.984 45.25 19 1 90.56 39 ASP B N 1
ATOM 3657 C CA . ASP B 1 39 ? 13.914 45.375 20.453 1 90.56 39 ASP B CA 1
ATOM 3658 C C . ASP B 1 39 ? 12.672 44.656 21 1 90.56 39 ASP B C 1
ATOM 3660 O O . ASP B 1 39 ? 12.484 44.594 22.219 1 90.56 39 ASP B O 1
ATOM 3664 N N . GLU B 1 40 ? 11.852 44.188 20.109 1 90.06 40 GLU B N 1
ATOM 3665 C CA . GLU B 1 40 ? 10.625 43.531 20.547 1 90.06 40 GLU B CA 1
ATOM 3666 C C . GLU B 1 40 ? 10.75 42 20.438 1 90.06 40 GLU B C 1
ATOM 3668 O O . GLU B 1 40 ? 11.484 41.5 19.594 1 90.06 40 GLU B O 1
ATOM 3673 N N . LYS B 1 41 ? 10.039 41.375 21.312 1 89.88 41 LYS B N 1
ATOM 3674 C CA . LYS B 1 41 ? 9.969 39.906 21.25 1 89.88 41 LYS B CA 1
ATOM 3675 C C . LYS B 1 41 ? 9 39.438 20.172 1 89.88 41 LYS B C 1
ATOM 3677 O O . LYS B 1 41 ? 7.793 39.688 20.266 1 89.88 41 LYS B O 1
ATOM 3682 N N . VAL B 1 42 ? 9.547 38.875 19.156 1 95.62 42 VAL B N 1
ATOM 3683 C CA . VAL B 1 42 ? 8.719 38.406 18.062 1 95.62 42 VAL B CA 1
ATOM 3684 C C . VAL B 1 42 ? 8.625 36.906 18.078 1 95.62 42 VAL B C 1
ATOM 3686 O O . VAL B 1 42 ? 9.594 36.219 18.422 1 95.62 42 VAL B O 1
ATOM 3689 N N . ILE B 1 43 ? 7.449 36.375 17.797 1 96.94 43 ILE B N 1
ATOM 3690 C CA . ILE B 1 43 ? 7.168 34.938 17.734 1 96.94 43 ILE B CA 1
ATOM 3691 C C . ILE B 1 43 ? 6.633 34.562 16.359 1 96.94 43 ILE B C 1
ATOM 3693 O O . ILE B 1 43 ? 5.676 35.188 15.867 1 96.94 43 ILE B O 1
ATOM 3697 N N . VAL B 1 44 ? 7.297 33.562 15.727 1 97.88 44 VAL B N 1
ATOM 3698 C CA . VAL B 1 44 ? 6.77 33.031 14.469 1 97.88 44 VAL B CA 1
ATOM 3699 C C . VAL B 1 44 ? 6.645 31.516 14.57 1 97.88 44 VAL B C 1
ATOM 3701 O O . VAL B 1 44 ? 7.594 30.844 14.961 1 97.88 44 VAL B O 1
ATOM 3704 N N . LEU B 1 45 ? 5.48 31.031 14.289 1 97.25 45 LEU B N 1
ATOM 3705 C CA . LEU B 1 45 ? 5.234 29.594 14.195 1 97.25 45 LEU B CA 1
ATOM 3706 C C . LEU B 1 45 ? 5.199 29.141 12.734 1 97.25 45 LEU B C 1
ATOM 3708 O O . LEU B 1 45 ? 4.359 29.609 11.961 1 97.25 45 LEU B O 1
ATOM 3712 N N . GLY B 1 46 ? 6.117 28.219 12.367 1 96.19 46 GLY B N 1
ATOM 3713 C CA . GLY B 1 46 ? 6.074 27.594 11.047 1 96.19 46 GLY B CA 1
ATOM 3714 C C . GLY B 1 46 ? 5.066 26.469 10.961 1 96.19 46 GLY B C 1
ATOM 3715 O O . GLY B 1 46 ? 4.18 26.344 11.805 1 96.19 46 GLY B O 1
ATOM 3716 N N . THR B 1 47 ? 5.133 25.672 9.898 1 94.81 47 THR B N 1
ATOM 3717 C CA . THR B 1 47 ? 4.113 24.672 9.648 1 94.81 47 THR B CA 1
ATOM 3718 C C . THR B 1 47 ? 4.5 23.328 10.281 1 94.81 47 THR B C 1
ATOM 3720 O O . THR B 1 47 ? 3.631 22.531 10.641 1 94.81 47 THR B O 1
ATOM 3723 N N . SER B 1 48 ? 5.758 23.078 10.453 1 92.19 48 SER B N 1
ATOM 3724 C CA . SER B 1 48 ? 6.203 21.75 10.867 1 92.19 48 SER B CA 1
ATOM 3725 C C . SER B 1 48 ? 6.469 21.703 12.367 1 92.19 48 SER B C 1
ATOM 3727 O O . SER B 1 48 ? 6.547 22.734 13.023 1 92.19 48 SER B O 1
ATOM 3729 N N . CYS B 1 49 ? 6.66 20.5 12.766 1 87.69 49 CYS B N 1
ATOM 3730 C CA . CYS B 1 49 ? 7.02 20.312 14.164 1 87.69 49 CYS B CA 1
ATOM 3731 C C . CYS B 1 49 ? 8.367 20.953 14.469 1 87.69 49 CYS B C 1
ATOM 3733 O O . CYS B 1 49 ? 9.305 20.859 13.672 1 87.69 49 CYS B O 1
ATOM 3735 N N . GLY B 1 50 ? 8.422 21.719 15.469 1 87.25 50 GLY B N 1
ATOM 3736 C CA . GLY B 1 50 ? 9.695 22.297 15.898 1 87.25 50 GLY B CA 1
ATOM 3737 C C . GLY B 1 50 ? 9.945 23.688 15.328 1 87.25 50 GLY B C 1
ATOM 3738 O O . GLY B 1 50 ? 10.969 24.297 15.617 1 87.25 50 GLY B O 1
ATOM 3739 N N . GLU B 1 51 ? 9.039 24.125 14.547 1 93.38 51 GLU B N 1
ATOM 3740 C CA . GLU B 1 51 ? 9.25 25.438 13.945 1 93.38 51 GLU B CA 1
ATOM 3741 C C . GLU B 1 51 ? 8.648 26.547 14.797 1 93.38 51 GLU B C 1
ATOM 3743 O O . GLU B 1 51 ? 7.895 27.375 14.297 1 93.38 51 GLU B O 1
ATOM 3748 N N . LEU B 1 52 ? 8.969 26.484 16.016 1 96.38 52 LEU B N 1
ATOM 3749 C CA . LEU B 1 52 ? 8.727 27.609 16.922 1 96.38 52 LEU B CA 1
ATOM 3750 C C . LEU B 1 52 ? 9.93 28.531 16.984 1 96.38 52 LEU B C 1
ATOM 3752 O O . LEU B 1 52 ? 10.953 28.188 17.594 1 96.38 52 LEU B O 1
ATOM 3756 N N . CYS B 1 53 ? 9.789 29.703 16.375 1 97.06 53 CYS B N 1
ATOM 3757 C CA . CYS B 1 53 ? 10.883 30.656 16.281 1 97.06 53 CYS B CA 1
ATOM 3758 C C . CYS B 1 53 ? 10.672 31.828 17.234 1 97.06 53 CYS B C 1
ATOM 3760 O O . CYS B 1 53 ? 9.672 32.531 17.141 1 97.06 53 CYS B O 1
ATOM 3762 N N . LEU B 1 54 ? 11.648 32.062 18.062 1 95.88 54 LEU B N 1
ATOM 3763 C CA . LEU B 1 54 ? 11.586 33.094 19.078 1 95.88 54 LEU B CA 1
ATOM 3764 C C . LEU B 1 54 ? 12.711 34.125 18.875 1 95.88 54 LEU B C 1
ATOM 3766 O O . LEU B 1 54 ? 13.883 33.75 18.797 1 95.88 54 LEU B O 1
ATOM 3770 N N . GLY B 1 55 ? 12.328 35.344 18.812 1 94.75 55 GLY B N 1
ATOM 3771 C CA . GLY B 1 55 ? 13.312 36.406 18.703 1 94.75 55 GLY B CA 1
ATOM 3772 C C . GLY B 1 55 ? 13.68 36.719 17.266 1 94.75 55 GLY B C 1
ATOM 3773 O O . GLY B 1 55 ? 13.375 35.969 16.344 1 94.75 55 GLY B O 1
ATOM 3774 N N . HIS B 1 56 ? 14.328 37.844 17.172 1 96.12 56 HIS B N 1
ATOM 3775 C CA . HIS B 1 56 ? 14.633 38.406 15.867 1 96.12 56 HIS B CA 1
ATOM 3776 C C . HIS B 1 56 ? 15.5 37.469 15.031 1 96.12 56 HIS B C 1
ATOM 3778 O O . HIS B 1 56 ? 15.242 37.281 13.844 1 96.12 56 HIS B O 1
ATOM 3784 N N . ALA B 1 57 ? 16.469 36.844 15.609 1 95.88 57 ALA B N 1
ATOM 3785 C CA . ALA B 1 57 ? 17.438 36 14.883 1 95.88 57 ALA B CA 1
ATOM 3786 C C . ALA B 1 57 ? 16.766 34.75 14.328 1 95.88 57 ALA B C 1
ATOM 3788 O O . ALA B 1 57 ? 16.891 34.438 13.141 1 95.88 57 ALA B O 1
ATOM 3789 N N . GLU B 1 58 ? 16.031 34 15.18 1 96.56 58 GLU B N 1
ATOM 3790 C CA . GLU B 1 58 ? 15.352 32.781 14.734 1 96.56 58 GLU B CA 1
ATOM 3791 C C . GLU B 1 58 ? 14.273 33.094 13.703 1 96.56 58 GLU B C 1
ATOM 3793 O O . GLU B 1 58 ? 14.07 32.312 12.758 1 96.56 58 GLU B O 1
ATOM 3798 N N . VAL B 1 59 ? 13.648 34.188 13.844 1 97.81 59 VAL B N 1
ATOM 3799 C CA . VAL B 1 59 ? 12.602 34.594 12.922 1 97.81 59 VAL B CA 1
ATOM 3800 C C . VAL B 1 59 ? 13.211 34.938 11.562 1 97.81 59 VAL B C 1
ATOM 3802 O O . VAL B 1 59 ? 12.672 34.531 10.523 1 97.81 59 VAL B O 1
ATOM 3805 N N . LYS B 1 60 ? 14.281 35.656 11.609 1 97.56 60 LYS B N 1
ATOM 3806 C CA . LYS B 1 60 ? 14.992 35.938 10.359 1 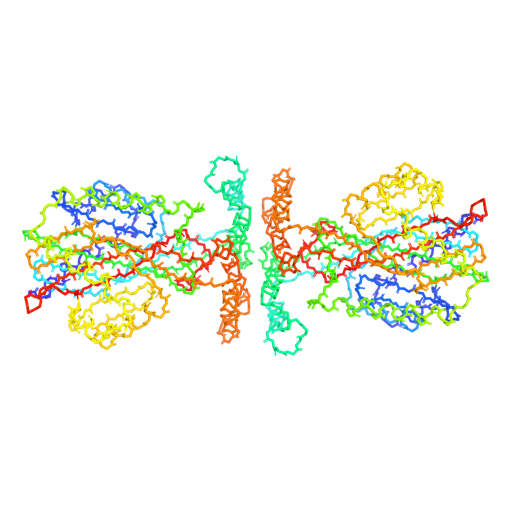97.56 60 LYS B CA 1
ATOM 3807 C C . LYS B 1 60 ? 15.383 34.625 9.648 1 97.56 60 LYS B C 1
ATOM 3809 O O . LYS B 1 60 ? 15.258 34.531 8.43 1 97.56 60 LYS B O 1
ATOM 3814 N N . ASP B 1 61 ? 15.789 33.688 10.375 1 97.12 61 ASP B N 1
ATOM 3815 C CA . ASP B 1 61 ? 16.281 32.438 9.836 1 97.12 61 ASP B CA 1
ATOM 3816 C C . ASP B 1 61 ? 15.156 31.672 9.117 1 97.12 61 ASP B C 1
ATOM 3818 O O . ASP B 1 61 ? 15.391 31.031 8.094 1 97.12 61 ASP B O 1
ATOM 3822 N N . ILE B 1 62 ? 13.969 31.609 9.641 1 96.56 62 ILE B N 1
ATOM 3823 C CA . ILE B 1 62 ? 12.883 30.859 9.008 1 96.56 62 ILE B CA 1
ATOM 3824 C C . ILE B 1 62 ? 12.516 31.516 7.676 1 96.56 62 ILE B C 1
ATOM 3826 O O . ILE B 1 62 ? 12.172 30.828 6.715 1 96.56 62 ILE B O 1
ATOM 3830 N N . PHE B 1 63 ? 12.57 32.844 7.543 1 97.5 63 PHE B N 1
ATOM 3831 C CA . PHE B 1 63 ? 12.297 33.531 6.281 1 97.5 63 PHE B CA 1
ATOM 3832 C C . PHE B 1 63 ? 13.375 33.219 5.254 1 97.5 63 PHE B C 1
ATOM 3834 O O . PHE B 1 63 ? 13.078 32.938 4.09 1 97.5 63 PHE B O 1
ATOM 3841 N N . LEU B 1 64 ? 14.602 33.219 5.758 1 97.06 64 LEU B N 1
ATOM 3842 C CA . LEU B 1 64 ? 15.703 32.875 4.875 1 97.06 64 LEU B CA 1
ATOM 3843 C C . LEU B 1 64 ? 15.516 31.453 4.312 1 97.06 64 LEU B C 1
ATOM 3845 O O . LEU B 1 64 ? 15.648 31.234 3.107 1 97.06 64 LEU B O 1
ATOM 3849 N N . SER B 1 65 ? 15.188 30.609 5.148 1 95.25 65 SER B N 1
ATOM 3850 C CA . SER B 1 65 ? 14.977 29.219 4.758 1 95.25 65 SER B CA 1
ATOM 3851 C C . SER B 1 65 ? 13.805 29.094 3.789 1 95.25 65 SER B C 1
ATOM 3853 O O . SER B 1 65 ? 13.898 28.391 2.781 1 95.25 65 SER B O 1
ATOM 3855 N N . ASP B 1 66 ? 12.695 29.734 4.066 1 94.88 66 ASP B N 1
ATOM 3856 C CA . ASP B 1 66 ? 11.516 29.703 3.207 1 94.88 66 ASP B CA 1
ATOM 3857 C C . ASP B 1 66 ? 11.836 30.203 1.806 1 94.88 66 ASP B C 1
ATOM 3859 O O . ASP B 1 66 ? 11.43 29.609 0.81 1 94.88 66 ASP B O 1
ATOM 3863 N N . TRP B 1 67 ? 12.578 31.312 1.776 1 95.5 67 TRP B N 1
ATOM 3864 C CA . TRP B 1 67 ? 12.875 31.938 0.497 1 95.5 67 TRP B CA 1
ATOM 3865 C C . TRP B 1 67 ? 13.82 31.078 -0.335 1 95.5 67 TRP B C 1
ATOM 3867 O O . TRP B 1 67 ? 13.773 31.109 -1.566 1 95.5 67 TRP B O 1
ATOM 3877 N N . GLU B 1 68 ? 14.547 30.344 0.349 1 93 68 GLU B N 1
ATOM 3878 C CA . GLU B 1 68 ? 15.523 29.5 -0.344 1 93 68 GLU B CA 1
ATOM 3879 C C . GLU B 1 68 ? 14.898 28.188 -0.786 1 93 68 GLU B C 1
ATOM 3881 O O . GLU B 1 68 ? 15.18 27.688 -1.881 1 93 68 GLU B O 1
ATOM 3886 N N . TYR B 1 69 ? 14.039 27.609 0.045 1 87.19 69 TYR B N 1
ATOM 3887 C CA . TYR B 1 69 ? 13.758 26.188 -0.166 1 87.19 69 TYR B CA 1
ATOM 3888 C C . TYR B 1 69 ? 12.266 25.938 -0.285 1 87.19 69 TYR B C 1
ATOM 3890 O O . TYR B 1 69 ? 11.836 24.891 -0.774 1 87.19 69 TYR B O 1
ATOM 3898 N N . TRP B 1 70 ? 11.477 26.844 0.132 1 88.88 70 TRP B N 1
ATOM 3899 C CA . TRP B 1 70 ? 10.055 26.531 0.201 1 88.88 70 TRP B CA 1
ATOM 3900 C C . TRP B 1 70 ? 9.367 26.812 -1.133 1 88.88 70 TRP B C 1
ATOM 3902 O O . TRP B 1 70 ? 10.031 27.172 -2.109 1 88.88 70 TRP B O 1
ATOM 3912 N N . GLY B 1 71 ? 8.109 26.688 -1.361 1 86.19 71 GLY B N 1
ATOM 3913 C CA . GLY B 1 71 ? 7.355 26.844 -2.596 1 86.19 71 GLY B CA 1
ATOM 3914 C C . GLY B 1 71 ? 6.973 28.281 -2.881 1 86.19 71 GLY B C 1
ATOM 3915 O O . GLY B 1 71 ? 7.395 29.203 -2.17 1 86.19 71 GLY B O 1
ATOM 3916 N N . ASP B 1 72 ? 6.285 28.422 -3.969 1 91.81 72 ASP B N 1
ATOM 3917 C CA . ASP B 1 72 ? 5.793 29.75 -4.363 1 91.81 72 ASP B CA 1
ATOM 3918 C C . ASP B 1 72 ? 4.566 30.141 -3.543 1 91.81 72 ASP B C 1
ATOM 3920 O O . ASP B 1 72 ? 3.451 29.703 -3.832 1 91.81 72 ASP B O 1
ATOM 3924 N N . LEU B 1 73 ? 4.789 31.062 -2.588 1 95.56 73 LEU B N 1
ATOM 3925 C CA . LEU B 1 73 ? 3.73 31.484 -1.676 1 95.56 73 LEU B CA 1
ATOM 3926 C C . LEU B 1 73 ? 3.021 32.719 -2.201 1 95.56 73 LEU B C 1
ATOM 3928 O O . LEU B 1 73 ? 3.672 33.688 -2.627 1 95.56 73 LEU B O 1
ATOM 3932 N N . ARG B 1 74 ? 1.729 32.719 -2.223 1 95.44 74 ARG B N 1
ATOM 3933 C CA . ARG B 1 74 ? 0.871 33.844 -2.535 1 95.44 74 ARG B CA 1
ATOM 3934 C C . ARG B 1 74 ? -0.205 34.031 -1.47 1 95.44 74 ARG B C 1
ATOM 3936 O O . ARG B 1 74 ? -0.877 33.062 -1.087 1 95.44 74 ARG B O 1
ATOM 3943 N N . ILE B 1 75 ? -0.368 35.219 -0.999 1 96.19 75 ILE B N 1
ATOM 3944 C CA . ILE B 1 75 ? -1.41 35.469 -0.004 1 96.19 75 ILE B CA 1
ATOM 3945 C C . ILE B 1 75 ? -2.564 36.25 -0.634 1 96.19 75 ILE B C 1
ATOM 3947 O O . ILE B 1 75 ? -2.385 36.906 -1.649 1 96.19 75 ILE B O 1
ATOM 3951 N N . LYS B 1 76 ? -3.68 36.094 -0.056 1 94.38 76 LYS B N 1
ATOM 3952 C CA . LYS B 1 76 ? -4.844 36.906 -0.425 1 94.38 76 LYS B CA 1
ATOM 3953 C C . LYS B 1 76 ? -4.969 38.125 0.475 1 94.38 76 LYS B C 1
ATOM 3955 O O . LYS B 1 76 ? -5.906 38.219 1.272 1 94.38 76 LYS B O 1
ATOM 3960 N N . ALA B 1 77 ? -4.215 39.125 0.191 1 92.69 77 ALA B N 1
ATOM 3961 C CA . ALA B 1 77 ? -4.133 40.312 1.026 1 92.69 77 ALA B CA 1
ATOM 3962 C C . ALA B 1 77 ? -5.449 41.094 1.001 1 92.69 77 ALA B C 1
ATOM 3964 O O . ALA B 1 77 ? -5.883 41.625 2.025 1 92.69 77 ALA B O 1
ATOM 3965 N N . ASP B 1 78 ? -6.074 41.094 -0.129 1 90.81 78 ASP B N 1
ATOM 3966 C CA . ASP B 1 78 ? -7.297 41.875 -0.31 1 90.81 78 ASP B CA 1
ATOM 3967 C C . ASP B 1 78 ? -8.461 41.219 0.446 1 90.81 78 ASP B C 1
ATOM 3969 O O . ASP B 1 78 ? -9.445 41.906 0.75 1 90.81 78 ASP B O 1
ATOM 3973 N N . GLU B 1 79 ? -8.289 40 0.783 1 93.38 79 GLU B N 1
ATOM 3974 C CA . GLU B 1 79 ? -9.367 39.281 1.463 1 93.38 79 GLU B CA 1
ATOM 3975 C C . GLU B 1 79 ? -9.047 39.094 2.943 1 93.38 79 GLU B C 1
ATOM 3977 O O . GLU B 1 79 ? -9.742 38.344 3.637 1 93.38 79 GLU B O 1
ATOM 3982 N N . ALA B 1 80 ? -8.078 39.781 3.367 1 96 80 ALA B N 1
ATOM 3983 C CA . ALA B 1 80 ? -7.645 39.594 4.75 1 96 80 ALA B CA 1
ATOM 3984 C C . ALA B 1 80 ? -8.695 40.094 5.73 1 96 80 ALA B C 1
ATOM 3986 O O . ALA B 1 80 ? -9.336 41.125 5.488 1 96 80 ALA B O 1
ATOM 3987 N N . THR B 1 81 ? -8.914 39.312 6.73 1 96 81 THR B N 1
ATOM 3988 C CA . THR B 1 81 ? -9.703 39.781 7.871 1 96 81 THR B CA 1
ATOM 3989 C C . THR B 1 81 ? -8.836 40.594 8.836 1 96 81 THR B C 1
ATOM 3991 O O . THR B 1 81 ? -7.84 40.062 9.359 1 96 81 THR B O 1
ATOM 3994 N N . ILE B 1 82 ? -9.234 41.844 9.07 1 96.12 82 ILE B N 1
ATOM 3995 C CA . ILE B 1 82 ? -8.508 42.719 9.977 1 96.12 82 ILE B CA 1
ATOM 3996 C C . ILE B 1 82 ? -9.375 43.062 11.188 1 96.12 82 ILE B C 1
ATOM 3998 O O . ILE B 1 82 ? -10.492 43.531 11.047 1 96.12 82 ILE B O 1
ATOM 4002 N N . ILE B 1 83 ? -8.859 42.781 12.375 1 95.94 83 ILE B N 1
ATOM 4003 C CA . ILE B 1 83 ? -9.562 43.031 13.625 1 95.94 83 ILE B CA 1
ATOM 4004 C C . ILE B 1 83 ? -8.766 44.031 14.453 1 95.94 83 ILE B C 1
ATOM 4006 O O . ILE B 1 83 ? -7.836 43.688 15.172 1 95.94 83 ILE B O 1
ATOM 4010 N N . PRO B 1 84 ? -9.18 45.281 14.406 1 95.25 84 PRO B N 1
ATOM 4011 C CA . PRO B 1 84 ? -8.508 46.312 15.219 1 95.25 84 PRO B CA 1
ATOM 4012 C C . PRO B 1 84 ? -8.844 46.188 16.703 1 95.25 84 PRO B C 1
ATOM 4014 O O . PRO B 1 84 ? -10.016 46.031 17.062 1 95.25 84 PRO B O 1
ATOM 4017 N N . LEU B 1 85 ? -7.863 46.219 17.516 1 95.38 85 LEU B N 1
ATOM 4018 C CA . LEU B 1 85 ? -7.992 46.156 18.969 1 95.38 85 LEU B CA 1
ATOM 4019 C C . LEU B 1 85 ? -7.184 47.25 19.641 1 95.38 85 LEU B C 1
ATOM 4021 O O . LEU B 1 85 ? -6.312 46.969 20.469 1 95.38 85 LEU B O 1
ATOM 4025 N N . GLY B 1 86 ? -7.484 48.531 19.312 1 93.25 86 GLY B N 1
ATOM 4026 C CA . GLY B 1 86 ? -6.699 49.656 19.812 1 93.25 86 GLY B CA 1
ATOM 4027 C C . GLY B 1 86 ? -5.348 49.781 19.141 1 93.25 86 GLY B C 1
ATOM 4028 O O . GLY B 1 86 ? -5.27 49.938 17.922 1 93.25 86 GLY B O 1
ATOM 4029 N N . ASN B 1 87 ? -4.336 49.719 19.969 1 95.62 87 ASN B N 1
ATOM 4030 C CA . ASN B 1 87 ? -2.979 49.812 19.438 1 95.62 87 ASN B CA 1
ATOM 4031 C C . ASN B 1 87 ? -2.428 48.406 19.109 1 95.62 87 ASN B C 1
ATOM 4033 O O . ASN B 1 87 ? -1.216 48.25 18.969 1 95.62 87 ASN B O 1
ATOM 4037 N N . THR B 1 88 ? -3.314 47.438 19.094 1 97 88 THR B N 1
ATOM 4038 C CA . THR B 1 88 ? -3.051 46.094 18.641 1 97 88 THR B CA 1
ATOM 4039 C C . THR B 1 88 ? -4.004 45.719 17.5 1 97 88 THR B C 1
ATOM 4041 O O . THR B 1 88 ? -5.148 46.156 17.469 1 97 88 THR B O 1
ATOM 4044 N N . THR B 1 89 ? -3.533 44.938 16.578 1 97.56 89 THR B N 1
ATOM 4045 C CA . THR B 1 89 ? -4.406 44.438 15.508 1 97.56 89 THR B CA 1
ATOM 4046 C C . THR B 1 89 ? -4.113 42.969 15.188 1 97.56 89 THR B C 1
ATOM 4048 O O . THR B 1 89 ? -2.955 42.562 15.203 1 97.56 89 THR B O 1
ATOM 4051 N N . LEU B 1 90 ? -5.176 42.281 14.953 1 97.88 90 LEU B N 1
ATOM 4052 C CA . LEU B 1 90 ? -5.094 40.906 14.438 1 97.88 90 LEU B CA 1
ATOM 4053 C C . LEU B 1 90 ? -5.434 40.875 12.945 1 97.88 90 LEU B C 1
ATOM 4055 O O . LEU B 1 90 ? -6.426 41.469 12.516 1 97.88 90 LEU B O 1
ATOM 4059 N N . ILE B 1 91 ? -4.555 40.25 12.133 1 98.06 91 ILE B N 1
ATOM 4060 C CA . ILE B 1 91 ? -4.848 40 10.727 1 98.06 91 ILE B CA 1
ATOM 4061 C C . ILE B 1 91 ? -4.84 38.5 10.445 1 98.06 91 ILE B C 1
ATOM 4063 O O . ILE B 1 91 ? -3.945 37.781 10.898 1 98.06 91 ILE B O 1
ATOM 4067 N N . HIS B 1 92 ? -5.836 37.969 9.828 1 97.88 92 HIS B N 1
ATOM 4068 C CA . HIS B 1 92 ? -5.883 36.625 9.305 1 97.88 92 HIS B CA 1
ATOM 4069 C C . HIS B 1 92 ? -6.137 36.594 7.805 1 97.88 92 HIS B C 1
ATOM 4071 O O . HIS B 1 92 ? -7.023 37.312 7.316 1 97.88 92 HIS B O 1
ATOM 4077 N N . THR B 1 93 ? -5.312 35.875 7.105 1 97.31 93 THR B N 1
ATOM 4078 C CA . THR B 1 93 ? -5.516 35.75 5.664 1 97.31 93 THR B CA 1
ATOM 4079 C C . THR B 1 93 ? -5.184 34.344 5.18 1 97.31 93 THR B C 1
ATOM 4081 O O . THR B 1 93 ? -4.629 33.562 5.934 1 97.31 93 THR B O 1
ATOM 4084 N N . THR B 1 94 ? -5.645 34.062 4.02 1 97 94 THR B N 1
ATOM 4085 C CA . THR B 1 94 ? -5.352 32.781 3.369 1 97 94 THR B CA 1
ATOM 4086 C C . THR B 1 94 ? -4.441 33 2.16 1 97 94 THR B C 1
ATOM 4088 O O . THR B 1 94 ? -4.156 34.125 1.783 1 97 94 THR B O 1
ATOM 4091 N N . GLY B 1 95 ? -3.934 31.953 1.681 1 96.25 95 GLY B N 1
ATOM 4092 C CA . GLY B 1 95 ? -3.09 31.938 0.497 1 96.25 95 GLY B CA 1
ATOM 4093 C C . GLY B 1 95 ? -2.832 30.547 -0.038 1 96.25 95 GLY B C 1
ATOM 4094 O O . GLY B 1 95 ? -3.623 29.625 0.199 1 96.25 95 GLY B O 1
ATOM 4095 N N . THR B 1 96 ? -1.841 30.453 -0.9 1 95.44 96 THR B N 1
ATOM 4096 C CA . THR B 1 96 ? -1.457 29.172 -1.485 1 95.44 96 THR B CA 1
ATOM 4097 C C . THR B 1 96 ? 0.061 29.047 -1.547 1 95.44 96 THR B C 1
ATOM 4099 O O . THR B 1 96 ? 0.778 30.047 -1.553 1 95.44 96 THR B O 1
ATOM 4102 N N . ILE B 1 97 ? 0.474 27.859 -1.494 1 94.75 97 ILE B N 1
ATOM 4103 C CA . ILE B 1 97 ? 1.853 27.5 -1.801 1 94.75 97 ILE B CA 1
ATOM 4104 C C . ILE B 1 97 ? 1.882 26.547 -3.002 1 94.75 97 ILE B C 1
ATOM 4106 O O . ILE B 1 97 ? 1.213 25.516 -3 1 94.75 97 ILE B O 1
ATOM 4110 N N . LYS B 1 98 ? 2.615 26.938 -3.955 1 93.88 98 LYS B N 1
ATOM 4111 C CA . LYS B 1 98 ? 2.77 26.078 -5.129 1 93.88 98 LYS B CA 1
ATOM 4112 C C . LYS B 1 98 ? 4.008 25.188 -5.008 1 93.88 98 LYS B C 1
ATOM 4114 O O . LYS B 1 98 ? 5.113 25.703 -4.789 1 93.88 98 LYS B O 1
ATOM 4119 N N . TYR B 1 99 ? 3.84 23.922 -5.109 1 90.81 99 TYR B N 1
ATOM 4120 C CA . TYR B 1 99 ? 4.93 22.938 -5.121 1 90.81 99 TYR B CA 1
ATOM 4121 C C . TYR B 1 99 ? 4.91 22.125 -6.406 1 90.81 99 TYR B C 1
ATOM 4123 O O . TYR B 1 99 ? 3.842 21.766 -6.906 1 90.81 99 TYR B O 1
ATOM 4131 N N . SER B 1 100 ? 6.113 21.844 -6.848 1 89.38 100 SER B N 1
ATOM 4132 C CA . SER B 1 100 ? 6.258 21.047 -8.055 1 89.38 100 SER B CA 1
ATOM 4133 C C . SER B 1 100 ? 6.832 19.672 -7.746 1 89.38 100 SER B C 1
ATOM 4135 O O . SER B 1 100 ? 7.746 19.547 -6.93 1 89.38 100 SER B O 1
ATOM 4137 N N . PHE B 1 101 ? 6.281 18.703 -8.367 1 89.5 101 PHE B N 1
ATOM 4138 C CA . PHE B 1 101 ? 6.746 17.328 -8.234 1 89.5 101 PHE B CA 1
ATOM 4139 C C . PHE B 1 101 ? 7.219 16.781 -9.578 1 89.5 101 PHE B C 1
ATOM 4141 O O . PHE B 1 101 ? 6.641 17.094 -10.625 1 89.5 101 PHE B O 1
ATOM 4148 N N . TYR B 1 102 ? 8.273 15.977 -9.492 1 87.19 102 TYR B N 1
ATOM 4149 C CA . TYR B 1 102 ? 8.922 15.516 -10.711 1 87.19 102 TYR B CA 1
ATOM 4150 C C . TYR B 1 102 ? 9.016 13.992 -10.734 1 87.19 102 TYR B C 1
ATOM 4152 O O . TYR B 1 102 ? 9.266 13.367 -9.703 1 87.19 102 TYR B O 1
ATOM 4160 N N . SER B 1 103 ? 8.797 13.422 -11.914 1 85.81 103 SER B N 1
ATOM 4161 C CA . SER B 1 103 ? 9.039 12 -12.164 1 85.81 103 SER B CA 1
ATOM 4162 C C . SER B 1 103 ? 10.266 11.797 -13.047 1 85.81 103 SER B C 1
ATOM 4164 O O . SER B 1 103 ? 10.141 11.617 -14.266 1 85.81 103 SER B O 1
ATOM 4166 N N . ASN B 1 104 ? 11.406 11.828 -12.477 1 88.12 104 ASN B N 1
ATOM 4167 C CA . ASN B 1 104 ? 12.664 11.648 -13.188 1 88.12 104 ASN B CA 1
ATOM 4168 C C . ASN B 1 104 ? 13.672 10.859 -12.359 1 88.12 104 ASN B C 1
ATOM 4170 O O . ASN B 1 104 ? 13.406 10.523 -11.203 1 88.12 104 ASN B O 1
ATOM 4174 N N . GLU B 1 105 ? 14.812 10.594 -12.883 1 88.69 105 GLU B N 1
ATOM 4175 C CA . GLU B 1 105 ? 15.82 9.727 -12.273 1 88.69 105 GLU B CA 1
ATOM 4176 C C . GLU B 1 105 ? 16.344 10.305 -10.961 1 88.69 105 GLU B C 1
ATOM 4178 O O . GLU B 1 105 ? 16.531 9.578 -9.984 1 88.69 105 GLU B O 1
ATOM 4183 N N . ASP B 1 106 ? 16.531 11.562 -10.914 1 92.25 106 ASP B N 1
ATOM 4184 C CA . ASP B 1 106 ? 17.031 12.203 -9.703 1 92.25 106 ASP B CA 1
ATOM 4185 C C . ASP B 1 106 ? 16.062 12.031 -8.539 1 92.25 106 ASP B C 1
ATOM 4187 O O . ASP B 1 106 ? 16.484 11.766 -7.41 1 92.25 106 ASP B O 1
ATOM 4191 N N . THR B 1 107 ? 14.828 12.234 -8.867 1 91.75 107 THR B N 1
ATOM 4192 C CA . THR B 1 107 ? 13.789 12.062 -7.848 1 91.75 107 THR B CA 1
ATOM 4193 C C . THR B 1 107 ? 13.789 10.633 -7.316 1 91.75 107 THR B C 1
ATOM 4195 O O . THR B 1 107 ? 13.758 10.414 -6.102 1 91.75 107 THR B O 1
ATOM 4198 N N . TYR B 1 108 ? 13.859 9.633 -8.211 1 92.25 108 TYR B N 1
ATOM 4199 C CA . TYR B 1 108 ? 13.836 8.234 -7.793 1 92.25 108 TYR B CA 1
ATOM 4200 C C . TYR B 1 108 ? 15.055 7.887 -6.957 1 92.25 108 TYR B C 1
ATOM 4202 O O . TYR B 1 108 ? 14.953 7.18 -5.953 1 92.25 108 TYR B O 1
ATOM 4210 N N . THR B 1 109 ? 16.203 8.406 -7.336 1 94.69 109 THR B N 1
ATOM 4211 C CA . THR B 1 109 ? 17.438 8.188 -6.582 1 94.69 109 THR B CA 1
ATOM 4212 C C . THR B 1 109 ? 17.312 8.758 -5.172 1 94.69 109 THR B C 1
ATOM 4214 O O . THR B 1 109 ? 17.703 8.109 -4.199 1 94.69 109 THR B O 1
ATOM 4217 N N . ARG B 1 110 ? 16.797 9.914 -5.07 1 94.06 110 ARG B N 1
ATOM 4218 C CA . ARG B 1 110 ? 16.625 10.555 -3.773 1 94.06 110 ARG B CA 1
ATOM 4219 C C . ARG B 1 110 ? 15.688 9.742 -2.879 1 94.06 110 ARG B C 1
ATOM 4221 O O . ARG B 1 110 ? 15.992 9.5 -1.711 1 94.06 110 ARG B O 1
ATOM 4228 N N . TYR B 1 111 ? 14.586 9.328 -3.4 1 93.5 111 TYR B N 1
ATOM 4229 C CA . TYR B 1 111 ? 13.625 8.57 -2.605 1 93.5 111 TYR B CA 1
ATOM 4230 C C . TYR B 1 111 ? 14.203 7.219 -2.203 1 93.5 111 TYR B C 1
ATOM 4232 O O . TYR B 1 111 ? 13.953 6.738 -1.095 1 93.5 111 TYR B O 1
ATOM 4240 N N . LEU B 1 112 ? 14.883 6.621 -3.123 1 95.12 112 LEU B N 1
ATOM 4241 C CA . LEU B 1 112 ? 15.547 5.375 -2.756 1 95.12 112 LEU B CA 1
ATOM 4242 C C . LEU B 1 112 ? 16.516 5.594 -1.59 1 95.12 112 LEU B C 1
ATOM 4244 O O . LEU B 1 112 ? 16.594 4.758 -0.686 1 95.12 112 LEU B O 1
ATOM 4248 N N . GLY B 1 113 ? 17.219 6.715 -1.644 1 94.19 113 GLY B N 1
ATOM 4249 C CA . GLY B 1 113 ? 18.078 7.086 -0.531 1 94.19 113 GLY B CA 1
ATOM 4250 C C . GLY B 1 113 ? 17.344 7.215 0.783 1 94.19 113 GLY B C 1
ATOM 4251 O O . GLY B 1 113 ? 17.797 6.715 1.813 1 94.19 113 GLY B O 1
ATOM 4252 N N . TYR B 1 114 ? 16.172 7.816 0.75 1 93.5 114 TYR B N 1
ATOM 4253 C CA . TYR B 1 114 ? 15.344 7.953 1.943 1 93.5 114 TYR B CA 1
ATOM 4254 C C . TYR B 1 114 ? 14.922 6.59 2.479 1 93.5 114 TYR B C 1
ATOM 4256 O O . TYR B 1 114 ? 14.922 6.367 3.691 1 93.5 114 TYR B O 1
ATOM 4264 N N . ILE B 1 115 ? 14.547 5.719 1.59 1 95.38 115 ILE B N 1
ATOM 4265 C CA . ILE B 1 115 ? 14.094 4.395 2 1 95.38 115 ILE B CA 1
ATOM 4266 C C . ILE B 1 115 ? 15.25 3.619 2.625 1 95.38 115 ILE B C 1
ATOM 4268 O O . ILE B 1 115 ? 15.062 2.896 3.605 1 95.38 115 ILE B O 1
ATOM 4272 N N . LYS B 1 116 ? 16.422 3.793 2.117 1 94.81 116 LYS B N 1
ATOM 4273 C CA . LYS B 1 116 ? 17.594 3.121 2.662 1 94.81 116 LYS B CA 1
ATOM 4274 C C . LYS B 1 116 ? 17.812 3.5 4.125 1 94.81 116 LYS B C 1
ATOM 4276 O O . LYS B 1 116 ? 18.312 2.693 4.91 1 94.81 116 LYS B O 1
ATOM 4281 N N . GLU B 1 117 ? 17.438 4.66 4.461 1 94.5 117 GLU B N 1
ATOM 4282 C CA . GLU B 1 117 ? 17.625 5.152 5.824 1 94.5 117 GLU B CA 1
ATOM 4283 C C . GLU B 1 117 ? 16.812 4.332 6.824 1 94.5 117 GLU B C 1
ATOM 4285 O O . GLU B 1 117 ? 17.203 4.191 7.984 1 94.5 117 GLU B O 1
ATOM 4290 N N . TYR B 1 118 ? 15.734 3.793 6.387 1 95.38 118 TYR B N 1
ATOM 4291 C CA . TYR B 1 118 ? 14.914 2.967 7.262 1 95.38 118 TYR B CA 1
ATOM 4292 C C . TYR B 1 118 ? 15.656 1.703 7.68 1 95.38 118 TYR B C 1
ATOM 4294 O O . TYR B 1 118 ? 15.25 1.017 8.617 1 95.38 118 TYR B O 1
ATOM 4302 N N . PHE B 1 119 ? 16.75 1.398 6.984 1 95 119 PHE B N 1
ATOM 4303 C CA . PHE B 1 119 ? 17.375 0.101 7.207 1 95 119 PHE B CA 1
ATOM 4304 C C . PHE B 1 119 ? 18.875 0.26 7.477 1 95 119 PHE B C 1
ATOM 4306 O O . PHE B 1 119 ? 19.625 -0.716 7.43 1 95 119 PHE B O 1
ATOM 4313 N N . ASP B 1 120 ? 19.391 1.43 7.758 1 92.12 120 ASP B N 1
ATOM 4314 C CA . ASP B 1 120 ? 20.812 1.688 7.863 1 92.12 120 ASP B CA 1
ATOM 4315 C C . ASP B 1 120 ? 21.328 1.426 9.281 1 92.12 120 ASP B C 1
ATOM 4317 O O . ASP B 1 120 ? 22.531 1.411 9.523 1 92.12 120 ASP B O 1
ATOM 4321 N N . GLY B 1 121 ? 20.531 1.27 10.219 1 90.44 121 GLY B N 1
ATOM 4322 C CA . GLY B 1 121 ? 20.906 0.952 11.586 1 90.44 121 GLY B CA 1
ATOM 4323 C C . GLY B 1 121 ? 21.312 2.172 12.398 1 90.44 121 GLY B C 1
ATOM 4324 O O . GLY B 1 121 ? 21.562 2.07 13.594 1 90.44 121 GLY B O 1
ATOM 4325 N N . VAL B 1 122 ? 21.25 3.436 11.766 1 90.62 122 VAL B N 1
ATOM 4326 C CA . VAL B 1 122 ? 21.75 4.633 12.438 1 90.62 122 VAL B CA 1
ATOM 4327 C C . VAL B 1 122 ? 20.625 5.656 12.57 1 90.62 122 VAL B C 1
ATOM 4329 O O . VAL B 1 122 ? 20.469 6.281 13.617 1 90.62 122 VAL B O 1
ATOM 4332 N N . SER B 1 123 ? 19.844 5.773 11.578 1 88.44 123 SER B N 1
ATOM 4333 C CA . SER B 1 123 ? 18.781 6.766 11.562 1 88.44 123 SER B CA 1
ATOM 4334 C C . SER B 1 123 ? 17.672 6.402 12.547 1 88.44 123 SER B C 1
ATOM 4336 O O . SER B 1 123 ? 17.469 5.227 12.859 1 88.44 123 SER B O 1
ATOM 4338 N N . SER B 1 124 ? 16.938 7.383 12.961 1 86.81 124 SER B N 1
ATOM 4339 C CA . SER B 1 124 ? 15.828 7.164 13.875 1 86.81 124 SER B CA 1
ATOM 4340 C C . SER B 1 124 ? 14.766 6.258 13.25 1 86.81 124 SER B C 1
ATOM 4342 O O . SER B 1 124 ? 14.172 5.426 13.938 1 86.81 124 SER B O 1
ATOM 4344 N N . ASP B 1 125 ? 14.617 6.344 12.023 1 90.19 125 ASP B N 1
ATOM 4345 C CA . ASP B 1 125 ? 13.625 5.539 11.312 1 90.19 125 ASP B CA 1
ATOM 4346 C C . ASP B 1 125 ? 14 4.059 11.336 1 90.19 125 ASP B C 1
ATOM 4348 O O . ASP B 1 125 ? 13.125 3.189 11.312 1 90.19 125 ASP B O 1
ATOM 4352 N N . SER B 1 126 ? 15.328 3.754 11.391 1 92.62 126 SER B N 1
ATOM 4353 C CA . SER B 1 126 ? 15.789 2.371 11.336 1 92.62 126 SER B CA 1
ATOM 4354 C C . SER B 1 126 ? 15.508 1.644 12.648 1 92.62 126 SER B C 1
ATOM 4356 O O . SER B 1 126 ? 15.594 0.415 12.711 1 92.62 126 SER B O 1
ATOM 4358 N N . LYS B 1 127 ? 15.148 2.398 13.672 1 91.25 127 LYS B N 1
ATOM 4359 C CA . LYS B 1 127 ? 14.883 1.818 14.984 1 91.25 127 LYS B CA 1
ATOM 4360 C C . LYS B 1 127 ? 13.414 1.438 15.125 1 91.25 127 LYS B C 1
ATOM 4362 O O . LYS B 1 127 ? 13.031 0.76 16.078 1 91.25 127 LYS B O 1
ATOM 4367 N N . LYS B 1 128 ? 12.602 1.845 14.242 1 93.94 128 LYS B N 1
ATOM 4368 C CA . LYS B 1 128 ? 11.18 1.517 14.273 1 93.94 128 LYS B CA 1
ATOM 4369 C C . LYS B 1 128 ? 10.953 0.03 14.016 1 93.94 128 LYS B C 1
ATOM 4371 O O . LYS B 1 128 ? 11.773 -0.626 13.367 1 93.94 128 LYS B O 1
ATOM 4376 N N . PRO B 1 129 ? 9.812 -0.508 14.547 1 94.44 129 PRO B N 1
ATOM 4377 C CA . PRO B 1 129 ? 9.453 -1.877 14.172 1 94.44 129 PRO B CA 1
ATOM 4378 C C . PRO B 1 129 ? 9.266 -2.045 12.664 1 94.44 129 PRO B C 1
ATOM 4380 O O . PRO B 1 129 ? 8.828 -1.11 11.984 1 94.44 129 PRO B O 1
ATOM 4383 N N . ASP B 1 130 ? 9.539 -3.205 12.141 1 96.25 130 ASP B N 1
ATOM 4384 C CA . ASP B 1 130 ? 9.523 -3.449 10.703 1 96.25 130 ASP B CA 1
ATOM 4385 C C . ASP B 1 130 ? 8.148 -3.154 10.109 1 96.25 130 ASP B C 1
ATOM 4387 O O . ASP B 1 130 ? 8.047 -2.602 9.008 1 96.25 130 ASP B O 1
ATOM 4391 N N . LYS B 1 131 ? 7.102 -3.531 10.812 1 96.25 131 LYS B N 1
ATOM 4392 C CA . LYS B 1 131 ? 5.75 -3.246 10.336 1 96.25 131 LYS B CA 1
ATOM 4393 C C . LYS B 1 131 ? 5.547 -1.749 10.117 1 96.25 131 LYS B C 1
ATOM 4395 O O . LYS B 1 131 ? 4.957 -1.337 9.117 1 96.25 131 LYS B O 1
ATOM 4400 N N . VAL B 1 132 ? 6.051 -0.932 10.984 1 96.31 132 VAL B N 1
ATOM 4401 C CA . VAL B 1 132 ? 5.926 0.519 10.898 1 96.31 132 VAL B CA 1
ATOM 4402 C C . VAL B 1 132 ? 6.766 1.042 9.734 1 96.31 132 VAL B C 1
ATOM 4404 O O . VAL B 1 132 ? 6.285 1.834 8.922 1 96.31 132 VAL B O 1
ATOM 4407 N N . LYS B 1 133 ? 8.023 0.561 9.641 1 96.81 133 LYS B N 1
ATOM 4408 C CA . LYS B 1 133 ? 8.891 0.962 8.539 1 96.81 133 LYS B CA 1
ATOM 4409 C C . LYS B 1 133 ? 8.211 0.714 7.191 1 96.81 133 LYS B C 1
ATOM 4411 O O . LYS B 1 133 ? 8.117 1.623 6.363 1 96.81 133 LYS B O 1
ATOM 4416 N N . LEU B 1 134 ? 7.699 -0.467 7.043 1 97.94 134 LEU B N 1
ATOM 4417 C CA . LEU B 1 134 ? 7.203 -0.912 5.746 1 97.94 134 LEU B CA 1
ATOM 4418 C C . LEU B 1 134 ? 5.91 -0.188 5.383 1 97.94 134 LEU B C 1
ATOM 4420 O O . LEU B 1 134 ? 5.695 0.164 4.223 1 97.94 134 LEU B O 1
ATOM 4424 N N . THR B 1 135 ? 5.039 0.021 6.316 1 97.69 135 THR B N 1
ATOM 4425 C CA . THR B 1 135 ? 3.789 0.718 6.031 1 97.69 135 THR B CA 1
ATOM 4426 C C . THR B 1 135 ? 4.047 2.193 5.742 1 97.69 135 THR B C 1
ATOM 4428 O O . THR B 1 135 ? 3.355 2.801 4.922 1 97.69 135 THR B O 1
ATOM 4431 N N . GLU B 1 136 ? 5.062 2.82 6.352 1 96.06 136 GLU B N 1
ATOM 4432 C CA . GLU B 1 136 ? 5.441 4.195 6.035 1 96.06 136 GLU B CA 1
ATOM 4433 C C . GLU B 1 136 ? 6 4.301 4.617 1 96.06 136 GLU B C 1
ATOM 4435 O O . GLU B 1 136 ? 5.66 5.227 3.879 1 96.06 136 GLU B O 1
ATOM 4440 N N . ILE B 1 137 ? 6.852 3.352 4.305 1 97.06 137 ILE B N 1
ATOM 4441 C CA . ILE B 1 137 ? 7.418 3.322 2.961 1 97.06 137 ILE B CA 1
ATOM 4442 C C . ILE B 1 137 ? 6.301 3.164 1.931 1 97.06 137 ILE B C 1
ATOM 4444 O O . ILE B 1 137 ? 6.273 3.873 0.922 1 97.06 137 ILE B O 1
ATOM 4448 N N . ASN B 1 138 ? 5.367 2.209 2.188 1 97.06 138 ASN B N 1
ATOM 4449 C CA . ASN B 1 138 ? 4.219 2.008 1.313 1 97.06 138 ASN B CA 1
ATOM 4450 C C . ASN B 1 138 ? 3.434 3.301 1.111 1 97.06 138 ASN B C 1
ATOM 4452 O O . ASN B 1 138 ? 3.051 3.631 -0.012 1 97.06 138 ASN B O 1
ATOM 4456 N N . TRP B 1 139 ? 3.223 4.02 2.133 1 95.5 139 TRP B N 1
ATOM 4457 C CA . TRP B 1 139 ? 2.488 5.281 2.09 1 95.5 139 TRP B CA 1
ATOM 4458 C C . TRP B 1 139 ? 3.25 6.328 1.278 1 95.5 139 TRP B C 1
ATOM 4460 O O . TRP B 1 139 ? 2.672 6.996 0.42 1 95.5 139 TRP B O 1
ATOM 4470 N N . LYS B 1 140 ? 4.531 6.48 1.496 1 94.12 140 LYS B N 1
ATOM 4471 C CA . LYS B 1 140 ? 5.336 7.445 0.757 1 94.12 140 LYS B CA 1
ATOM 4472 C C . LYS B 1 140 ? 5.332 7.137 -0.737 1 94.12 140 LYS B C 1
ATOM 4474 O O . LYS B 1 140 ? 5.152 8.039 -1.562 1 94.12 140 LYS B O 1
ATOM 4479 N N . LEU B 1 141 ? 5.438 5.906 -1.051 1 93.69 141 LEU B N 1
ATOM 4480 C CA . LEU B 1 141 ? 5.605 5.512 -2.445 1 93.69 141 LEU B CA 1
ATOM 4481 C C . LEU B 1 141 ? 4.285 5.613 -3.201 1 93.69 141 LEU B C 1
ATOM 4483 O O . LEU B 1 141 ? 4.277 5.703 -4.43 1 93.69 141 LEU B O 1
ATOM 4487 N N . CYS B 1 142 ? 3.154 5.555 -2.502 1 92.56 142 CYS B N 1
ATOM 4488 C CA . CYS B 1 142 ? 1.879 5.703 -3.191 1 92.56 142 CYS B CA 1
ATOM 4489 C C . CYS B 1 142 ? 1.758 7.086 -3.822 1 92.56 142 CYS B C 1
ATOM 4491 O O . CYS B 1 142 ? 1.02 7.27 -4.793 1 92.56 142 CYS B O 1
ATOM 4493 N N . HIS B 1 143 ? 2.541 8.062 -3.295 1 90.31 143 HIS B N 1
ATOM 4494 C CA . HIS B 1 143 ? 2.496 9.438 -3.797 1 90.31 143 HIS B CA 1
ATOM 4495 C C . HIS B 1 143 ? 3.521 9.648 -4.906 1 90.31 143 HIS B C 1
ATOM 4497 O O . HIS B 1 143 ? 3.422 10.609 -5.672 1 90.31 143 HIS B O 1
ATOM 4503 N N . LEU B 1 144 ? 4.535 8.867 -4.984 1 85.56 144 LEU B N 1
ATOM 4504 C CA . LEU B 1 144 ? 5.621 9.031 -5.945 1 85.56 144 LEU B CA 1
ATOM 4505 C C . LEU B 1 144 ? 5.336 8.25 -7.223 1 85.56 144 LEU B C 1
ATOM 4507 O O . LEU B 1 144 ? 5.492 8.781 -8.328 1 85.56 144 LEU B O 1
ATOM 4511 N N . LEU B 1 145 ? 5.027 7.023 -7.121 1 75.31 145 LEU B N 1
ATOM 4512 C CA . LEU B 1 145 ? 4.902 6.137 -8.266 1 75.31 145 LEU B CA 1
ATOM 4513 C C . LEU B 1 145 ? 3.475 6.137 -8.805 1 75.31 145 LEU B C 1
ATOM 4515 O O . LEU B 1 145 ? 2.924 5.078 -9.117 1 75.31 145 LEU B O 1
ATOM 4519 N N . ASN B 1 146 ? 2.947 7.246 -8.781 1 77 146 ASN B N 1
ATOM 4520 C CA . ASN B 1 146 ? 1.62 7.359 -9.383 1 77 146 ASN B CA 1
ATOM 4521 C C . ASN B 1 146 ? 1.695 7.855 -10.82 1 77 146 ASN B C 1
ATOM 4523 O O . ASN B 1 146 ? 2.562 8.664 -11.164 1 77 146 ASN B O 1
ATOM 4527 N N . LYS B 1 147 ? 0.951 7.246 -11.648 1 65.75 147 LYS B N 1
ATOM 4528 C CA . LYS B 1 147 ? 0.945 7.566 -13.07 1 65.75 147 LYS B CA 1
ATOM 4529 C C . LYS B 1 147 ? 0.53 9.016 -13.312 1 65.75 147 LYS B C 1
ATOM 4531 O O . LYS B 1 147 ? -0.49 9.469 -12.789 1 65.75 147 LYS B O 1
ATOM 4536 N N . TRP B 1 148 ? 1.508 9.68 -13.883 1 66.94 148 TRP B N 1
ATOM 4537 C CA . TRP B 1 148 ? 1.259 11.055 -14.297 1 66.94 148 TRP B CA 1
ATOM 4538 C C . TRP B 1 148 ? 1.402 11.203 -15.812 1 66.94 148 TRP B C 1
ATOM 4540 O O . TRP B 1 148 ? 2.111 10.422 -16.453 1 66.94 148 TRP B O 1
ATOM 4550 N N . ASP B 1 149 ? 0.384 12.133 -16.188 1 64.69 149 ASP B N 1
ATOM 4551 C CA . ASP B 1 149 ? 0.696 12.539 -17.547 1 64.69 149 ASP B CA 1
ATOM 4552 C C . ASP B 1 149 ? 1.864 13.523 -17.578 1 64.69 149 ASP B C 1
ATOM 4554 O O . ASP B 1 149 ? 1.786 14.602 -17 1 64.69 149 ASP B O 1
ATOM 4558 N N . GLY B 1 150 ? 2.967 13.117 -18 1 71.31 150 GLY B N 1
ATOM 4559 C CA . GLY B 1 150 ? 4.117 13.992 -18.125 1 71.31 150 GLY B CA 1
ATOM 4560 C C . GLY B 1 150 ? 5.133 13.812 -17.016 1 71.31 150 GLY B C 1
ATOM 4561 O O . GLY B 1 150 ? 4.988 12.922 -16.172 1 71.31 150 GLY B O 1
ATOM 4562 N N . GLU B 1 151 ? 6.145 14.703 -17.031 1 75.94 151 GLU B N 1
ATOM 4563 C CA . GLU B 1 151 ? 7.258 14.539 -16.109 1 75.94 151 GLU B CA 1
ATOM 4564 C C . GLU B 1 151 ? 7.109 15.453 -14.898 1 75.94 151 GLU B C 1
ATOM 4566 O O . GLU B 1 151 ? 7.793 15.281 -13.883 1 75.94 151 GLU B O 1
ATOM 4571 N N . GLU B 1 152 ? 6.23 16.469 -15.047 1 84.69 152 GLU B N 1
ATOM 4572 C CA . GLU B 1 152 ? 6.094 17.438 -13.969 1 84.69 152 GLU B CA 1
ATOM 4573 C C . GLU B 1 152 ? 4.629 17.703 -13.648 1 84.69 152 GLU B C 1
ATOM 4575 O O . GLU B 1 152 ? 3.781 17.719 -14.539 1 84.69 152 GLU B O 1
ATOM 4580 N N . ARG B 1 153 ? 4.328 17.891 -12.289 1 86.06 153 ARG B N 1
ATOM 4581 C CA . ARG B 1 153 ? 3.002 18.281 -11.812 1 86.06 153 ARG B CA 1
ATOM 4582 C C . ARG B 1 153 ? 3.1 19.359 -10.75 1 86.06 153 ARG B C 1
ATOM 4584 O O . ARG B 1 153 ? 3.986 19.328 -9.891 1 86.06 153 ARG B O 1
ATOM 4591 N N . HIS B 1 154 ? 2.193 20.25 -10.891 1 89.31 154 HIS B N 1
ATOM 4592 C CA . HIS B 1 154 ? 2.152 21.359 -9.945 1 89.31 154 HIS B CA 1
ATOM 4593 C C . HIS B 1 154 ? 0.917 21.281 -9.055 1 89.31 154 HIS B C 1
ATOM 4595 O O . HIS B 1 154 ? -0.192 21.047 -9.539 1 89.31 154 HIS B O 1
ATOM 4601 N N . TYR B 1 155 ? 1.207 21.422 -7.785 1 90.44 155 TYR B N 1
ATOM 4602 C CA . TYR B 1 155 ? 0.119 21.438 -6.816 1 90.44 155 TYR B CA 1
ATOM 4603 C C . TYR B 1 155 ? 0.074 22.766 -6.074 1 90.44 155 TYR B C 1
ATOM 4605 O O . TYR B 1 155 ? 1.117 23.344 -5.77 1 90.44 155 TYR B O 1
ATOM 4613 N N . LEU B 1 156 ? -1.149 23.203 -5.82 1 93.56 156 LEU B N 1
ATOM 4614 C CA . LEU B 1 156 ? -1.394 24.312 -4.926 1 93.56 156 LEU B CA 1
ATOM 4615 C C . LEU B 1 156 ? -1.913 23.844 -3.574 1 93.56 156 LEU B C 1
ATOM 4617 O O . LEU B 1 156 ? -2.908 23.109 -3.512 1 93.56 156 LEU B O 1
ATOM 4621 N N . TRP B 1 157 ? -1.246 24.25 -2.564 1 93.5 157 TRP B N 1
ATOM 4622 C CA . TRP B 1 157 ? -1.683 23.938 -1.207 1 93.5 157 TRP B CA 1
ATOM 4623 C C . TRP B 1 157 ? -2.311 25.156 -0.542 1 93.5 157 TRP B C 1
ATOM 4625 O O . TRP B 1 157 ? -1.76 26.266 -0.606 1 93.5 157 TRP B O 1
ATOM 4635 N N . ASP B 1 158 ? -3.375 24.922 0.048 1 94.81 158 ASP B N 1
ATOM 4636 C CA . ASP B 1 158 ? -3.984 25.984 0.842 1 94.81 158 ASP B CA 1
ATOM 4637 C C . ASP B 1 158 ? -3.078 26.391 2.002 1 94.81 158 ASP B C 1
ATOM 4639 O O . ASP B 1 158 ? -2.461 25.531 2.643 1 94.81 158 ASP B O 1
ATOM 4643 N N . LEU B 1 159 ? -3.02 27.672 2.209 1 96.12 159 LEU B N 1
ATOM 4644 C CA . LEU B 1 159 ? -2.213 28.234 3.285 1 96.12 159 LEU B CA 1
ATOM 4645 C C . LEU B 1 159 ? -3.031 29.219 4.117 1 96.12 159 LEU B C 1
ATOM 4647 O O . LEU B 1 159 ? -3.918 29.891 3.592 1 96.12 159 LEU B O 1
ATOM 4651 N N . ARG B 1 160 ? -2.766 29.25 5.387 1 97.19 160 ARG B N 1
ATOM 4652 C CA . ARG B 1 160 ? -3.295 30.25 6.309 1 97.19 160 ARG B CA 1
ATOM 4653 C C . ARG B 1 160 ? -2.168 30.984 7.02 1 97.19 160 ARG B C 1
ATOM 4655 O O . ARG B 1 160 ? -1.159 30.375 7.391 1 97.19 160 ARG B O 1
ATOM 4662 N N . ILE B 1 161 ? -2.395 32.281 7.215 1 98 161 ILE B N 1
ATOM 4663 C CA . ILE B 1 161 ? -1.422 33.062 7.957 1 98 161 ILE B CA 1
ATOM 4664 C C . ILE B 1 161 ? -2.146 34.031 8.906 1 98 161 ILE B C 1
ATOM 4666 O O . ILE B 1 161 ? -3.154 34.625 8.539 1 98 161 ILE B O 1
ATOM 4670 N N . SER B 1 162 ? -1.646 34.094 10.086 1 98.38 162 SER B N 1
ATOM 4671 C CA . SER B 1 162 ? -2.119 35.094 11.055 1 98.38 162 SER B CA 1
ATOM 4672 C C . SER B 1 162 ? -0.991 36 11.5 1 98.38 162 SER B C 1
ATOM 4674 O O . SER B 1 162 ? 0.172 35.594 11.547 1 98.38 162 SER B O 1
ATOM 4676 N N . PHE B 1 163 ? -1.379 37.312 11.812 1 98.44 163 PHE B N 1
ATOM 4677 C CA . PHE B 1 163 ? -0.466 38.344 12.312 1 98.44 163 PHE B CA 1
ATOM 4678 C C . PHE B 1 163 ? -1.053 39.031 13.539 1 98.44 163 PHE B C 1
ATOM 4680 O O . PHE B 1 163 ? -2.24 39.375 13.555 1 98.44 163 PHE B O 1
ATOM 4687 N N . VAL B 1 164 ? -0.258 39.188 14.523 1 98.5 164 VAL B N 1
ATOM 4688 C CA . VAL B 1 164 ? -0.539 40.156 15.578 1 98.5 164 VAL B CA 1
ATOM 4689 C C . VAL B 1 164 ? 0.437 41.312 15.477 1 98.5 164 VAL B C 1
ATOM 4691 O O . VAL B 1 164 ? 1.654 41.125 15.508 1 98.5 164 VAL B O 1
ATOM 4694 N N . LEU B 1 165 ? -0.107 42.469 15.305 1 98.25 165 LEU B N 1
ATOM 4695 C CA . LEU B 1 165 ? 0.704 43.688 15.18 1 98.25 165 LEU B CA 1
ATOM 4696 C C . LEU B 1 165 ? 0.423 44.656 16.328 1 98.25 165 LEU B C 1
ATOM 4698 O O . LEU B 1 165 ? -0.688 44.688 16.859 1 98.25 165 LEU B O 1
ATOM 4702 N N . ILE B 1 166 ? 1.419 45.438 16.688 1 97.31 166 ILE B N 1
ATOM 4703 C CA . ILE B 1 166 ? 1.227 46.531 17.641 1 97.31 166 ILE B CA 1
ATOM 4704 C C . ILE B 1 166 ? 1.706 47.844 17.016 1 97.31 166 ILE B C 1
ATOM 4706 O O . ILE B 1 166 ? 2.586 47.844 16.156 1 97.31 166 ILE B O 1
ATOM 4710 N N . LYS B 1 167 ? 1.073 48.875 17.469 1 95.38 167 LYS B N 1
ATOM 4711 C CA . LYS B 1 167 ? 1.509 50.188 17.047 1 95.38 167 LYS B CA 1
ATOM 4712 C C . LYS B 1 167 ? 2.637 50.719 17.953 1 95.38 167 LYS B C 1
ATOM 4714 O O . LYS B 1 167 ? 2.463 50.844 19.156 1 95.38 167 LYS B O 1
ATOM 4719 N N . LYS B 1 168 ? 3.701 50.844 17.469 1 92.19 168 LYS B N 1
ATOM 4720 C CA . LYS B 1 168 ? 4.848 51.406 18.172 1 92.19 168 LYS B CA 1
ATOM 4721 C C . LYS B 1 168 ? 5.25 52.75 17.562 1 92.19 168 LYS B C 1
ATOM 4723 O O . LYS B 1 168 ? 5.719 52.781 16.422 1 92.19 168 LYS B O 1
ATOM 4728 N N . GLU B 1 169 ? 4.988 53.812 18.422 1 88.44 169 GLU B N 1
ATOM 4729 C CA . GLU B 1 169 ? 5.16 55.188 17.922 1 88.44 169 GLU B CA 1
ATOM 4730 C C . GLU B 1 169 ? 4.297 55.438 16.688 1 88.44 169 GLU B C 1
ATOM 4732 O O . GLU B 1 169 ? 3.074 55.281 16.75 1 88.44 169 GLU B O 1
ATOM 4737 N N . ASN B 1 170 ? 4.91 55.531 15.484 1 85.88 170 ASN B N 1
ATOM 4738 C CA . ASN B 1 170 ? 4.082 55.844 14.328 1 85.88 170 ASN B CA 1
ATOM 4739 C C . ASN B 1 170 ? 4.129 54.75 13.266 1 85.88 170 ASN B C 1
ATOM 4741 O O . ASN B 1 170 ? 3.877 55.031 12.094 1 85.88 170 ASN B O 1
ATOM 4745 N N . ARG B 1 171 ? 4.363 53.562 13.852 1 92.38 171 ARG B N 1
ATOM 4746 C CA . ARG B 1 171 ? 4.367 52.531 12.844 1 92.38 171 ARG B CA 1
ATOM 4747 C C . ARG B 1 171 ? 3.832 51.219 13.422 1 92.38 171 ARG B C 1
ATOM 4749 O O . ARG B 1 171 ? 3.977 50.938 14.617 1 92.38 171 ARG B O 1
ATOM 4756 N N . TRP B 1 172 ? 3.281 50.438 12.594 1 96.44 172 TRP B N 1
ATOM 4757 C CA . TRP B 1 172 ? 2.834 49.094 12.953 1 96.44 172 TRP B CA 1
ATOM 4758 C C . TRP B 1 172 ? 3.955 48.062 12.766 1 96.44 172 TRP B C 1
ATOM 4760 O O . TRP B 1 172 ? 4.648 48.094 11.742 1 96.44 172 TRP B O 1
ATOM 4770 N N . ILE B 1 173 ? 4.16 47.188 13.766 1 97.12 173 ILE B N 1
ATOM 4771 C CA . ILE B 1 173 ? 5.164 46.125 13.656 1 97.12 173 ILE B CA 1
ATOM 4772 C C . ILE B 1 173 ? 4.531 44.781 13.992 1 97.12 173 ILE B C 1
ATOM 4774 O O . ILE B 1 173 ? 3.596 44.719 14.789 1 97.12 173 ILE B O 1
ATOM 4778 N N . ILE B 1 174 ? 5.059 43.75 13.445 1 98.19 174 ILE B N 1
ATOM 4779 C CA . ILE B 1 174 ? 4.578 42.375 13.703 1 98.19 174 ILE B CA 1
ATOM 4780 C C . ILE B 1 174 ? 5.203 41.844 14.984 1 98.19 174 ILE B C 1
ATOM 4782 O O . ILE B 1 174 ? 6.422 41.906 15.156 1 98.19 174 ILE B O 1
ATOM 4786 N N . ARG B 1 175 ? 4.375 41.312 15.852 1 97.88 175 ARG B N 1
ATOM 4787 C CA . ARG B 1 175 ? 4.848 40.75 17.109 1 97.88 175 ARG B CA 1
ATOM 4788 C C . ARG B 1 175 ? 4.688 39.219 17.125 1 97.88 175 ARG B C 1
ATOM 4790 O O . ARG B 1 175 ? 5.379 38.531 17.859 1 97.88 175 ARG B O 1
ATOM 4797 N N . GLN B 1 176 ? 3.789 38.75 16.281 1 98.06 176 GLN B N 1
ATOM 4798 C CA . GLN B 1 176 ? 3.518 37.312 16.219 1 98.06 176 GLN B CA 1
ATOM 4799 C C . GLN B 1 176 ? 2.939 36.938 14.867 1 98.06 176 GLN B C 1
ATOM 4801 O O . GLN B 1 176 ? 2.137 37.688 14.297 1 98.06 176 GLN B O 1
ATOM 4806 N N . MET B 1 177 ? 3.363 35.812 14.367 1 98.19 177 MET B N 1
ATOM 4807 C CA . MET B 1 177 ? 2.844 35.25 13.125 1 98.19 177 MET B CA 1
ATOM 4808 C C . MET B 1 177 ? 2.76 33.719 13.195 1 98.19 177 MET B C 1
ATOM 4810 O O . MET B 1 177 ? 3.555 33.094 13.891 1 98.19 177 MET B O 1
ATOM 4814 N N . GLN B 1 178 ? 1.84 33.188 12.445 1 98.19 178 GLN B N 1
ATOM 4815 C CA . GLN B 1 178 ? 1.771 31.734 12.273 1 98.19 178 GLN B CA 1
ATOM 4816 C C . GLN B 1 178 ? 1.441 31.359 10.836 1 98.19 178 GLN B C 1
ATOM 4818 O O . GLN B 1 178 ? 0.518 31.922 10.242 1 98.19 178 GLN B O 1
ATOM 4823 N N . PHE B 1 179 ? 2.291 30.453 10.289 1 97.75 179 PHE B N 1
ATOM 4824 C CA . PHE B 1 179 ? 1.921 29.719 9.086 1 97.75 179 PHE B CA 1
ATOM 4825 C C . PHE B 1 179 ? 1.224 28.406 9.438 1 97.75 179 PHE B C 1
ATOM 4827 O O . PHE B 1 179 ? 1.664 27.688 10.328 1 97.75 179 PHE B O 1
ATOM 4834 N N . SER B 1 180 ? 0.16 28.094 8.75 1 96.88 180 SER B N 1
ATOM 4835 C CA . SER B 1 180 ? -0.472 26.797 8.953 1 96.88 180 SER B CA 1
ATOM 4836 C C . SER B 1 180 ? -1.117 26.281 7.664 1 96.88 180 SER B C 1
ATOM 4838 O O . SER B 1 180 ? -1.516 27.078 6.812 1 96.88 180 SER B O 1
ATOM 4840 N N . LEU B 1 181 ? -1.106 25.047 7.477 1 95.94 181 LEU B N 1
ATOM 4841 C CA . LEU B 1 181 ? -1.832 24.375 6.402 1 95.94 181 LEU B CA 1
ATOM 4842 C C . LEU B 1 181 ? -3.037 23.609 6.953 1 95.94 181 LEU B C 1
ATOM 4844 O O . LEU B 1 181 ? -2.914 22.875 7.93 1 95.94 181 LEU B O 1
ATOM 4848 N N . PRO B 1 182 ? -4.199 23.875 6.348 1 95.06 182 PRO B N 1
ATOM 4849 C CA . PRO B 1 182 ? -5.34 23.062 6.797 1 95.06 182 PRO B CA 1
ATOM 4850 C C . PRO B 1 182 ? -5.176 21.578 6.48 1 95.06 182 PRO B C 1
ATOM 4852 O O . PRO B 1 182 ? -4.641 21.219 5.43 1 95.06 182 PRO B O 1
ATOM 4855 N N . VAL B 1 183 ? -5.523 20.781 7.398 1 91.56 183 VAL B N 1
ATOM 4856 C CA . VAL B 1 183 ? -5.492 19.328 7.199 1 91.56 183 VAL B CA 1
ATOM 4857 C C . VAL B 1 183 ? -6.898 18.812 6.902 1 91.56 183 VAL B C 1
ATOM 4859 O O . VAL B 1 183 ? -7.75 18.781 7.793 1 91.56 183 VAL B O 1
ATOM 4862 N N . VAL B 1 184 ? -7.09 18.391 5.656 1 89.44 184 VAL B N 1
ATOM 4863 C CA . VAL B 1 184 ? -8.406 17.969 5.195 1 89.44 184 VAL B CA 1
ATOM 4864 C C . VAL B 1 184 ? -8.312 16.547 4.613 1 89.44 184 VAL B C 1
ATOM 4866 O O . VAL B 1 184 ? -7.473 16.281 3.75 1 89.44 184 VAL B O 1
ATOM 4869 N N . GLY B 1 185 ? -9.164 15.656 5.129 1 83.94 185 GLY B N 1
ATOM 4870 C CA . GLY B 1 185 ? -9.281 14.328 4.535 1 83.94 185 GLY B CA 1
ATOM 4871 C C . GLY B 1 185 ? -8.086 13.445 4.824 1 83.94 185 GLY B C 1
ATOM 4872 O O . GLY B 1 185 ? -7.828 12.484 4.094 1 83.94 185 GLY B O 1
ATOM 4873 N N . TYR B 1 186 ? -7.324 13.727 5.762 1 86.31 186 TYR B N 1
ATOM 4874 C CA . TYR B 1 186 ? -6.094 13.016 6.086 1 86.31 186 TYR B CA 1
ATOM 4875 C C . TYR B 1 186 ? -5.82 13.055 7.582 1 86.31 186 TYR B C 1
ATOM 4877 O O . TYR B 1 186 ? -6.348 13.914 8.297 1 86.31 186 TYR B O 1
ATOM 4885 N N . MET B 1 187 ? -5.074 12.086 7.945 1 89.56 187 MET B N 1
ATOM 4886 C CA . MET B 1 187 ? -4.637 12.109 9.344 1 89.56 187 MET B CA 1
ATOM 4887 C C . MET B 1 187 ? -3.467 13.062 9.531 1 89.56 187 MET B C 1
ATOM 4889 O O . MET B 1 187 ? -2.682 13.281 8.609 1 89.56 187 MET B O 1
ATOM 4893 N N . PRO B 1 188 ? -3.416 13.562 10.711 1 92.25 188 PRO B N 1
ATOM 4894 C CA . PRO B 1 188 ? -2.289 14.453 10.992 1 92.25 188 PRO B CA 1
ATOM 4895 C C . PRO B 1 188 ? -0.936 13.789 10.758 1 92.25 188 PRO B C 1
ATOM 4897 O O . PRO B 1 188 ? -0.789 12.586 10.977 1 92.25 188 PRO B O 1
ATOM 4900 N N . ASP B 1 189 ? 0.024 14.539 10.398 1 90.94 189 ASP B N 1
ATOM 4901 C CA . ASP B 1 189 ? 1.356 14.031 10.078 1 90.94 189 ASP B CA 1
ATOM 4902 C C . ASP B 1 189 ? 2.059 13.508 11.328 1 90.94 189 ASP B C 1
ATOM 4904 O O . ASP B 1 189 ? 2.703 12.461 11.289 1 90.94 189 ASP B O 1
ATOM 4908 N N . ALA B 1 190 ? 1.903 14.352 12.359 1 93.19 190 ALA B N 1
ATOM 4909 C CA . ALA B 1 190 ? 2.627 14.031 13.586 1 93.19 190 ALA B CA 1
ATOM 4910 C C . ALA B 1 190 ? 1.758 13.219 14.539 1 93.19 190 ALA B C 1
ATOM 4912 O O . ALA B 1 190 ? 0.55 13.445 14.641 1 93.19 190 ALA B O 1
ATOM 4913 N N . ARG B 1 191 ? 2.355 12.312 15.188 1 94.12 191 ARG B N 1
ATOM 4914 C CA . ARG B 1 191 ? 1.729 11.469 16.188 1 94.12 191 ARG B CA 1
ATOM 4915 C C . ARG B 1 191 ? 2.689 11.188 17.344 1 94.12 191 ARG B C 1
ATOM 4917 O O . ARG B 1 191 ? 3.84 10.805 17.125 1 94.12 191 ARG B O 1
ATOM 4924 N N . ILE B 1 192 ? 2.201 11.445 18.5 1 94.62 192 ILE B N 1
ATOM 4925 C CA . ILE B 1 192 ? 3.012 11.227 19.703 1 94.62 192 ILE B CA 1
ATOM 4926 C C . ILE B 1 192 ? 2.9 9.766 20.141 1 94.62 192 ILE B C 1
ATOM 4928 O O . ILE B 1 192 ? 1.834 9.32 20.562 1 94.62 192 ILE B O 1
ATOM 4932 N N . ASP B 1 193 ? 3.975 9.086 20.016 1 91.44 193 ASP B N 1
ATOM 4933 C CA . ASP B 1 193 ? 4.09 7.695 20.453 1 91.44 193 ASP B CA 1
ATOM 4934 C C . ASP B 1 193 ? 5.535 7.34 20.781 1 91.44 193 ASP B C 1
ATOM 4936 O O . ASP B 1 193 ? 6.395 8.227 20.859 1 91.44 193 ASP B O 1
ATOM 4940 N N . ASN B 1 194 ? 5.773 6.145 21.156 1 85.69 194 ASN B N 1
ATOM 4941 C CA . ASN B 1 194 ? 7.117 5.715 21.547 1 85.69 194 ASN B CA 1
ATOM 4942 C C . ASN B 1 194 ? 7.922 5.262 20.328 1 85.69 194 ASN B C 1
ATOM 4944 O O . ASN B 1 194 ? 9.055 4.785 20.469 1 85.69 194 ASN B O 1
ATOM 4948 N N . ILE B 1 195 ? 7.43 5.398 19.156 1 82.69 195 ILE B N 1
ATOM 4949 C CA . ILE B 1 195 ? 8.023 4.855 17.938 1 82.69 195 ILE B CA 1
ATOM 4950 C C . ILE B 1 195 ? 8.625 5.984 17.109 1 82.69 195 ILE B C 1
ATOM 4952 O O . ILE B 1 195 ? 9.719 5.848 16.562 1 82.69 195 ILE B O 1
ATOM 4956 N N . SER B 1 196 ? 7.875 7.137 17.109 1 76.06 196 SER B N 1
ATOM 4957 C CA . SER B 1 196 ? 8.242 8.234 16.234 1 76.06 196 SER B CA 1
ATOM 4958 C C . SER B 1 196 ? 9.094 9.273 16.953 1 76.06 196 SER B C 1
ATOM 4960 O O . SER B 1 196 ? 9.148 9.289 18.188 1 76.06 196 SER B O 1
ATOM 4962 N N . GLY B 1 197 ? 9.844 10.055 16.156 1 79.56 197 GLY B N 1
ATOM 4963 C CA . GLY B 1 197 ? 10.641 11.141 16.703 1 79.56 197 GLY B CA 1
ATOM 4964 C C . GLY B 1 197 ? 9.836 12.398 16.969 1 79.56 197 GLY B C 1
ATOM 4965 O O . GLY B 1 197 ? 10.375 13.398 17.453 1 79.56 197 GLY B O 1
ATOM 4966 N N . ASP B 1 198 ? 8.523 12.352 16.797 1 85.81 198 ASP B N 1
ATOM 4967 C CA . ASP B 1 198 ? 7.68 13.531 16.953 1 85.81 198 ASP B CA 1
ATOM 4968 C C . ASP B 1 198 ? 7.645 13.992 18.422 1 85.81 198 ASP B C 1
ATOM 4970 O O . ASP B 1 198 ? 7.543 15.188 18.688 1 85.81 198 ASP B O 1
ATOM 4974 N N . ILE B 1 199 ? 7.805 13.086 19.281 1 90.12 199 ILE B N 1
ATOM 4975 C CA . ILE B 1 199 ? 7.75 13.398 20.703 1 90.12 199 ILE B CA 1
ATOM 4976 C C . ILE B 1 199 ? 8.945 14.273 21.094 1 90.12 199 ILE B C 1
ATOM 4978 O O . ILE B 1 199 ? 8.844 15.141 21.953 1 90.12 199 ILE B O 1
ATOM 4982 N N . GLU B 1 200 ? 10.023 14.008 20.453 1 89.56 200 GLU B N 1
ATOM 4983 C CA . GLU B 1 200 ? 11.219 14.797 20.75 1 89.56 200 GLU B CA 1
ATOM 4984 C C . GLU B 1 200 ? 11.031 16.25 20.344 1 89.56 200 GLU B C 1
ATOM 4986 O O . GLU B 1 200 ? 11.352 17.172 21.109 1 89.56 200 GLU B O 1
ATOM 4991 N N . SER B 1 201 ? 10.516 16.422 19.188 1 89.81 201 SER B N 1
ATOM 4992 C CA . SER B 1 201 ? 10.266 17.781 18.703 1 89.81 201 SER B CA 1
ATOM 4993 C C . SER B 1 201 ? 9.211 18.484 19.562 1 89.81 201 SER B C 1
ATOM 4995 O O . SER B 1 201 ? 9.328 19.672 19.859 1 89.81 201 SER B O 1
ATOM 4997 N N . PHE B 1 202 ? 8.25 17.75 19.906 1 92.75 202 PHE B N 1
ATOM 4998 C CA . PHE B 1 202 ? 7.172 18.281 20.734 1 92.75 202 PHE B CA 1
ATOM 4999 C C . PHE B 1 202 ? 7.707 18.719 22.094 1 92.75 202 PHE B C 1
ATOM 5001 O O . PHE B 1 202 ? 7.398 19.828 22.547 1 92.75 202 PHE B O 1
ATOM 5008 N N . ASN B 1 203 ? 8.539 17.891 22.641 1 93.19 203 ASN B N 1
ATOM 5009 C CA . ASN B 1 203 ? 9.141 18.219 23.938 1 93.19 203 ASN B CA 1
ATOM 5010 C C . ASN B 1 203 ? 10.094 19.406 23.828 1 93.19 203 ASN B C 1
ATOM 5012 O O . ASN B 1 203 ? 10.156 20.234 24.734 1 93.19 203 ASN B O 1
ATOM 5016 N N . ALA B 1 204 ? 10.797 19.406 22.812 1 93.81 204 ALA B N 1
ATOM 5017 C CA . ALA B 1 204 ? 11.734 20.5 22.625 1 93.81 204 ALA B CA 1
ATOM 5018 C C . ALA B 1 204 ? 11 21.844 22.547 1 93.81 204 ALA B C 1
ATOM 5020 O O . ALA B 1 204 ? 11.484 22.859 23.062 1 93.81 204 ALA B O 1
ATOM 5021 N N . GLU B 1 205 ? 9.906 21.875 21.859 1 94.12 205 GLU B N 1
ATOM 5022 C CA . GLU B 1 205 ? 9.086 23.094 21.812 1 94.12 205 GLU B CA 1
ATOM 5023 C C . GLU B 1 205 ? 8.594 23.469 23.203 1 94.12 205 GLU B C 1
ATOM 5025 O O . GLU B 1 205 ? 8.586 24.656 23.562 1 94.12 205 GLU B O 1
ATOM 5030 N N . GLY B 1 206 ? 8.188 22.469 23.906 1 94.19 206 GLY B N 1
ATOM 5031 C CA . GLY B 1 206 ? 7.781 22.719 25.281 1 94.19 206 GLY B CA 1
ATOM 5032 C C . GLY B 1 206 ? 8.867 23.359 26.125 1 94.19 206 GLY B C 1
ATOM 5033 O O . GLY B 1 206 ? 8.602 24.297 26.891 1 94.19 206 GLY B O 1
ATOM 5034 N N . ASP B 1 207 ? 10.047 22.891 25.984 1 95.06 207 ASP B N 1
ATOM 5035 C CA . ASP B 1 207 ? 11.18 23.438 26.719 1 95.06 207 ASP B CA 1
ATOM 5036 C C . ASP B 1 207 ? 11.438 24.891 26.328 1 95.06 207 ASP B C 1
ATOM 5038 O O . ASP B 1 207 ? 11.727 25.719 27.188 1 95.06 207 ASP B O 1
ATOM 5042 N N . LYS B 1 208 ? 11.336 25.125 25.109 1 94.38 208 LYS B N 1
ATOM 5043 C CA . LYS B 1 208 ? 11.516 26.484 24.625 1 94.38 208 LYS B CA 1
ATOM 5044 C C . LYS B 1 208 ? 10.469 27.422 25.234 1 94.38 208 LYS B C 1
ATOM 5046 O O . LYS B 1 208 ? 10.789 28.547 25.609 1 94.38 208 LYS B O 1
ATOM 5051 N N . MET B 1 209 ? 9.281 26.984 25.266 1 94.12 209 MET B N 1
ATOM 5052 C CA . MET B 1 209 ? 8.195 27.797 25.828 1 94.12 209 MET B CA 1
ATOM 5053 C C . MET B 1 209 ? 8.406 28.031 27.312 1 94.12 209 MET B C 1
ATOM 5055 O O . MET B 1 209 ? 8.172 29.141 27.812 1 94.12 209 MET B O 1
ATOM 5059 N N . LYS B 1 210 ? 8.844 27.031 27.922 1 93.44 210 LYS B N 1
ATOM 5060 C CA . LYS B 1 210 ? 9.133 27.141 29.359 1 93.44 210 LYS B CA 1
ATOM 5061 C C . LYS B 1 210 ? 10.203 28.203 29.609 1 93.44 210 LYS B C 1
ATOM 5063 O O . LYS B 1 210 ? 10.047 29.047 30.484 1 93.44 210 LYS B O 1
ATOM 5068 N N . GLU B 1 211 ? 11.211 28.109 28.906 1 93.25 211 GLU B N 1
ATOM 5069 C CA . GLU B 1 211 ? 12.289 29.078 29.047 1 93.25 211 GLU B CA 1
ATOM 5070 C C . GLU B 1 211 ? 11.797 30.5 28.781 1 93.25 211 GLU B C 1
ATOM 5072 O O . GLU B 1 211 ? 12.156 31.422 29.5 1 93.25 211 GLU B O 1
ATOM 5077 N N . TYR B 1 212 ? 11.039 30.609 27.75 1 89.94 212 TYR B N 1
ATOM 5078 C CA . TYR B 1 212 ? 10.453 31.906 27.422 1 89.94 212 TYR B CA 1
ATOM 5079 C C . TYR B 1 212 ? 9.586 32.438 28.562 1 89.94 212 TYR B C 1
ATOM 5081 O O . TYR B 1 212 ? 9.656 33.594 28.922 1 89.94 212 TYR B O 1
ATOM 5089 N N . SER B 1 213 ? 8.758 31.609 29.047 1 87.06 213 SER B N 1
ATOM 5090 C CA . SER B 1 213 ? 7.832 31.969 30.109 1 87.06 213 SER B CA 1
ATOM 5091 C C . SER B 1 213 ? 8.57 32.438 31.359 1 87.06 213 SER B C 1
ATOM 5093 O O . SER B 1 213 ? 8.133 33.375 32.031 1 87.06 213 SER B O 1
ATOM 5095 N N . ILE B 1 214 ? 9.641 31.859 31.672 1 86.62 214 ILE B N 1
ATOM 5096 C CA . ILE B 1 214 ? 10.445 32.188 32.844 1 86.62 214 ILE B CA 1
ATOM 5097 C C . ILE B 1 214 ? 11.047 33.594 32.656 1 86.62 214 ILE B C 1
ATOM 5099 O O . ILE B 1 214 ? 11.086 34.375 33.594 1 86.62 214 ILE B O 1
ATOM 5103 N N . ASN B 1 215 ? 11.336 33.844 31.484 1 84.75 215 ASN B N 1
ATOM 5104 C CA . ASN B 1 215 ? 12.102 35.062 31.219 1 84.75 215 ASN B CA 1
ATOM 5105 C C . ASN B 1 215 ? 11.188 36.219 30.859 1 84.75 215 ASN B C 1
ATOM 5107 O O . ASN B 1 215 ? 11.656 37.375 30.688 1 84.75 215 ASN B O 1
ATOM 5111 N N . ASN B 1 216 ? 9.977 35.906 30.656 1 81.19 216 ASN B N 1
ATOM 5112 C CA . ASN B 1 216 ? 9.047 36.969 30.25 1 81.19 216 ASN B CA 1
ATOM 5113 C C . ASN B 1 216 ? 7.949 37.156 31.281 1 81.19 216 ASN B C 1
ATOM 5115 O O . ASN B 1 216 ? 7.207 36.219 31.609 1 81.19 216 ASN B O 1
ATOM 5119 N N . THR B 1 217 ? 8 38.281 31.938 1 72.31 217 THR B N 1
ATOM 5120 C CA . THR B 1 217 ? 7.062 38.594 33.031 1 72.31 217 THR B CA 1
ATOM 5121 C C . THR B 1 217 ? 5.91 39.469 32.5 1 72.31 217 THR B C 1
ATOM 5123 O O . THR B 1 217 ? 6.121 40.562 32.031 1 72.31 217 THR B O 1
ATOM 5126 N N . LEU B 1 218 ? 4.809 38.812 32.406 1 79.38 218 LEU B N 1
ATOM 5127 C CA . LEU B 1 218 ? 3.637 39.594 32 1 79.38 218 LEU B CA 1
ATOM 5128 C C . LEU B 1 218 ? 2.723 39.844 33.188 1 79.38 218 LEU B C 1
ATOM 5130 O O . LEU B 1 218 ? 2.584 39 34.062 1 79.38 218 LEU B O 1
ATOM 5134 N N . VAL B 1 219 ? 2.066 41.031 33.125 1 82.69 219 VAL B N 1
ATOM 5135 C CA . VAL B 1 219 ? 1.201 41.531 34.188 1 82.69 219 VAL B CA 1
ATOM 5136 C C . VAL B 1 219 ? -0.008 40.594 34.344 1 82.69 219 VAL B C 1
ATOM 5138 O O . VAL B 1 219 ? -0.47 40.375 35.469 1 82.69 219 VAL B O 1
ATOM 5141 N N . TYR B 1 220 ? -0.478 40.031 33.281 1 90 220 TYR B N 1
ATOM 5142 C CA . TYR B 1 220 ? -1.716 39.281 33.312 1 90 220 TYR B CA 1
ATOM 5143 C C . TYR B 1 220 ? -1.428 37.781 33.344 1 90 220 TYR B C 1
ATOM 5145 O O . TYR B 1 220 ? -2.33 36.969 33.125 1 90 220 TYR B O 1
ATOM 5153 N N . LYS B 1 221 ? -0.32 37.406 33.625 1 91.31 221 LYS B N 1
ATOM 5154 C CA . LYS B 1 221 ? 0.12 36.031 33.469 1 91.31 221 LYS B CA 1
ATOM 5155 C C . LYS B 1 221 ? -0.746 35.094 34.281 1 91.31 221 LYS B C 1
ATOM 5157 O O . LYS B 1 221 ? -1.271 34.094 33.75 1 91.31 221 LYS B O 1
ATOM 5162 N N . ASP B 1 222 ? -0.907 35.406 35.531 1 92.31 222 ASP B N 1
ATOM 5163 C CA . ASP B 1 222 ? -1.646 34.5 36.406 1 92.31 222 ASP B CA 1
ATOM 5164 C C . ASP B 1 222 ? -3.096 34.344 35.969 1 92.31 222 ASP B C 1
ATOM 5166 O O . ASP B 1 222 ? -3.654 33.25 36 1 92.31 222 ASP B O 1
ATOM 5170 N N . GLU B 1 223 ? -3.734 35.406 35.562 1 94.81 223 GLU B N 1
ATOM 5171 C CA . GLU B 1 223 ? -5.117 35.375 35.094 1 94.81 223 GLU B CA 1
ATOM 5172 C C . GLU B 1 223 ? -5.25 34.531 33.812 1 94.81 223 GLU B C 1
ATOM 5174 O O . GLU B 1 223 ? -6.195 33.75 33.688 1 94.81 223 GLU B O 1
ATOM 5179 N N . ILE B 1 224 ? -4.316 34.719 32.969 1 95.75 224 ILE B N 1
ATOM 5180 C CA . ILE B 1 224 ? -4.371 34.031 31.688 1 95.75 224 ILE B CA 1
ATOM 5181 C C . ILE B 1 224 ? -4.109 32.531 31.891 1 95.75 224 ILE B C 1
ATOM 5183 O O . ILE B 1 224 ? -4.777 31.688 31.297 1 95.75 224 ILE B O 1
ATOM 5187 N N . LEU B 1 225 ? -3.16 32.188 32.75 1 95.12 225 LEU B N 1
ATOM 5188 C CA . LEU B 1 225 ? -2.869 30.781 33.031 1 95.12 225 LEU B CA 1
ATOM 5189 C C . LEU B 1 225 ? -4.082 30.094 33.656 1 95.12 225 LEU B C 1
ATOM 5191 O O . LEU B 1 225 ? -4.379 28.953 33.312 1 95.12 225 LEU B O 1
ATOM 5195 N N . LYS B 1 226 ? -4.73 30.797 34.531 1 96.44 226 LYS B N 1
ATOM 5196 C CA . LYS B 1 226 ? -5.941 30.25 35.125 1 96.44 226 LYS B CA 1
ATOM 5197 C C . LYS B 1 226 ? -7.02 30.016 34.062 1 96.44 226 LYS B C 1
ATOM 5199 O O . LYS B 1 226 ? -7.684 28.984 34.062 1 96.44 226 LYS B O 1
ATOM 5204 N N . LEU B 1 227 ? -7.203 30.938 33.188 1 97.31 227 LEU B N 1
ATOM 5205 C CA . LEU B 1 227 ? -8.172 30.812 32.125 1 97.31 227 LEU B CA 1
ATOM 5206 C C . LEU B 1 227 ? -7.871 29.578 31.266 1 97.31 227 LEU B C 1
ATOM 5208 O O . LEU B 1 227 ? -8.773 28.812 30.938 1 97.31 227 LEU B O 1
ATOM 5212 N N . LEU B 1 228 ? -6.602 29.391 30.875 1 97.5 228 LEU B N 1
ATOM 5213 C CA . LEU B 1 228 ? -6.199 28.281 30.016 1 97.5 228 LEU B CA 1
ATOM 5214 C C . LEU B 1 228 ? -6.367 26.953 30.734 1 97.5 228 LEU B C 1
ATOM 5216 O O . LEU B 1 228 ? -6.758 25.953 30.125 1 97.5 228 LEU B O 1
ATOM 5220 N N . LYS B 1 229 ? -6.031 26.953 31.969 1 97.81 229 LYS B N 1
ATOM 5221 C CA . LYS B 1 229 ? -6.242 25.75 32.781 1 97.81 229 LYS B CA 1
ATOM 5222 C C . LYS B 1 229 ? -7.719 25.375 32.812 1 97.81 229 LYS B C 1
ATOM 5224 O O . LYS B 1 229 ? -8.07 24.203 32.625 1 97.81 229 LYS B O 1
ATOM 5229 N N . ASP B 1 230 ? -8.555 26.328 33.094 1 97.88 230 ASP B N 1
ATOM 5230 C CA . ASP B 1 230 ? -9.992 26.094 33.125 1 97.88 230 ASP B CA 1
ATOM 5231 C C . ASP B 1 230 ? -10.5 25.625 31.766 1 97.88 230 ASP B C 1
ATOM 5233 O O . ASP B 1 230 ? -11.297 24.688 31.688 1 97.88 230 ASP B O 1
ATOM 5237 N N . PHE B 1 231 ? -10.07 26.281 30.75 1 97.94 231 PHE B N 1
ATOM 5238 C CA . PHE B 1 231 ? -10.453 25.906 29.391 1 97.94 231 PHE B CA 1
ATOM 5239 C C . PHE B 1 231 ? -10.055 24.453 29.094 1 97.94 231 PHE B C 1
ATOM 5241 O O . PHE B 1 231 ? -10.859 23.688 28.578 1 97.94 231 PHE B O 1
ATOM 5248 N N . ASN B 1 232 ? -8.828 24.141 29.422 1 98 232 ASN B N 1
ATOM 5249 C CA . ASN B 1 232 ? -8.336 22.766 29.25 1 98 232 ASN B CA 1
ATOM 5250 C C . ASN B 1 232 ? -9.227 21.75 29.953 1 98 232 ASN B C 1
ATOM 5252 O O . ASN B 1 232 ? -9.508 20.688 29.422 1 98 232 ASN B O 1
ATOM 5256 N N . ASN B 1 233 ? -9.633 22.094 31.109 1 97.38 233 ASN B N 1
ATOM 5257 C CA . ASN B 1 233 ? -10.375 21.156 31.953 1 97.38 233 ASN B CA 1
ATOM 5258 C C . ASN B 1 233 ? -11.836 21.062 31.547 1 97.38 233 ASN B C 1
ATOM 5260 O O . ASN B 1 233 ? -12.484 20.047 31.766 1 97.38 233 ASN B O 1
ATOM 5264 N N . GLU B 1 234 ? -12.352 22.125 30.906 1 97.56 234 GLU B N 1
ATOM 5265 C CA . GLU B 1 234 ? -13.797 22.203 30.734 1 97.56 234 GLU B CA 1
ATOM 5266 C C . GLU B 1 234 ? -14.188 21.984 29.266 1 97.56 234 GLU B C 1
ATOM 5268 O O . GLU B 1 234 ? -15.305 21.531 28.984 1 97.56 234 GLU B O 1
ATOM 5273 N N . TYR B 1 235 ? -13.391 22.234 28.375 1 97.19 235 TYR B N 1
ATOM 5274 C CA . TYR B 1 235 ? -13.695 22.375 26.953 1 97.19 235 TYR B CA 1
ATOM 5275 C C . TYR B 1 235 ? -14.266 21.078 26.391 1 97.19 235 TYR B C 1
ATOM 5277 O O . TYR B 1 235 ? -15.312 21.078 25.734 1 97.19 235 TYR B O 1
ATOM 5285 N N . LEU B 1 236 ? -13.602 19.922 26.672 1 96.38 236 LEU B N 1
ATOM 5286 C CA . LEU B 1 236 ? -14.047 18.656 26.109 1 96.38 236 LEU B CA 1
ATOM 5287 C C . LEU B 1 236 ? -14.961 17.922 27.078 1 96.38 236 LEU B C 1
ATOM 5289 O O . LEU B 1 236 ? -15.5 16.859 26.75 1 96.38 236 LEU B O 1
ATOM 5293 N N . GLU B 1 237 ? -15.219 18.484 28.281 1 94.69 237 GLU B N 1
ATOM 5294 C CA . GLU B 1 237 ? -16.016 17.781 29.281 1 94.69 237 GLU B CA 1
ATOM 5295 C C . GLU B 1 237 ? -17.5 17.75 28.891 1 94.69 237 GLU B C 1
ATOM 5297 O O . GLU B 1 237 ? -18.156 18.781 28.859 1 94.69 237 GLU B O 1
ATOM 5302 N N . ALA B 1 238 ? -18.031 16.578 28.781 1 90.75 238 ALA B N 1
ATOM 5303 C CA . ALA B 1 238 ? -19.375 16.359 28.234 1 90.75 238 ALA B CA 1
ATOM 5304 C C . ALA B 1 238 ? -20.438 16.922 29.172 1 90.75 238 ALA B C 1
ATOM 5306 O O . ALA B 1 238 ? -21.516 17.328 28.734 1 90.75 238 ALA B O 1
ATOM 5307 N N . HIS B 1 239 ? -20.188 16.938 30.391 1 92.94 239 HIS B N 1
ATOM 5308 C CA . HIS B 1 239 ? -21.203 17.344 31.344 1 92.94 239 HIS B CA 1
ATOM 5309 C C . HIS B 1 239 ? -21.359 18.859 31.359 1 92.94 239 HIS B C 1
ATOM 5311 O O . HIS B 1 239 ? -22.344 19.391 31.906 1 92.94 239 HIS B O 1
ATOM 5317 N N . ASN B 1 240 ? -20.375 19.578 30.875 1 94.94 240 ASN B N 1
ATOM 5318 C CA . ASN B 1 240 ? -20.5 21.031 30.766 1 94.94 240 ASN B CA 1
ATOM 5319 C C . ASN B 1 240 ? -21.344 21.438 29.562 1 94.94 240 ASN B C 1
ATOM 5321 O O . ASN B 1 240 ? -21.078 21.016 28.438 1 94.94 240 ASN B O 1
ATOM 5325 N N . GLU B 1 241 ? -22.297 22.203 29.812 1 96.69 241 GLU B N 1
ATOM 5326 C CA . GLU B 1 241 ? -23.172 22.656 28.734 1 96.69 241 GLU B CA 1
ATOM 5327 C C . GLU B 1 241 ? -22.406 23.453 27.703 1 96.69 241 GLU B C 1
ATOM 5329 O O . GLU B 1 241 ? -21.703 24.406 28.047 1 96.69 241 GLU B O 1
ATOM 5334 N N . ILE B 1 242 ? -22.625 23.156 26.469 1 97.62 242 ILE B N 1
ATOM 5335 C CA . ILE B 1 242 ? -21.859 23.734 25.375 1 97.62 242 ILE B CA 1
ATOM 5336 C C . ILE B 1 242 ? -22.094 25.234 25.312 1 97.62 242 ILE B C 1
ATOM 5338 O O . ILE B 1 242 ? -21.156 26.016 25.094 1 97.62 242 ILE B O 1
ATOM 5342 N N . GLY B 1 243 ? -23.312 25.656 25.484 1 97 243 GLY B N 1
ATOM 5343 C CA . GLY B 1 243 ? -23.625 27.078 25.484 1 97 243 GLY B CA 1
ATOM 5344 C C . GLY B 1 243 ? -22.875 27.859 26.547 1 97 243 GLY B C 1
ATOM 5345 O O . GLY B 1 243 ? -22.438 28.984 26.297 1 97 243 GLY B O 1
ATOM 5346 N N . THR B 1 244 ? -22.75 27.25 27.672 1 97.12 244 THR B N 1
ATOM 5347 C CA . THR B 1 244 ? -22.031 27.875 28.781 1 97.12 244 THR B CA 1
ATOM 5348 C C . THR B 1 244 ? -20.547 28.016 28.453 1 97.12 244 THR B C 1
ATOM 5350 O O . THR B 1 244 ? -19.938 29.062 28.719 1 97.12 244 THR B O 1
ATOM 5353 N N . ILE B 1 245 ? -20 26.969 27.875 1 97.69 245 ILE B N 1
ATOM 5354 C CA . ILE B 1 245 ? -18.594 27 27.484 1 97.69 245 ILE B CA 1
ATOM 5355 C C . ILE B 1 245 ? -18.391 28.062 26.422 1 97.69 245 ILE B C 1
ATOM 5357 O O . ILE B 1 245 ? -17.438 28.844 26.5 1 97.69 245 ILE B O 1
ATOM 5361 N N . ALA B 1 246 ? -19.281 28.141 25.453 1 97.75 246 ALA B N 1
ATOM 5362 C CA . ALA B 1 246 ? -19.172 29.109 24.375 1 97.75 246 ALA B CA 1
ATOM 5363 C C . ALA B 1 246 ? -19.219 30.531 24.906 1 97.75 246 ALA B C 1
ATOM 5365 O O . ALA B 1 246 ? -18.375 31.375 24.547 1 97.75 246 ALA B O 1
ATOM 5366 N N . SER B 1 247 ? -20.094 30.828 25.828 1 96 247 SER B N 1
ATOM 5367 C CA . SER B 1 247 ? -20.266 32.156 26.359 1 96 247 SER B CA 1
ATOM 5368 C C . SER B 1 247 ? -19.156 32.531 27.328 1 96 247 SER B C 1
ATOM 5370 O O . SER B 1 247 ? -18.766 33.688 27.438 1 96 247 SER B O 1
ATOM 5372 N N . LYS B 1 248 ? -18.672 31.562 28.016 1 96.81 248 LYS B N 1
ATOM 5373 C CA . LYS B 1 248 ? -17.656 31.781 29.047 1 96.81 248 LYS B CA 1
ATOM 5374 C C . LYS B 1 248 ? -16.312 32.156 28.422 1 96.81 248 LYS B C 1
ATOM 5376 O O . LYS B 1 248 ? -15.602 33 28.922 1 96.81 248 LYS B O 1
ATOM 5381 N N . TYR B 1 249 ? -16.016 31.5 27.328 1 98.06 249 TYR B N 1
ATOM 5382 C CA . TYR B 1 249 ? -14.625 31.562 26.859 1 98.06 249 TYR B CA 1
ATOM 5383 C C . TYR B 1 249 ? -14.523 32.406 25.594 1 98.06 249 TYR B C 1
ATOM 5385 O O . TYR B 1 249 ? -13.43 32.844 25.203 1 98.06 249 TYR B O 1
ATOM 5393 N N . PHE B 1 250 ? -15.602 32.625 24.859 1 98.19 250 PHE B N 1
ATOM 5394 C CA . PHE B 1 250 ? -15.508 33.312 23.562 1 98.19 250 PHE B CA 1
ATOM 5395 C C . PHE B 1 250 ? -16.359 34.562 23.547 1 98.19 250 PHE B C 1
ATOM 5397 O O . PHE B 1 250 ? -17.422 34.625 24.156 1 98.19 250 PHE B O 1
ATOM 5404 N N . THR B 1 251 ? -15.891 35.625 22.75 1 97.25 251 THR B N 1
ATOM 5405 C CA . THR B 1 251 ? -16.688 36.812 22.5 1 97.25 251 THR B CA 1
ATOM 5406 C C . THR B 1 251 ? -17.891 36.469 21.609 1 97.25 251 THR B C 1
ATOM 5408 O O . THR B 1 251 ? -18 35.375 21.094 1 97.25 251 THR B O 1
ATOM 5411 N N . ASP B 1 252 ? -18.75 37.406 21.453 1 94.69 252 ASP B N 1
ATOM 5412 C CA . ASP B 1 252 ? -19.953 37.219 20.641 1 94.69 252 ASP B CA 1
ATOM 5413 C C . ASP B 1 252 ? -19.609 37.031 19.172 1 94.69 252 ASP B C 1
ATOM 5415 O O . ASP B 1 252 ? -20.328 36.375 18.422 1 94.69 252 ASP B O 1
ATOM 5419 N N . ASN B 1 253 ? -18.562 37.75 18.703 1 95.31 253 ASN B N 1
ATOM 5420 C CA . ASN B 1 253 ? -18.141 37.656 17.312 1 95.31 253 ASN B CA 1
ATOM 5421 C C . ASN B 1 253 ? -16.641 37.344 17.203 1 95.31 253 ASN B C 1
ATOM 5423 O O . ASN B 1 253 ? -15.875 38.156 16.688 1 95.31 253 ASN B O 1
ATOM 5427 N N . PRO B 1 254 ? -16.25 36.125 17.609 1 97.44 254 PRO B N 1
ATOM 5428 C CA . PRO B 1 254 ? -14.836 35.781 17.516 1 97.44 254 PRO B CA 1
ATOM 5429 C C . PRO B 1 254 ? -14.43 35.344 16.125 1 97.44 254 PRO B C 1
ATOM 5431 O O . PRO B 1 254 ? -15.273 35.219 15.234 1 97.44 254 PRO B O 1
ATOM 5434 N N . LEU B 1 255 ? -13.172 35.188 15.883 1 98.31 255 LEU B N 1
ATOM 5435 C CA . LEU B 1 255 ? -12.602 34.5 14.727 1 98.31 255 LEU B CA 1
ATOM 5436 C C . LEU B 1 255 ? -11.922 33.219 15.148 1 98.31 255 LEU B C 1
ATOM 5438 O O . LEU B 1 255 ? -10.805 33.219 15.68 1 98.31 255 LEU B O 1
ATOM 5442 N N . ILE B 1 256 ? -12.594 32.094 14.906 1 98.38 256 ILE B N 1
ATOM 5443 C CA . ILE B 1 256 ? -12.07 30.781 15.305 1 98.38 256 ILE B CA 1
ATOM 5444 C C . ILE B 1 256 ? -11.719 29.969 14.07 1 98.38 256 ILE B C 1
ATOM 5446 O O . ILE B 1 256 ? -12.562 29.75 13.195 1 98.38 256 ILE B O 1
ATOM 5450 N N . ILE B 1 257 ? -10.469 29.516 13.992 1 97.88 257 ILE B N 1
ATOM 5451 C CA . ILE B 1 257 ? -9.969 28.75 12.859 1 97.88 257 ILE B CA 1
ATOM 5452 C C . ILE B 1 257 ? -9.695 27.312 13.289 1 97.88 257 ILE B C 1
ATOM 5454 O O . ILE B 1 257 ? -8.875 27.062 14.18 1 97.88 257 ILE B O 1
ATOM 5458 N N . ASN B 1 258 ? -10.344 26.375 12.664 1 97 258 ASN B N 1
ATOM 5459 C CA . ASN B 1 258 ? -10.172 24.969 12.984 1 97 258 ASN B CA 1
ATOM 5460 C C . ASN B 1 258 ? -8.977 24.359 12.266 1 97 258 ASN B C 1
ATOM 5462 O O . ASN B 1 258 ? -8.273 25.062 11.531 1 97 258 ASN B O 1
ATOM 5466 N N . THR B 1 259 ? -8.703 23.094 12.547 1 96.31 259 THR B N 1
ATOM 5467 C CA . THR B 1 259 ? -7.562 22.406 11.945 1 96.31 259 THR B CA 1
ATOM 5468 C C . THR B 1 259 ? -7.785 22.203 10.445 1 96.31 259 THR B C 1
ATOM 5470 O O . THR B 1 259 ? -6.824 22.094 9.68 1 96.31 259 THR B O 1
ATOM 5473 N N . ASP B 1 260 ? -9.062 22.125 10.117 1 93.94 260 ASP B N 1
ATOM 5474 C CA . ASP B 1 260 ? -9.383 22.047 8.695 1 93.94 260 ASP B CA 1
ATOM 5475 C C . ASP B 1 260 ? -9.609 23.438 8.102 1 93.94 260 ASP B C 1
ATOM 5477 O O . ASP B 1 260 ? -8.961 24.406 8.508 1 93.94 260 ASP B O 1
ATOM 5481 N N . LYS B 1 261 ? -10.516 23.625 7.176 1 92.94 261 LYS B N 1
ATOM 5482 C CA . LYS B 1 261 ? -10.711 24.922 6.516 1 92.94 261 LYS B CA 1
ATOM 5483 C C . LYS B 1 261 ? -11.852 25.703 7.164 1 92.94 261 LYS B C 1
ATOM 5485 O O . LYS B 1 261 ? -12.141 26.828 6.77 1 92.94 261 LYS B O 1
ATOM 5490 N N . THR B 1 262 ? -12.414 25.156 8.148 1 95.31 262 THR B N 1
ATOM 5491 C CA . THR B 1 262 ? -13.625 25.75 8.703 1 95.31 262 THR B CA 1
ATOM 5492 C C . THR B 1 262 ? -13.289 26.953 9.586 1 95.31 262 THR B C 1
ATOM 5494 O O . THR B 1 262 ? -12.336 26.906 10.359 1 95.31 262 THR B O 1
ATOM 5497 N N . VAL B 1 263 ? -14.094 27.984 9.453 1 97.06 263 VAL B N 1
ATOM 5498 C CA . VAL B 1 263 ? -13.992 29.219 10.242 1 97.06 263 VAL B CA 1
ATOM 5499 C C . VAL B 1 263 ? -15.305 29.469 10.984 1 97.06 263 VAL B C 1
ATOM 5501 O O . VAL B 1 263 ? -16.391 29.281 10.414 1 97.06 263 VAL B O 1
ATOM 5504 N N . TYR B 1 264 ? -15.242 29.797 12.234 1 97.75 264 TYR B N 1
ATOM 5505 C CA . TYR B 1 264 ? -16.406 30.094 13.062 1 97.75 264 TYR B CA 1
ATOM 5506 C C . TYR B 1 264 ? -16.375 31.547 13.539 1 97.75 264 TYR B C 1
ATOM 5508 O O . TYR B 1 264 ? -15.336 32.062 13.961 1 97.75 264 TYR B O 1
ATOM 5516 N N . SER B 1 265 ? -17.578 32.281 13.516 1 97.31 265 SER B N 1
ATOM 5517 C CA . SER B 1 265 ? -17.531 33.719 13.75 1 97.31 265 SER B CA 1
ATOM 5518 C C . SER B 1 265 ? -18.688 34.188 14.633 1 97.31 265 SER B C 1
ATOM 5520 O O . SER B 1 265 ? -18.859 35.375 14.852 1 97.31 265 SER B O 1
ATOM 5522 N N . ASN B 1 266 ? -19.516 33.219 15.07 1 97.12 266 ASN B N 1
ATOM 5523 C CA . ASN B 1 266 ? -20.609 33.594 15.984 1 97.12 266 ASN B CA 1
ATOM 5524 C C . ASN B 1 266 ? -20.891 32.5 16.984 1 97.12 266 ASN B C 1
ATOM 5526 O O . ASN B 1 266 ? -20.328 31.391 16.891 1 97.12 266 ASN B O 1
ATOM 5530 N N . GLN B 1 267 ? -21.766 32.75 17.891 1 96.38 267 GLN B N 1
ATOM 5531 C CA . GLN B 1 267 ? -22 31.875 19.031 1 96.38 267 GLN B CA 1
ATOM 5532 C C . GLN B 1 267 ? -22.547 30.531 18.578 1 96.38 267 GLN B C 1
ATOM 5534 O O . GLN B 1 267 ? -22.172 29.484 19.109 1 96.38 267 GLN B O 1
ATOM 5539 N N . GLU B 1 268 ? -23.406 30.516 17.625 1 97.56 268 GLU B N 1
ATOM 5540 C CA . GLU B 1 268 ? -23.984 29.266 17.125 1 97.56 268 GLU B CA 1
ATOM 5541 C C . GLU B 1 268 ? -22.938 28.406 16.453 1 97.56 268 GLU B C 1
ATOM 5543 O O . GLU B 1 268 ? -22.922 27.188 16.625 1 97.56 268 GLU B O 1
ATOM 5548 N N . GLU B 1 269 ? -22.109 29.016 15.719 1 98.06 269 GLU B N 1
ATOM 5549 C CA . GLU B 1 269 ? -21.031 28.297 15.031 1 98.06 269 GLU B CA 1
ATOM 5550 C C . GLU B 1 269 ? -20.016 27.75 16.031 1 98.06 269 GLU B C 1
ATOM 5552 O O . GLU B 1 269 ? -19.469 26.672 15.828 1 98.06 269 GLU B O 1
ATOM 5557 N N . ILE B 1 270 ? -19.797 28.453 17.047 1 97.81 270 ILE B N 1
ATOM 5558 C CA . ILE B 1 270 ? -18.875 28.016 18.078 1 97.81 270 ILE B CA 1
ATOM 5559 C C . ILE B 1 270 ? -19.422 26.766 18.781 1 97.81 270 ILE B C 1
ATOM 5561 O O . ILE B 1 270 ? -18.656 25.844 19.109 1 97.81 270 ILE B O 1
ATOM 5565 N N . LYS B 1 271 ? -20.703 26.828 19.031 1 97.94 271 LYS B N 1
ATOM 5566 C CA . LYS B 1 271 ? -21.312 25.641 19.625 1 97.94 271 LYS B CA 1
ATOM 5567 C C . LYS B 1 271 ? -21.094 24.406 18.75 1 97.94 271 LYS B C 1
ATOM 5569 O O . LYS B 1 271 ? -20.75 23.344 19.25 1 97.94 271 LYS B O 1
ATOM 5574 N N . SER B 1 272 ? -21.219 24.594 17.484 1 97.69 272 SER B N 1
ATOM 5575 C CA . SER B 1 272 ? -20.969 23.516 16.531 1 97.69 272 SER B CA 1
ATOM 5576 C C . SER B 1 272 ? -19.516 23.062 16.562 1 97.69 272 SER B C 1
ATOM 5578 O O . SER B 1 272 ? -19.219 21.875 16.438 1 97.69 272 SER B O 1
ATOM 5580 N N . PHE B 1 273 ? -18.656 24 16.656 1 97.5 273 PHE B N 1
ATOM 5581 C CA . PHE B 1 273 ? -17.234 23.766 16.75 1 97.5 273 PHE B CA 1
ATOM 5582 C C . PHE B 1 273 ? -16.906 22.875 17.953 1 97.5 273 PHE B C 1
ATOM 5584 O O . PHE B 1 273 ? -16.203 21.875 17.812 1 97.5 273 PHE B O 1
ATOM 5591 N N . ILE B 1 274 ? -17.453 23.188 19.078 1 97.81 274 ILE B N 1
ATOM 5592 C CA . ILE B 1 274 ? -17.219 22.453 20.312 1 97.81 274 ILE B CA 1
ATOM 5593 C C . ILE B 1 274 ? -17.812 21.047 20.188 1 97.81 274 ILE B C 1
ATOM 5595 O O . ILE B 1 274 ? -17.172 20.062 20.578 1 97.81 274 ILE B O 1
ATOM 5599 N N . GLU B 1 275 ? -18.969 21 19.641 1 97.31 275 GLU B N 1
ATOM 5600 C CA . GLU B 1 275 ? -19.625 19.719 19.438 1 97.31 275 GLU B CA 1
ATOM 5601 C C . GLU B 1 275 ? -18.781 18.797 18.578 1 97.31 275 GLU B C 1
ATOM 5603 O O . GLU B 1 275 ? -18.625 17.609 18.875 1 97.31 275 GLU B O 1
ATOM 5608 N N . ASN B 1 276 ? -18.281 19.312 17.578 1 96.12 276 ASN B N 1
ATOM 5609 C CA . ASN B 1 276 ? -17.453 18.547 16.672 1 96.12 276 ASN B CA 1
ATOM 5610 C C . ASN B 1 276 ? -16.188 18.016 17.359 1 96.12 276 ASN B C 1
ATOM 5612 O O . ASN B 1 276 ? -15.828 16.859 17.203 1 96.12 276 ASN B O 1
ATOM 5616 N N . HIS B 1 277 ? -15.508 18.859 18.078 1 97.25 277 HIS B N 1
ATOM 5617 C CA . HIS B 1 277 ? -14.297 18.453 18.781 1 97.25 277 HIS B CA 1
ATOM 5618 C C . HIS B 1 277 ? -14.586 17.391 19.812 1 97.25 277 HIS B C 1
ATOM 5620 O O . HIS B 1 277 ? -13.805 16.438 19.984 1 97.25 277 HIS B O 1
ATOM 5626 N N . ARG B 1 278 ? -15.703 17.547 20.5 1 97 278 ARG B N 1
ATOM 5627 C CA . ARG B 1 278 ? -16.078 16.578 21.516 1 97 278 ARG B CA 1
ATOM 5628 C C . ARG B 1 278 ? -16.422 15.227 20.906 1 97 278 ARG B C 1
ATOM 5630 O O . ARG B 1 278 ? -16.25 14.188 21.531 1 97 278 ARG B O 1
ATOM 5637 N N . ALA B 1 279 ? -16.859 15.273 19.672 1 94.62 279 ALA B N 1
ATOM 5638 C CA . ALA B 1 279 ? -17.125 14.039 18.938 1 94.62 279 ALA B CA 1
ATOM 5639 C C . ALA B 1 279 ? -15.82 13.406 18.438 1 94.62 279 ALA B C 1
ATOM 5641 O O . ALA B 1 279 ? -15.703 12.18 18.391 1 94.62 279 ALA B O 1
ATOM 5642 N N . CYS B 1 280 ? -14.82 14.141 18.141 1 94.31 280 CYS B N 1
ATOM 5643 C CA . CYS B 1 280 ? -13.617 13.688 17.453 1 94.31 280 CYS B CA 1
ATOM 5644 C C . CYS B 1 280 ? -12.547 13.258 18.453 1 94.31 280 CYS B C 1
ATOM 5646 O O . CYS B 1 280 ? -11.734 12.383 18.156 1 94.31 280 CYS B O 1
ATOM 5648 N N . TYR B 1 281 ? -12.562 13.906 19.625 1 96.62 281 TYR B N 1
ATOM 5649 C CA . TYR B 1 281 ? -11.438 13.688 20.531 1 96.62 281 TYR B CA 1
ATOM 5650 C C . TYR B 1 281 ? -11.914 13.203 21.891 1 96.62 281 TYR B C 1
ATOM 5652 O O . TYR B 1 281 ? -12.93 13.68 22.406 1 96.62 281 TYR B O 1
ATOM 5660 N N . ASP B 1 282 ? -11.141 12.289 22.453 1 96.56 282 ASP B N 1
ATOM 5661 C CA . ASP B 1 282 ? -11.438 11.758 23.781 1 96.56 282 ASP B CA 1
ATOM 5662 C C . ASP B 1 282 ? -10.82 12.633 24.875 1 96.56 282 ASP B C 1
ATOM 5664 O O . ASP B 1 282 ? -11.344 12.711 25.984 1 96.56 282 ASP B O 1
ATOM 5668 N N . GLU B 1 283 ? -9.719 13.195 24.547 1 97.19 283 GLU B N 1
ATOM 5669 C CA . GLU B 1 283 ? -8.961 13.984 25.516 1 97.19 283 GLU B CA 1
ATOM 5670 C C . GLU B 1 283 ? -8.195 15.109 24.828 1 97.19 283 GLU B C 1
ATOM 5672 O O . GLU B 1 283 ? -7.734 14.961 23.703 1 97.19 283 GLU B O 1
ATOM 5677 N N . MET B 1 284 ? -8.164 16.188 25.531 1 97.5 284 MET B N 1
ATOM 5678 C CA . MET B 1 284 ? -7.273 17.297 25.172 1 97.5 284 MET B CA 1
ATOM 5679 C C . MET B 1 284 ? -6.363 17.656 26.344 1 97.5 284 MET B C 1
ATOM 5681 O O . MET B 1 284 ? -6.812 17.75 27.484 1 97.5 284 MET B O 1
ATOM 5685 N N . LYS B 1 285 ? -5.129 17.812 26.062 1 97.5 285 LYS B N 1
ATOM 5686 C CA . LYS B 1 285 ? -4.168 18.312 27.047 1 97.5 285 LYS B CA 1
ATOM 5687 C C . LYS B 1 285 ? -3.436 19.547 26.516 1 97.5 285 LYS B C 1
ATOM 5689 O O . LYS B 1 285 ? -2.562 19.438 25.641 1 97.5 285 LYS B O 1
ATOM 5694 N N . LEU B 1 286 ? -3.787 20.609 27.047 1 97 286 LEU B N 1
ATOM 5695 C CA . LEU B 1 286 ? -3.135 21.875 26.719 1 97 286 LEU B CA 1
ATOM 5696 C C . LEU B 1 286 ? -1.918 22.094 27.594 1 97 286 LEU B C 1
ATOM 5698 O O . LEU B 1 286 ? -1.969 21.859 28.812 1 97 286 LEU B O 1
ATOM 5702 N N . ASP B 1 287 ? -0.838 22.516 27.016 1 94.69 287 ASP B N 1
ATOM 5703 C CA . ASP B 1 287 ? 0.303 22.984 27.797 1 94.69 287 ASP B CA 1
ATOM 5704 C C . ASP B 1 287 ? 0.079 24.406 28.312 1 94.69 287 ASP B C 1
ATOM 5706 O O . ASP B 1 287 ? 0.738 25.344 27.859 1 94.69 287 ASP B O 1
ATOM 5710 N N . TYR B 1 288 ? -0.731 24.5 29.312 1 93.12 288 TYR B N 1
ATOM 5711 C CA . TYR B 1 288 ? -1.156 25.812 29.75 1 93.12 288 TYR B CA 1
ATOM 5712 C C . TYR B 1 288 ? -0.148 26.406 30.734 1 93.12 288 TYR B C 1
ATOM 5714 O O . TYR B 1 288 ? -0.158 27.625 30.984 1 93.12 288 TYR B O 1
ATOM 5722 N N . GLU B 1 289 ? 0.771 25.641 31.297 1 89.06 289 GLU B N 1
ATOM 5723 C CA . GLU B 1 289 ? 1.729 26.156 32.281 1 89.06 289 GLU B CA 1
ATOM 5724 C C . GLU B 1 289 ? 2.891 26.875 31.578 1 89.06 289 GLU B C 1
ATOM 5726 O O . GLU B 1 289 ? 3.441 27.828 32.125 1 89.06 289 GLU B O 1
ATOM 5731 N N . ASP B 1 290 ? 3.277 26.328 30.453 1 83.69 290 ASP B N 1
ATOM 5732 C CA . ASP B 1 290 ? 4.426 26.875 29.734 1 83.69 290 ASP B CA 1
ATOM 5733 C C . ASP B 1 290 ? 3.998 27.5 28.406 1 83.69 290 ASP B C 1
ATOM 5735 O O . ASP B 1 290 ? 4.637 27.266 27.375 1 83.69 290 ASP B O 1
ATOM 5739 N N . CYS B 1 291 ? 3.162 28.547 28.422 1 90.88 291 CYS B N 1
ATOM 5740 C CA . CYS B 1 291 ? 2.678 29.203 27.219 1 90.88 291 CYS B CA 1
ATOM 5741 C C . CYS B 1 291 ? 3.439 30.5 26.969 1 90.88 291 CYS B C 1
ATOM 5743 O O . CYS B 1 291 ? 4.023 31.078 27.891 1 90.88 291 CYS B O 1
ATOM 5745 N N . LEU B 1 292 ? 3.537 30.828 25.703 1 94.94 292 LEU B N 1
ATOM 5746 C CA . LEU B 1 292 ? 4.035 32.156 25.344 1 94.94 292 LEU B CA 1
ATOM 5747 C C . LEU B 1 292 ? 2.938 33.219 25.484 1 94.94 292 LEU B C 1
ATOM 5749 O O . LEU B 1 292 ? 1.969 33.188 24.719 1 94.94 292 LEU B O 1
ATOM 5753 N N . ILE B 1 293 ? 3.084 34.062 26.469 1 95.12 293 ILE B N 1
ATOM 5754 C CA . ILE B 1 293 ? 2.074 35.094 26.703 1 95.12 293 ILE B CA 1
ATOM 5755 C C . ILE B 1 293 ? 2.68 36.469 26.5 1 95.12 293 ILE B C 1
ATOM 5757 O O . ILE B 1 293 ? 3.748 36.781 27.031 1 95.12 293 ILE B O 1
ATOM 5761 N N . ASN B 1 294 ? 2.074 37.25 25.719 1 94.94 294 ASN B N 1
ATOM 5762 C CA . ASN B 1 294 ? 2.42 38.656 25.484 1 94.94 294 ASN B CA 1
ATOM 5763 C C . ASN B 1 294 ? 1.191 39.531 25.547 1 94.94 294 ASN B C 1
ATOM 5765 O O . ASN B 1 294 ? 0.059 39.062 25.547 1 94.94 294 ASN B O 1
ATOM 5769 N N . SER B 1 295 ? 1.44 40.812 25.734 1 94.75 295 SER B N 1
ATOM 5770 C CA . SER B 1 295 ? 0.308 41.75 25.844 1 94.75 295 SER B CA 1
ATOM 5771 C C . SER B 1 295 ? 0.684 43.125 25.359 1 94.75 295 SER B C 1
ATOM 5773 O O . SER B 1 295 ? 1.866 43.469 25.297 1 94.75 295 SER B O 1
ATOM 5775 N N . ASN B 1 296 ? -0.234 43.812 24.938 1 94.69 296 ASN B N 1
ATOM 5776 C CA . ASN B 1 296 ? -0.226 45.25 24.672 1 94.69 296 ASN B CA 1
ATOM 5777 C C . ASN B 1 296 ? -1.514 45.938 25.156 1 94.69 296 ASN B C 1
ATOM 5779 O O . ASN B 1 296 ? -2.58 45.719 24.578 1 94.69 296 ASN B O 1
ATOM 5783 N N . GLU B 1 297 ? -1.384 46.688 26.25 1 91.94 297 GLU B N 1
ATOM 5784 C CA . GLU B 1 297 ? -2.555 47.25 26.891 1 91.94 297 GLU B CA 1
ATOM 5785 C C . GLU B 1 297 ? -3.547 46.188 27.312 1 91.94 297 GLU B C 1
ATOM 5787 O O . GLU B 1 297 ? -3.184 45.25 28.031 1 91.94 297 GLU B O 1
ATOM 5792 N N . ASP B 1 298 ? -4.734 46.219 26.812 1 91.69 298 ASP B N 1
ATOM 5793 C CA . ASP B 1 298 ? -5.758 45.281 27.266 1 91.69 298 ASP B CA 1
ATOM 5794 C C . ASP B 1 298 ? -5.961 44.156 26.266 1 91.69 298 ASP B C 1
ATOM 5796 O O . ASP B 1 298 ? -7.062 43.625 26.156 1 91.69 298 ASP B O 1
ATOM 5800 N N . VAL B 1 299 ? -4.965 43.906 25.484 1 96.81 299 VAL B N 1
ATOM 5801 C CA . VAL B 1 299 ? -4.996 42.781 24.547 1 96.81 299 VAL B CA 1
ATOM 5802 C C . VAL B 1 299 ? -3.883 41.781 24.875 1 96.81 299 VAL B C 1
ATOM 5804 O O . VAL B 1 299 ? -2.732 42.188 25.078 1 96.81 299 VAL B O 1
ATOM 5807 N N . VAL B 1 300 ? -4.223 40.562 24.984 1 97.12 300 VAL B N 1
ATOM 5808 C CA . VAL B 1 300 ? -3.254 39.5 25.234 1 97.12 300 VAL B CA 1
ATOM 5809 C C . VAL B 1 300 ? -3.229 38.531 24.078 1 97.12 300 VAL B C 1
ATOM 5811 O O . VAL B 1 300 ? -4.277 38.188 23.5 1 97.12 300 VAL B O 1
ATOM 5814 N N . TRP B 1 301 ? -2.102 38.094 23.641 1 97.06 301 TRP B N 1
ATOM 5815 C CA . TRP B 1 301 ? -2.016 37 22.672 1 97.06 301 TRP B CA 1
ATOM 5816 C C . TRP B 1 301 ? -1.103 35.875 23.188 1 97.06 301 TRP B C 1
ATOM 5818 O O . TRP B 1 301 ? -0.146 36.156 23.922 1 97.06 301 TRP B O 1
ATOM 5828 N N . ILE B 1 302 ? -1.431 34.656 22.828 1 96.31 302 ILE B N 1
ATOM 5829 C CA . ILE B 1 302 ? -0.73 33.5 23.375 1 96.31 302 ILE B CA 1
ATOM 5830 C C . ILE B 1 302 ? -0.412 32.5 22.25 1 96.31 302 ILE B C 1
ATOM 5832 O O . ILE B 1 302 ? -1.123 32.438 21.25 1 96.31 302 ILE B O 1
ATOM 5836 N N . VAL B 1 303 ? 0.643 31.766 22.422 1 96.62 303 VAL B N 1
ATOM 5837 C CA . VAL B 1 303 ? 0.998 30.578 21.641 1 96.62 303 VAL B CA 1
ATOM 5838 C C . VAL B 1 303 ? 1.309 29.422 22.594 1 96.62 303 VAL B C 1
ATOM 5840 O O . VAL B 1 303 ? 2.078 29.594 23.547 1 96.62 303 VAL B O 1
ATOM 5843 N N . THR B 1 304 ? 0.711 28.406 22.406 1 96.5 304 THR B N 1
ATOM 5844 C CA . THR B 1 304 ? 1.042 27.188 23.125 1 96.5 304 THR B CA 1
ATOM 5845 C C . THR B 1 304 ? 0.76 25.969 22.266 1 96.5 304 THR B C 1
ATOM 5847 O O . THR B 1 304 ? 0.565 26.078 21.062 1 96.5 304 THR B O 1
ATOM 5850 N N . HIS B 1 305 ? 0.97 24.828 22.812 1 96.94 305 HIS B N 1
ATOM 5851 C CA . HIS B 1 305 ? 0.659 23.594 22.125 1 96.94 305 HIS B CA 1
ATOM 5852 C C . HIS B 1 305 ? 0.02 22.578 23.062 1 96.94 305 HIS B C 1
ATOM 5854 O O . HIS B 1 305 ? -0.288 22.906 24.219 1 96.94 305 HIS B O 1
ATOM 5860 N N . GLY B 1 306 ? -0.378 21.516 22.531 1 96.94 306 GLY B N 1
ATOM 5861 C CA . GLY B 1 306 ? -0.999 20.438 23.297 1 96.94 306 GLY B CA 1
ATOM 5862 C C . GLY B 1 306 ? -1.186 19.172 22.484 1 96.94 306 GLY B C 1
ATOM 5863 O O . GLY B 1 306 ? -0.549 19 21.438 1 96.94 306 GLY B O 1
ATOM 5864 N N . THR B 1 307 ? -1.941 18.25 23.047 1 97.38 307 THR B N 1
ATOM 5865 C CA . THR B 1 307 ? -2.242 17 22.344 1 97.38 307 THR B CA 1
ATOM 5866 C C . THR B 1 307 ? -3.74 16.703 22.375 1 97.38 307 THR B C 1
ATOM 5868 O O . THR B 1 307 ? -4.434 17.109 23.312 1 97.38 307 THR B O 1
ATOM 5871 N N . MET B 1 308 ? -4.191 16.172 21.328 1 97.44 308 MET B N 1
ATOM 5872 C CA . MET B 1 308 ? -5.512 15.555 21.266 1 97.44 308 MET B CA 1
ATOM 5873 C C . MET B 1 308 ? -5.395 14.039 21.156 1 97.44 308 MET B C 1
ATOM 5875 O O . MET B 1 308 ? -4.516 13.531 20.453 1 97.44 308 MET B O 1
ATOM 5879 N N . LYS B 1 309 ? -6.254 13.375 21.828 1 97.62 309 LYS B N 1
ATOM 5880 C CA . LYS B 1 309 ? -6.188 11.922 21.844 1 97.62 309 LYS B CA 1
ATOM 5881 C C . LYS B 1 309 ? -7.5 11.305 21.375 1 97.62 309 LYS B C 1
ATOM 5883 O O . LYS B 1 309 ? -8.578 11.836 21.641 1 97.62 309 LYS B O 1
ATOM 5888 N N . LYS B 1 310 ? -7.43 10.266 20.656 1 96.94 310 LYS B N 1
ATOM 5889 C CA . LYS B 1 310 ? -8.555 9.43 20.25 1 96.94 310 LYS B CA 1
ATOM 5890 C C . LYS B 1 310 ? -8.148 7.957 20.188 1 96.94 310 LYS B C 1
ATOM 5892 O O . LYS B 1 310 ? -7.059 7.629 19.719 1 96.94 310 LYS B O 1
ATOM 5897 N N . THR B 1 311 ? -8.922 7.094 20.719 1 97.31 311 THR B N 1
ATOM 5898 C CA . THR B 1 311 ? -8.688 5.66 20.578 1 97.31 311 THR B CA 1
ATOM 5899 C C . THR B 1 311 ? -9.531 5.086 19.438 1 97.31 311 THR B C 1
ATOM 5901 O O . THR B 1 311 ? -10.758 5.23 19.438 1 97.31 311 THR B O 1
ATOM 5904 N N . ILE B 1 312 ? -8.93 4.5 18.5 1 96.5 312 ILE B N 1
ATOM 5905 C CA . ILE B 1 312 ? -9.586 3.875 17.359 1 96.5 312 ILE B CA 1
ATOM 5906 C C . ILE B 1 312 ? -9.078 2.445 17.188 1 96.5 312 ILE B C 1
ATOM 5908 O O . ILE B 1 312 ? -7.895 2.227 16.922 1 96.5 312 ILE B O 1
ATOM 5912 N N . SER B 1 313 ? -9.984 1.471 17.328 1 97.25 313 SER B N 1
ATOM 5913 C CA . SER B 1 313 ? -9.57 0.091 17.094 1 97.25 313 SER B CA 1
ATOM 5914 C C . SER B 1 313 ? -9.172 -0.135 15.641 1 97.25 313 SER B C 1
ATOM 5916 O O . SER B 1 313 ? -9.578 0.616 14.75 1 97.25 313 SER B O 1
ATOM 5918 N N . GLU B 1 314 ? -8.398 -1.17 15.406 1 96.5 314 GLU B N 1
ATOM 5919 C CA . GLU B 1 314 ? -7.988 -1.501 14.039 1 96.5 314 GLU B CA 1
ATOM 5920 C C . GLU B 1 314 ? -9.195 -1.731 13.141 1 96.5 314 GLU B C 1
ATOM 5922 O O . GLU B 1 314 ? -9.273 -1.188 12.039 1 96.5 314 GLU B O 1
ATOM 5927 N N . ASN B 1 315 ? -10.164 -2.512 13.617 1 96.5 315 ASN B N 1
ATOM 5928 C CA . ASN B 1 315 ? -11.359 -2.812 12.836 1 96.5 315 ASN B CA 1
ATOM 5929 C C . ASN B 1 315 ? -12.141 -1.546 12.5 1 96.5 315 ASN B C 1
ATOM 5931 O O . ASN B 1 315 ? -12.609 -1.376 11.375 1 96.5 315 ASN B O 1
ATOM 5935 N N . ARG B 1 316 ? -12.234 -0.709 13.461 1 96.44 316 ARG B N 1
ATOM 5936 C CA . ARG B 1 316 ? -12.961 0.539 13.234 1 96.44 316 ARG B CA 1
ATOM 5937 C C . ARG B 1 316 ? -12.242 1.417 12.219 1 96.44 316 ARG B C 1
ATOM 5939 O O . ARG B 1 316 ? -12.883 2.096 11.414 1 96.44 316 ARG B O 1
ATOM 5946 N N . ALA B 1 317 ? -10.953 1.437 12.305 1 97.19 317 ALA B N 1
ATOM 5947 C CA . ALA B 1 317 ? -10.172 2.217 11.352 1 97.19 317 ALA B CA 1
ATOM 5948 C C . ALA B 1 317 ? -10.414 1.74 9.922 1 97.19 317 ALA B C 1
ATOM 5950 O O . ALA B 1 317 ? -10.602 2.553 9.016 1 97.19 317 ALA B O 1
ATOM 5951 N N . PHE B 1 318 ? -10.453 0.422 9.719 1 97.44 318 PHE B N 1
ATOM 5952 C CA . PHE B 1 318 ? -10.695 -0.123 8.391 1 97.44 318 PHE B CA 1
ATOM 5953 C C . PHE B 1 318 ? -12.133 0.146 7.957 1 97.44 318 PHE B C 1
ATOM 5955 O O . PHE B 1 318 ? -12.383 0.486 6.797 1 97.44 318 PHE B O 1
ATOM 5962 N N . ASP B 1 319 ? -13.078 0.039 8.875 1 96.56 319 ASP B N 1
ATOM 5963 C CA . ASP B 1 319 ? -14.469 0.355 8.57 1 96.56 319 ASP B CA 1
ATOM 5964 C C . ASP B 1 319 ? -14.617 1.799 8.094 1 96.56 319 ASP B C 1
ATOM 5966 O O . ASP B 1 319 ? -15.32 2.07 7.117 1 96.56 319 ASP B O 1
ATOM 5970 N N . ASN B 1 320 ? -13.961 2.682 8.812 1 96.25 320 ASN B N 1
ATOM 5971 C CA . ASN B 1 320 ? -13.984 4.09 8.438 1 96.25 320 ASN B CA 1
ATOM 5972 C C . ASN B 1 320 ? -13.422 4.305 7.035 1 96.25 320 ASN B C 1
ATOM 5974 O O . ASN B 1 320 ? -13.945 5.109 6.266 1 96.25 320 ASN B O 1
ATOM 5978 N N . THR B 1 321 ? -12.375 3.615 6.746 1 97.31 321 THR B N 1
ATOM 5979 C CA . THR B 1 321 ? -11.758 3.734 5.434 1 97.31 321 THR B CA 1
ATOM 5980 C C . THR B 1 321 ? -12.695 3.229 4.344 1 97.31 321 THR B C 1
ATOM 5982 O O . THR B 1 321 ? -12.789 3.824 3.268 1 97.31 321 THR B O 1
ATOM 5985 N N . VAL B 1 322 ? -13.391 2.15 4.598 1 96.94 322 VAL B N 1
ATOM 5986 C CA . VAL B 1 322 ? -14.383 1.626 3.66 1 96.94 322 VAL B CA 1
ATOM 5987 C C . VAL B 1 322 ? -15.445 2.686 3.387 1 96.94 322 VAL B C 1
ATOM 5989 O O . VAL B 1 322 ? -15.82 2.91 2.234 1 96.94 322 VAL B O 1
ATOM 5992 N N . ASP B 1 323 ? -15.883 3.354 4.422 1 96.06 323 ASP B N 1
ATOM 5993 C CA . ASP B 1 323 ? -16.875 4.414 4.262 1 96.06 323 ASP B CA 1
ATOM 5994 C C . ASP B 1 323 ? -16.328 5.543 3.391 1 96.06 323 ASP B C 1
ATOM 5996 O O . ASP B 1 323 ? -17.047 6.07 2.533 1 96.06 323 ASP B O 1
ATOM 6000 N N . ILE B 1 324 ? -15.148 5.918 3.625 1 96.06 324 ILE B N 1
ATOM 6001 C CA . ILE B 1 324 ? -14.508 6.969 2.836 1 96.06 324 ILE B CA 1
ATOM 6002 C C . ILE B 1 324 ? -14.445 6.543 1.371 1 96.06 324 ILE B C 1
ATOM 6004 O O . ILE B 1 324 ? -14.727 7.344 0.474 1 96.06 324 ILE B O 1
ATOM 6008 N N . ILE B 1 325 ? -14.078 5.297 1.09 1 96.12 325 ILE B N 1
ATOM 6009 C CA . ILE B 1 325 ? -13.961 4.777 -0.268 1 96.12 325 ILE B CA 1
ATOM 6010 C C . ILE B 1 325 ? -15.32 4.812 -0.958 1 96.12 325 ILE B C 1
ATOM 6012 O O . ILE B 1 325 ? -15.422 5.203 -2.123 1 96.12 325 ILE B O 1
ATOM 6016 N N . LYS B 1 326 ? -16.344 4.434 -0.246 1 95.44 326 LYS B N 1
ATOM 6017 C CA . LYS B 1 326 ? -17.688 4.488 -0.798 1 95.44 326 LYS B CA 1
ATOM 6018 C C . LYS B 1 326 ? -18.047 5.91 -1.222 1 95.44 326 LYS B C 1
ATOM 6020 O O . LYS B 1 326 ? -18.672 6.109 -2.264 1 95.44 326 LYS B O 1
ATOM 6025 N N . ASN B 1 327 ? -17.609 6.855 -0.442 1 95 327 ASN B N 1
ATOM 6026 C CA . ASN B 1 327 ? -17.844 8.25 -0.792 1 95 327 ASN B CA 1
ATOM 6027 C C . ASN B 1 327 ? -17.047 8.664 -2.027 1 95 327 ASN B C 1
ATOM 6029 O O . ASN B 1 327 ? -17.5 9.492 -2.814 1 95 327 ASN B O 1
ATOM 6033 N N . ILE B 1 328 ? -15.875 8.172 -2.191 1 94.62 328 ILE B N 1
ATOM 6034 C CA . ILE B 1 328 ? -15.047 8.469 -3.352 1 94.62 328 ILE B CA 1
ATOM 6035 C C . ILE B 1 328 ? -15.758 8.016 -4.625 1 94.62 328 ILE B C 1
ATOM 6037 O O . ILE B 1 328 ? -15.703 8.695 -5.652 1 94.62 328 ILE B O 1
ATOM 6041 N N . PHE B 1 329 ? -16.516 6.859 -4.574 1 93.94 329 PHE B N 1
ATOM 6042 C CA . PHE B 1 329 ? -17.219 6.336 -5.73 1 93.94 329 PHE B CA 1
ATOM 6043 C C . PHE B 1 329 ? -18.234 7.348 -6.258 1 93.94 329 PHE B C 1
ATOM 6045 O O . PHE B 1 329 ? -18.484 7.426 -7.461 1 93.94 329 PHE B O 1
ATOM 6052 N N . THR B 1 330 ? -18.75 8.141 -5.383 1 93.88 330 THR B N 1
ATOM 6053 C CA . THR B 1 330 ? -19.844 9.031 -5.754 1 93.88 330 THR B CA 1
ATOM 6054 C C . THR B 1 330 ? -19.312 10.43 -6.055 1 93.88 330 THR B C 1
ATOM 6056 O O . THR B 1 330 ? -20.094 11.344 -6.352 1 93.88 330 THR B O 1
ATOM 6059 N N . SER B 1 331 ? -18.047 10.648 -5.957 1 93.06 331 SER B N 1
ATOM 6060 C CA . SER B 1 331 ? -17.484 11.961 -6.227 1 93.06 331 SER B CA 1
ATOM 6061 C C . SER B 1 331 ? -17.438 12.25 -7.727 1 93.06 331 SER B C 1
ATOM 6063 O O . SER B 1 331 ? -17.625 11.344 -8.539 1 93.06 331 SER B O 1
ATOM 6065 N N . ASP B 1 332 ? -17.141 13.523 -8.117 1 92.81 332 ASP B N 1
ATOM 6066 C CA . ASP B 1 332 ? -17.094 13.938 -9.516 1 92.81 332 ASP B CA 1
ATOM 6067 C C . ASP B 1 332 ? -15.672 13.82 -10.062 1 92.81 332 ASP B C 1
ATOM 6069 O O . ASP B 1 332 ? -15.383 14.32 -11.148 1 92.81 332 ASP B O 1
ATOM 6073 N N . LEU B 1 333 ? -14.859 13.141 -9.406 1 90.94 333 LEU B N 1
ATOM 6074 C CA . LEU B 1 333 ? -13.477 12.953 -9.844 1 90.94 333 LEU B CA 1
ATOM 6075 C C . LEU B 1 333 ? -13.406 11.992 -11.023 1 90.94 333 LEU B C 1
ATOM 6077 O O . LEU B 1 333 ? -14.273 11.133 -11.18 1 90.94 333 LEU B O 1
ATOM 6081 N N . GLU B 1 334 ? -12.367 12.141 -11.852 1 90.94 334 GLU B N 1
ATOM 6082 C CA . GLU B 1 334 ? -12.078 11.148 -12.883 1 90.94 334 GLU B CA 1
ATOM 6083 C C . GLU B 1 334 ? -11.68 9.812 -12.266 1 90.94 334 GLU B C 1
ATOM 6085 O O . GLU B 1 334 ? -11.172 9.766 -11.141 1 90.94 334 GLU B O 1
ATOM 6090 N N . ASP B 1 335 ? -11.867 8.742 -12.969 1 92.69 335 ASP B N 1
ATOM 6091 C CA . ASP B 1 335 ? -11.68 7.398 -12.438 1 92.69 335 ASP B CA 1
ATOM 6092 C C . ASP B 1 335 ? -10.227 7.184 -12 1 92.69 335 ASP B C 1
ATOM 6094 O O . ASP B 1 335 ? -9.977 6.559 -10.969 1 92.69 335 ASP B O 1
ATOM 6098 N N . LYS B 1 336 ? -9.312 7.676 -12.766 1 90.44 336 LYS B N 1
ATOM 6099 C CA . LYS B 1 336 ? -7.906 7.578 -12.375 1 90.44 336 LYS B CA 1
ATOM 6100 C C . LYS B 1 336 ? -7.668 8.242 -11.023 1 90.44 336 LYS B C 1
ATOM 6102 O O . LYS B 1 336 ? -6.957 7.695 -10.172 1 90.44 336 LYS B O 1
ATOM 6107 N N . ASP B 1 337 ? -8.273 9.391 -10.766 1 90.38 337 ASP B N 1
ATOM 6108 C CA . ASP B 1 337 ? -8.109 10.133 -9.508 1 90.38 337 ASP B CA 1
ATOM 6109 C C . ASP B 1 337 ? -8.82 9.422 -8.359 1 90.38 337 ASP B C 1
ATOM 6111 O O . ASP B 1 337 ? -8.336 9.43 -7.227 1 90.38 337 ASP B O 1
ATOM 6115 N N . LYS B 1 338 ? -9.961 8.828 -8.719 1 93.31 338 LYS B N 1
ATOM 6116 C CA . LYS B 1 338 ? -10.633 8.016 -7.707 1 93.31 338 LYS B CA 1
ATOM 6117 C C . LYS B 1 338 ? -9.742 6.871 -7.238 1 93.31 338 LYS B C 1
ATOM 6119 O O . LYS B 1 338 ? -9.594 6.641 -6.035 1 93.31 338 LYS B O 1
ATOM 6124 N N . LEU B 1 339 ? -9.109 6.176 -8.188 1 94 339 LEU B N 1
ATOM 6125 C CA . LEU B 1 339 ? -8.227 5.062 -7.867 1 94 339 LEU B CA 1
ATOM 6126 C C . LEU B 1 339 ? -7.039 5.535 -7.031 1 94 339 LEU B C 1
ATOM 6128 O O . LEU B 1 339 ? -6.66 4.879 -6.059 1 94 339 LEU B O 1
ATOM 6132 N N . PHE B 1 340 ? -6.477 6.648 -7.367 1 92.31 340 PHE B N 1
ATOM 6133 C CA . PHE B 1 340 ? -5.371 7.215 -6.602 1 92.31 340 PHE B CA 1
ATOM 6134 C C . PHE B 1 340 ? -5.812 7.527 -5.176 1 92.31 340 PHE B C 1
ATOM 6136 O O . PHE B 1 340 ? -5.109 7.195 -4.219 1 92.31 340 PHE B O 1
ATOM 6143 N N . ASN B 1 341 ? -6.953 8.133 -5.035 1 93.56 341 ASN B N 1
ATOM 6144 C CA . ASN B 1 341 ? -7.461 8.492 -3.715 1 93.56 341 ASN B CA 1
ATOM 6145 C C . ASN B 1 341 ? -7.73 7.258 -2.859 1 93.56 341 ASN B C 1
ATOM 6147 O O . ASN B 1 341 ? -7.445 7.254 -1.661 1 93.56 341 ASN B O 1
ATOM 6151 N N . ILE B 1 342 ? -8.289 6.25 -3.475 1 95.69 342 ILE B N 1
ATOM 6152 C CA . ILE B 1 342 ? -8.531 4.996 -2.77 1 95.69 342 ILE B CA 1
ATOM 6153 C C . ILE B 1 342 ? -7.215 4.422 -2.256 1 95.69 342 ILE B C 1
ATOM 6155 O O . ILE B 1 342 ? -7.094 4.086 -1.077 1 95.69 342 ILE B O 1
ATOM 6159 N N . ARG B 1 343 ? -6.207 4.355 -3.102 1 95 343 ARG B N 1
ATOM 6160 C CA . ARG B 1 343 ? -4.902 3.816 -2.734 1 95 343 ARG B CA 1
ATOM 6161 C C . ARG B 1 343 ? -4.281 4.613 -1.591 1 95 343 ARG B C 1
ATOM 6163 O O . ARG B 1 343 ? -3.777 4.031 -0.627 1 95 343 ARG B O 1
ATOM 6170 N N . ARG B 1 344 ? -4.316 5.875 -1.688 1 94.19 344 ARG B N 1
ATOM 6171 C CA . ARG B 1 344 ? -3.695 6.715 -0.67 1 94.19 344 ARG B CA 1
ATOM 6172 C C . ARG B 1 344 ? -4.395 6.551 0.675 1 94.19 344 ARG B C 1
ATOM 6174 O O . ARG B 1 344 ? -3.742 6.543 1.722 1 94.19 344 ARG B O 1
ATOM 6181 N N . ARG B 1 345 ? -5.754 6.434 0.651 1 96.25 345 ARG B N 1
ATOM 6182 C CA . ARG B 1 345 ? -6.512 6.258 1.886 1 96.25 345 ARG B CA 1
ATOM 6183 C C . ARG B 1 345 ? -6.168 4.934 2.557 1 96.25 345 ARG B C 1
ATOM 6185 O O . ARG B 1 345 ? -5.961 4.883 3.771 1 96.25 345 ARG B O 1
ATOM 6192 N N . ILE B 1 346 ? -6.051 3.928 1.749 1 97.75 346 ILE B N 1
ATOM 6193 C CA . ILE B 1 346 ? -5.699 2.615 2.281 1 97.75 346 ILE B CA 1
ATOM 6194 C C . ILE B 1 346 ? -4.293 2.656 2.873 1 97.75 346 ILE B C 1
ATOM 6196 O O . ILE B 1 346 ? -4.074 2.207 4.004 1 97.75 346 ILE B O 1
ATOM 6200 N N . ALA B 1 347 ? -3.354 3.197 2.125 1 97.06 347 ALA B N 1
ATOM 6201 C CA . ALA B 1 347 ? -1.971 3.281 2.586 1 97.06 347 ALA B CA 1
ATOM 6202 C C . ALA B 1 347 ? -1.873 4.066 3.891 1 97.06 347 ALA B C 1
ATOM 6204 O O . ALA B 1 347 ? -1.129 3.684 4.797 1 97.06 347 ALA B O 1
ATOM 6205 N N . GLY B 1 348 ? -2.633 5.148 3.961 1 96.31 348 GLY B N 1
ATOM 6206 C CA . GLY B 1 348 ? -2.648 5.93 5.188 1 96.31 348 GLY B CA 1
ATOM 6207 C C . GLY B 1 348 ? -3.174 5.16 6.383 1 96.31 348 GLY B C 1
ATOM 6208 O O . GLY B 1 348 ? -2.609 5.238 7.473 1 96.31 348 GLY B O 1
ATOM 6209 N N . THR B 1 349 ? -4.242 4.445 6.203 1 97.69 349 THR B N 1
ATOM 6210 C CA . THR B 1 349 ? -4.824 3.652 7.277 1 97.69 349 THR B CA 1
ATOM 6211 C C . THR B 1 349 ? -3.85 2.578 7.746 1 97.69 349 THR B C 1
ATOM 6213 O O . THR B 1 349 ? -3.68 2.371 8.953 1 97.69 349 THR B O 1
ATOM 6216 N N . LEU B 1 350 ? -3.195 1.921 6.766 1 98 350 LEU B N 1
ATOM 6217 C CA . LEU B 1 350 ? -2.223 0.889 7.109 1 98 350 LEU B CA 1
ATOM 6218 C C . LEU B 1 350 ? -1.066 1.477 7.91 1 98 350 LEU B C 1
ATOM 6220 O O . LEU B 1 350 ? -0.628 0.886 8.898 1 98 350 LEU B O 1
ATOM 6224 N N . LYS B 1 351 ? -0.602 2.602 7.551 1 97 351 LYS B N 1
ATOM 6225 C CA . LYS B 1 351 ? 0.482 3.295 8.242 1 97 351 LYS B CA 1
ATOM 6226 C C . LYS B 1 351 ? 0.094 3.623 9.68 1 97 351 LYS B C 1
ATOM 6228 O O . LYS B 1 351 ? 0.849 3.34 10.617 1 97 351 LYS B O 1
ATOM 6233 N N . GLU B 1 352 ? -1.063 4.156 9.875 1 96.38 352 GLU B N 1
ATOM 6234 C CA . GLU B 1 352 ? -1.501 4.582 11.195 1 96.38 352 GLU B CA 1
ATOM 6235 C C . GLU B 1 352 ? -1.786 3.379 12.094 1 96.38 352 GLU B C 1
ATOM 6237 O O . GLU B 1 352 ? -1.445 3.389 13.281 1 96.38 352 GLU B O 1
ATOM 6242 N N . ASN B 1 353 ? -2.371 2.332 11.539 1 96.38 353 ASN B N 1
ATOM 6243 C CA . ASN B 1 353 ? -2.697 1.146 12.32 1 96.38 353 ASN B CA 1
ATOM 6244 C C . ASN B 1 353 ? -1.439 0.421 12.789 1 96.38 353 ASN B C 1
ATOM 6246 O O . ASN B 1 353 ? -1.44 -0.207 13.852 1 96.38 353 ASN B O 1
ATOM 6250 N N . ALA B 1 354 ? -0.409 0.509 12 1 96.31 354 ALA B N 1
ATOM 6251 C CA . ALA B 1 354 ? 0.848 -0.136 12.367 1 96.31 354 ALA B CA 1
ATOM 6252 C C . ALA B 1 354 ? 1.402 0.446 13.664 1 96.31 354 ALA B C 1
ATOM 6254 O O . ALA B 1 354 ? 2.236 -0.178 14.328 1 96.31 354 ALA B O 1
ATOM 6255 N N . ARG B 1 355 ? 0.926 1.662 14.047 1 94.88 355 ARG B N 1
ATOM 6256 C CA . ARG B 1 355 ? 1.461 2.367 15.211 1 94.88 355 ARG B CA 1
ATOM 6257 C C . ARG B 1 355 ? 0.582 2.148 16.438 1 94.88 355 ARG B C 1
ATOM 6259 O O . ARG B 1 355 ? 0.854 2.695 17.5 1 94.88 355 ARG B O 1
ATOM 6266 N N . GLY B 1 356 ? -0.515 1.417 16.312 1 94.44 356 GLY B N 1
ATOM 6267 C CA . GLY B 1 356 ? -1.369 1.089 17.438 1 94.44 356 GLY B CA 1
ATOM 6268 C C . GLY B 1 356 ? -2.693 1.828 17.422 1 94.44 356 GLY B C 1
ATOM 6269 O O . GLY B 1 356 ? -2.959 2.613 16.516 1 94.44 356 GLY B O 1
ATOM 6270 N N . GLU B 1 357 ? -3.467 1.599 18.422 1 96.44 357 GLU B N 1
ATOM 6271 C CA . GLU B 1 357 ? -4.855 2.051 18.422 1 96.44 357 GLU B CA 1
ATOM 6272 C C . GLU B 1 357 ? -5 3.396 19.141 1 96.44 357 GLU B C 1
ATOM 6274 O O . GLU B 1 357 ? -6.039 4.051 19.031 1 96.44 357 GLU B O 1
ATOM 6279 N N . GLU B 1 358 ? -3.982 3.824 19.875 1 96.12 358 GLU B N 1
ATOM 6280 C CA . GLU B 1 358 ? -4.016 5.113 20.562 1 96.12 358 GLU B CA 1
ATOM 6281 C C . GLU B 1 358 ? -3.449 6.223 19.688 1 96.12 358 GLU B C 1
ATOM 6283 O O . GLU B 1 358 ? -2.252 6.234 19.375 1 96.12 358 GLU B O 1
ATOM 6288 N N . TYR B 1 359 ? -4.312 7.078 19.281 1 96.25 359 TYR B N 1
ATOM 6289 C CA . TYR B 1 359 ? -3.914 8.227 18.484 1 96.25 359 TYR B CA 1
ATOM 6290 C C . TYR B 1 359 ? -3.715 9.461 19.359 1 96.25 359 TYR B C 1
ATOM 6292 O O . TYR B 1 359 ? -4.66 9.945 19.984 1 96.25 359 TYR B O 1
ATOM 6300 N N . VAL B 1 360 ? -2.529 9.938 19.406 1 97.25 360 VAL B N 1
ATOM 6301 C CA . VAL B 1 360 ? -2.219 11.172 20.109 1 97.25 360 VAL B CA 1
ATOM 6302 C C . VAL B 1 360 ? -1.577 12.172 19.156 1 97.25 360 VAL B C 1
ATOM 6304 O O . VAL B 1 360 ? -0.436 11.984 18.734 1 97.25 360 VAL B O 1
ATOM 6307 N N . TRP B 1 361 ? -2.295 13.203 18.844 1 96.5 361 TRP B N 1
ATOM 6308 C CA . TRP B 1 361 ? -1.827 14.188 17.875 1 96.5 361 TRP B CA 1
ATOM 6309 C C . TRP B 1 361 ? -1.434 15.492 18.562 1 96.5 361 TRP B C 1
ATOM 6311 O O . TRP B 1 361 ? -2.223 16.062 19.312 1 96.5 361 TRP B O 1
ATOM 6321 N N . PRO B 1 362 ? -0.217 15.93 18.344 1 96.75 362 PRO B N 1
ATOM 6322 C CA . PRO B 1 362 ? 0.117 17.281 18.797 1 96.75 362 PRO B CA 1
ATOM 6323 C C . PRO B 1 362 ? -0.6 18.359 18 1 96.75 362 PRO B C 1
ATOM 6325 O O . PRO B 1 362 ? -0.798 18.219 16.781 1 96.75 362 PRO B O 1
ATOM 6328 N N . PHE B 1 363 ? -1.033 19.344 18.656 1 96.62 363 PHE B N 1
ATOM 6329 C CA . PHE B 1 363 ? -1.583 20.516 18 1 96.62 363 PHE B CA 1
ATOM 6330 C C . PHE B 1 363 ? -0.922 21.797 18.5 1 96.62 363 PHE B C 1
ATOM 6332 O O . PHE B 1 363 ? -0.23 21.781 19.531 1 96.62 363 PHE B O 1
ATOM 6339 N N . ARG B 1 364 ? -1.052 22.844 17.766 1 96.44 364 ARG B N 1
ATOM 6340 C CA . ARG B 1 364 ? -0.659 24.203 18.141 1 96.44 364 ARG B CA 1
ATOM 6341 C C . ARG B 1 364 ? -1.883 25.078 18.391 1 96.44 364 ARG B C 1
ATOM 6343 O O . ARG B 1 364 ? -2.908 24.922 17.734 1 96.44 364 ARG B O 1
ATOM 6350 N N . LEU B 1 365 ? -1.745 25.875 19.312 1 97.38 365 LEU B N 1
ATOM 6351 C CA . LEU B 1 365 ? -2.838 26.781 19.672 1 97.38 365 LEU B CA 1
ATOM 6352 C C . LEU B 1 365 ? -2.355 28.219 19.734 1 97.38 365 LEU B C 1
ATOM 6354 O O . LEU B 1 365 ? -1.44 28.547 20.484 1 97.38 365 LEU B O 1
ATOM 6358 N N . GLU B 1 366 ? -2.932 29.031 18.891 1 98 366 GLU B N 1
ATOM 6359 C CA . GLU B 1 366 ? -2.756 30.484 18.906 1 98 366 GLU B CA 1
ATOM 6360 C C . GLU B 1 366 ? -4.055 31.188 19.281 1 98 366 GLU B C 1
ATOM 6362 O O . GLU B 1 366 ? -5.133 30.797 18.844 1 98 366 GLU B O 1
ATOM 6367 N N . ALA B 1 367 ? -3.918 32.25 20.125 1 98.25 367 ALA B N 1
ATOM 6368 C CA . ALA B 1 367 ? -5.141 32.938 20.531 1 98.25 367 ALA B CA 1
ATOM 6369 C C . ALA B 1 367 ? -4.863 34.406 20.828 1 98.25 367 ALA B C 1
ATOM 6371 O O . ALA B 1 367 ? -3.734 34.781 21.156 1 98.25 367 ALA B O 1
ATOM 6372 N N . VAL B 1 368 ? -5.82 35.25 20.641 1 98.62 368 VAL B N 1
ATOM 6373 C CA . VAL B 1 368 ? -5.879 36.625 21.094 1 98.62 368 VAL B CA 1
ATOM 6374 C C . VAL B 1 368 ? -7.059 36.812 22.031 1 98.62 368 VAL B C 1
ATOM 6376 O O . VAL B 1 368 ? -8.18 36.406 21.734 1 98.62 368 VAL B O 1
ATOM 6379 N N . LEU B 1 369 ? -6.793 37.312 23.141 1 98.12 369 LEU B N 1
ATOM 6380 C CA . LEU B 1 369 ? -7.793 37.5 24.188 1 98.12 369 LEU B CA 1
ATOM 6381 C C . LEU B 1 369 ? -8.047 39 24.438 1 98.12 369 LEU B C 1
ATOM 6383 O O . LEU B 1 369 ? -7.117 39.812 24.359 1 98.12 369 LEU B O 1
ATOM 6387 N N . ILE B 1 370 ? -9.242 39.344 24.766 1 97.94 370 ILE B N 1
ATOM 6388 C CA . ILE B 1 370 ? -9.648 40.688 25.172 1 97.94 370 ILE B CA 1
ATOM 6389 C C . ILE B 1 370 ? -10.523 40.594 26.422 1 97.94 370 ILE B C 1
ATOM 6391 O O . ILE B 1 370 ? -10.938 39.5 26.828 1 97.94 370 ILE B O 1
ATOM 6395 N N . ARG B 1 371 ? -10.711 41.719 27 1 95.25 371 ARG B N 1
ATOM 6396 C CA . ARG B 1 371 ? -11.578 41.75 28.188 1 95.25 371 ARG B CA 1
ATOM 6397 C C . ARG B 1 371 ? -13.016 42.062 27.797 1 95.25 371 ARG B C 1
ATOM 6399 O O . ARG B 1 371 ? -13.273 43 27.047 1 95.25 371 ARG B O 1
ATOM 6406 N N . GLU B 1 372 ? -13.867 41.25 28.156 1 92.75 372 GLU B N 1
ATOM 6407 C CA . GLU B 1 372 ? -15.305 41.5 28.109 1 92.75 372 GLU B CA 1
ATOM 6408 C C . GLU B 1 372 ? -15.945 41.344 29.484 1 92.75 372 GLU B C 1
ATOM 6410 O O . GLU B 1 372 ? -15.875 40.25 30.078 1 92.75 372 GLU B O 1
ATOM 6415 N N . LYS B 1 373 ? -16.625 42.375 29.984 1 88.5 373 LYS B N 1
ATOM 6416 C CA . LYS B 1 373 ? -17.25 42.375 31.312 1 88.5 373 LYS B CA 1
ATOM 6417 C C . LYS B 1 373 ? -16.281 41.875 32.375 1 88.5 373 LYS B C 1
ATOM 6419 O O . LYS B 1 373 ? -16.609 40.969 33.156 1 88.5 373 LYS B O 1
ATOM 6424 N N . GLN B 1 374 ? -15.016 42.25 32.375 1 87.94 374 GLN B N 1
ATOM 6425 C CA . GLN B 1 374 ? -13.945 42.031 33.344 1 87.94 374 GLN B CA 1
ATOM 6426 C C . GLN B 1 374 ? -13.352 40.656 33.219 1 87.94 374 GLN B C 1
ATOM 6428 O O . GLN B 1 374 ? -12.484 40.25 34.031 1 87.94 374 GLN B O 1
ATOM 6433 N N . ASN B 1 375 ? -13.812 39.938 32.281 1 94.06 375 ASN B N 1
ATOM 6434 C CA . ASN B 1 375 ? -13.25 38.594 32.062 1 94.06 375 ASN B CA 1
ATOM 6435 C C . ASN B 1 375 ? -12.469 38.531 30.75 1 94.06 375 ASN B C 1
ATOM 6437 O O . ASN B 1 375 ? -12.828 39.188 29.781 1 94.06 375 ASN B O 1
ATOM 6441 N N . TRP B 1 376 ? -11.414 37.719 30.781 1 97.25 376 TRP B N 1
ATOM 6442 C CA . TRP B 1 376 ? -10.688 37.438 29.562 1 97.25 376 TRP B CA 1
ATOM 6443 C C . TRP B 1 376 ? -11.43 36.406 28.703 1 97.25 376 TRP B C 1
ATOM 6445 O O . TRP B 1 376 ? -11.867 35.375 29.203 1 97.25 376 TRP B O 1
ATOM 6455 N N . VAL B 1 377 ? -11.641 36.688 27.438 1 98 377 VAL B N 1
ATOM 6456 C CA . VAL B 1 377 ? -12.32 35.812 26.5 1 98 377 VAL B CA 1
ATOM 6457 C C . VAL B 1 377 ? -11.539 35.75 25.188 1 98 377 VAL B C 1
ATOM 6459 O O . VAL B 1 377 ? -10.82 36.688 24.844 1 98 377 VAL B O 1
ATOM 6462 N N . PHE B 1 378 ? -11.664 34.688 24.484 1 98.56 378 PHE B N 1
ATOM 6463 C CA . PHE B 1 378 ? -11.008 34.531 23.188 1 98.56 378 PHE B CA 1
ATOM 6464 C C . PHE B 1 378 ? -11.695 35.406 22.125 1 98.56 378 PHE B C 1
ATOM 6466 O O . PHE B 1 378 ? -12.867 35.156 21.812 1 98.56 378 PHE B O 1
ATOM 6473 N N . LYS B 1 379 ? -11 36.344 21.562 1 98.5 379 LYS B N 1
ATOM 6474 C CA . LYS B 1 379 ? -11.43 37.062 20.359 1 98.5 379 LYS B CA 1
ATOM 6475 C C . LYS B 1 379 ? -10.984 36.344 19.094 1 98.5 379 LYS B C 1
ATOM 6477 O O . LYS B 1 379 ? -11.648 36.406 18.062 1 98.5 379 LYS B O 1
ATOM 6482 N N . TYR B 1 380 ? -9.898 35.625 19.219 1 98.56 380 TYR B N 1
ATOM 6483 C CA . TYR B 1 380 ? -9.312 34.781 18.172 1 98.56 380 TYR B CA 1
ATOM 6484 C C . TYR B 1 380 ? -8.75 33.5 18.75 1 98.56 380 TYR B C 1
ATOM 6486 O O . TYR B 1 380 ? -8.148 33.5 19.828 1 98.56 380 TYR B O 1
ATOM 6494 N N . LEU B 1 381 ? -8.945 32.438 18.078 1 98.62 381 LEU B N 1
ATOM 6495 C CA . LEU B 1 381 ? -8.383 31.141 18.453 1 98.62 381 LEU B CA 1
ATOM 6496 C C . LEU B 1 381 ? -8.172 30.266 17.219 1 98.62 381 LEU B C 1
ATOM 6498 O O . LEU B 1 381 ? -9.078 30.109 16.406 1 98.62 381 LEU B O 1
ATOM 6502 N N . GLN B 1 382 ? -6.98 29.734 17.078 1 98.25 382 GLN B N 1
ATOM 6503 C CA . GLN B 1 382 ? -6.691 28.828 15.977 1 98.25 382 GLN B CA 1
ATOM 6504 C C . GLN B 1 382 ? -6.051 27.531 16.484 1 98.25 382 GLN B C 1
ATOM 6506 O O . GLN B 1 382 ? -5.027 27.578 17.172 1 98.25 382 GLN B O 1
ATOM 6511 N N . PHE B 1 383 ? -6.676 26.422 16.125 1 97.69 383 PHE B N 1
ATOM 6512 C CA . PHE B 1 383 ? -6.02 25.125 16.203 1 97.69 383 PHE B CA 1
ATOM 6513 C C . PHE B 1 383 ? -5.305 24.797 14.891 1 97.69 383 PHE B C 1
ATOM 6515 O O . PHE B 1 383 ? -5.875 24.969 13.812 1 97.69 383 PHE B O 1
ATOM 6522 N N . SER B 1 384 ? -4.105 24.406 14.992 1 97.19 384 SER B N 1
ATOM 6523 C CA . SER B 1 384 ? -3.398 23.938 13.805 1 97.19 384 SER B CA 1
ATOM 6524 C C . SER B 1 384 ? -2.602 22.672 14.102 1 97.19 384 SER B C 1
ATOM 6526 O O . SER B 1 384 ? -2.234 22.406 15.25 1 97.19 384 SER B O 1
ATOM 6528 N N . LEU B 1 385 ? -2.441 21.875 13.078 1 96.38 385 LEU B N 1
ATOM 6529 C CA . LEU B 1 385 ? -1.649 20.641 13.172 1 96.38 385 LEU B CA 1
ATOM 6530 C C . LEU B 1 385 ? -0.316 20.812 12.445 1 96.38 385 LEU B C 1
ATOM 6532 O O . LEU B 1 385 ? -0.252 21.438 11.383 1 96.38 385 LEU B O 1
ATOM 6536 N N . PRO B 1 386 ? 0.713 20.266 13.094 1 95 386 PRO B N 1
ATOM 6537 C CA . PRO B 1 386 ? 1.972 20.266 12.344 1 95 386 PRO B CA 1
ATOM 6538 C C . PRO B 1 386 ? 1.848 19.609 10.977 1 95 386 PRO B C 1
ATOM 6540 O O . PRO B 1 386 ? 1.155 18.594 10.836 1 95 386 PRO B O 1
ATOM 6543 N N . PHE B 1 387 ? 2.391 20.172 10.016 1 93.62 387 PHE B N 1
ATOM 6544 C CA . PHE B 1 387 ? 2.389 19.672 8.641 1 93.62 387 PHE B CA 1
ATOM 6545 C C . PHE B 1 387 ? 3.811 19.547 8.109 1 93.62 387 PHE B C 1
ATOM 6547 O O . PHE B 1 387 ? 4.496 20.547 7.906 1 93.62 387 PHE B O 1
ATOM 6554 N N . SER B 1 388 ? 4.098 18.188 7.953 1 87.06 388 SER B N 1
ATOM 6555 C CA . SER B 1 388 ? 5.461 17.938 7.504 1 87.06 388 SER B CA 1
ATOM 6556 C C . SER B 1 388 ? 5.484 17.438 6.062 1 87.06 388 SER B C 1
ATOM 6558 O O . SER B 1 388 ? 4.59 16.703 5.645 1 87.06 388 SER B O 1
ATOM 6560 N N . TRP B 1 389 ? 6.223 17.781 5.23 1 83.19 389 TRP B N 1
ATOM 6561 C CA . TRP B 1 389 ? 6.57 17.25 3.916 1 83.19 389 TRP B CA 1
ATOM 6562 C C . TRP B 1 389 ? 5.449 17.5 2.914 1 83.19 389 TRP B C 1
ATOM 6564 O O . TRP B 1 389 ? 4.27 17.359 3.246 1 83.19 389 TRP B O 1
ATOM 6574 N N . PHE B 1 390 ? 5.688 17.859 1.863 1 89.69 390 PHE B N 1
ATOM 6575 C CA . PHE B 1 390 ? 4.777 17.922 0.727 1 89.69 390 PHE B CA 1
ATOM 6576 C C . PHE B 1 390 ? 4.902 16.672 -0.134 1 89.69 390 PHE B C 1
ATOM 6578 O O . PHE B 1 390 ? 6.004 16.312 -0.555 1 89.69 390 PHE B O 1
ATOM 6585 N N . LEU B 1 391 ? 3.84 15.969 -0.258 1 90.62 391 LEU B N 1
ATOM 6586 C CA . LEU B 1 391 ? 3.738 14.844 -1.187 1 90.62 391 LEU B CA 1
ATOM 6587 C C . LEU B 1 391 ? 2.586 15.055 -2.164 1 90.62 391 LEU B C 1
ATOM 6589 O O . LEU B 1 391 ? 1.601 15.719 -1.836 1 90.62 391 LEU B O 1
ATOM 6593 N N . GLU B 1 392 ? 2.766 14.508 -3.252 1 88.31 392 GLU B N 1
ATOM 6594 C CA . GLU B 1 392 ? 1.729 14.664 -4.266 1 88.31 392 GLU B CA 1
ATOM 6595 C C . GLU B 1 392 ? 0.384 14.148 -3.768 1 88.31 392 GLU B C 1
ATOM 6597 O O . GLU B 1 392 ? 0.266 12.977 -3.393 1 88.31 392 GLU B O 1
ATOM 6602 N N . GLY B 1 393 ? -0.595 15.07 -3.746 1 87.62 393 GLY B N 1
ATOM 6603 C CA . GLY B 1 393 ? -1.957 14.695 -3.404 1 87.62 393 GLY B CA 1
ATOM 6604 C C . GLY B 1 393 ? -2.096 14.188 -1.981 1 87.62 393 GLY B C 1
ATOM 6605 O O . GLY B 1 393 ? -3 13.406 -1.681 1 87.62 393 GLY B O 1
ATOM 6606 N N . LYS B 1 394 ? -1.299 14.562 -1.127 1 91.19 394 LYS B N 1
ATOM 6607 C CA . LYS B 1 394 ? -1.268 14.055 0.243 1 91.19 394 LYS B CA 1
ATOM 6608 C C . LYS B 1 394 ? -2.578 14.352 0.968 1 91.19 394 LYS B C 1
ATOM 6610 O O . LYS B 1 394 ? -3.047 13.539 1.77 1 91.19 394 LYS B O 1
ATOM 6615 N N . THR B 1 395 ? -3.146 15.531 0.738 1 90.25 395 THR B N 1
ATOM 6616 C CA . THR B 1 395 ? -4.406 15.922 1.362 1 90.25 395 THR B CA 1
ATOM 6617 C C . THR B 1 395 ? -5.363 16.516 0.33 1 90.25 395 THR B C 1
ATOM 6619 O O . THR B 1 395 ? -4.953 16.844 -0.785 1 90.25 395 THR B O 1
ATOM 6622 N N . GLU B 1 396 ? -6.609 16.625 0.74 1 88.25 396 GLU B N 1
ATOM 6623 C CA . GLU B 1 396 ? -7.617 17.25 -0.113 1 88.25 396 GLU B CA 1
ATOM 6624 C C . GLU B 1 396 ? -7.473 18.766 -0.113 1 88.25 396 GLU B C 1
ATOM 6626 O O . GLU B 1 396 ? -8.18 19.469 -0.844 1 88.25 396 GLU B O 1
ATOM 6631 N N . ALA B 1 397 ? -6.543 19.25 0.631 1 87.94 397 ALA B N 1
ATOM 6632 C CA . ALA B 1 397 ? -6.266 20.688 0.63 1 87.94 397 ALA B CA 1
ATOM 6633 C C . ALA B 1 397 ? -5.293 21.062 -0.486 1 87.94 397 ALA B C 1
ATOM 6635 O O . ALA B 1 397 ? -4.957 22.234 -0.66 1 87.94 397 ALA B O 1
ATOM 6636 N N . ALA B 1 398 ? -4.883 20.109 -1.231 1 88.06 398 ALA B N 1
ATOM 6637 C CA . ALA B 1 398 ? -4.027 20.344 -2.395 1 88.06 398 ALA B CA 1
ATOM 6638 C C . ALA B 1 398 ? -4.812 20.172 -3.693 1 88.06 398 ALA B C 1
ATOM 6640 O O . ALA B 1 398 ? -5.684 19.312 -3.793 1 88.06 398 ALA B O 1
ATOM 6641 N N . SER B 1 399 ? -4.594 21.078 -4.605 1 86.5 399 SER B N 1
ATOM 6642 C CA . SER B 1 399 ? -5.234 20.984 -5.914 1 86.5 399 SER B CA 1
ATOM 6643 C C . SER B 1 399 ? -4.207 21.031 -7.039 1 86.5 399 SER B C 1
ATOM 6645 O O . SER B 1 399 ? -3.197 21.719 -6.938 1 86.5 399 SER B O 1
ATOM 6647 N N . ILE B 1 400 ? -4.492 20.297 -8.055 1 81.31 400 ILE B N 1
ATOM 6648 C CA . ILE B 1 400 ? -3.605 20.281 -9.211 1 81.31 400 ILE B CA 1
ATOM 6649 C C . ILE B 1 400 ? -3.82 21.547 -10.039 1 81.31 400 ILE B C 1
ATOM 6651 O O . ILE B 1 400 ? -4.957 21.984 -10.25 1 81.31 400 ILE B O 1
ATOM 6655 N N . VAL B 1 401 ? -2.615 22.094 -10.375 1 80.81 401 VAL B N 1
ATOM 6656 C CA . VAL B 1 401 ? -2.664 23.234 -11.281 1 80.81 401 VAL B CA 1
ATOM 6657 C C . VAL B 1 401 ? -2.617 22.734 -12.727 1 80.81 401 VAL B C 1
ATOM 6659 O O . VAL B 1 401 ? -1.752 21.938 -13.086 1 80.81 401 VAL B O 1
ATOM 6662 N N . GLU B 1 402 ? -3.648 22.875 -13.617 1 66.81 402 GLU B N 1
ATOM 6663 C CA . GLU B 1 402 ? -3.668 22.5 -15.023 1 66.81 402 GLU B CA 1
ATOM 6664 C C . GLU B 1 402 ? -2.766 23.406 -15.852 1 66.81 402 GLU B C 1
ATOM 6666 O O . GLU B 1 402 ? -2.607 24.594 -15.539 1 66.81 402 GLU B O 1
#